Protein AF-0000000082272753 (afdb_homodimer)

Nearest PDB structures (foldseek):
  5ej1-assembly1_A  TM=4.339E-01  e=2.924E-03  Cereibacter sphaeroides 2.4.1
  3hba-assembly1_A  TM=2.844E-01  e=2.003E-01  Shewanella denitrificans OS217
  1nri-assembly1_A-2  TM=2.270E-01  e=9.994E-01  Haemophilus influenzae
  7kqa-assembly1_B  TM=2.497E-01  e=9.416E-01  Stenotrophomonas maltophilia
  3knz-assembly2_C  TM=2.729E-01  e=2.750E+00  Salmonella enterica subsp. enterica serovar Typhimurium

Sequence (1152 aa):
MTLPVAFPRSGHSLRVKTRRTSAIPMLQTVISHALVGILCLYLGYGVGTIQNTRVTSECSGSTIETSTDTVVIPSVPSKRNVDSQHEKLSRTSPFPNKISKLVYDFATIPRDSFNELIDVGVPYDDTVPGSEDVLLLYTNPKSLPNGTGLSDDKISMDPQKAMENCHTVKVLLHAPSNRQQKYSQCIAIVPQWESFIVHKFMRVKSLGSPADLSEPFTYVPRSQKEEGSFEGIPKMKIHTQPSYKGLVEYLQNYDRILEELKPLFQGAMNVKKDKSRIIVVLTCNKGQSELFRNFVCNARAKGLNLSHVVMFATDLDTHKLSQELGISSYYDESIFGDMPEQAANRYADMIFTRMMMAKIYCVHLALTSGYSVLFQDVDVVWYKNPLPYLESDTFSEFDMVFQDDGSRQARFSPYSPNSGFYYVRRNDKTLLFFATFLRKGDVLLQAKSHQEVVTSLLNEFTSTHGLRVKVVKKGMNNNFPGGSEFHNSKDFMREMILGKRKPFIFHMSWTENKENKKKYFEQLGEWYAMEDVESCVGLDCCLPQPNITCHYKDKPSKVPCPHSPHVVEGKGKSFWMTLPVAFPRSGHSLRVKTRRTSAIPMLQTVISHALVGILCLYLGYGVGTIQNTRVTSECSGSTIETSTDTVVIPSVPSKRNVDSQHEKLSRTSPFPNKISKLVYDFATIPRDSFNELIDVGVPYDDTVPGSEDVLLLYTNPKSLPNGTGLSDDKISMDPQKAMENCHTVKVLLHAPSNRQQKYSQCIAIVPQWESFIVHKFMRVKSLGSPADLSEPFTYVPRSQKEEGSFEGIPKMKIHTQPSYKGLVEYLQNYDRILEELKPLFQGAMNVKKDKSRIIVVLTCNKGQSELFRNFVCNARAKGLNLSHVVMFATDLDTHKLSQELGISSYYDESIFGDMPEQAANRYADMIFTRMMMAKIYCVHLALTSGYSVLFQDVDVVWYKNPLPYLESDTFSEFDMVFQDDGSRQARFSPYSPNSGFYYVRRNDKTLLFFATFLRKGDVLLQAKSHQEVVTSLLNEFTSTHGLRVKVVKKGMNNNFPGGSEFHNSKDFMREMILGKRKPFIFHMSWTENKENKKKYFEQLGEWYAMEDVESCVGLDCCLPQPNITCHYKDKPSKVPCPHSPHVVEGKGKSFW

Radius of gyration: 36.99 Å; Cα contacts (8 Å, |Δi|>4): 2161; chains: 2; bounding box: 109×105×126 Å

Secondary structure (DSSP, 8-state):
---------------------------------------------------------------------------------------------SS-GGGTTT--EEEEEEHHHHHHHS---S-PPPP-TT-SEEEEEESSGGGSPTT--TTTT-SS--HHHHTTT-SEEEEEEEPPP-TT-SS-EEEEEEESS--SB-EEEEEBSSTTSPB-TTSPEEE--TT--TTS--PPPPPIIIIIHHHHHHHHHHHHHHHHHHHHHHHHHHHHTTTTT-TT-EEEEEEE-GGGHHHHHHHHHHHHHTT---TTEEEEESSHHHHHHHHHTT-EEE--HHHHTTS-SSPPSSTTSHHHHHHHHHHHHHHHHHHHTT-EEEEE-TTEEESS--HHHHTSGGGTT-SEEEEE-----GGGTTT-EEEEEEEE--SHHHHHHHHHHHT-HHHHHHH--HHHHHHHHHHHHHHHH---EEEEPPSTT-SS--HHHHHH-HHHHHHHHTTS---SEEE--S--SHHHHHHHHHHHT---B-S-GGG--GGGGB-SS-------TTS--SS--TTSPPSSTT------/---------------------------------------------------------------------------------------------SS-GGGTTT--EEEEEEHHHHHHHS---S-PPPP-TT-SEEEEEE-SGGGSPTT--TTTT-SS--HHHHTTT-SEEEEEEEPPP-TT-SS-EEEEEEESS--SB-EEEEEBSSTTSPB-TTSPEEE--TT--TTS--PPPPPIIIIIHHHHHHHHHHHHHHHHHHHHHHHHHHHHTTTTT-TT-EEEEEEE-GGGHHHHHHHHHHHHHTT---TTEEEEESSHHHHHHHHHTT-EEE--HHHHTTS-SSPPSSTTSHHHHHHHHHHHHHHHHHHHTT-EEEEE-TTEEESS--HHHHTSGGGTT-SEEEEE-----GGGTTT-EEEEEEEE--SHHHHHHHHHHHT-HHHHHHH--HHHHHHHHHHHHHHHH---EEEEPPSTT-SS-BHHHHHH-HHHHHHHHTTS---SEEE--S--SHHHHHHHHHHHT---B-S-GGG--GGGGB-SS-------TTS--SS--TTSPPSSTT------

Foldseek 3Di:
DDPDPDDDDDDDDPPPPDDDDDDDDDDDDDDDDDDDDDDDDDDDDDDDDPDDDDDDDDPDPDPPDPDPDPPDPPDDDDPPPCPPCPPVLPQLAPDDPVQCQAFPHKAKAFPVQLCVVPPQFAFDDDDDPPRRIDIGTDNHPQQAFPPCSVNPHRYHDRPCRRRVRPPDDQDDDDDDDDPPDPDDDDDDRDPDDDDNDDWDWFFAPDAQGAGDPVGDIDTYDLQADNNGDGQDDFDCVPFQVVLVVLLVLCVVCVVVVLVVCLVLLCQLPPVVVDPQQEAEEEEDAQQQLLLLLLQLLLCVLLPHDRSRYEYEYLDDVSQQLCVLQVHHYDYDCRNRVPQDRHDDQWQLDPNLLSVLLVQLSGCLSSLVSPGKYWAAYSLKHFPADCVCVCCDPVCVVAQKEFEAPPDDRSLQPPHNGDPRTMIGHRDPLVNVLSVVVNSVRSSSNSRSDSNSSSSVSVVVSCVPPVHGYHHQYDDLQRQEEECCCFVPPLPSLVCVLVPVHDHGMYGDPPDTRSVVSQQLCQFSFSGFFADCCVVDTHNRRGHSGGNHDDAAQQTRGNDHDPPHAHPDHPDHDGSD/DDDDDDDDDDDDDDDDDDDDDDDDYDDDDDDDYDDDDDDDDDDDDDDDDDDDDPPDDDDDDDPPDPPPPPPDPPDDPDPPPCPVCPVVLPQLAPDDPVQCQAFPHKAKAFPVQLCVVPPQFAFDDDDDPPRRIDIGTDNHPQQAFPPCSPPDHRYHDRPCRRRVRPPDDQDDDDDDDDPPDPDDDDDDRDPDDDDNDDWDWFFAPDAQGAGDPVGDIDTYDLQADNNGDGFDDFDCVPFQVVLVVLLVLCVVCVVVVLVVCLVLLCQLPPVVVDPQQEAEEEEDAQQQLLLLLLQLLLCVLLPHDRSRYEYEYLDDVSQQLCVLQVHHYDYDCRNRVPQDRHDDQWQLDPNLLSVLLVQLSGCLSSLVSPGKYWAAYSLKHFPADCVCVCCDPVCVVAQKEFEAPPDDRSLQPPHNGDPRTMIGHRDPLVNVLSVVVNSVRSSSNSRSDSNSSSSVSVVVSCVPPVHGYHHQYDDLQRQEEECCCFVPPLPSLVCVLVPVHRHGMYGDPPDTRSVVSQQLCQFSFSGFFADCCVVDTHNRRGHSGGNHDDAAQQTRGNDHDVPHAHPDHPDHDGSD

Solvent-accessible surface area (backbone atoms only — not comparable to full-atom values): 64721 Å² total; per-residue (Å²): 137,82,79,80,80,80,74,85,73,89,71,83,82,80,80,75,82,75,83,93,86,93,82,91,86,92,91,88,93,89,96,83,83,92,94,88,88,91,93,86,89,96,90,93,84,95,79,86,76,87,78,77,85,75,83,78,78,83,78,78,75,80,77,78,77,77,80,77,76,78,77,75,77,73,77,78,76,78,86,67,81,70,70,68,70,72,62,78,66,71,74,74,41,90,56,58,64,44,25,34,21,47,42,34,42,68,37,26,22,37,36,69,62,39,41,71,70,53,70,85,27,48,45,75,67,84,78,48,92,20,33,49,26,21,46,34,35,22,22,32,78,72,14,48,37,80,92,53,73,62,63,86,73,32,67,59,29,56,49,68,56,56,45,54,36,35,29,30,39,39,35,36,34,37,51,54,57,50,94,81,52,88,68,28,44,30,38,33,44,33,57,29,71,44,43,58,47,39,45,41,32,31,8,29,88,44,93,47,39,39,53,35,74,87,37,58,74,34,73,36,23,65,39,50,36,62,82,30,40,47,74,81,76,43,39,58,84,76,19,39,57,63,32,46,57,62,45,42,47,39,63,73,43,41,68,62,49,54,61,64,43,48,65,55,53,51,64,31,36,63,58,90,75,47,85,75,43,62,36,35,41,34,59,49,27,51,47,47,39,68,41,38,46,17,28,54,27,36,26,49,65,69,68,51,85,59,56,41,36,36,36,42,21,37,39,71,66,32,30,49,49,29,50,48,56,71,30,51,58,44,70,51,62,83,75,22,56,85,42,59,53,61,48,51,73,34,82,54,34,74,50,36,43,55,49,47,51,52,54,48,50,54,52,40,53,43,38,73,73,68,22,20,36,37,38,38,46,44,56,37,43,60,74,40,81,55,62,68,64,64,69,29,77,90,41,63,83,39,43,31,39,24,28,45,42,71,58,90,46,64,59,25,46,52,46,19,53,25,78,48,35,34,37,39,46,64,46,56,68,50,51,45,49,40,56,51,54,58,71,36,43,17,54,35,61,59,63,34,30,67,40,43,51,50,31,51,48,49,57,49,35,26,39,63,68,28,52,34,47,35,21,49,47,76,60,94,79,29,47,51,42,32,23,50,40,61,78,71,27,65,68,59,47,49,35,37,71,72,61,76,39,81,41,29,35,42,30,62,45,94,52,65,34,67,68,59,42,50,47,49,29,14,18,47,46,60,26,10,48,53,84,65,56,85,80,38,60,44,61,66,29,38,38,92,58,52,47,67,43,76,63,37,19,46,41,69,47,63,56,87,30,86,86,34,48,44,87,49,78,96,51,79,61,65,53,122,141,86,83,81,87,87,76,91,78,87,82,87,71,94,72,89,90,88,92,84,89,94,82,90,92,91,96,88,97,94,97,92,95,89,94,99,88,97,91,90,96,86,92,96,88,95,85,95,84,88,84,82,82,74,86,75,88,80,81,80,75,80,74,82,77,79,78,74,76,77,76,76,78,72,78,79,73,79,81,67,78,68,68,68,68,71,60,75,65,71,74,76,41,88,56,58,65,44,24,34,22,47,43,35,40,69,36,27,23,37,37,69,62,38,42,71,71,53,70,84,26,47,44,78,68,82,78,47,93,21,34,48,27,21,46,34,34,23,21,33,80,72,14,47,37,82,91,53,74,64,62,86,69,32,66,60,28,57,51,67,56,57,45,56,34,35,31,29,38,39,36,36,34,37,50,54,57,52,92,82,51,88,70,29,43,31,39,34,46,34,58,29,70,43,43,58,48,39,44,40,31,30,8,29,87,46,94,46,39,38,50,35,75,86,36,60,72,33,74,36,22,65,39,50,36,62,83,29,39,46,73,80,76,44,38,59,84,77,19,39,56,63,32,46,57,62,45,42,46,41,63,73,43,41,67,62,50,55,62,64,42,49,63,56,53,51,63,32,35,62,55,91,74,47,86,75,44,63,34,34,42,36,60,49,26,52,47,47,40,67,40,38,45,17,27,53,27,36,27,49,66,70,67,51,85,57,55,40,34,36,36,41,21,36,38,70,67,34,30,50,48,29,50,50,57,71,31,52,58,45,70,51,60,84,77,22,56,87,40,59,54,62,49,53,74,35,84,54,36,73,49,36,43,52,50,46,52,51,55,48,50,53,53,39,52,42,37,73,72,67,22,22,36,36,40,38,46,43,57,38,42,60,74,41,82,54,62,66,67,64,68,28,78,90,41,65,83,41,42,31,41,23,28,42,43,72,58,88,46,64,60,27,46,54,46,18,51,26,79,47,35,34,37,39,47,63,46,56,67,51,51,45,49,41,57,50,54,59,72,36,44,18,54,34,60,59,63,35,32,66,41,44,52,51,32,52,48,48,57,48,35,26,39,64,66,30,52,33,49,33,21,50,43,76,60,95,79,29,48,52,42,32,22,47,41,63,77,70,29,67,67,59,48,51,34,37,71,70,61,77,40,81,41,30,35,43,30,60,45,95,52,67,33,68,69,57,41,50,49,48,30,14,19,48,47,59,25,11,49,53,86,66,55,87,80,37,60,44,61,68,30,38,37,90,58,52,48,69,45,76,63,37,20,46,41,70,48,63,56,87,30,87,88,35,49,44,87,49,79,98,51,79,59,66,54,121

InterPro domains:
  IPR005069 Nucleotide-diphospho-sugar transferase [PF03407] (306-520)
  IPR052636 UDP-D-xylose:L-fucose alpha-1,3-D-xylosyltransferase [PTHR47032] (99-529)

Structure (mmCIF, N/CA/C/O backbone):
data_AF-0000000082272753-model_v1
#
loop_
_entity.id
_entity.type
_entity.pdbx_description
1 polymer 'Nucleotide-diphospho-sugar transferase'
#
loop_
_atom_site.group_PDB
_atom_site.id
_atom_site.type_symbol
_atom_site.label_atom_id
_atom_site.label_alt_id
_atom_site.label_comp_id
_atom_site.label_asym_id
_atom_site.label_entity_id
_atom_site.label_seq_id
_atom_site.pdbx_PDB_ins_code
_atom_site.Cartn_x
_atom_site.Cartn_y
_atom_site.Cartn_z
_atom_site.occupancy
_atom_site.B_iso_or_equiv
_atom_site.auth_seq_id
_atom_site.auth_comp_id
_atom_site.auth_asym_id
_atom_site.auth_atom_id
_atom_site.pdbx_PDB_model_num
ATOM 1 N N . MET A 1 1 ? -53.812 -3.037 30.797 1 19.69 1 MET A N 1
ATOM 2 C CA . MET A 1 1 ? -53.594 -3.533 32.156 1 19.69 1 MET A CA 1
ATOM 3 C C . MET A 1 1 ? -52.094 -3.865 32.344 1 19.69 1 MET A C 1
ATOM 5 O O . MET A 1 1 ? -51.406 -4.246 31.391 1 19.69 1 MET A O 1
ATOM 9 N N . THR A 1 2 ? -51.469 -3.574 33.625 1 21.23 2 THR A N 1
ATOM 10 C CA . THR A 1 2 ? -50.25 -3.137 34.281 1 21.23 2 THR A CA 1
ATOM 11 C C . THR A 1 2 ? -49.312 -4.316 34.531 1 21.23 2 THR A C 1
ATOM 13 O O . THR A 1 2 ? -49.594 -5.152 35.406 1 21.23 2 THR A O 1
ATOM 16 N N . LEU A 1 3 ? -48.938 -5.012 33.469 1 23.92 3 LEU A N 1
ATOM 17 C CA . LEU A 1 3 ? -48.469 -6.34 33.812 1 23.92 3 LEU A CA 1
ATOM 18 C C . LEU A 1 3 ? -47.25 -6.238 34.75 1 23.92 3 LEU A C 1
ATOM 20 O O . LEU A 1 3 ? -46.312 -5.488 34.5 1 23.92 3 LEU A O 1
ATOM 24 N N . PRO A 1 4 ? -47.312 -6.711 36 1 21.94 4 PRO A N 1
ATOM 25 C CA . PRO A 1 4 ? -46.562 -6.625 37.25 1 21.94 4 PRO A CA 1
ATOM 26 C C . PRO A 1 4 ? -45.156 -7.207 37.156 1 21.94 4 PRO A C 1
ATOM 28 O O . PRO A 1 4 ? -44.938 -8.148 36.375 1 21.94 4 PRO A O 1
ATOM 31 N N . VAL A 1 5 ? -44.062 -6.344 37.406 1 21.84 5 VAL A N 1
ATOM 32 C CA . VAL A 1 5 ? -42.625 -6.09 37.375 1 21.84 5 VAL A CA 1
ATOM 33 C C . VAL A 1 5 ? -41.938 -6.945 38.438 1 21.84 5 VAL A C 1
ATOM 35 O O . VAL A 1 5 ? -41.938 -6.586 39.625 1 21.84 5 VAL A O 1
ATOM 38 N N . ALA A 1 6 ? -42.281 -8.227 38.5 1 20.25 6 ALA A N 1
ATOM 39 C CA . ALA A 1 6 ? -41.938 -8.914 39.75 1 20.25 6 ALA A CA 1
ATOM 40 C C . ALA A 1 6 ? -40.438 -8.961 39.938 1 20.25 6 ALA A C 1
ATOM 42 O O . ALA A 1 6 ? -39.688 -9.117 38.969 1 20.25 6 ALA A O 1
ATOM 43 N N . PHE A 1 7 ? -39.906 -8.484 41.156 1 19.72 7 PHE A N 1
ATOM 44 C CA . PHE A 1 7 ? -38.781 -7.977 41.938 1 19.72 7 PHE A CA 1
ATOM 45 C C . PHE A 1 7 ? -37.844 -9.109 42.344 1 19.72 7 PHE A C 1
ATOM 47 O O . PHE A 1 7 ? -38.188 -9.938 43.188 1 19.72 7 PHE A O 1
ATOM 54 N N . PRO A 1 8 ? -37.125 -9.648 41.344 1 19.08 8 PRO A N 1
ATOM 55 C CA . PRO A 1 8 ? -36.531 -10.914 41.75 1 19.08 8 PRO A CA 1
ATOM 56 C C . PRO A 1 8 ? -35.594 -10.734 42.969 1 19.08 8 PRO A C 1
ATOM 58 O O . PRO A 1 8 ? -34.969 -9.672 43.125 1 19.08 8 PRO A O 1
ATOM 61 N N . ARG A 1 9 ? -35.688 -11.531 44 1 16.97 9 ARG A N 1
ATOM 62 C CA . ARG A 1 9 ? -35.312 -11.633 45.406 1 16.97 9 ARG A CA 1
ATOM 63 C C . ARG A 1 9 ? -33.812 -11.805 45.562 1 16.97 9 ARG A C 1
ATOM 65 O O . ARG A 1 9 ? -33.219 -11.336 46.531 1 16.97 9 ARG A O 1
ATOM 72 N N . SER A 1 10 ? -33.062 -12.633 44.719 1 18.09 10 SER A N 1
ATOM 73 C CA . SER A 1 10 ? -32.25 -13.594 45.469 1 18.09 10 SER A CA 1
ATOM 74 C C . SER A 1 10 ? -31.016 -12.938 46.062 1 18.09 10 SER A C 1
ATOM 76 O O . SER A 1 10 ? -30.359 -12.133 45.406 1 18.09 10 SER A O 1
ATOM 78 N N . GLY A 1 11 ? -30.766 -12.969 47.375 1 17.25 11 GLY A N 1
ATOM 79 C CA . GLY A 1 11 ? -30.094 -12.43 48.531 1 17.25 11 GLY A CA 1
ATOM 80 C C . GLY A 1 11 ? -28.609 -12.758 48.594 1 17.25 11 GLY A C 1
ATOM 81 O O . GLY A 1 11 ? -27.859 -12.148 49.344 1 17.25 11 GLY A O 1
ATOM 82 N N . HIS A 1 12 ? -28.094 -13.867 47.969 1 18.42 12 HIS A N 1
ATOM 83 C CA . HIS A 1 12 ? -27.219 -14.539 48.906 1 18.42 12 HIS A CA 1
ATOM 84 C C . HIS A 1 12 ? -25.938 -13.75 49.156 1 18.42 12 HIS A C 1
ATOM 86 O O . HIS A 1 12 ? -25.531 -12.953 48.312 1 18.42 12 HIS A O 1
ATOM 92 N N . SER A 1 13 ? -25.188 -14.023 50.25 1 17.2 13 SER A N 1
ATOM 93 C CA . SER A 1 13 ? -24.391 -13.594 51.406 1 17.2 13 SER A CA 1
ATOM 94 C C . SER A 1 13 ? -22.906 -13.531 51.062 1 17.2 13 SER A C 1
ATOM 96 O O . SER A 1 13 ? -22.297 -14.555 50.719 1 17.2 13 SER A O 1
ATOM 98 N N . LEU A 1 14 ? -22.484 -12.531 50.281 1 17.7 14 LEU A N 1
ATOM 99 C CA . LEU A 1 14 ? -21.094 -12.242 49.969 1 17.7 14 LEU A CA 1
ATOM 100 C C . LEU A 1 14 ? -20.25 -12.102 51.219 1 17.7 14 LEU A C 1
ATOM 102 O O . LEU A 1 14 ? -20.453 -11.172 52 1 17.7 14 LEU A O 1
ATOM 106 N N . ARG A 1 15 ? -19.766 -13.141 51.781 1 15.99 15 ARG A N 1
ATOM 107 C CA . ARG A 1 15 ? -18.984 -13.227 53.031 1 15.99 15 ARG A CA 1
ATOM 108 C C . ARG A 1 15 ? -17.703 -12.43 52.906 1 15.99 15 ARG A C 1
ATOM 110 O O . ARG A 1 15 ? -16.859 -12.695 52.031 1 15.99 15 ARG A O 1
ATOM 117 N N . VAL A 1 16 ? -17.562 -11.219 53.406 1 16.64 16 VAL A N 1
ATOM 118 C CA . VAL A 1 16 ? -16.609 -10.117 53.438 1 16.64 16 VAL A CA 1
ATOM 119 C C . VAL A 1 16 ? -15.406 -10.5 54.281 1 16.64 16 VAL A C 1
ATOM 121 O O . VAL A 1 16 ? -15.5 -10.539 55.531 1 16.64 16 VAL A O 1
ATOM 124 N N . LYS A 1 17 ? -14.766 -11.664 54.094 1 16.33 17 LYS A N 1
ATOM 125 C CA . LYS A 1 17 ? -13.875 -11.914 55.25 1 16.33 17 LYS A CA 1
ATOM 126 C C . LYS A 1 17 ? -12.898 -10.766 55.438 1 16.33 17 LYS A C 1
ATOM 128 O O . LYS A 1 17 ? -12.227 -10.344 54.5 1 16.33 17 LYS A O 1
ATOM 133 N N . THR A 1 18 ? -12.68 -10.055 56.625 1 15.5 18 THR A N 1
ATOM 134 C CA . THR A 1 18 ? -12.227 -8.836 57.312 1 15.5 18 THR A CA 1
ATOM 135 C C . THR A 1 18 ? -10.719 -8.875 57.531 1 15.5 18 THR A C 1
ATOM 137 O O . THR A 1 18 ? -10.117 -7.871 57.906 1 15.5 18 THR A O 1
ATOM 140 N N . ARG A 1 19 ? -9.93 -9.938 57.25 1 15.67 19 ARG A N 1
ATOM 141 C CA . ARG A 1 19 ? -9.047 -10.023 58.406 1 15.67 19 ARG A CA 1
ATOM 142 C C . ARG A 1 19 ? -8.234 -8.742 58.594 1 15.67 19 ARG A C 1
ATOM 144 O O . ARG A 1 19 ? -8.078 -7.973 57.625 1 15.67 19 ARG A O 1
ATOM 151 N N . ARG A 1 20 ? -6.934 -8.859 59.25 1 15.44 20 ARG A N 1
ATOM 152 C CA . ARG A 1 20 ? -6.176 -8.398 60.406 1 15.44 20 ARG A CA 1
ATOM 153 C C . ARG A 1 20 ? -5.297 -7.207 60.031 1 15.44 20 ARG A C 1
ATOM 155 O O . ARG A 1 20 ? -4.93 -7.023 58.875 1 15.44 20 ARG A O 1
ATOM 162 N N . THR A 1 21 ? -4.441 -6.465 61 1 15.68 21 THR A N 1
ATOM 163 C CA . THR A 1 21 ? -4.16 -5.262 61.781 1 15.68 21 THR A CA 1
ATOM 164 C C . THR A 1 21 ? -2.836 -4.637 61.344 1 15.68 21 THR A C 1
ATOM 166 O O . THR A 1 21 ? -2.76 -3.428 61.125 1 15.68 21 THR A O 1
ATOM 169 N N . SER A 1 22 ? -1.548 -5.098 61.656 1 15.54 22 SER A N 1
ATOM 170 C CA . SER A 1 22 ? -0.653 -4.441 62.594 1 15.54 22 SER A CA 1
ATOM 171 C C . SER A 1 22 ? 0.269 -3.451 61.906 1 15.54 22 SER A C 1
ATOM 173 O O . SER A 1 22 ? 0.496 -3.557 60.688 1 15.54 22 SER A O 1
ATOM 175 N N . ALA A 1 23 ? 1.356 -2.625 62.75 1 15.67 23 ALA A N 1
ATOM 176 C CA . ALA A 1 23 ? 1.896 -1.355 63.219 1 15.67 23 ALA A CA 1
ATOM 177 C C . ALA A 1 23 ? 3.266 -1.074 62.625 1 15.67 23 ALA A C 1
ATOM 179 O O . ALA A 1 23 ? 3.66 0.084 62.469 1 15.67 23 ALA A O 1
ATOM 180 N N . ILE A 1 24 ? 4.328 -1.803 62.188 1 16.42 24 ILE A N 1
ATOM 181 C CA . ILE A 1 24 ? 5.574 -1.487 62.875 1 16.42 24 ILE A CA 1
ATOM 182 C C . ILE A 1 24 ? 6.219 -0.258 62.219 1 16.42 24 ILE A C 1
ATOM 184 O O . ILE A 1 24 ? 6.094 -0.041 61.031 1 16.42 24 ILE A O 1
ATOM 188 N N . PRO A 1 25 ? 7.574 0.331 62.656 1 15.63 25 PRO A N 1
ATOM 189 C CA . PRO A 1 25 ? 8.242 1.528 63.156 1 15.63 25 PRO A CA 1
ATOM 190 C C . PRO A 1 25 ? 9.062 2.252 62.094 1 15.63 25 PRO A C 1
ATOM 192 O O . PRO A 1 25 ? 8.961 3.473 61.969 1 15.63 25 PRO A O 1
ATOM 195 N N . MET A 1 26 ? 10.359 1.865 61.625 1 15.68 26 MET A N 1
ATOM 196 C CA . MET A 1 26 ? 11.562 2.572 62.062 1 15.68 26 MET A CA 1
ATOM 197 C C . MET A 1 26 ? 11.883 3.727 61.094 1 15.68 26 MET A C 1
ATOM 199 O O . MET A 1 26 ? 11.461 3.723 59.938 1 15.68 26 MET A O 1
ATOM 203 N N . LEU A 1 27 ? 13.281 4.426 61.031 1 15.51 27 LEU A N 1
ATOM 204 C CA . LEU A 1 27 ? 14 5.652 61.344 1 15.51 27 LEU A CA 1
ATOM 205 C C . LEU A 1 27 ? 14.398 6.402 60.094 1 15.51 27 LEU A C 1
ATOM 207 O O . LEU A 1 27 ? 13.578 7.105 59.5 1 15.51 27 LEU A O 1
ATOM 211 N N . GLN A 1 28 ? 15.852 6.805 59.688 1 14.86 28 GLN A N 1
ATOM 212 C CA . GLN A 1 28 ? 16.594 8.031 59.938 1 14.86 28 GLN A CA 1
ATOM 213 C C . GLN A 1 28 ? 16.812 8.812 58.625 1 14.86 28 GLN A C 1
ATOM 215 O O . GLN A 1 28 ? 16.547 10.016 58.562 1 14.86 28 GLN A O 1
ATOM 220 N N . THR A 1 29 ? 18.062 8.734 57.75 1 16.02 29 THR A N 1
ATOM 221 C CA . THR A 1 29 ? 19.078 9.773 57.656 1 16.02 29 THR A CA 1
ATOM 222 C C . THR A 1 29 ? 18.781 10.758 56.531 1 16.02 29 THR A C 1
ATOM 224 O O . THR A 1 29 ? 18.078 10.406 55.594 1 16.02 29 THR A O 1
ATOM 227 N N . VAL A 1 30 ? 19.922 11.719 55.875 1 15.72 30 VAL A N 1
ATOM 228 C CA . VAL A 1 30 ? 20.281 13.125 55.938 1 15.72 30 VAL A CA 1
ATOM 229 C C . VAL A 1 30 ? 20 13.805 54.594 1 15.72 30 VAL A C 1
ATOM 231 O O . VAL A 1 30 ? 19.297 14.82 54.562 1 15.72 30 VAL A O 1
ATOM 234 N N . ILE A 1 31 ? 21.172 14.398 53.656 1 16.05 31 ILE A N 1
ATOM 235 C CA . ILE A 1 31 ? 21.594 15.789 53.531 1 16.05 31 ILE A CA 1
ATOM 236 C C . ILE A 1 31 ? 21.109 16.344 52.188 1 16.05 31 ILE A C 1
ATOM 238 O O . ILE A 1 31 ? 21.438 15.789 51.125 1 16.05 31 ILE A O 1
ATOM 242 N N . SER A 1 32 ? 20.297 17.484 51.938 1 15.66 32 SER A N 1
ATOM 243 C CA . SER A 1 32 ? 19.375 18.234 51.094 1 15.66 32 SER A CA 1
ATOM 244 C C . SER A 1 32 ? 20.125 19.141 50.125 1 15.66 32 SER A C 1
ATOM 246 O O . SER A 1 32 ? 19.734 19.281 48.969 1 15.66 32 SER A O 1
ATOM 248 N N . HIS A 1 33 ? 20.922 20.234 50.375 1 14.99 33 HIS A N 1
ATOM 249 C CA . HIS A 1 33 ? 20.406 21.594 50.188 1 14.99 33 HIS A CA 1
ATOM 250 C C . HIS A 1 33 ? 20.859 22.156 48.844 1 14.99 33 HIS A C 1
ATOM 252 O O . HIS A 1 33 ? 20.062 22.781 48.125 1 14.99 33 HIS A O 1
ATOM 258 N N . ALA A 1 34 ? 22.219 22.672 48.438 1 15.26 34 ALA A N 1
ATOM 259 C CA . ALA A 1 34 ? 22.516 24.094 48.406 1 15.26 34 ALA A CA 1
ATOM 260 C C . ALA A 1 34 ? 22.188 24.688 47.031 1 15.26 34 ALA A C 1
ATOM 262 O O . ALA A 1 34 ? 21.922 23.953 46.062 1 15.26 34 ALA A O 1
ATOM 263 N N . LEU A 1 35 ? 23.297 25.547 46.25 1 15.79 35 LEU A N 1
ATOM 264 C CA . LEU A 1 35 ? 23.484 26.969 46 1 15.79 35 LEU A CA 1
ATOM 265 C C . LEU A 1 35 ? 23.016 27.328 44.594 1 15.79 35 LEU A C 1
ATOM 267 O O . LEU A 1 35 ? 23.203 26.562 43.625 1 15.79 35 LEU A O 1
ATOM 271 N N . VAL A 1 36 ? 22.516 28.734 44.219 1 16.66 36 VAL A N 1
ATOM 272 C CA . VAL A 1 36 ? 21.625 29.688 43.562 1 16.66 36 VAL A CA 1
ATOM 273 C C . VAL A 1 36 ? 22.281 30.234 42.312 1 16.66 36 VAL A C 1
ATOM 275 O O . VAL A 1 36 ? 21.688 30.25 41.25 1 16.66 36 VAL A O 1
ATOM 278 N N . GLY A 1 37 ? 23.422 31.219 42.156 1 15.23 37 GLY A N 1
ATOM 279 C CA . GLY A 1 37 ? 23.188 32.656 41.906 1 15.23 37 GLY A CA 1
ATOM 280 C C . GLY A 1 37 ? 23.297 33.031 40.438 1 15.23 37 GLY A C 1
ATOM 281 O O . GLY A 1 37 ? 22.391 33.656 39.906 1 15.23 37 GLY A O 1
ATOM 282 N N . ILE A 1 38 ? 24.562 33.656 39.719 1 15.3 38 ILE A N 1
ATOM 283 C CA . ILE A 1 38 ? 24.828 35.062 39.469 1 15.3 38 ILE A CA 1
ATOM 284 C C . ILE A 1 38 ? 24.484 35.406 38.031 1 15.3 38 ILE A C 1
ATOM 286 O O . ILE A 1 38 ? 24.375 34.5 37.188 1 15.3 38 ILE A O 1
ATOM 290 N N . LEU A 1 39 ? 25.562 36.25 37.156 1 15.26 39 LEU A N 1
ATOM 291 C CA . LEU A 1 39 ? 25.672 37.625 36.688 1 15.26 39 LEU A CA 1
ATOM 292 C C . LEU A 1 39 ? 25.219 37.75 35.25 1 15.26 39 LEU A C 1
ATOM 294 O O . LEU A 1 39 ? 25.469 36.844 34.438 1 15.26 39 LEU A O 1
ATOM 298 N N . CYS A 1 40 ? 24.812 39.094 34.688 1 15.7 40 CYS A N 1
ATOM 299 C CA . CYS A 1 40 ? 23.984 39.969 33.875 1 15.7 40 CYS A CA 1
ATOM 300 C C . CYS A 1 40 ? 24.594 40.219 32.5 1 15.7 40 CYS A C 1
ATOM 302 O O . CYS A 1 40 ? 23.906 40.156 31.484 1 15.7 40 CYS A O 1
ATOM 304 N N . LEU A 1 41 ? 25.875 40.906 32.156 1 14.88 41 LEU A N 1
ATOM 305 C CA . LEU A 1 41 ? 25.781 42.312 31.703 1 14.88 41 LEU A CA 1
ATOM 306 C C . LEU A 1 41 ? 25.562 42.375 30.203 1 14.88 41 LEU A C 1
ATOM 308 O O . LEU A 1 41 ? 24.656 43.062 29.734 1 14.88 41 LEU A O 1
ATOM 312 N N . TYR A 1 42 ? 26.688 43 29.219 1 15.05 42 TYR A N 1
ATOM 313 C CA . TYR A 1 42 ? 26.812 44.312 28.609 1 15.05 42 TYR A CA 1
ATOM 314 C C . TYR A 1 42 ? 26.297 44.312 27.188 1 15.05 42 TYR A C 1
ATOM 316 O O . TYR A 1 42 ? 26.234 43.281 26.531 1 15.05 42 TYR A O 1
ATOM 324 N N . LEU A 1 43 ? 26.438 45.688 26.281 1 15.24 43 LEU A N 1
ATOM 325 C CA . LEU A 1 43 ? 25.719 46.75 25.594 1 15.24 43 LEU A CA 1
ATOM 326 C C . LEU A 1 43 ? 25.812 46.594 24.078 1 15.24 43 LEU A C 1
ATOM 328 O O . LEU A 1 43 ? 24.797 46.562 23.391 1 15.24 43 LEU A O 1
ATOM 332 N N . GLY A 1 44 ? 26.75 47.469 23.188 1 15.38 44 GLY A N 1
ATOM 333 C CA . GLY A 1 44 ? 26.453 48.688 22.469 1 15.38 44 GLY A CA 1
ATOM 334 C C . GLY A 1 44 ? 26.219 48.438 20.984 1 15.38 44 GLY A C 1
ATOM 335 O O . GLY A 1 44 ? 26.438 47.344 20.484 1 15.38 44 GLY A O 1
ATOM 336 N N . TYR A 1 45 ? 26.75 49.531 19.859 1 15.26 45 TYR A N 1
ATOM 337 C CA . TYR A 1 45 ? 26.234 50.562 19 1 15.26 45 TYR A CA 1
ATOM 338 C C . TYR A 1 45 ? 26.375 50.188 17.531 1 15.26 45 TYR A C 1
ATOM 340 O O . TYR A 1 45 ? 25.406 50.281 16.766 1 15.26 45 TYR A O 1
ATOM 348 N N . GLY A 1 46 ? 27.578 50.219 16.703 1 15.98 46 GLY A N 1
ATOM 349 C CA . GLY A 1 46 ? 27.812 51.281 15.727 1 15.98 46 GLY A CA 1
ATOM 350 C C . GLY A 1 46 ? 27.203 51 14.367 1 15.98 46 GLY A C 1
ATOM 351 O O . GLY A 1 46 ? 27.047 49.812 13.984 1 15.98 46 GLY A O 1
ATOM 352 N N . VAL A 1 47 ? 26.688 52.062 13.453 1 16.84 47 VAL A N 1
ATOM 353 C CA . VAL A 1 47 ? 25.781 52.688 12.492 1 16.84 47 VAL A CA 1
ATOM 354 C C . VAL A 1 47 ? 26.328 52.531 11.078 1 16.84 47 VAL A C 1
ATOM 356 O O . VAL A 1 47 ? 25.562 52.406 10.125 1 16.84 47 VAL A O 1
ATOM 359 N N . GLY A 1 48 ? 27.672 52.406 10.695 1 16.66 48 GLY A N 1
ATOM 360 C CA . GLY A 1 48 ? 28.047 53.312 9.641 1 16.66 48 GLY A CA 1
ATOM 361 C C . GLY A 1 48 ? 27.422 53 8.297 1 16.66 48 GLY A C 1
ATOM 362 O O . GLY A 1 48 ? 26.938 51.875 8.094 1 16.66 48 GLY A O 1
ATOM 363 N N . THR A 1 49 ? 27.5 54 7.199 1 16.77 49 THR A N 1
ATOM 364 C CA . THR A 1 49 ? 26.938 54.812 6.109 1 16.77 49 THR A CA 1
ATOM 365 C C . THR A 1 49 ? 27.25 54.156 4.758 1 16.77 49 THR A C 1
ATOM 367 O O . THR A 1 49 ? 27.312 54.844 3.736 1 16.77 49 THR A O 1
ATOM 370 N N . ILE A 1 50 ? 27.094 52.875 4.508 1 16.78 50 ILE A N 1
ATOM 371 C CA . ILE A 1 50 ? 27.719 52.344 3.291 1 16.78 50 ILE A CA 1
ATOM 372 C C . ILE A 1 50 ? 27.078 53 2.07 1 16.78 50 ILE A C 1
ATOM 374 O O . ILE A 1 50 ? 25.859 52.906 1.871 1 16.78 50 ILE A O 1
ATOM 378 N N . GLN A 1 51 ? 27.812 54.031 1.579 1 16.8 51 GLN A N 1
ATOM 379 C CA . GLN A 1 51 ? 27.625 55 0.484 1 16.8 51 GLN A CA 1
ATOM 380 C C . GLN A 1 51 ? 27.234 54.281 -0.804 1 16.8 51 GLN A C 1
ATOM 382 O O . GLN A 1 51 ? 27.578 53.094 -1 1 16.8 51 GLN A O 1
ATOM 387 N N . ASN A 1 52 ? 26.469 55.031 -1.674 1 16.81 52 ASN A N 1
ATOM 388 C CA . ASN A 1 52 ? 25.484 55.094 -2.748 1 16.81 52 ASN A CA 1
ATOM 389 C C . ASN A 1 52 ? 26.109 54.781 -4.102 1 16.81 52 ASN A C 1
ATOM 391 O O . ASN A 1 52 ? 25.406 54.469 -5.062 1 16.81 52 ASN A O 1
ATOM 395 N N . THR A 1 53 ? 27.469 54.938 -4.301 1 17.05 53 THR A N 1
ATOM 396 C CA . THR A 1 53 ? 27.688 55.688 -5.527 1 17.05 53 THR A CA 1
ATOM 397 C C . THR A 1 53 ? 27.453 54.812 -6.754 1 17.05 53 THR A C 1
ATOM 399 O O . THR A 1 53 ? 28.094 53.781 -6.91 1 17.05 53 THR A O 1
ATOM 402 N N . ARG A 1 54 ? 26.219 54.906 -7.32 1 17.05 54 ARG A N 1
ATOM 403 C CA . ARG A 1 54 ? 25.656 54.312 -8.523 1 17.05 54 ARG A CA 1
ATOM 404 C C . ARG A 1 54 ? 26.578 54.5 -9.719 1 17.05 54 ARG A C 1
ATOM 406 O O . ARG A 1 54 ? 27.156 55.594 -9.883 1 17.05 54 ARG A O 1
ATOM 413 N N . VAL A 1 55 ? 26.938 53.375 -10.336 1 17.52 55 VAL A N 1
ATOM 414 C CA . VAL A 1 55 ? 27.719 52.781 -11.406 1 17.52 55 VAL A CA 1
ATOM 415 C C . VAL A 1 55 ? 27.25 53.312 -12.758 1 17.52 55 VAL A C 1
ATOM 417 O O . VAL A 1 55 ? 26.141 53.031 -13.195 1 17.52 55 VAL A O 1
ATOM 420 N N . THR A 1 56 ? 27.484 54.656 -12.953 1 16.44 56 THR A N 1
ATOM 421 C CA . THR A 1 56 ? 26.969 55.312 -14.133 1 16.44 56 THR A CA 1
ATOM 422 C C . THR A 1 56 ? 27.312 54.562 -15.406 1 16.44 56 THR A C 1
ATOM 424 O O . THR A 1 56 ? 28.094 53.594 -15.359 1 16.44 56 THR A O 1
ATOM 427 N N . SER A 1 57 ? 27.859 55.281 -16.438 1 16.92 57 SER A N 1
ATOM 428 C CA . SER A 1 57 ? 27.281 55.719 -17.703 1 16.92 57 SER A CA 1
ATOM 429 C C . SER A 1 57 ? 27.734 54.844 -18.859 1 16.92 57 SER A C 1
ATOM 431 O O . SER A 1 57 ? 26.922 54.344 -19.641 1 16.92 57 SER A O 1
ATOM 433 N N . GLU A 1 58 ? 28.953 55 -19.422 1 17.7 58 GLU A N 1
ATOM 434 C CA . GLU A 1 58 ? 29.125 55.562 -20.75 1 17.7 58 GLU A CA 1
ATOM 435 C C . GLU A 1 58 ? 29.422 54.469 -21.781 1 17.7 58 GLU A C 1
ATOM 437 O O . GLU A 1 58 ? 30.516 53.906 -21.781 1 17.7 58 GLU A O 1
ATOM 442 N N . CYS A 1 59 ? 28.625 53.438 -21.891 1 18.64 59 CYS A N 1
ATOM 443 C CA . CYS A 1 59 ? 29.031 52.344 -22.734 1 18.64 59 CYS A CA 1
ATOM 444 C C . CYS A 1 59 ? 29.188 52.781 -24.188 1 18.64 59 CYS A C 1
ATOM 446 O O . CYS A 1 59 ? 28.234 53.25 -24.797 1 18.64 59 CYS A O 1
ATOM 448 N N . SER A 1 60 ? 30.453 53.156 -24.562 1 18.11 60 SER A N 1
ATOM 449 C CA . SER A 1 60 ? 30.891 53.719 -25.844 1 18.11 60 SER A CA 1
ATOM 450 C C . SER A 1 60 ? 30.578 52.75 -26.984 1 18.11 60 SER A C 1
ATOM 452 O O . SER A 1 60 ? 30.641 51.531 -26.812 1 18.11 60 SER A O 1
ATOM 454 N N . GLY A 1 61 ? 29.922 53.219 -28.031 1 19.19 61 GLY A N 1
ATOM 455 C CA . GLY A 1 61 ? 29.219 52.875 -29.266 1 19.19 61 GLY A CA 1
ATOM 456 C C . GLY A 1 61 ? 30.125 52.281 -30.312 1 19.19 61 GLY A C 1
ATOM 457 O O . GLY A 1 61 ? 29.75 52.156 -31.484 1 19.19 61 GLY A O 1
ATOM 458 N N . SER A 1 62 ? 31.391 51.75 -29.906 1 18.66 62 SER A N 1
ATOM 459 C CA . SER A 1 62 ? 32.281 51.688 -31.062 1 18.66 62 SER A CA 1
ATOM 460 C C . SER A 1 62 ? 31.734 50.781 -32.125 1 18.66 62 SER A C 1
ATOM 462 O O . SER A 1 62 ? 31.031 49.812 -31.844 1 18.66 62 SER A O 1
ATOM 464 N N . THR A 1 63 ? 31.812 51.25 -33.406 1 20.34 63 THR A N 1
ATOM 465 C CA . THR A 1 63 ? 31.375 51.062 -34.781 1 20.34 63 THR A CA 1
ATOM 466 C C . THR A 1 63 ? 31.984 49.781 -35.344 1 20.34 63 THR A C 1
ATOM 468 O O . THR A 1 63 ? 33.188 49.75 -35.656 1 20.34 63 THR A O 1
ATOM 471 N N . ILE A 1 64 ? 31.875 48.594 -34.656 1 19.92 64 ILE A N 1
ATOM 472 C CA . ILE A 1 64 ? 32.656 47.469 -35.188 1 19.92 64 ILE A CA 1
ATOM 473 C C . ILE A 1 64 ? 32.25 47.188 -36.625 1 19.92 64 ILE A C 1
ATOM 475 O O . ILE A 1 64 ? 31.078 47.031 -36.938 1 19.92 64 ILE A O 1
ATOM 479 N N . GLU A 1 65 ? 33.219 47.5 -37.531 1 20.14 65 GLU A N 1
ATOM 480 C CA . GLU A 1 65 ? 33.312 47.406 -39 1 20.14 65 GLU A CA 1
ATOM 481 C C . GLU A 1 65 ? 33.094 45.969 -39.469 1 20.14 65 GLU A C 1
ATOM 483 O O . GLU A 1 65 ? 33.562 45.031 -38.844 1 20.14 65 GLU A O 1
ATOM 488 N N . THR A 1 66 ? 32.031 45.719 -40.312 1 21.36 66 THR A N 1
ATOM 489 C CA . THR A 1 66 ? 31.312 44.594 -40.875 1 21.36 66 THR A CA 1
ATOM 490 C C . THR A 1 66 ? 32.188 43.844 -41.875 1 21.36 66 THR A C 1
ATOM 492 O O . THR A 1 66 ? 31.719 42.938 -42.562 1 21.36 66 THR A O 1
ATOM 495 N N . SER A 1 67 ? 33.625 43.844 -41.656 1 20.02 67 SER A N 1
ATOM 496 C CA . SER A 1 67 ? 34.281 43.406 -42.875 1 20.02 67 SER A CA 1
ATOM 497 C C . SER A 1 67 ? 33.906 42 -43.25 1 20.02 67 SER A C 1
ATOM 499 O O . SER A 1 67 ? 33.688 41.156 -42.375 1 20.02 67 SER A O 1
ATOM 501 N N . THR A 1 68 ? 33.531 41.781 -44.531 1 23.52 68 THR A N 1
ATOM 502 C CA . THR A 1 68 ? 32.906 40.75 -45.375 1 23.52 68 THR A CA 1
ATOM 503 C C . THR A 1 68 ? 33.844 39.562 -45.562 1 23.52 68 THR A C 1
ATOM 505 O O . THR A 1 68 ? 33.5 38.625 -46.312 1 23.52 68 THR A O 1
ATOM 508 N N . ASP A 1 69 ? 34.906 39.375 -44.688 1 20 69 ASP A N 1
ATOM 509 C CA . ASP A 1 69 ? 35.969 38.562 -45.281 1 20 69 ASP A CA 1
ATOM 510 C C . ASP A 1 69 ? 35.438 37.156 -45.594 1 20 69 ASP A C 1
ATOM 512 O O . ASP A 1 69 ? 34.594 36.625 -44.875 1 20 69 ASP A O 1
ATOM 516 N N . THR A 1 70 ? 35.719 36.688 -46.844 1 25.59 70 THR A N 1
ATOM 517 C CA . THR A 1 70 ? 35.469 35.562 -47.719 1 25.59 70 THR A CA 1
ATOM 518 C C . THR A 1 70 ? 36.062 34.281 -47.156 1 25.59 70 THR A C 1
ATOM 520 O O . THR A 1 70 ? 37.25 34.062 -47.188 1 25.59 70 THR A O 1
ATOM 523 N N . VAL A 1 71 ? 35.844 33.969 -45.812 1 23.12 71 VAL A N 1
ATOM 524 C CA . VAL A 1 71 ? 36.719 32.938 -45.281 1 23.12 71 VAL A CA 1
ATOM 525 C C . VAL A 1 71 ? 36.531 31.656 -46.125 1 23.12 71 VAL A C 1
ATOM 527 O O . VAL A 1 71 ? 35.375 31.219 -46.344 1 23.12 71 VAL A O 1
ATOM 530 N N . VAL A 1 72 ? 37.531 31.328 -46.906 1 25.27 72 VAL A N 1
ATOM 531 C CA . VAL A 1 72 ? 37.875 30.172 -47.719 1 25.27 72 VAL A CA 1
ATOM 532 C C . VAL A 1 72 ? 37.594 28.891 -46.938 1 25.27 72 VAL A C 1
ATOM 534 O O . VAL A 1 72 ? 38.031 28.734 -45.781 1 25.27 72 VAL A O 1
ATOM 537 N N . ILE A 1 73 ? 36.531 28.188 -47.344 1 25.28 73 ILE A N 1
ATOM 538 C CA . ILE A 1 73 ? 35.938 26.969 -46.812 1 25.28 73 ILE A CA 1
ATOM 539 C C . ILE A 1 73 ? 36.969 25.828 -46.844 1 25.28 73 ILE A C 1
ATOM 541 O O . ILE A 1 73 ? 37.375 25.406 -47.938 1 25.28 73 ILE A O 1
ATOM 545 N N . PRO A 1 74 ? 38 25.938 -45.969 1 24.75 74 PRO A N 1
ATOM 546 C CA . PRO A 1 74 ? 39 24.906 -46.188 1 24.75 74 PRO A CA 1
ATOM 547 C C . PRO A 1 74 ? 38.406 23.516 -46.312 1 24.75 74 PRO A C 1
ATOM 549 O O . PRO A 1 74 ? 37.312 23.266 -45.812 1 24.75 74 PRO A O 1
ATOM 552 N N . SER A 1 75 ? 38.938 22.719 -47.219 1 26.58 75 SER A N 1
ATOM 553 C CA . SER A 1 75 ? 38.75 21.359 -47.719 1 26.58 75 SER A CA 1
ATOM 554 C C . SER A 1 75 ? 38.75 20.344 -46.594 1 26.58 75 SER A C 1
ATOM 556 O O . SER A 1 75 ? 39.656 20.328 -45.75 1 26.58 75 SER A O 1
ATOM 558 N N . VAL A 1 76 ? 37.562 19.828 -46.219 1 26.75 76 VAL A N 1
ATOM 559 C CA . VAL A 1 76 ? 37.344 18.969 -45.062 1 26.75 76 VAL A CA 1
ATOM 560 C C . VAL A 1 76 ? 38.188 17.703 -45.188 1 26.75 76 VAL A C 1
ATOM 562 O O . VAL A 1 76 ? 38.156 17.016 -46.188 1 26.75 76 VAL A O 1
ATOM 565 N N . PRO A 1 77 ? 39.406 17.719 -44.531 1 28.5 77 PRO A N 1
ATOM 566 C CA . PRO A 1 77 ? 40.281 16.562 -44.625 1 28.5 77 PRO A CA 1
ATOM 567 C C . PRO A 1 77 ? 39.531 15.227 -44.531 1 28.5 77 PRO A C 1
ATOM 569 O O . PRO A 1 77 ? 38.438 15.172 -43.938 1 28.5 77 PRO A O 1
ATOM 572 N N . SER A 1 78 ? 40.031 14.203 -45.25 1 26.89 78 SER A N 1
ATOM 573 C CA . SER A 1 78 ? 39.656 12.797 -45.469 1 26.89 78 SER A CA 1
ATOM 574 C C . SER A 1 78 ? 39.469 12.07 -44.125 1 26.89 78 SER A C 1
ATOM 576 O O . SER A 1 78 ? 40.219 12.305 -43.188 1 26.89 78 SER A O 1
ATOM 578 N N . LYS A 1 79 ? 38.344 11.336 -43.938 1 29.2 79 LYS A N 1
ATOM 579 C CA . LYS A 1 79 ? 37.844 10.578 -42.812 1 29.2 79 LYS A CA 1
ATOM 580 C C . LYS A 1 79 ? 38.875 9.555 -42.312 1 29.2 79 LYS A C 1
ATOM 582 O O . LYS A 1 79 ? 39 8.484 -42.906 1 29.2 79 LYS A O 1
ATOM 587 N N . ARG A 1 80 ? 40.094 9.945 -42 1 29.73 80 ARG A N 1
ATOM 588 C CA . ARG A 1 80 ? 40.906 8.906 -41.375 1 29.73 80 ARG A CA 1
ATOM 589 C C . ARG A 1 80 ? 40.125 8.188 -40.281 1 29.73 80 ARG A C 1
ATOM 591 O O . ARG A 1 80 ? 39.25 8.781 -39.625 1 29.73 80 ARG A O 1
ATOM 598 N N . ASN A 1 81 ? 40.188 6.832 -40.312 1 28.06 81 ASN A N 1
ATOM 599 C CA . ASN A 1 81 ? 39.688 5.777 -39.438 1 28.06 81 ASN A CA 1
ATOM 600 C C . ASN A 1 81 ? 39.938 6.094 -37.969 1 28.06 81 ASN A C 1
ATOM 602 O O . ASN A 1 81 ? 41.094 6.039 -37.5 1 28.06 81 ASN A O 1
ATOM 606 N N . VAL A 1 82 ? 39.469 7.188 -37.5 1 28.22 82 VAL A N 1
ATOM 607 C CA . VAL A 1 82 ? 39.656 7.367 -36.062 1 28.22 82 VAL A CA 1
ATOM 608 C C . VAL A 1 82 ? 39.188 6.105 -35.344 1 28.22 82 VAL A C 1
ATOM 610 O O . VAL A 1 82 ? 38 5.812 -35.281 1 28.22 82 VAL A O 1
ATOM 613 N N . ASP A 1 83 ? 39.812 4.988 -35.625 1 29.31 83 ASP A N 1
ATOM 614 C CA . ASP A 1 83 ? 39.781 3.895 -34.656 1 29.31 83 ASP A CA 1
ATOM 615 C C . ASP A 1 83 ? 39.781 4.426 -33.25 1 29.31 83 ASP A C 1
ATOM 617 O O . ASP A 1 83 ? 40.719 5.094 -32.812 1 29.31 83 ASP A O 1
ATOM 621 N N . SER A 1 84 ? 38.781 5.043 -32.906 1 30.3 84 SER A N 1
ATOM 622 C CA . SER A 1 84 ? 38.531 5.586 -31.562 1 30.3 84 SER A CA 1
ATOM 623 C C . SER A 1 84 ? 39.156 4.707 -30.484 1 30.3 84 SER A C 1
ATOM 625 O O . SER A 1 84 ? 38.875 3.512 -30.406 1 30.3 84 SER A O 1
ATOM 627 N N . GLN A 1 85 ? 40.438 4.883 -30.312 1 29.66 85 GLN A N 1
ATOM 628 C CA . GLN A 1 85 ? 41 4.449 -29.047 1 29.66 85 GLN A CA 1
ATOM 629 C C . GLN A 1 85 ? 40 4.621 -27.906 1 29.66 85 GLN A C 1
ATOM 631 O O . GLN A 1 85 ? 39.75 5.742 -27.469 1 29.66 85 GLN A O 1
ATOM 636 N N . HIS A 1 86 ? 38.875 4.062 -27.984 1 30.95 86 HIS A N 1
ATOM 637 C CA . HIS A 1 86 ? 38.25 3.859 -26.672 1 30.95 86 HIS A CA 1
ATOM 638 C C . HIS A 1 86 ? 39.344 3.619 -25.609 1 30.95 86 HIS A C 1
ATOM 640 O O . HIS A 1 86 ? 39.906 2.527 -25.531 1 30.95 86 HIS A O 1
ATOM 646 N N . GLU A 1 87 ? 40.281 4.48 -25.547 1 32.5 87 GLU A N 1
ATOM 647 C CA . GLU A 1 87 ? 41.125 4.422 -24.344 1 32.5 87 GLU A CA 1
ATOM 648 C C . GLU A 1 87 ? 40.406 3.775 -23.188 1 32.5 87 GLU A C 1
ATOM 650 O O . GLU A 1 87 ? 39.25 4.148 -22.875 1 32.5 87 GLU A O 1
ATOM 655 N N . LYS A 1 88 ? 40.719 2.627 -22.844 1 35.16 88 LYS A N 1
ATOM 656 C CA . LYS A 1 88 ? 40.406 2.012 -21.562 1 35.16 88 LYS A CA 1
ATOM 657 C C . LYS A 1 88 ? 40.406 3.047 -20.438 1 35.16 88 LYS A C 1
ATOM 659 O O . LYS A 1 88 ? 41.469 3.352 -19.875 1 35.16 88 LYS A O 1
ATOM 664 N N . LEU A 1 89 ? 39.781 4.125 -20.562 1 35.81 89 LEU A N 1
ATOM 665 C CA . LEU A 1 89 ? 39.625 4.938 -19.359 1 35.81 89 LEU A CA 1
ATOM 666 C C . LEU A 1 89 ? 39.469 4.062 -18.125 1 35.81 89 LEU A C 1
ATOM 668 O O . LEU A 1 89 ? 38.594 3.195 -18.094 1 35.81 89 LEU A O 1
ATOM 672 N N . SER A 1 90 ? 40.438 3.793 -17.516 1 45.06 90 SER A N 1
ATOM 673 C CA . SER A 1 90 ? 40.5 3.053 -16.25 1 45.06 90 SER A CA 1
ATOM 674 C C . SER A 1 90 ? 39.25 3.303 -15.406 1 45.06 90 SER A C 1
ATOM 676 O O . SER A 1 90 ? 38.906 4.453 -15.141 1 45.06 90 SER A O 1
ATOM 678 N N . ARG A 1 91 ? 38.312 2.525 -15.492 1 58 91 ARG A N 1
ATOM 679 C CA . ARG A 1 91 ? 37.125 2.559 -14.672 1 58 91 ARG A CA 1
ATOM 680 C C . ARG A 1 91 ? 37.438 3.066 -13.266 1 58 91 ARG A C 1
ATOM 682 O O . ARG A 1 91 ? 38.219 2.451 -12.539 1 58 91 ARG A O 1
ATOM 689 N N . THR A 1 92 ? 37.281 4.262 -12.953 1 70.25 92 THR A N 1
ATOM 690 C CA . THR A 1 92 ? 37.469 4.863 -11.641 1 70.25 92 THR A CA 1
ATOM 691 C C . THR A 1 92 ? 36.344 4.469 -10.688 1 70.25 92 THR A C 1
ATOM 693 O O . THR A 1 92 ? 36.25 5 -9.578 1 70.25 92 THR A O 1
ATOM 696 N N . SER A 1 93 ? 35.562 3.512 -11.109 1 84.62 93 SER A N 1
ATOM 697 C CA . SER A 1 93 ? 34.5 3.086 -10.219 1 84.62 93 SER A CA 1
ATOM 698 C C . SER A 1 93 ? 35.031 2.215 -9.086 1 84.62 93 SER A C 1
ATOM 700 O O . SER A 1 93 ? 35.844 1.321 -9.312 1 84.62 93 SER A O 1
ATOM 702 N N . PRO A 1 94 ? 34.625 2.562 -7.961 1 87.62 94 PRO A N 1
ATOM 703 C CA . PRO A 1 94 ? 35.062 1.716 -6.852 1 87.62 94 PRO A CA 1
ATOM 704 C C . PRO A 1 94 ? 34.344 0.368 -6.816 1 87.62 94 PRO A C 1
ATOM 706 O O . PRO A 1 94 ? 34.719 -0.523 -6.059 1 87.62 94 PRO A O 1
ATOM 709 N N . PHE A 1 95 ? 33.375 0.189 -7.648 1 92.88 95 PHE A N 1
ATOM 710 C CA . PHE A 1 95 ? 32.562 -1.021 -7.578 1 92.88 95 PHE A CA 1
ATOM 711 C C . PHE A 1 95 ? 33.125 -2.107 -8.484 1 92.88 95 PHE A C 1
ATOM 713 O O . PHE A 1 95 ? 33.594 -1.82 -9.586 1 92.88 95 PHE A O 1
ATOM 720 N N . PRO A 1 96 ? 33.062 -3.328 -8.008 1 94.19 96 PRO A N 1
ATOM 721 C CA . PRO A 1 96 ? 33.594 -4.426 -8.82 1 94.19 96 PRO A CA 1
ATOM 722 C C . PRO A 1 96 ? 32.719 -4.723 -10.047 1 94.19 96 PRO A C 1
ATOM 724 O O . PRO A 1 96 ? 31.547 -4.359 -10.07 1 94.19 96 PRO A O 1
ATOM 727 N N . ASN A 1 97 ? 33.188 -5.496 -11.008 1 94.38 97 ASN A N 1
ATOM 728 C CA . ASN A 1 97 ? 32.531 -5.84 -12.25 1 94.38 97 ASN A CA 1
ATOM 729 C C . ASN A 1 97 ? 31.312 -6.742 -12 1 94.38 97 ASN A C 1
ATOM 731 O O . ASN A 1 97 ? 30.344 -6.723 -12.766 1 94.38 97 ASN A O 1
ATOM 735 N N . LYS A 1 98 ? 31.359 -7.449 -10.945 1 96 98 LYS A N 1
ATOM 736 C CA . LYS A 1 98 ? 30.312 -8.422 -10.625 1 96 98 LYS A CA 1
ATOM 737 C C . LYS A 1 98 ? 28.984 -7.727 -10.352 1 96 98 LYS A C 1
ATOM 739 O O . LYS A 1 98 ? 27.938 -8.383 -10.305 1 96 98 LYS A O 1
ATOM 744 N N . ILE A 1 99 ? 29.016 -6.367 -10.18 1 97 99 ILE A N 1
ATOM 745 C CA . ILE A 1 99 ? 27.766 -5.645 -9.969 1 97 99 ILE A CA 1
ATOM 746 C C . ILE A 1 99 ? 27.656 -4.496 -10.977 1 97 99 ILE A C 1
ATOM 748 O O . ILE A 1 99 ? 26.906 -3.539 -10.758 1 97 99 ILE A O 1
ATOM 752 N N . SER A 1 100 ? 28.359 -4.539 -12.086 1 94.94 100 SER A N 1
ATOM 753 C CA . SER A 1 100 ? 28.453 -3.432 -13.023 1 94.94 100 SER A CA 1
ATOM 754 C C . SER A 1 100 ? 27.125 -3.18 -13.727 1 94.94 100 SER A C 1
ATOM 756 O O . SER A 1 100 ? 26.906 -2.096 -14.266 1 94.94 100 SER A O 1
ATOM 758 N N . LYS A 1 101 ? 26.219 -4.176 -13.766 1 95.12 101 LYS A N 1
ATOM 759 C CA . LYS A 1 101 ? 24.906 -3.99 -14.367 1 95.12 101 LYS A CA 1
ATOM 760 C C . LYS A 1 101 ? 23.859 -3.615 -13.312 1 95.12 101 LYS A C 1
ATOM 762 O O . LYS A 1 101 ? 22.703 -3.375 -13.641 1 95.12 101 LYS A O 1
ATOM 767 N N . LEU A 1 102 ? 24.297 -3.59 -12.094 1 96.38 102 LEU A N 1
ATOM 768 C CA . LEU A 1 102 ? 23.453 -3.186 -10.977 1 96.38 102 LEU A CA 1
ATOM 769 C C . LEU A 1 102 ? 23.75 -1.745 -10.57 1 96.38 102 LEU A C 1
ATOM 771 O O . LEU A 1 102 ? 22.844 -0.914 -10.516 1 96.38 102 LEU A O 1
ATOM 775 N N . VAL A 1 103 ? 24.969 -1.557 -10.266 1 96.69 103 VAL A N 1
ATOM 776 C CA . VAL A 1 103 ? 25.5 -0.238 -9.961 1 96.69 103 VAL A CA 1
ATOM 777 C C . VAL A 1 103 ? 26.859 -0.061 -10.641 1 96.69 103 VAL A C 1
ATOM 779 O O . VAL A 1 103 ? 27.781 -0.85 -10.422 1 96.69 103 VAL A O 1
ATOM 782 N N . TYR A 1 104 ? 26.953 0.986 -11.391 1 94.38 104 TYR A N 1
ATOM 783 C CA . TYR A 1 104 ? 28.141 1.218 -12.195 1 94.38 104 TYR A CA 1
ATOM 784 C C . TYR A 1 104 ? 29.078 2.211 -11.508 1 94.38 104 TYR A C 1
ATOM 786 O O . TYR A 1 104 ? 30.297 2.021 -11.5 1 94.38 104 TYR A O 1
ATOM 794 N N . ASP A 1 105 ? 28.562 3.213 -10.961 1 94.69 105 ASP A N 1
ATOM 795 C CA . ASP A 1 105 ? 29.312 4.273 -10.297 1 94.69 105 ASP A CA 1
ATOM 796 C C . ASP A 1 105 ? 28.422 5.086 -9.367 1 94.69 105 ASP A C 1
ATOM 798 O O . ASP A 1 105 ? 27.234 4.766 -9.195 1 94.69 105 ASP A O 1
ATOM 802 N N . PHE A 1 106 ? 29.094 6.117 -8.672 1 96.44 106 PHE A N 1
ATOM 803 C CA . PHE A 1 106 ? 28.281 6.945 -7.793 1 96.44 106 PHE A CA 1
ATOM 804 C C . PHE A 1 106 ? 28.75 8.398 -7.84 1 96.44 106 PHE A C 1
ATOM 806 O O . PHE A 1 106 ? 29.828 8.695 -8.352 1 96.44 106 PHE A O 1
ATOM 813 N N . ALA A 1 107 ? 27.922 9.266 -7.449 1 96.19 107 ALA A N 1
ATOM 814 C CA . ALA A 1 107 ? 28.203 10.664 -7.121 1 96.19 107 ALA A CA 1
ATOM 815 C C . ALA A 1 107 ? 27.422 11.102 -5.883 1 96.19 107 ALA A C 1
ATOM 817 O O . ALA A 1 107 ? 26.562 10.359 -5.387 1 96.19 107 ALA A O 1
ATOM 818 N N . THR A 1 108 ? 27.844 12.211 -5.348 1 97.19 108 THR A N 1
ATOM 819 C CA . THR A 1 108 ? 27.031 12.805 -4.281 1 97.19 108 THR A CA 1
ATOM 820 C C . THR A 1 108 ? 26.516 14.172 -4.703 1 97.19 108 THR A C 1
ATOM 822 O O . THR A 1 108 ? 27.094 14.836 -5.566 1 97.19 108 THR A O 1
ATOM 825 N N . ILE A 1 109 ? 25.406 14.508 -4.211 1 97.88 109 ILE A N 1
ATOM 826 C CA . ILE A 1 109 ? 24.703 15.758 -4.48 1 97.88 109 ILE A CA 1
ATOM 827 C C . ILE A 1 109 ? 24.344 16.438 -3.164 1 97.88 109 ILE A C 1
ATOM 829 O O . ILE A 1 109 ? 23.828 15.805 -2.246 1 97.88 109 ILE A O 1
ATOM 833 N N . PRO A 1 110 ? 24.594 17.781 -3.059 1 97.44 110 PRO A N 1
ATOM 834 C CA . PRO A 1 110 ? 24.109 18.453 -1.845 1 97.44 110 PRO A CA 1
ATOM 835 C C . PRO A 1 110 ? 22.625 18.203 -1.597 1 97.44 110 PRO A C 1
ATOM 837 O O . PRO A 1 110 ? 21.812 18.391 -2.502 1 97.44 110 PRO A O 1
ATOM 840 N N . ARG A 1 111 ? 22.281 17.859 -0.429 1 97.19 111 ARG A N 1
ATOM 841 C CA . ARG A 1 111 ? 20.938 17.406 -0.074 1 97.19 111 ARG A CA 1
ATOM 842 C C . ARG A 1 111 ? 19.906 18.484 -0.377 1 97.19 111 ARG A C 1
ATOM 844 O O . ARG A 1 111 ? 18.859 18.203 -0.979 1 97.19 111 ARG A O 1
ATOM 851 N N . ASP A 1 112 ? 20.125 19.688 -0.006 1 94.44 112 ASP A N 1
ATOM 852 C CA . ASP A 1 112 ? 19.156 20.766 -0.171 1 94.44 112 ASP A CA 1
ATOM 853 C C . ASP A 1 112 ? 18.922 21.062 -1.648 1 94.44 112 ASP A C 1
ATOM 855 O O . ASP A 1 112 ? 17.781 21.297 -2.061 1 94.44 112 ASP A O 1
ATOM 859 N N . SER A 1 113 ? 20 21.016 -2.426 1 96.5 113 SER A N 1
ATOM 860 C CA . SER A 1 113 ? 19.859 21.219 -3.863 1 96.5 113 SER A CA 1
ATOM 861 C C . SER A 1 113 ? 19.078 20.078 -4.512 1 96.5 113 SER A C 1
ATOM 863 O O . SER A 1 113 ? 18.281 20.297 -5.426 1 96.5 113 SER A O 1
ATOM 865 N N . PHE A 1 114 ? 19.375 18.922 -4.059 1 97.75 114 PHE A N 1
ATOM 866 C CA . PHE A 1 114 ? 18.641 17.766 -4.547 1 97.75 114 PHE A CA 1
ATOM 867 C C . PHE A 1 114 ? 17.141 17.906 -4.273 1 97.75 114 PHE A C 1
ATOM 869 O O . PHE A 1 114 ? 16.312 17.688 -5.16 1 97.75 114 PHE A O 1
ATOM 876 N N . ASN A 1 115 ? 16.781 18.344 -3.066 1 95.19 115 ASN A N 1
ATOM 877 C CA . ASN A 1 115 ? 15.398 18.453 -2.625 1 95.19 115 ASN A CA 1
ATOM 878 C C . ASN A 1 115 ? 14.656 19.547 -3.385 1 95.19 115 ASN A C 1
ATOM 880 O O . ASN A 1 115 ? 13.43 19.5 -3.502 1 95.19 115 ASN A O 1
ATOM 884 N N . GLU A 1 116 ? 15.344 20.5 -3.84 1 94.12 116 GLU A N 1
ATOM 885 C CA . GLU A 1 116 ? 14.727 21.547 -4.652 1 94.12 116 GLU A CA 1
ATOM 886 C C . GLU A 1 116 ? 14.305 21 -6.016 1 94.12 116 GLU A C 1
ATOM 888 O O . GLU A 1 116 ? 13.266 21.406 -6.551 1 94.12 116 GLU A O 1
ATOM 893 N N . LEU A 1 117 ? 15.094 20.109 -6.488 1 95.88 117 LEU A N 1
ATOM 894 C CA . LEU A 1 117 ? 14.805 19.531 -7.797 1 95.88 117 LEU A CA 1
ATOM 895 C C . LEU A 1 117 ? 13.805 18.391 -7.676 1 95.88 117 LEU A C 1
ATOM 897 O O . LEU A 1 117 ? 12.938 18.234 -8.531 1 95.88 117 LEU A O 1
ATOM 901 N N . ILE A 1 118 ? 13.984 17.562 -6.633 1 96.44 118 ILE A N 1
ATOM 902 C CA . ILE A 1 118 ? 13.164 16.391 -6.348 1 96.44 118 ILE A CA 1
ATOM 903 C C . ILE A 1 118 ? 12.5 16.547 -4.984 1 96.44 118 ILE A C 1
ATOM 905 O O . ILE A 1 118 ? 13.094 16.234 -3.951 1 96.44 118 ILE A O 1
ATOM 909 N N . ASP A 1 119 ? 11.266 16.906 -5.051 1 94.5 119 ASP A N 1
ATOM 910 C CA . ASP A 1 119 ? 10.523 17.109 -3.809 1 94.5 119 ASP A CA 1
ATOM 911 C C . ASP A 1 119 ? 9.602 15.922 -3.523 1 94.5 119 ASP A C 1
ATOM 913 O O . ASP A 1 119 ? 8.523 15.812 -4.109 1 94.5 119 ASP A O 1
ATOM 917 N N . VAL A 1 120 ? 9.969 15.109 -2.531 1 94.5 120 VAL A N 1
ATOM 918 C CA . VAL A 1 120 ? 9.18 13.938 -2.176 1 94.5 120 VAL A CA 1
ATOM 919 C C . VAL A 1 120 ? 7.996 14.352 -1.307 1 94.5 120 VAL A C 1
ATOM 921 O O . VAL A 1 120 ? 7.07 13.562 -1.098 1 94.5 120 VAL A O 1
ATOM 924 N N . GLY A 1 121 ? 7.953 15.523 -0.842 1 95.38 121 GLY A N 1
ATOM 925 C CA . GLY A 1 121 ? 6.793 16.078 -0.16 1 95.38 121 GLY A CA 1
ATOM 926 C C . GLY A 1 121 ? 6.863 15.938 1.349 1 95.38 121 GLY A C 1
ATOM 927 O O . GLY A 1 121 ? 5.934 16.328 2.059 1 95.38 121 GLY A O 1
ATOM 928 N N . VAL A 1 122 ? 7.945 15.414 1.935 1 95.31 122 VAL A N 1
ATOM 929 C CA . VAL A 1 122 ? 8.109 15.211 3.369 1 95.31 122 VAL A CA 1
ATOM 930 C C . VAL A 1 122 ? 8.57 16.5 4.031 1 95.31 122 VAL A C 1
ATOM 932 O O . VAL A 1 122 ? 9.094 17.406 3.359 1 95.31 122 VAL A O 1
ATOM 935 N N . PRO A 1 123 ? 8.289 16.625 5.328 1 92.69 123 PRO A N 1
ATOM 936 C CA . PRO A 1 123 ? 8.93 17.75 6.027 1 92.69 123 PRO A CA 1
ATOM 937 C C . PRO A 1 123 ? 10.422 17.516 6.258 1 92.69 123 PRO A C 1
ATOM 939 O O . PRO A 1 123 ? 10.805 16.672 7.066 1 92.69 123 PRO A O 1
ATOM 942 N N . TYR A 1 124 ? 11.227 18.25 5.625 1 86.62 124 TYR A N 1
ATOM 943 C CA . TYR A 1 124 ? 12.664 17.969 5.637 1 86.62 124 TYR A CA 1
ATOM 944 C C . TYR A 1 124 ? 13.258 18.25 7.012 1 86.62 124 TYR A C 1
ATOM 946 O O . TYR A 1 124 ? 12.992 19.312 7.605 1 86.62 124 TYR A O 1
ATOM 954 N N . ASP A 1 125 ? 13.977 17.359 7.453 1 83.44 125 ASP A N 1
ATOM 955 C CA . ASP A 1 125 ? 14.703 17.469 8.719 1 83.44 125 ASP A CA 1
ATOM 956 C C . ASP A 1 125 ? 15.922 18.375 8.57 1 83.44 125 ASP A C 1
ATOM 958 O O . ASP A 1 125 ? 16.375 18.641 7.453 1 83.44 125 ASP A O 1
ATOM 962 N N . ASP A 1 126 ? 16.422 18.688 9.711 1 83.81 126 ASP A N 1
ATOM 963 C CA . ASP A 1 126 ? 17.656 19.469 9.695 1 83.81 126 ASP A CA 1
ATOM 964 C C . ASP A 1 126 ? 18.844 18.609 9.25 1 83.81 126 ASP A C 1
ATOM 966 O O . ASP A 1 126 ? 18.875 17.406 9.531 1 83.81 126 ASP A O 1
ATOM 970 N N . THR A 1 127 ? 19.734 19.281 8.609 1 88.62 127 THR A N 1
ATOM 971 C CA . THR A 1 127 ? 20.938 18.578 8.18 1 88.62 127 THR A CA 1
ATOM 972 C C . THR A 1 127 ? 21.906 18.375 9.344 1 88.62 127 THR A C 1
ATOM 974 O O . THR A 1 127 ? 22.125 19.297 10.141 1 88.62 127 THR A O 1
ATOM 977 N N . VAL A 1 128 ? 22.453 17.203 9.445 1 89.44 128 VAL A N 1
ATOM 978 C CA . VAL A 1 128 ? 23.484 16.922 10.445 1 89.44 128 VAL A CA 1
ATOM 979 C C . VAL A 1 128 ? 24.797 16.578 9.75 1 89.44 128 VAL A C 1
ATOM 981 O O . VAL A 1 128 ? 24.812 16.141 8.594 1 89.44 128 VAL A O 1
ATOM 984 N N . PRO A 1 129 ? 25.875 16.812 10.5 1 93.5 129 PRO A N 1
ATOM 985 C CA . PRO A 1 129 ? 27.172 16.438 9.898 1 93.5 129 PRO A CA 1
ATOM 986 C C . PRO A 1 129 ? 27.234 14.969 9.508 1 93.5 129 PRO A C 1
ATOM 988 O O . PRO A 1 129 ? 26.828 14.102 10.281 1 93.5 129 PRO A O 1
ATOM 991 N N . GLY A 1 130 ? 27.688 14.742 8.281 1 95 130 GLY A N 1
ATOM 992 C CA . GLY A 1 130 ? 27.766 13.383 7.773 1 95 130 GLY A CA 1
ATOM 993 C C . GLY A 1 130 ? 26.547 12.992 6.957 1 95 130 GLY A C 1
ATOM 994 O O . GLY A 1 130 ? 26.453 11.859 6.473 1 95 130 GLY A O 1
ATOM 995 N N . SER A 1 131 ? 25.609 13.93 6.859 1 96.25 131 SER A N 1
ATOM 996 C CA . SER A 1 131 ? 24.406 13.703 6.062 1 96.25 131 SER A CA 1
ATOM 997 C C . SER A 1 131 ? 24.109 14.906 5.18 1 96.25 131 SER A C 1
ATOM 999 O O . SER A 1 131 ? 22.938 15.258 4.984 1 96.25 131 SER A O 1
ATOM 1001 N N . GLU A 1 132 ? 25.094 15.562 4.695 1 97.31 132 GLU A N 1
ATOM 1002 C CA . GLU A 1 132 ? 24.969 16.812 3.941 1 97.31 132 GLU A CA 1
ATOM 1003 C C . GLU A 1 132 ? 24.641 16.531 2.473 1 97.31 132 GLU A C 1
ATOM 1005 O O . GLU A 1 132 ? 24.125 17.406 1.775 1 97.31 132 GLU A O 1
ATOM 1010 N N . ASP A 1 133 ? 25.016 15.336 2.086 1 97.88 133 ASP A N 1
ATOM 1011 C CA . ASP A 1 133 ? 24.844 15.008 0.674 1 97.88 133 ASP A CA 1
ATOM 1012 C C . ASP A 1 133 ? 23.938 13.789 0.503 1 97.88 133 ASP A C 1
ATOM 1014 O O . ASP A 1 133 ? 23.703 13.039 1.455 1 97.88 133 ASP A O 1
ATOM 1018 N N . VAL A 1 134 ? 23.391 13.727 -0.698 1 98.38 134 VAL A N 1
ATOM 1019 C CA . VAL A 1 134 ? 22.672 12.57 -1.209 1 98.38 134 VAL A CA 1
ATOM 1020 C C . VAL A 1 134 ? 23.641 11.656 -1.964 1 98.38 134 VAL A C 1
ATOM 1022 O O . VAL A 1 134 ? 24.516 12.133 -2.684 1 98.38 134 VAL A O 1
ATOM 1025 N N . LEU A 1 135 ? 23.5 10.344 -1.716 1 98.38 135 LEU A N 1
ATOM 1026 C CA . LEU A 1 135 ? 24.234 9.398 -2.543 1 98.38 135 LEU A CA 1
ATOM 1027 C C . LEU A 1 135 ? 23.453 9.062 -3.812 1 98.38 135 LEU A C 1
ATOM 1029 O O . LEU A 1 135 ? 22.328 8.562 -3.742 1 98.38 135 LEU A O 1
ATOM 1033 N N . LEU A 1 136 ? 24.016 9.367 -4.949 1 98.31 136 LEU A N 1
ATOM 1034 C CA . LEU A 1 136 ? 23.438 9.008 -6.238 1 98.31 136 LEU A CA 1
ATOM 1035 C C . LEU A 1 136 ? 24.203 7.84 -6.867 1 98.31 136 LEU A C 1
ATOM 1037 O O . LEU A 1 136 ? 25.406 7.922 -7.078 1 98.31 136 LEU A O 1
ATOM 1041 N N . LEU A 1 137 ? 23.516 6.762 -7.109 1 97.88 137 LEU A N 1
ATOM 1042 C CA . LEU A 1 137 ? 24.094 5.594 -7.773 1 97.88 137 LEU A CA 1
ATOM 1043 C C . LEU A 1 137 ? 23.672 5.547 -9.242 1 97.88 137 LEU A C 1
ATOM 1045 O O . LEU A 1 137 ? 22.484 5.605 -9.555 1 97.88 137 LEU A O 1
ATOM 1049 N N . TYR A 1 138 ? 24.656 5.457 -10.109 1 96.12 138 TYR A N 1
ATOM 1050 C CA . TYR A 1 138 ? 24.422 5.242 -11.531 1 96.12 138 TYR A CA 1
ATOM 1051 C C . TYR A 1 138 ? 24.312 3.756 -11.852 1 96.12 138 TYR A C 1
ATOM 1053 O O . TYR A 1 138 ? 25.25 2.992 -11.562 1 96.12 138 TYR A O 1
ATOM 1061 N N . THR A 1 139 ? 23.266 3.375 -12.461 1 94.81 139 THR A N 1
ATOM 1062 C CA . THR A 1 139 ? 23.016 1.943 -12.578 1 94.81 139 THR A CA 1
ATOM 1063 C C . THR A 1 139 ? 23.609 1.392 -13.875 1 94.81 139 THR A C 1
ATOM 1065 O O . THR A 1 139 ? 23.672 0.175 -14.062 1 94.81 139 THR A O 1
ATOM 1068 N N . ASN A 1 140 ? 23.969 2.227 -14.773 1 91.69 140 ASN A N 1
ATOM 1069 C CA . ASN A 1 140 ? 24.656 1.852 -16 1 91.69 140 ASN A CA 1
ATOM 1070 C C . ASN A 1 140 ? 25.516 2.994 -16.531 1 91.69 140 ASN A C 1
ATOM 1072 O O . ASN A 1 140 ? 25.406 4.129 -16.062 1 91.69 140 ASN A O 1
ATOM 1076 N N . PRO A 1 141 ? 26.375 2.705 -17.484 1 89.81 141 PRO A N 1
ATOM 1077 C CA . PRO A 1 141 ? 27.281 3.74 -17.984 1 89.81 141 PRO A CA 1
ATOM 1078 C C . PRO A 1 141 ? 26.531 4.891 -18.672 1 89.81 141 PRO A C 1
ATOM 1080 O O . PRO A 1 141 ? 27 6.031 -18.641 1 89.81 141 PRO A O 1
ATOM 1083 N N . LYS A 1 142 ? 25.469 4.664 -19.219 1 91.56 142 LYS A N 1
ATOM 1084 C CA . LYS A 1 142 ? 24.719 5.68 -19.953 1 91.56 142 LYS A CA 1
ATOM 1085 C C . LYS A 1 142 ? 24.125 6.711 -19 1 91.56 142 LYS A C 1
ATOM 1087 O O . LYS A 1 142 ? 23.75 7.809 -19.422 1 91.56 142 LYS A O 1
ATOM 1092 N N . SER A 1 143 ? 23.984 6.32 -17.766 1 93.38 143 SER A N 1
ATOM 1093 C CA . SER A 1 143 ? 23.391 7.223 -16.781 1 93.38 143 SER A CA 1
ATOM 1094 C C . SER A 1 143 ? 24.406 8.242 -16.297 1 93.38 143 SER A C 1
ATOM 1096 O O . SER A 1 143 ? 24.047 9.227 -15.648 1 93.38 143 SER A O 1
ATOM 1098 N N . LEU A 1 144 ? 25.625 8.062 -16.625 1 92.62 144 LEU A N 1
ATOM 1099 C CA . LEU A 1 144 ? 26.672 8.977 -16.188 1 92.62 144 LEU A CA 1
ATOM 1100 C C . LEU A 1 144 ? 26.516 10.344 -16.844 1 92.62 144 LEU A C 1
ATOM 1102 O O . LEU A 1 144 ? 26.109 10.438 -18 1 92.62 144 LEU A O 1
ATOM 1106 N N . PRO A 1 145 ? 26.828 11.367 -16.062 1 92.62 145 PRO A N 1
ATOM 1107 C CA . PRO A 1 145 ? 26.812 12.695 -16.688 1 92.62 145 PRO A CA 1
ATOM 1108 C C . PRO A 1 145 ? 27.844 12.828 -17.812 1 92.62 145 PRO A C 1
ATOM 1110 O O . PRO A 1 145 ? 28.891 12.195 -17.766 1 92.62 145 PRO A O 1
ATOM 1113 N N . ASN A 1 146 ? 27.484 13.727 -18.781 1 87.31 146 ASN A N 1
ATOM 1114 C CA . ASN A 1 146 ? 28.375 13.961 -19.906 1 87.31 146 ASN A CA 1
ATOM 1115 C C . ASN A 1 146 ? 29.672 14.648 -19.453 1 87.31 146 ASN A C 1
ATOM 1117 O O . ASN A 1 146 ? 29.641 15.523 -18.594 1 87.31 146 ASN A O 1
ATOM 1121 N N . GLY A 1 147 ? 30.797 14.344 -20.266 1 71.69 147 GLY A N 1
ATOM 1122 C CA . GLY A 1 147 ? 32.062 15.047 -20.109 1 71.69 147 GLY A CA 1
ATOM 1123 C C . GLY A 1 147 ? 32.719 14.789 -18.781 1 71.69 147 GLY A C 1
ATOM 1124 O O . GLY A 1 147 ? 33.812 15.328 -18.5 1 71.69 147 GLY A O 1
ATOM 1125 N N . THR A 1 148 ? 32.031 14.422 -17.781 1 56.81 148 THR A N 1
ATOM 1126 C CA . THR A 1 148 ? 32.656 14.297 -16.484 1 56.81 148 THR A CA 1
ATOM 1127 C C . THR A 1 148 ? 33.469 12.992 -16.391 1 56.81 148 THR A C 1
ATOM 1129 O O . THR A 1 148 ? 32.906 11.906 -16.578 1 56.81 148 THR A O 1
ATOM 1132 N N . GLY A 1 149 ? 34.594 12.898 -16.906 1 53.47 149 GLY A N 1
ATOM 1133 C CA . GLY A 1 149 ? 35.469 11.82 -16.438 1 53.47 149 GLY A CA 1
ATOM 1134 C C . GLY A 1 149 ? 35.344 11.578 -14.945 1 53.47 149 GLY A C 1
ATOM 1135 O O . GLY A 1 149 ? 35.969 12.258 -14.148 1 53.47 149 GLY A O 1
ATOM 1136 N N . LEU A 1 150 ? 34.312 11.078 -14.469 1 55.31 150 LEU A N 1
ATOM 1137 C CA . LEU A 1 150 ? 33.781 11.18 -13.109 1 55.31 150 LEU A CA 1
ATOM 1138 C C . LEU A 1 150 ? 34.875 10.961 -12.086 1 55.31 150 LEU A C 1
ATOM 1140 O O . LEU A 1 150 ? 34.594 10.648 -10.922 1 55.31 150 LEU A O 1
ATOM 1144 N N . SER A 1 151 ? 36.094 10.781 -12.383 1 49.88 151 SER A N 1
ATOM 1145 C CA . SER A 1 151 ? 36.969 10.594 -11.227 1 49.88 151 SER A CA 1
ATOM 1146 C C . SER A 1 151 ? 36.844 11.766 -10.25 1 49.88 151 SER A C 1
ATOM 1148 O O . SER A 1 151 ? 36.594 11.562 -9.062 1 49.88 151 SER A O 1
ATOM 1150 N N . ASP A 1 152 ? 37.5 12.977 -10.578 1 54.41 152 ASP A N 1
ATOM 1151 C CA . ASP A 1 152 ? 37.969 13.891 -9.547 1 54.41 152 ASP A CA 1
ATOM 1152 C C . ASP A 1 152 ? 36.781 14.672 -8.93 1 54.41 152 ASP A C 1
ATOM 1154 O O . ASP A 1 152 ? 36.875 15.109 -7.781 1 54.41 152 ASP A O 1
ATOM 1158 N N . ASP A 1 153 ? 35.656 15.055 -9.609 1 72.44 153 ASP A N 1
ATOM 1159 C CA . ASP A 1 153 ? 34.812 15.922 -8.789 1 72.44 153 ASP A CA 1
ATOM 1160 C C . ASP A 1 153 ? 33.406 15.328 -8.625 1 72.44 153 ASP A C 1
ATOM 1162 O O . ASP A 1 153 ? 32.438 15.844 -9.203 1 72.44 153 ASP A O 1
ATOM 1166 N N . LYS A 1 154 ? 33.25 14.133 -8.148 1 87.62 154 LYS A N 1
ATOM 1167 C CA . LYS A 1 154 ? 31.984 13.422 -7.934 1 87.62 154 LYS A CA 1
ATOM 1168 C C . LYS A 1 154 ? 31.344 13.82 -6.609 1 87.62 154 LYS A C 1
ATOM 1170 O O . LYS A 1 154 ? 30.25 13.352 -6.27 1 87.62 154 LYS A O 1
ATOM 1175 N N . ILE A 1 155 ? 31.969 14.617 -5.957 1 92.19 155 ILE A N 1
ATOM 1176 C CA . ILE A 1 155 ? 31.5 14.977 -4.621 1 92.19 155 ILE A CA 1
ATOM 1177 C C . ILE A 1 155 ? 30.75 16.297 -4.676 1 92.19 155 ILE A C 1
ATOM 1179 O O . ILE A 1 155 ? 31.25 17.297 -5.211 1 92.19 155 ILE A O 1
ATOM 1183 N N . SER A 1 156 ? 29.547 16.312 -4.234 1 95.5 156 SER A N 1
ATOM 1184 C CA . SER A 1 156 ? 28.688 17.484 -4.121 1 95.5 156 SER A CA 1
ATOM 1185 C C . SER A 1 156 ? 28.438 18.109 -5.484 1 95.5 156 SER A C 1
ATOM 1187 O O . SER A 1 156 ? 28.609 19.328 -5.656 1 95.5 156 SER A O 1
ATOM 1189 N N . MET A 1 157 ? 28 17.297 -6.367 1 95.19 157 MET A N 1
ATOM 1190 C CA . MET A 1 157 ? 27.734 17.766 -7.727 1 95.19 157 MET A CA 1
ATOM 1191 C C . MET A 1 157 ? 26.406 18.531 -7.793 1 95.19 157 MET A C 1
ATOM 1193 O O . MET A 1 157 ? 25.516 18.297 -6.98 1 95.19 157 MET A O 1
ATOM 1197 N N . ASP A 1 158 ? 26.406 19.438 -8.781 1 95.06 158 ASP A N 1
ATOM 1198 C CA . ASP A 1 158 ? 25.125 20.047 -9.102 1 95.06 158 ASP A CA 1
ATOM 1199 C C . ASP A 1 158 ? 24.094 19 -9.5 1 95.06 158 ASP A C 1
ATOM 1201 O O . ASP A 1 158 ? 24.375 18.141 -10.336 1 95.06 158 ASP A O 1
ATOM 1205 N N . PRO A 1 159 ? 22.953 19.078 -8.891 1 97.12 159 PRO A N 1
ATOM 1206 C CA . PRO A 1 159 ? 21.984 18.016 -9.125 1 97.12 159 PRO A CA 1
ATOM 1207 C C . PRO A 1 159 ? 21.578 17.906 -10.594 1 97.12 159 PRO A C 1
ATOM 1209 O O . PRO A 1 159 ? 21.375 16.797 -11.094 1 97.12 159 PRO A O 1
ATOM 1212 N N . GLN A 1 160 ? 21.391 18.984 -11.352 1 95.94 160 GLN A N 1
ATOM 1213 C CA . GLN A 1 160 ? 21.016 18.938 -12.758 1 95.94 160 GLN A CA 1
ATOM 1214 C C . GLN A 1 160 ? 22.078 18.234 -13.594 1 95.94 160 GLN A C 1
ATOM 1216 O O . GLN A 1 160 ? 21.766 17.422 -14.469 1 95.94 160 GLN A O 1
ATOM 1221 N N . LYS A 1 161 ? 23.25 18.562 -13.266 1 94.75 161 LYS A N 1
ATOM 1222 C CA . LYS A 1 161 ? 24.359 17.938 -13.977 1 94.75 161 LYS A CA 1
ATOM 1223 C C . LYS A 1 161 ? 24.484 16.453 -13.602 1 94.75 161 LYS A C 1
ATOM 1225 O O . LYS A 1 161 ? 24.641 15.602 -14.477 1 94.75 161 LYS A O 1
ATOM 1230 N N . ALA A 1 162 ? 24.438 16.172 -12.328 1 96.75 162 ALA A N 1
ATOM 1231 C CA . ALA A 1 162 ? 24.625 14.805 -11.836 1 96.75 162 ALA A CA 1
ATOM 1232 C C . ALA A 1 162 ? 23.594 13.859 -12.445 1 96.75 162 ALA A C 1
ATOM 1234 O O . ALA A 1 162 ? 23.906 12.703 -12.727 1 96.75 162 ALA A O 1
ATOM 1235 N N . MET A 1 163 ? 22.375 14.336 -12.672 1 97.38 163 MET A N 1
ATOM 1236 C CA . MET A 1 163 ? 21.281 13.461 -13.102 1 97.38 163 MET A CA 1
ATOM 1237 C C . MET A 1 163 ? 20.891 13.75 -14.539 1 97.38 163 MET A C 1
ATOM 1239 O O . MET A 1 163 ? 19.797 13.383 -14.969 1 97.38 163 MET A O 1
ATOM 1243 N N . GLU A 1 164 ? 21.703 14.414 -15.297 1 96.38 164 GLU A N 1
ATOM 1244 C CA . GLU A 1 164 ? 21.328 14.914 -16.609 1 96.38 164 GLU A CA 1
ATOM 1245 C C . GLU A 1 164 ? 20.953 13.773 -17.562 1 96.38 164 GLU A C 1
ATOM 1247 O O . GLU A 1 164 ? 20.156 13.961 -18.484 1 96.38 164 GLU A O 1
ATOM 1252 N N . ASN A 1 165 ? 21.5 12.531 -17.297 1 96.31 165 ASN A N 1
ATOM 1253 C CA . ASN A 1 165 ? 21.234 11.406 -18.188 1 96.31 165 ASN A CA 1
ATOM 1254 C C . ASN A 1 165 ? 20.344 10.359 -17.516 1 96.31 165 ASN A C 1
ATOM 1256 O O . ASN A 1 165 ? 20.266 9.227 -17.984 1 96.31 165 ASN A O 1
ATOM 1260 N N . CYS A 1 166 ? 19.75 10.672 -16.391 1 97.38 166 CYS A N 1
ATOM 1261 C CA . CYS A 1 166 ? 18.828 9.766 -15.727 1 97.38 166 CYS A CA 1
ATOM 1262 C C . CYS A 1 166 ? 17.391 10.008 -16.188 1 97.38 166 CYS A C 1
ATOM 1264 O O . CYS A 1 166 ? 16.828 11.062 -15.914 1 97.38 166 CYS A O 1
ATOM 1266 N N . HIS A 1 167 ? 16.797 9.008 -16.828 1 98 167 HIS A N 1
ATOM 1267 C CA . HIS A 1 167 ? 15.391 9.102 -17.188 1 98 167 HIS A CA 1
ATOM 1268 C C . HIS A 1 167 ? 14.484 8.914 -15.977 1 98 167 HIS A C 1
ATOM 1270 O O . HIS A 1 167 ? 13.453 9.578 -15.859 1 98 167 HIS A O 1
ATOM 1276 N N . THR A 1 168 ? 14.852 7.988 -15.125 1 97.31 168 THR A N 1
ATOM 1277 C CA . THR A 1 168 ? 14.133 7.645 -13.906 1 97.31 168 THR A CA 1
ATOM 1278 C C . THR A 1 168 ? 15.07 7.707 -12.695 1 97.31 168 THR A C 1
ATOM 1280 O O . THR A 1 168 ? 16.219 7.277 -12.773 1 97.31 168 THR A O 1
ATOM 1283 N N . VAL A 1 169 ? 14.578 8.273 -11.625 1 98.31 169 VAL A N 1
ATOM 1284 C CA . VAL A 1 169 ? 15.305 8.266 -10.359 1 98.31 169 VAL A CA 1
ATOM 1285 C C . VAL A 1 169 ? 14.461 7.594 -9.281 1 98.31 169 VAL A C 1
ATOM 1287 O O . VAL A 1 169 ? 13.328 8.016 -9.023 1 98.31 169 VAL A O 1
ATOM 1290 N N . LYS A 1 170 ? 14.961 6.543 -8.758 1 97.69 170 LYS A N 1
ATOM 1291 C CA . LYS A 1 170 ? 14.398 5.922 -7.559 1 97.69 170 LYS A CA 1
ATOM 1292 C C . LYS A 1 170 ? 14.945 6.566 -6.293 1 97.69 170 LYS A C 1
ATOM 1294 O O . LYS A 1 170 ? 16.156 6.598 -6.082 1 97.69 170 LYS A O 1
ATOM 1299 N N . VAL A 1 171 ? 14.055 7.07 -5.508 1 98.25 171 VAL A N 1
ATOM 1300 C CA . VAL A 1 171 ? 14.477 7.809 -4.324 1 98.25 171 VAL A CA 1
ATOM 1301 C C . VAL A 1 171 ? 14.156 7 -3.068 1 98.25 171 VAL A C 1
ATOM 1303 O O . VAL A 1 171 ? 13 6.664 -2.816 1 98.25 171 VAL A O 1
ATOM 1306 N N . LEU A 1 172 ? 15.172 6.719 -2.322 1 97.62 172 LEU A N 1
ATOM 1307 C CA . LEU A 1 172 ? 15.062 6.055 -1.026 1 97.62 172 LEU A CA 1
ATOM 1308 C C . LEU A 1 172 ? 15.398 7.02 0.106 1 97.62 172 LEU A C 1
ATOM 1310 O O . LEU A 1 172 ? 16.5 7.559 0.157 1 97.62 172 LEU A O 1
ATOM 1314 N N . LEU A 1 173 ? 14.445 7.215 0.953 1 96.81 173 LEU A N 1
ATOM 1315 C CA . LEU A 1 173 ? 14.719 7.984 2.16 1 96.81 173 LEU A CA 1
ATOM 1316 C C . LEU A 1 173 ? 15.281 7.094 3.26 1 96.81 173 LEU A C 1
ATOM 1318 O O . LEU A 1 173 ? 14.711 6.051 3.578 1 96.81 173 LEU A O 1
ATOM 1322 N N . HIS A 1 174 ? 16.375 7.488 3.773 1 95.94 174 HIS A N 1
ATOM 1323 C CA . HIS A 1 174 ? 17.031 6.73 4.836 1 95.94 174 HIS A CA 1
ATOM 1324 C C . HIS A 1 174 ? 17.469 7.645 5.977 1 95.94 174 HIS A C 1
ATOM 1326 O O . HIS A 1 174 ? 18.125 8.664 5.742 1 95.94 174 HIS A O 1
ATOM 1332 N N . ALA A 1 175 ? 17.125 7.227 7.133 1 92.88 175 ALA A N 1
ATOM 1333 C CA . ALA A 1 175 ? 17.469 8.047 8.297 1 92.88 175 ALA A CA 1
ATOM 1334 C C . ALA A 1 175 ? 18.969 8.008 8.578 1 92.88 175 ALA A C 1
ATOM 1336 O O . ALA A 1 175 ? 19.562 6.926 8.633 1 92.88 175 ALA A O 1
ATOM 1337 N N . PRO A 1 176 ? 19.531 9.148 8.758 1 93.62 176 PRO A N 1
ATOM 1338 C CA . PRO A 1 176 ? 20.953 9.156 9.133 1 93.62 176 PRO A CA 1
ATOM 1339 C C . PRO A 1 176 ? 21.219 8.477 10.477 1 93.62 176 PRO A C 1
ATOM 1341 O O . PRO A 1 176 ? 20.406 8.609 11.406 1 93.62 176 PRO A O 1
ATOM 1344 N N . SER A 1 177 ? 22.344 7.836 10.547 1 89.88 177 SER A N 1
ATOM 1345 C CA . SER A 1 177 ? 22.703 7.141 11.773 1 89.88 177 SER A CA 1
ATOM 1346 C C . SER A 1 177 ? 23.109 8.125 12.867 1 89.88 177 SER A C 1
ATOM 1348 O O . SER A 1 177 ? 23.672 9.188 12.578 1 89.88 177 SER A O 1
ATOM 1350 N N . ASN A 1 178 ? 22.594 7.734 13.969 1 78.38 178 ASN A N 1
ATOM 1351 C CA . ASN A 1 178 ? 23.031 8.477 15.148 1 78.38 178 ASN A CA 1
ATOM 1352 C C . ASN A 1 178 ? 24 7.656 16 1 78.38 178 ASN A C 1
ATOM 1354 O O . ASN A 1 178 ? 23.891 6.43 16.062 1 78.38 178 ASN A O 1
ATOM 1358 N N . ARG A 1 179 ? 24.984 8.305 16.453 1 60.53 179 ARG A N 1
ATOM 1359 C CA . ARG A 1 179 ? 26.031 7.656 17.234 1 60.53 179 ARG A CA 1
ATOM 1360 C C . ARG A 1 179 ? 25.453 6.82 18.359 1 60.53 179 ARG A C 1
ATOM 1362 O O . ARG A 1 179 ? 26.016 5.797 18.75 1 60.53 179 ARG A O 1
ATOM 1369 N N . GLN A 1 180 ? 24.391 7.23 18.781 1 67.5 180 GLN A N 1
ATOM 1370 C CA . GLN A 1 180 ? 23.797 6.578 19.953 1 67.5 180 GLN A CA 1
ATOM 1371 C C . GLN A 1 180 ? 22.828 5.477 19.531 1 67.5 180 GLN A C 1
ATOM 1373 O O . GLN A 1 180 ? 22.234 4.816 20.391 1 67.5 180 GLN A O 1
ATOM 1378 N N . GLN A 1 181 ? 22.969 5.242 18.328 1 76.94 181 GLN A N 1
ATOM 1379 C CA . GLN A 1 181 ? 22 4.258 17.859 1 76.94 181 GLN A CA 1
ATOM 1380 C C . GLN A 1 181 ? 22.406 2.846 18.281 1 76.94 181 GLN A C 1
ATOM 1382 O O . GLN A 1 181 ? 23.547 2.422 18.016 1 76.94 181 GLN A O 1
ATOM 1387 N N . LYS A 1 182 ? 21.531 2.186 18.953 1 85.19 182 LYS A N 1
ATOM 1388 C CA . LYS A 1 182 ? 21.719 0.829 19.469 1 85.19 182 LYS A CA 1
ATOM 1389 C C . LYS A 1 182 ? 21.672 -0.192 18.328 1 85.19 182 LYS A C 1
ATOM 1391 O O . LYS A 1 182 ? 22.359 -1.216 18.375 1 85.19 182 LYS A O 1
ATOM 1396 N N . TYR A 1 183 ? 20.969 0.118 17.359 1 94.38 183 TYR A N 1
ATOM 1397 C CA . TYR A 1 183 ? 20.719 -0.845 16.297 1 94.38 183 TYR A CA 1
ATOM 1398 C C . TYR A 1 183 ? 21.359 -0.39 14.992 1 94.38 183 TYR A C 1
ATOM 1400 O O . TYR A 1 183 ? 21.422 0.808 14.703 1 94.38 183 TYR A O 1
ATOM 1408 N N . SER A 1 184 ? 21.859 -1.319 14.234 1 94.81 184 SER A N 1
ATOM 1409 C CA . SER A 1 184 ? 22.516 -1.035 12.961 1 94.81 184 SER A CA 1
ATOM 1410 C C . SER A 1 184 ? 21.688 -1.564 11.789 1 94.81 184 SER A C 1
ATOM 1412 O O . SER A 1 184 ? 21.109 -2.652 11.875 1 94.81 184 SER A O 1
ATOM 1414 N N . GLN A 1 185 ? 21.719 -0.759 10.75 1 95.81 185 GLN A N 1
ATOM 1415 C CA . GLN A 1 185 ? 20.984 -1.147 9.547 1 95.81 185 GLN A CA 1
ATOM 1416 C C . GLN A 1 185 ? 21.922 -1.292 8.352 1 95.81 185 GLN A C 1
ATOM 1418 O O . GLN A 1 185 ? 23 -0.7 8.336 1 95.81 185 GLN A O 1
ATOM 1423 N N . CYS A 1 186 ? 21.562 -2.105 7.438 1 97.62 186 CYS A N 1
ATOM 1424 C CA . CYS A 1 186 ? 22.203 -2.242 6.141 1 97.62 186 CYS A CA 1
ATOM 1425 C C . CYS A 1 186 ? 21.188 -2.129 5.008 1 97.62 186 CYS A C 1
ATOM 1427 O O . CYS A 1 186 ? 19.984 -2.307 5.227 1 97.62 186 CYS A O 1
ATOM 1429 N N . ILE A 1 187 ? 21.656 -1.765 3.852 1 98.44 187 ILE A N 1
ATOM 1430 C CA . ILE A 1 187 ? 20.828 -1.705 2.645 1 98.44 187 ILE A CA 1
ATOM 1431 C C . ILE A 1 187 ? 21.406 -2.652 1.591 1 98.44 187 ILE A C 1
ATOM 1433 O O . ILE A 1 187 ? 22.578 -2.562 1.236 1 98.44 187 ILE A O 1
ATOM 1437 N N . ALA A 1 188 ? 20.609 -3.535 1.137 1 98.75 188 ALA A N 1
ATOM 1438 C CA . ALA A 1 188 ? 21 -4.457 0.076 1 98.75 188 ALA A CA 1
ATOM 1439 C C . ALA A 1 188 ? 20.297 -4.117 -1.236 1 98.75 188 ALA A C 1
ATOM 1441 O O . ALA A 1 188 ? 19.062 -4.047 -1.289 1 98.75 188 ALA A O 1
ATOM 1442 N N . ILE A 1 189 ? 21.016 -3.85 -2.248 1 98.5 189 ILE A N 1
ATOM 1443 C CA . ILE A 1 189 ? 20.484 -3.715 -3.604 1 98.5 189 ILE A CA 1
ATOM 1444 C C . ILE A 1 189 ? 20.719 -5.008 -4.379 1 98.5 189 ILE A C 1
ATOM 1446 O O . ILE A 1 189 ? 21.875 -5.387 -4.633 1 98.5 189 ILE A O 1
ATOM 1450 N N . VAL A 1 190 ? 19.656 -5.633 -4.723 1 98 190 VAL A N 1
ATOM 1451 C CA . VAL A 1 190 ? 19.703 -6.996 -5.238 1 98 190 VAL A CA 1
ATOM 1452 C C . VAL A 1 190 ? 19.328 -6.996 -6.719 1 98 190 VAL A C 1
ATOM 1454 O O . VAL A 1 190 ? 18.281 -6.457 -7.105 1 98 190 VAL A O 1
ATOM 1457 N N . PRO A 1 191 ? 20.203 -7.586 -7.562 1 96.81 191 PRO A N 1
ATOM 1458 C CA . PRO A 1 191 ? 19.812 -7.703 -8.969 1 96.81 191 PRO A CA 1
ATOM 1459 C C . PRO A 1 191 ? 18.641 -8.656 -9.18 1 96.81 191 PRO A C 1
ATOM 1461 O O . PRO A 1 191 ? 18.797 -9.875 -9.023 1 96.81 191 PRO A O 1
ATOM 1464 N N . GLN A 1 192 ? 17.547 -8.133 -9.484 1 93.75 192 GLN A N 1
ATOM 1465 C CA . GLN A 1 192 ? 16.281 -8.82 -9.68 1 93.75 192 GLN A CA 1
ATOM 1466 C C . GLN A 1 192 ? 15.258 -7.898 -10.344 1 93.75 192 GLN A C 1
ATOM 1468 O O . GLN A 1 192 ? 15.445 -6.684 -10.383 1 93.75 192 GLN A O 1
ATOM 1473 N N . TRP A 1 193 ? 14.312 -8.547 -10.953 1 91.25 193 TRP A N 1
ATOM 1474 C CA . TRP A 1 193 ? 13.219 -7.719 -11.461 1 91.25 193 TRP A CA 1
ATOM 1475 C C . TRP A 1 193 ? 12.766 -6.707 -10.414 1 91.25 193 TRP A C 1
ATOM 1477 O O . TRP A 1 193 ? 12.602 -7.055 -9.242 1 91.25 193 TRP A O 1
ATOM 1487 N N . GLU A 1 194 ? 12.57 -5.496 -10.836 1 88.56 194 GLU A N 1
ATOM 1488 C CA . GLU A 1 194 ? 12.594 -4.375 -9.906 1 88.56 194 GLU A CA 1
ATOM 1489 C C . GLU A 1 194 ? 11.312 -4.324 -9.078 1 88.56 194 GLU A C 1
ATOM 1491 O O . GLU A 1 194 ? 10.258 -4.777 -9.531 1 88.56 194 GLU A O 1
ATOM 1496 N N . SER A 1 195 ? 11.5 -3.818 -7.887 1 89.94 195 SER A N 1
ATOM 1497 C CA . SER A 1 195 ? 10.445 -3.527 -6.926 1 89.94 195 SER A CA 1
ATOM 1498 C C . SER A 1 195 ? 10.461 -2.059 -6.516 1 89.94 195 SER A C 1
ATOM 1500 O O . SER A 1 195 ? 11.492 -1.394 -6.602 1 89.94 195 SER A O 1
ATOM 1502 N N . PHE A 1 196 ? 9.305 -1.54 -6.172 1 92.56 196 PHE A N 1
ATOM 1503 C CA . PHE A 1 196 ? 9.227 -0.164 -5.695 1 92.56 196 PHE A CA 1
ATOM 1504 C C . PHE A 1 196 ? 8.781 -0.119 -4.238 1 92.56 196 PHE A C 1
ATOM 1506 O O . PHE A 1 196 ? 8.242 0.891 -3.781 1 92.56 196 PHE A O 1
ATOM 1513 N N . ILE A 1 197 ? 8.938 -1.244 -3.604 1 93.44 197 ILE A N 1
ATOM 1514 C CA . ILE A 1 197 ? 8.859 -1.312 -2.148 1 93.44 197 ILE A CA 1
ATOM 1515 C C . ILE A 1 197 ? 10.211 -1.725 -1.576 1 93.44 197 ILE A C 1
ATOM 1517 O O . ILE A 1 197 ? 10.992 -2.398 -2.248 1 93.44 197 ILE A O 1
ATOM 1521 N N . VAL A 1 198 ? 10.453 -1.261 -0.451 1 96.62 198 VAL A N 1
ATOM 1522 C CA . VAL A 1 198 ? 11.625 -1.698 0.3 1 96.62 198 VAL A CA 1
ATOM 1523 C C . VAL A 1 198 ? 11.25 -2.861 1.215 1 96.62 198 VAL A C 1
ATOM 1525 O O . VAL A 1 198 ? 10.469 -2.693 2.152 1 96.62 198 VAL A O 1
ATOM 1528 N N . HIS A 1 199 ? 11.789 -4.008 0.864 1 97.25 199 HIS A N 1
ATOM 1529 C CA . HIS A 1 199 ? 11.555 -5.168 1.717 1 97.25 199 HIS A CA 1
ATOM 1530 C C . HIS A 1 199 ? 12.367 -5.082 3.002 1 97.25 199 HIS A C 1
ATOM 1532 O O . HIS A 1 199 ? 13.57 -4.801 2.963 1 97.25 199 HIS A O 1
ATOM 1538 N N . LYS A 1 200 ? 11.719 -5.332 4.086 1 96.81 200 LYS A N 1
ATOM 1539 C CA . LYS A 1 200 ? 12.359 -5.141 5.387 1 96.81 200 LYS A CA 1
ATOM 1540 C C . LYS A 1 200 ? 12.562 -6.473 6.102 1 96.81 200 LYS A C 1
ATOM 1542 O O . LYS A 1 200 ? 11.594 -7.188 6.371 1 96.81 200 LYS A O 1
ATOM 1547 N N . PHE A 1 201 ? 13.82 -6.793 6.406 1 98.25 201 PHE A N 1
ATOM 1548 C CA . PHE A 1 201 ? 14.172 -7.941 7.234 1 98.25 201 PHE A CA 1
ATOM 1549 C C . PHE A 1 201 ? 14.82 -7.492 8.539 1 98.25 201 PHE A C 1
ATOM 1551 O O . PHE A 1 201 ? 15.633 -6.566 8.547 1 98.25 201 PHE A O 1
ATOM 1558 N N . MET A 1 202 ? 14.43 -8.078 9.594 1 97.81 202 MET A N 1
ATOM 1559 C CA . MET A 1 202 ? 14.953 -7.746 10.914 1 97.81 202 MET A CA 1
ATOM 1560 C C . MET A 1 202 ? 15.219 -9.008 11.727 1 97.81 202 MET A C 1
ATOM 1562 O O . MET A 1 202 ? 14.492 -9.992 11.609 1 97.81 202 MET A O 1
ATOM 1566 N N . ARG A 1 203 ? 16.25 -8.969 12.508 1 98.12 203 ARG A N 1
ATOM 1567 C CA . ARG A 1 203 ? 16.547 -10.055 13.438 1 98.12 203 ARG A CA 1
ATOM 1568 C C . ARG A 1 203 ? 15.695 -9.945 14.695 1 98.12 203 ARG A C 1
ATOM 1570 O O . ARG A 1 203 ? 16.094 -9.281 15.656 1 98.12 203 ARG A O 1
ATOM 1577 N N . VAL A 1 204 ? 14.586 -10.664 14.602 1 97.62 204 VAL A N 1
ATOM 1578 C CA . VAL A 1 204 ? 13.672 -10.633 15.742 1 97.62 204 VAL A CA 1
ATOM 1579 C C . VAL A 1 204 ? 13.219 -12.047 16.094 1 97.62 204 VAL A C 1
ATOM 1581 O O . VAL A 1 204 ? 13.117 -12.906 15.211 1 97.62 204 VAL A O 1
ATOM 1584 N N . LYS A 1 205 ? 12.906 -12.266 17.312 1 96.06 205 LYS A N 1
ATOM 1585 C CA . LYS A 1 205 ? 12.352 -13.539 17.75 1 96.06 205 LYS A CA 1
ATOM 1586 C C . LYS A 1 205 ? 10.938 -13.734 17.234 1 96.06 205 LYS A C 1
ATOM 1588 O O . LYS A 1 205 ? 10.562 -14.836 16.812 1 96.06 205 LYS A O 1
ATOM 1593 N N . SER A 1 206 ? 10.188 -12.68 17.328 1 93.25 206 SER A N 1
ATOM 1594 C CA . SER A 1 206 ? 8.82 -12.617 16.812 1 93.25 206 SER A CA 1
ATOM 1595 C C . SER A 1 206 ? 8.398 -11.18 16.531 1 93.25 206 SER A C 1
ATOM 1597 O O . SER A 1 206 ? 9.047 -10.242 16.984 1 93.25 206 SER A O 1
ATOM 1599 N N . LEU A 1 207 ? 7.398 -11.031 15.781 1 91.81 207 LEU A N 1
ATOM 1600 C CA . LEU A 1 207 ? 6.887 -9.688 15.57 1 91.81 207 LEU A CA 1
ATOM 1601 C C . LEU A 1 207 ? 6.59 -9 16.891 1 91.81 207 LEU A C 1
ATOM 1603 O O . LEU A 1 207 ? 5.996 -9.602 17.797 1 91.81 207 LEU A O 1
ATOM 1607 N N . GLY A 1 208 ? 7.008 -7.805 16.984 1 93.12 208 GLY A N 1
ATOM 1608 C CA . GLY A 1 208 ? 6.801 -7.055 18.203 1 93.12 208 GLY A CA 1
ATOM 1609 C C . GLY A 1 208 ? 7.98 -7.141 19.156 1 93.12 208 GLY A C 1
ATOM 1610 O O . GLY A 1 208 ? 8.086 -6.352 20.109 1 93.12 208 GLY A O 1
ATOM 1611 N N . SER A 1 209 ? 8.891 -8.086 18.953 1 96.25 209 SER A N 1
ATOM 1612 C CA . SER A 1 209 ? 10.078 -8.203 19.781 1 96.25 209 SER A CA 1
ATOM 1613 C C . SER A 1 209 ? 11.172 -7.238 19.328 1 96.25 209 SER A C 1
ATOM 1615 O O . SER A 1 209 ? 11.203 -6.832 18.172 1 96.25 209 SER A O 1
ATOM 1617 N N . PRO A 1 210 ? 12.023 -6.836 20.25 1 96.75 210 PRO A N 1
ATOM 1618 C CA . PRO A 1 210 ? 13.156 -6.008 19.844 1 96.75 210 PRO A CA 1
ATOM 1619 C C . PRO A 1 210 ? 14.141 -6.754 18.938 1 96.75 210 PRO A C 1
ATOM 1621 O O . PRO A 1 210 ? 14.219 -7.984 19 1 96.75 210 PRO A O 1
ATOM 1624 N N . ALA A 1 211 ? 14.875 -6.008 18.203 1 97.44 211 ALA A N 1
ATOM 1625 C CA . ALA A 1 211 ? 15.898 -6.602 17.359 1 97.44 211 ALA A CA 1
ATOM 1626 C C . ALA A 1 211 ? 17.031 -7.207 18.188 1 97.44 211 ALA A C 1
ATOM 1628 O O . ALA A 1 211 ? 17.422 -6.641 19.203 1 97.44 211 ALA A O 1
ATOM 1629 N N . ASP A 1 212 ? 17.516 -8.375 17.75 1 97.81 212 ASP A N 1
ATOM 1630 C CA . ASP A 1 212 ? 18.562 -9.133 18.422 1 97.81 212 ASP A CA 1
ATOM 1631 C C . ASP A 1 212 ? 19.438 -9.859 17.406 1 97.81 212 ASP A C 1
ATOM 1633 O O . ASP A 1 212 ? 18.969 -10.703 16.656 1 97.81 212 ASP A O 1
ATOM 1637 N N . LEU A 1 213 ? 20.766 -9.617 17.469 1 97 213 LEU A N 1
ATOM 1638 C CA . LEU A 1 213 ? 21.719 -10.148 16.5 1 97 213 LEU A CA 1
ATOM 1639 C C . LEU A 1 213 ? 21.766 -11.672 16.562 1 97 213 LEU A C 1
ATOM 1641 O O . LEU A 1 213 ? 22.234 -12.328 15.633 1 97 213 LEU A O 1
ATOM 1645 N N . SER A 1 214 ? 21.312 -12.234 17.625 1 97.19 214 SER A N 1
ATOM 1646 C CA . SER A 1 214 ? 21.344 -13.688 17.797 1 97.19 214 SER A CA 1
ATOM 1647 C C . SER A 1 214 ? 20.203 -14.359 17.047 1 97.19 214 SER A C 1
ATOM 1649 O O . SER A 1 214 ? 20.203 -15.578 16.875 1 97.19 214 SER A O 1
ATOM 1651 N N . GLU A 1 215 ? 19.219 -13.609 16.609 1 97.69 215 GLU A N 1
ATOM 1652 C CA . GLU A 1 215 ? 18.062 -14.148 15.922 1 97.69 215 GLU A CA 1
ATOM 1653 C C . GLU A 1 215 ? 18.266 -14.156 14.414 1 97.69 215 GLU A C 1
ATOM 1655 O O . GLU A 1 215 ? 19.047 -13.352 13.883 1 97.69 215 GLU A O 1
ATOM 1660 N N . PRO A 1 216 ? 17.656 -15.055 13.734 1 96.5 216 PRO A N 1
ATOM 1661 C CA . PRO A 1 216 ? 17.703 -15.008 12.266 1 96.5 216 PRO A CA 1
ATOM 1662 C C . PRO A 1 216 ? 16.906 -13.852 11.688 1 96.5 216 PRO A C 1
ATOM 1664 O O . PRO A 1 216 ? 16.031 -13.289 12.367 1 96.5 216 PRO A O 1
ATOM 1667 N N . PHE A 1 217 ? 17.203 -13.492 10.469 1 97.31 217 PHE A N 1
ATOM 1668 C CA . PHE A 1 217 ? 16.422 -12.477 9.773 1 97.31 217 PHE A CA 1
ATOM 1669 C C . PHE A 1 217 ? 15 -12.953 9.539 1 97.31 217 PHE A C 1
ATOM 1671 O O . PHE A 1 217 ? 14.781 -14.094 9.117 1 97.31 217 PHE A O 1
ATOM 1678 N N . THR A 1 218 ? 14.078 -12.125 9.836 1 96.12 218 THR A N 1
ATOM 1679 C CA . THR A 1 218 ? 12.656 -12.344 9.602 1 96.12 218 THR A CA 1
ATOM 1680 C C . THR A 1 218 ? 12.062 -11.188 8.805 1 96.12 218 THR A C 1
ATOM 1682 O O . THR A 1 218 ? 12.398 -10.023 9.047 1 96.12 218 THR A O 1
ATOM 1685 N N . TYR A 1 219 ? 11.227 -11.562 7.848 1 96.81 219 TYR A N 1
ATOM 1686 C CA . TYR A 1 219 ? 10.492 -10.523 7.129 1 96.81 219 TYR A CA 1
ATOM 1687 C C . TYR A 1 219 ? 9.508 -9.812 8.047 1 96.81 219 TYR A C 1
ATOM 1689 O O . TYR A 1 219 ? 8.68 -10.453 8.703 1 96.81 219 TYR A O 1
ATOM 1697 N N . VAL A 1 220 ? 9.555 -8.469 8.109 1 96.31 220 VAL A N 1
ATOM 1698 C CA . VAL A 1 220 ? 8.734 -7.738 9.07 1 96.31 220 VAL A CA 1
ATOM 1699 C C . VAL A 1 220 ? 8.031 -6.578 8.367 1 96.31 220 VAL A C 1
ATOM 1701 O O . VAL A 1 220 ? 8.484 -6.113 7.316 1 96.31 220 VAL A O 1
ATOM 1704 N N . PRO A 1 221 ? 6.859 -6.156 8.891 1 94.75 221 PRO A N 1
ATOM 1705 C CA . PRO A 1 221 ? 6.199 -4.969 8.344 1 94.75 221 PRO A CA 1
ATOM 1706 C C . PRO A 1 221 ? 7.012 -3.691 8.555 1 94.75 221 PRO A C 1
ATOM 1708 O O . PRO A 1 221 ? 7.852 -3.631 9.453 1 94.75 221 PRO A O 1
ATOM 1711 N N . ARG A 1 222 ? 6.711 -2.703 7.781 1 92.94 222 ARG A N 1
ATOM 1712 C CA . ARG A 1 222 ? 7.453 -1.447 7.84 1 92.94 222 ARG A CA 1
ATOM 1713 C C . ARG A 1 222 ? 7.285 -0.779 9.203 1 92.94 222 ARG A C 1
ATOM 1715 O O . ARG A 1 222 ? 8.148 -0.015 9.633 1 92.94 222 ARG A O 1
ATOM 1722 N N . SER A 1 223 ? 6.227 -1.086 9.961 1 90.88 223 SER A N 1
ATOM 1723 C CA . SER A 1 223 ? 5.949 -0.427 11.234 1 90.88 223 SER A CA 1
ATOM 1724 C C . SER A 1 223 ? 6.73 -1.074 12.375 1 90.88 223 SER A C 1
ATOM 1726 O O . SER A 1 223 ? 6.781 -0.536 13.484 1 90.88 223 SER A O 1
ATOM 1728 N N . GLN A 1 224 ? 7.344 -2.266 12.109 1 94.56 224 GLN A N 1
ATOM 1729 C CA . GLN A 1 224 ? 8.148 -2.908 13.148 1 94.56 224 GLN A CA 1
ATOM 1730 C C . GLN A 1 224 ? 9.344 -2.045 13.523 1 94.56 224 GLN A C 1
ATOM 1732 O O . GLN A 1 224 ? 10.156 -1.685 12.672 1 94.56 224 GLN A O 1
ATOM 1737 N N . LYS A 1 225 ? 9.414 -1.809 14.812 1 92.75 225 LYS A N 1
ATOM 1738 C CA . LYS A 1 225 ? 10.539 -1.03 15.328 1 92.75 225 LYS A CA 1
ATOM 1739 C C . LYS A 1 225 ? 11.648 -1.942 15.844 1 92.75 225 LYS A C 1
ATOM 1741 O O . LYS A 1 225 ? 11.375 -3.033 16.344 1 92.75 225 LYS A O 1
ATOM 1746 N N . GLU A 1 226 ? 12.82 -1.425 15.766 1 93.5 226 GLU A N 1
ATOM 1747 C CA . GLU A 1 226 ? 13.961 -2.188 16.266 1 93.5 226 GLU A CA 1
ATOM 1748 C C . GLU A 1 226 ? 13.898 -2.355 17.781 1 93.5 226 GLU A C 1
ATOM 1750 O O . GLU A 1 226 ? 14.352 -3.365 18.312 1 93.5 226 GLU A O 1
ATOM 1755 N N . GLU A 1 227 ? 13.281 -1.42 18.484 1 93.25 227 GLU A N 1
ATOM 1756 C CA . GLU A 1 227 ? 13.148 -1.482 19.938 1 93.25 227 GLU A CA 1
ATOM 1757 C C . GLU A 1 227 ? 12.047 -2.457 20.344 1 93.25 227 GLU A C 1
ATOM 1759 O O . GLU A 1 227 ? 11.93 -2.807 21.516 1 93.25 227 GLU A O 1
ATOM 1764 N N . GLY A 1 228 ? 11.336 -2.758 19.328 1 91.56 228 GLY A N 1
ATOM 1765 C CA . GLY A 1 228 ? 10.195 -3.617 19.594 1 91.56 228 GLY A CA 1
ATOM 1766 C C . GLY A 1 228 ? 8.867 -2.924 19.391 1 91.56 228 GLY A C 1
ATOM 1767 O O . GLY A 1 228 ? 8.82 -1.714 19.156 1 91.56 228 GLY A O 1
ATOM 1768 N N . SER A 1 229 ? 7.805 -3.627 19.062 1 90 229 SER A N 1
ATOM 1769 C CA . SER A 1 229 ? 6.426 -3.207 18.828 1 90 229 SER A CA 1
ATOM 1770 C C . SER A 1 229 ? 6.125 -3.074 17.344 1 90 229 SER A C 1
ATOM 1772 O O . SER A 1 229 ? 7.023 -2.809 16.547 1 90 229 SER A O 1
ATOM 1774 N N . PHE A 1 230 ? 5.102 -3.359 16.953 1 86.94 230 PHE A N 1
ATOM 1775 C CA . PHE A 1 230 ? 4.59 -3.131 15.602 1 86.94 230 PHE A CA 1
ATOM 1776 C C . PHE A 1 230 ? 3.08 -2.912 15.625 1 86.94 230 PHE A C 1
ATOM 1778 O O . PHE A 1 230 ? 2.424 -3.182 16.641 1 86.94 230 PHE A O 1
ATOM 1785 N N . GLU A 1 231 ? 2.699 -2.41 14.562 1 84.56 231 GLU A N 1
ATOM 1786 C CA . GLU A 1 231 ? 1.267 -2.148 14.477 1 84.56 231 GLU A CA 1
ATOM 1787 C C . GLU A 1 231 ? 0.477 -3.447 14.336 1 84.56 231 GLU A C 1
ATOM 1789 O O . GLU A 1 231 ? 0.822 -4.305 13.523 1 84.56 231 GLU A O 1
ATOM 1794 N N . GLY A 1 232 ? -0.367 -3.785 15.164 1 87.12 232 GLY A N 1
ATOM 1795 C CA . GLY A 1 232 ? -1.201 -4.977 15.18 1 87.12 232 GLY A CA 1
ATOM 1796 C C . GLY A 1 232 ? -1.969 -5.184 13.883 1 87.12 232 GLY A C 1
ATOM 1797 O O . GLY A 1 232 ? -2.031 -4.285 13.047 1 87.12 232 GLY A O 1
ATOM 1798 N N . ILE A 1 233 ? -2.438 -6.359 13.641 1 93.19 233 ILE A N 1
ATOM 1799 C CA . ILE A 1 233 ? -3.221 -6.75 12.469 1 93.19 233 ILE A CA 1
ATOM 1800 C C . ILE A 1 233 ? -4.699 -6.812 12.844 1 93.19 233 ILE A C 1
ATOM 1802 O O . ILE A 1 233 ? -5.07 -7.434 13.836 1 93.19 233 ILE A O 1
ATOM 1806 N N . PRO A 1 234 ? -5.539 -6.184 12 1 95.31 234 PRO A N 1
ATOM 1807 C CA . PRO A 1 234 ? -6.973 -6.297 12.273 1 95.31 234 PRO A CA 1
ATOM 1808 C C . PRO A 1 234 ? -7.449 -7.75 12.344 1 95.31 234 PRO A C 1
ATOM 1810 O O . PRO A 1 234 ? -7.004 -8.586 11.555 1 95.31 234 PRO A O 1
ATOM 1813 N N . LYS A 1 235 ? -8.227 -7.996 13.305 1 95.38 235 LYS A N 1
ATOM 1814 C CA . LYS A 1 235 ? -8.859 -9.305 13.438 1 95.38 235 LYS A CA 1
ATOM 1815 C C . LYS A 1 235 ? -10.266 -9.305 12.844 1 95.38 235 LYS A C 1
ATOM 1817 O O . LYS A 1 235 ? -11.008 -8.336 13.008 1 95.38 235 LYS A O 1
ATOM 1822 N N . MET A 1 236 ? -10.617 -10.375 12.227 1 93.31 236 MET A N 1
ATOM 1823 C CA . MET A 1 236 ? -11.875 -10.477 11.492 1 93.31 236 MET A CA 1
ATOM 1824 C C . MET A 1 236 ? -13.062 -10.258 12.422 1 93.31 236 MET A C 1
ATOM 1826 O O . MET A 1 236 ? -13.914 -9.398 12.164 1 93.31 236 MET A O 1
ATOM 1830 N N . LYS A 1 237 ? -13.094 -10.906 13.57 1 91.44 237 LYS A N 1
ATOM 1831 C CA . LYS A 1 237 ? -14.273 -10.914 14.438 1 91.44 237 LYS A CA 1
ATOM 1832 C C . LYS A 1 237 ? -14.336 -9.641 15.281 1 91.44 237 LYS A C 1
ATOM 1834 O O . LYS A 1 237 ? -15.422 -9.195 15.656 1 91.44 237 LYS A O 1
ATOM 1839 N N . ILE A 1 238 ? -13.227 -9.039 15.477 1 93 238 ILE A N 1
ATOM 1840 C CA . ILE A 1 238 ? -13.156 -7.934 16.422 1 93 238 ILE A CA 1
ATOM 1841 C C . ILE A 1 238 ? -13.172 -6.609 15.664 1 93 238 ILE A C 1
ATOM 1843 O O . ILE A 1 238 ? -13.727 -5.617 16.141 1 93 238 ILE A O 1
ATOM 1847 N N . HIS A 1 239 ? -12.562 -6.625 14.508 1 93.94 239 HIS A N 1
ATOM 1848 C CA . HIS A 1 239 ? -12.375 -5.355 13.812 1 93.94 239 HIS A CA 1
ATOM 1849 C C . HIS A 1 239 ? -13.109 -5.34 12.477 1 93.94 239 HIS A C 1
ATOM 1851 O O . HIS A 1 239 ? -13.922 -4.445 12.219 1 93.94 239 HIS A O 1
ATOM 1857 N N . THR A 1 240 ? -12.938 -6.332 11.672 1 95.19 240 THR A N 1
ATOM 1858 C CA . THR A 1 240 ? -13.375 -6.301 10.281 1 95.19 240 THR A CA 1
ATOM 1859 C C . THR A 1 240 ? -14.891 -6.453 10.195 1 95.19 240 THR A C 1
ATOM 1861 O O . THR A 1 240 ? -15.57 -5.605 9.609 1 95.19 240 THR A O 1
ATOM 1864 N N . GLN A 1 241 ? -15.422 -7.469 10.789 1 92.62 241 GLN A N 1
ATOM 1865 C CA . GLN A 1 241 ? -16.844 -7.738 10.688 1 92.62 241 GLN A CA 1
ATOM 1866 C C . GLN A 1 241 ? -17.672 -6.605 11.305 1 92.62 241 GLN A C 1
ATOM 1868 O O . GLN A 1 241 ? -18.625 -6.129 10.695 1 92.62 241 GLN A O 1
ATOM 1873 N N . PRO A 1 242 ? -17.25 -6.09 12.43 1 89.38 242 PRO A N 1
ATOM 1874 C CA . PRO A 1 242 ? -18.016 -4.973 12.992 1 89.38 242 PRO A CA 1
ATOM 1875 C C . PRO A 1 242 ? -17.969 -3.727 12.109 1 89.38 242 PRO A C 1
ATOM 1877 O O . PRO A 1 242 ? -18.906 -2.922 12.125 1 89.38 242 PRO A O 1
ATOM 1880 N N . SER A 1 243 ? -16.953 -3.562 11.352 1 92.38 243 SER A N 1
ATOM 1881 C CA . SER A 1 243 ? -16.812 -2.381 10.508 1 92.38 243 SER A CA 1
ATOM 1882 C C . SER A 1 243 ? -17.766 -2.441 9.312 1 92.38 243 SER A C 1
ATOM 1884 O O . SER A 1 243 ? -18.062 -1.415 8.695 1 92.38 243 SER A O 1
ATOM 1886 N N . TYR A 1 244 ? -18.328 -3.617 8.969 1 93.06 244 TYR A N 1
ATOM 1887 C CA . TYR A 1 244 ? -19.188 -3.791 7.805 1 93.06 244 TYR A CA 1
ATOM 1888 C C . TYR A 1 244 ? -20.516 -3.061 7.992 1 93.06 244 TYR A C 1
ATOM 1890 O O . TYR A 1 244 ? -21.062 -2.508 7.035 1 93.06 244 TYR A O 1
ATOM 1898 N N . LYS A 1 245 ? -20.984 -3.07 9.172 1 89.38 245 LYS A N 1
ATOM 1899 C CA . LYS A 1 245 ? -22.281 -2.461 9.414 1 89.38 245 LYS A CA 1
ATOM 1900 C C . LYS A 1 245 ? -22.281 -0.979 9.055 1 89.38 245 LYS A C 1
ATOM 1902 O O . LYS A 1 245 ? -23.141 -0.511 8.305 1 89.38 245 LYS A O 1
ATOM 1907 N N . GLY A 1 246 ? -21.297 -0.236 9.617 1 90 246 GLY A N 1
ATOM 1908 C CA . GLY A 1 246 ? -21.203 1.182 9.305 1 90 246 GLY A CA 1
ATOM 1909 C C . GLY A 1 246 ? -21 1.46 7.828 1 90 246 GLY A C 1
ATOM 1910 O O . GLY A 1 246 ? -21.562 2.412 7.289 1 90 246 GLY A O 1
ATOM 1911 N N . LEU A 1 247 ? -20.234 0.602 7.18 1 94.19 247 LEU A N 1
ATOM 1912 C CA . LEU A 1 247 ? -19.969 0.769 5.754 1 94.19 247 LEU A CA 1
ATOM 1913 C C . LEU A 1 247 ? -21.234 0.588 4.938 1 94.19 247 LEU A C 1
ATOM 1915 O O . LEU A 1 247 ? -21.531 1.397 4.055 1 94.19 247 LEU A O 1
ATOM 1919 N N . VAL A 1 248 ? -22.016 -0.457 5.238 1 94.69 248 VAL A N 1
ATOM 1920 C CA . VAL A 1 248 ? -23.25 -0.755 4.52 1 94.69 248 VAL A CA 1
ATOM 1921 C C . VAL A 1 248 ? -24.25 0.377 4.723 1 94.69 248 VAL A C 1
ATOM 1923 O O . VAL A 1 248 ? -24.875 0.843 3.766 1 94.69 248 VAL A O 1
ATOM 1926 N N . GLU A 1 249 ? -24.328 0.843 5.945 1 93 249 GLU A N 1
ATOM 1927 C CA . GLU A 1 249 ? -25.25 1.936 6.246 1 93 249 GLU A CA 1
ATOM 1928 C C . GLU A 1 249 ? -24.891 3.199 5.477 1 93 249 GLU A C 1
ATOM 1930 O O . GLU A 1 249 ? -25.75 3.879 4.93 1 93 249 GLU A O 1
ATOM 1935 N N . TYR A 1 250 ? -23.672 3.518 5.484 1 95.06 250 TYR A N 1
ATOM 1936 C CA . TYR A 1 250 ? -23.203 4.695 4.758 1 95.06 250 TYR A CA 1
ATOM 1937 C C . TYR A 1 250 ? -23.5 4.578 3.271 1 95.06 250 TYR A C 1
ATOM 1939 O O . TYR A 1 250 ? -24.062 5.5 2.672 1 95.06 250 TYR A O 1
ATOM 1947 N N . LEU A 1 251 ? -23.188 3.416 2.668 1 96.19 251 LEU A N 1
ATOM 1948 C CA . LEU A 1 251 ? -23.297 3.246 1.225 1 96.19 251 LEU A CA 1
ATOM 1949 C C . LEU A 1 251 ? -24.766 3.211 0.802 1 96.19 251 LEU A C 1
ATOM 1951 O O . LEU A 1 251 ? -25.109 3.682 -0.284 1 96.19 251 LEU A O 1
ATOM 1955 N N . GLN A 1 252 ? -25.594 2.75 1.66 1 95.25 252 GLN A N 1
ATOM 1956 C CA . GLN A 1 252 ? -27.016 2.686 1.353 1 95.25 252 GLN A CA 1
ATOM 1957 C C . GLN A 1 252 ? -27.656 4.074 1.37 1 95.25 252 GLN A C 1
ATOM 1959 O O . GLN A 1 252 ? -28.656 4.316 0.696 1 95.25 252 GLN A O 1
ATOM 1964 N N . ASN A 1 253 ? -27.047 4.98 2.137 1 95.62 253 ASN A N 1
ATOM 1965 C CA . ASN A 1 253 ? -27.625 6.312 2.287 1 95.62 253 ASN A CA 1
ATOM 1966 C C . ASN A 1 253 ? -26.844 7.359 1.503 1 95.62 253 ASN A C 1
ATOM 1968 O O . ASN A 1 253 ? -27.188 8.539 1.504 1 95.62 253 ASN A O 1
ATOM 1972 N N . TYR A 1 254 ? -25.906 6.895 0.845 1 94.25 254 TYR A N 1
ATOM 1973 C CA . TYR A 1 254 ? -24.891 7.723 0.184 1 94.25 254 TYR A CA 1
ATOM 1974 C C . TYR A 1 254 ? -25.547 8.656 -0.835 1 94.25 254 TYR A C 1
ATOM 1976 O O . TYR A 1 254 ? -25.328 9.867 -0.801 1 94.25 254 TYR A O 1
ATOM 1984 N N . ASP A 1 255 ? -26.344 8.18 -1.74 1 94.56 255 ASP A N 1
ATOM 1985 C CA . ASP A 1 255 ? -26.969 8.969 -2.805 1 94.56 255 ASP A CA 1
ATOM 1986 C C . ASP A 1 255 ? -27.938 9.992 -2.236 1 94.56 255 ASP A C 1
ATOM 1988 O O . ASP A 1 255 ? -27.969 11.141 -2.678 1 94.56 255 ASP A O 1
ATOM 1992 N N . ARG A 1 256 ? -28.703 9.586 -1.34 1 97.06 256 ARG A N 1
ATOM 1993 C CA . ARG A 1 256 ? -29.641 10.492 -0.702 1 97.06 256 ARG A CA 1
ATOM 1994 C C . ARG A 1 256 ? -28.922 11.648 -0.025 1 97.06 256 ARG A C 1
ATOM 1996 O O . ARG A 1 256 ? -29.328 12.812 -0.174 1 97.06 256 ARG A O 1
ATOM 2003 N N . ILE A 1 257 ? -27.906 11.383 0.701 1 97.31 257 ILE A N 1
ATOM 2004 C CA . ILE A 1 257 ? -27.156 12.383 1.447 1 97.31 257 ILE A CA 1
ATOM 2005 C C . ILE A 1 257 ? -26.516 13.375 0.478 1 97.31 257 ILE A C 1
ATOM 2007 O O . ILE A 1 257 ? -26.547 14.586 0.713 1 97.31 257 ILE A O 1
ATOM 2011 N N . LEU A 1 258 ? -25.969 12.891 -0.624 1 96.69 258 LEU A N 1
ATOM 2012 C CA . LEU A 1 258 ? -25.359 13.773 -1.616 1 96.69 258 LEU A CA 1
ATOM 2013 C C . LEU A 1 258 ? -26.391 14.758 -2.162 1 96.69 258 LEU A C 1
ATOM 2015 O O . LEU A 1 258 ? -26.078 15.938 -2.371 1 96.69 258 LEU A O 1
ATOM 2019 N N . GLU A 1 259 ? -27.562 14.281 -2.385 1 97.12 259 GLU A N 1
ATOM 2020 C CA . GLU A 1 259 ? -28.625 15.156 -2.871 1 97.12 259 GLU A CA 1
ATOM 2021 C C . GLU A 1 259 ? -28.969 16.234 -1.84 1 97.12 259 GLU A C 1
ATOM 2023 O O . GLU A 1 259 ? -29.203 17.391 -2.191 1 97.12 259 GLU A O 1
ATOM 2028 N N . GLU A 1 260 ? -28.969 15.844 -0.636 1 97.25 260 GLU A N 1
ATOM 2029 C CA . GLU A 1 260 ? -29.312 16.766 0.443 1 97.25 260 GLU A CA 1
ATOM 2030 C C . GLU A 1 260 ? -28.219 17.797 0.649 1 97.25 260 GLU A C 1
ATOM 2032 O O . GLU A 1 260 ? -28.484 18.922 1.062 1 97.25 260 GLU A O 1
ATOM 2037 N N . LEU A 1 261 ? -27 17.5 0.329 1 97.12 261 LEU A N 1
ATOM 2038 C CA . LEU A 1 261 ? -25.859 18.375 0.592 1 97.12 261 LEU A CA 1
ATOM 2039 C C . LEU A 1 261 ? -25.703 19.422 -0.502 1 97.12 261 LEU A C 1
ATOM 2041 O O . LEU A 1 261 ? -25.031 20.438 -0.305 1 97.12 261 LEU A O 1
ATOM 2045 N N . LYS A 1 262 ? -26.281 19.203 -1.672 1 94.69 262 LYS A N 1
ATOM 2046 C CA . LYS A 1 262 ? -26.109 20.109 -2.811 1 94.69 262 LYS A CA 1
ATOM 2047 C C . LYS A 1 262 ? -26.5 21.547 -2.439 1 94.69 262 LYS A C 1
ATOM 2049 O O . LYS A 1 262 ? -25.688 22.453 -2.557 1 94.69 262 LYS A O 1
ATOM 2054 N N . PRO A 1 263 ? -27.703 21.766 -1.922 1 93.94 263 PRO A N 1
ATOM 2055 C CA . PRO A 1 263 ? -28.062 23.141 -1.581 1 93.94 263 PRO A CA 1
ATOM 2056 C C . PRO A 1 263 ? -27.219 23.703 -0.447 1 93.94 263 PRO A C 1
ATOM 2058 O O . PRO A 1 263 ? -26.938 24.906 -0.413 1 93.94 263 PRO A O 1
ATOM 2061 N N . LEU A 1 264 ? -26.812 22.906 0.455 1 94.12 264 LEU A N 1
ATOM 2062 C CA . LEU A 1 264 ? -26 23.344 1.57 1 94.12 264 LEU A CA 1
ATOM 2063 C C . LEU A 1 264 ? -24.656 23.875 1.075 1 94.12 264 LEU A C 1
ATOM 2065 O O . LEU A 1 264 ? -24.219 24.953 1.468 1 94.12 264 LEU A O 1
ATOM 2069 N N . PHE A 1 265 ? -23.984 23.109 0.236 1 93.31 265 PHE A N 1
ATOM 2070 C CA . PHE A 1 265 ? -22.688 23.516 -0.285 1 93.31 265 PHE A CA 1
ATOM 2071 C C . PHE A 1 265 ? -22.812 24.719 -1.197 1 93.31 265 PHE A C 1
ATOM 2073 O O . PHE A 1 265 ? -21.953 25.609 -1.188 1 93.31 265 PHE A O 1
ATOM 2080 N N . GLN A 1 266 ? -23.844 24.75 -1.93 1 88.44 266 GLN A N 1
ATOM 2081 C CA . GLN A 1 266 ? -24.078 25.906 -2.785 1 88.44 266 GLN A CA 1
ATOM 2082 C C . GLN A 1 266 ? -24.281 27.172 -1.956 1 88.44 266 GLN A C 1
ATOM 2084 O O . GLN A 1 266 ? -23.828 28.25 -2.338 1 88.44 266 GLN A O 1
ATOM 2089 N N . GLY A 1 267 ? -24.938 27.031 -0.905 1 86.31 267 GLY A N 1
ATOM 2090 C CA . GLY A 1 267 ? -25.141 28.156 -0.013 1 86.31 267 GLY A CA 1
ATOM 2091 C C . GLY A 1 267 ? -23.875 28.641 0.664 1 86.31 267 GLY A C 1
ATOM 2092 O O . GLY A 1 267 ? -23.688 29.844 0.872 1 86.31 267 GLY A O 1
ATOM 2093 N N . ALA A 1 268 ? -23.094 27.703 1.01 1 85.31 268 ALA A N 1
ATOM 2094 C CA . ALA A 1 268 ? -21.844 28.031 1.689 1 85.31 268 ALA A CA 1
ATOM 2095 C C . ALA A 1 268 ? -20.875 28.719 0.743 1 85.31 268 ALA A C 1
ATOM 2097 O O . ALA A 1 268 ? -20.047 29.516 1.177 1 85.31 268 ALA A O 1
ATOM 2098 N N . MET A 1 269 ? -20.969 28.328 -0.54 1 78.06 269 MET A N 1
ATOM 2099 C CA . MET A 1 269 ? -20.062 28.891 -1.528 1 78.06 269 MET A CA 1
ATOM 2100 C C . MET A 1 269 ? -20.641 30.156 -2.148 1 78.06 269 MET A C 1
ATOM 2102 O O . MET A 1 269 ? -21.844 30.234 -2.393 1 78.06 269 MET A O 1
ATOM 2106 N N . ASN A 1 270 ? -20.328 31.172 -1.68 1 58.22 270 ASN A N 1
ATOM 2107 C CA . ASN A 1 270 ? -20.781 32.219 -2.584 1 58.22 270 ASN A CA 1
ATOM 2108 C C . ASN A 1 270 ? -20.312 31.969 -4.012 1 58.22 270 ASN A C 1
ATOM 2110 O O . ASN A 1 270 ? -19.297 32.531 -4.445 1 58.22 270 ASN A O 1
ATOM 2114 N N . VAL A 1 271 ? -20.828 30.797 -4.562 1 49.44 271 VAL A N 1
ATOM 2115 C CA . VAL A 1 271 ? -20.406 30.172 -5.805 1 49.44 271 VAL A CA 1
ATOM 2116 C C . VAL A 1 271 ? -20.156 31.234 -6.871 1 49.44 271 VAL A C 1
ATOM 2118 O O . VAL A 1 271 ? -19.359 31.016 -7.797 1 49.44 271 VAL A O 1
ATOM 2121 N N . LYS A 1 272 ? -20.844 32.25 -6.945 1 47.28 272 LYS A N 1
ATOM 2122 C CA . LYS A 1 272 ? -20.641 33.25 -8.008 1 47.28 272 LYS A CA 1
ATOM 2123 C C . LYS A 1 272 ? -19.25 33.875 -7.941 1 47.28 272 LYS A C 1
ATOM 2125 O O . LYS A 1 272 ? -18.688 34.219 -8.969 1 47.28 272 LYS A O 1
ATOM 2130 N N . LYS A 1 273 ? -18.656 33.875 -6.945 1 49.47 273 LYS A N 1
ATOM 2131 C CA . LYS A 1 273 ? -17.406 34.656 -6.844 1 49.47 273 LYS A CA 1
ATOM 2132 C C . LYS A 1 273 ? -16.203 33.719 -6.668 1 49.47 273 LYS A C 1
ATOM 2134 O O . LYS A 1 273 ? -15.094 34.062 -7.078 1 49.47 273 LYS A O 1
ATOM 2139 N N . ASP A 1 274 ? -16.547 32.469 -6.098 1 57.91 274 ASP A N 1
ATOM 2140 C CA . ASP A 1 274 ? -15.383 31.688 -5.676 1 57.91 274 ASP A CA 1
ATOM 2141 C C . ASP A 1 274 ? -15.117 30.531 -6.637 1 57.91 274 ASP A C 1
ATOM 2143 O O . ASP A 1 274 ? -15.867 29.547 -6.656 1 57.91 274 ASP A O 1
ATOM 2147 N N . LYS A 1 275 ? -14.312 30.797 -7.629 1 59.5 275 LYS A N 1
ATOM 2148 C CA . LYS A 1 275 ? -13.922 29.844 -8.672 1 59.5 275 LYS A CA 1
ATOM 2149 C C . LYS A 1 275 ? -13.258 28.609 -8.07 1 59.5 275 LYS A C 1
ATOM 2151 O O . LYS A 1 275 ? -13.188 27.562 -8.719 1 59.5 275 LYS A O 1
ATOM 2156 N N . SER A 1 276 ? -12.805 28.734 -6.805 1 65.31 276 SER A N 1
ATOM 2157 C CA . SER A 1 276 ? -11.922 27.672 -6.328 1 65.31 276 SER A CA 1
ATOM 2158 C C . SER A 1 276 ? -12.719 26.484 -5.793 1 65.31 276 SER A C 1
ATOM 2160 O O . SER A 1 276 ? -12.188 25.375 -5.68 1 65.31 276 SER A O 1
ATOM 2162 N N . ARG A 1 277 ? -13.961 26.531 -5.645 1 86.56 277 ARG A N 1
ATOM 2163 C CA . ARG A 1 277 ? -14.836 25.5 -5.113 1 86.56 277 ARG A CA 1
ATOM 2164 C C . ARG A 1 277 ? -14.18 24.766 -3.945 1 86.56 277 ARG A C 1
ATOM 2166 O O . ARG A 1 277 ? -14.008 23.547 -3.984 1 86.56 277 ARG A O 1
ATOM 2173 N N . ILE A 1 278 ? -13.766 25.531 -2.854 1 93.5 278 ILE A N 1
ATOM 2174 C CA . ILE A 1 278 ? -13.164 24.953 -1.653 1 93.5 278 ILE A CA 1
ATOM 2175 C C . ILE A 1 278 ? -14.117 25.125 -0.472 1 93.5 278 ILE A C 1
ATOM 2177 O O . ILE A 1 278 ? -14.695 26.188 -0.277 1 93.5 278 ILE A O 1
ATOM 2181 N N . ILE A 1 279 ? -14.328 24.125 0.21 1 95.38 279 ILE A N 1
ATOM 2182 C CA . ILE A 1 279 ? -15.125 24.188 1.433 1 95.38 279 ILE A CA 1
ATOM 2183 C C . ILE A 1 279 ? -14.273 23.734 2.623 1 95.38 279 ILE A C 1
ATOM 2185 O O . ILE A 1 279 ? -13.391 22.891 2.482 1 95.38 279 ILE A O 1
ATOM 2189 N N . VAL A 1 280 ? -14.453 24.375 3.729 1 97.12 280 VAL A N 1
ATOM 2190 C CA . VAL A 1 280 ? -13.844 23.953 4.992 1 97.12 280 VAL A CA 1
ATOM 2191 C C . VAL A 1 280 ? -14.805 23.047 5.746 1 97.12 280 VAL A C 1
ATOM 2193 O O . VAL A 1 280 ? -15.945 23.422 6.02 1 97.12 280 VAL A O 1
ATOM 2196 N N . VAL A 1 281 ? -14.312 21.875 6.074 1 97.69 281 VAL A N 1
ATOM 2197 C CA . VAL A 1 281 ? -15.172 20.875 6.703 1 97.69 281 VAL A CA 1
ATOM 2198 C C . VAL A 1 281 ? -14.672 20.578 8.109 1 97.69 281 VAL A C 1
ATOM 2200 O O . VAL A 1 281 ? -13.469 20.391 8.32 1 97.69 281 VAL A O 1
ATOM 2203 N N . LEU A 1 282 ? -15.656 20.516 9.062 1 96.81 282 LEU A N 1
ATOM 2204 C CA . LEU A 1 282 ? -15.438 20.125 10.453 1 96.81 282 LEU A CA 1
ATOM 2205 C C . LEU A 1 282 ? -16.438 19.062 10.891 1 96.81 282 LEU A C 1
ATOM 2207 O O . LEU A 1 282 ? -17.516 18.938 10.297 1 96.81 282 LEU A O 1
ATOM 2211 N N . THR A 1 283 ? -16.016 18.375 11.859 1 96.25 283 THR A N 1
ATOM 2212 C CA . THR A 1 283 ? -16.953 17.469 12.516 1 96.25 283 THR A CA 1
ATOM 2213 C C . THR A 1 283 ? -16.656 17.375 14.008 1 96.25 283 THR A C 1
ATOM 2215 O O . THR A 1 283 ? -15.5 17.484 14.43 1 96.25 283 THR A O 1
ATOM 2218 N N . CYS A 1 284 ? -17.719 17.391 14.789 1 93.25 284 CYS A N 1
ATOM 2219 C CA . CYS A 1 284 ? -17.562 17.156 16.219 1 93.25 284 CYS A CA 1
ATOM 2220 C C . CYS A 1 284 ? -18.891 16.734 16.859 1 93.25 284 CYS A C 1
ATOM 2222 O O . CYS A 1 284 ? -19.922 16.734 16.188 1 93.25 284 CYS A O 1
ATOM 2224 N N . ASN A 1 285 ? -18.766 16.234 18.016 1 91.56 285 ASN A N 1
ATOM 2225 C CA . ASN A 1 285 ? -19.953 15.922 18.812 1 91.56 285 ASN A CA 1
ATOM 2226 C C . ASN A 1 285 ? -20.156 16.953 19.922 1 91.56 285 ASN A C 1
ATOM 2228 O O . ASN A 1 285 ? -19.391 17.906 20.047 1 91.56 285 ASN A O 1
ATOM 2232 N N . LYS A 1 286 ? -21.172 16.719 20.672 1 90.75 286 LYS A N 1
ATOM 2233 C CA . LYS A 1 286 ? -21.547 17.625 21.75 1 90.75 286 LYS A CA 1
ATOM 2234 C C . LYS A 1 286 ? -20.391 17.781 22.75 1 90.75 286 LYS A C 1
ATOM 2236 O O . LYS A 1 286 ? -20.172 18.859 23.281 1 90.75 286 LYS A O 1
ATOM 2241 N N . GLY A 1 287 ? -19.734 16.766 22.938 1 88.5 287 GLY A N 1
ATOM 2242 C CA . GLY A 1 287 ? -18.656 16.781 23.906 1 88.5 287 GLY A CA 1
ATOM 2243 C C . GLY A 1 287 ? -17.531 17.734 23.562 1 88.5 287 GLY A C 1
ATOM 2244 O O . GLY A 1 287 ? -16.828 18.234 24.438 1 88.5 287 GLY A O 1
ATOM 2245 N N . GLN A 1 288 ? -17.359 18.094 22.297 1 92 288 GLN A N 1
ATOM 2246 C CA . GLN A 1 288 ? -16.297 18.969 21.844 1 92 288 GLN A CA 1
ATOM 2247 C C . GLN A 1 288 ? -16.844 20.312 21.359 1 92 288 GLN A C 1
ATOM 2249 O O . GLN A 1 288 ? -16.109 21.125 20.797 1 92 288 GLN A O 1
ATOM 2254 N N . SER A 1 289 ? -18.047 20.547 21.641 1 91.94 289 SER A N 1
ATOM 2255 C CA . SER A 1 289 ? -18.75 21.688 21.062 1 91.94 289 SER A CA 1
ATOM 2256 C C . SER A 1 289 ? -18.188 23 21.594 1 91.94 289 SER A C 1
ATOM 2258 O O . SER A 1 289 ? -18.266 24.031 20.922 1 91.94 289 SER A O 1
ATOM 2260 N N . GLU A 1 290 ? -17.656 23 22.797 1 93.5 290 GLU A N 1
ATOM 2261 C CA . GLU A 1 290 ? -17.078 24.234 23.344 1 93.5 290 GLU A CA 1
ATOM 2262 C C . GLU A 1 290 ? -15.875 24.688 22.531 1 93.5 290 GLU A C 1
ATOM 2264 O O . GLU A 1 290 ? -15.641 25.891 22.375 1 93.5 290 GLU A O 1
ATOM 2269 N N . LEU A 1 291 ? -15.133 23.75 22.094 1 96.25 291 LEU A N 1
ATOM 2270 C CA . LEU A 1 291 ? -13.984 24.062 21.234 1 96.25 291 LEU A CA 1
ATOM 2271 C C . LEU A 1 291 ? -14.445 24.625 19.891 1 96.25 291 LEU A C 1
ATOM 2273 O O . LEU A 1 291 ? -13.836 25.547 19.359 1 96.25 291 LEU A O 1
ATOM 2277 N N . PHE A 1 292 ? -15.516 24.062 19.422 1 96.75 292 PHE A N 1
ATOM 2278 C CA . PHE A 1 292 ? -16.109 24.547 18.188 1 96.75 292 PHE A CA 1
ATOM 2279 C C . PHE A 1 292 ? -16.594 25.984 18.344 1 96.75 292 PHE A C 1
ATOM 2281 O O . PHE A 1 292 ? -16.312 26.844 17.5 1 96.75 292 PHE A O 1
ATOM 2288 N N . ARG A 1 293 ? -17.234 26.219 19.391 1 96.69 293 ARG A N 1
ATOM 2289 C CA . ARG A 1 293 ? -17.688 27.578 19.688 1 96.69 293 ARG A CA 1
ATOM 2290 C C . ARG A 1 293 ? -16.516 28.547 19.75 1 96.69 293 ARG A C 1
ATOM 2292 O O . ARG A 1 293 ? -16.578 29.641 19.219 1 96.69 293 ARG A O 1
ATOM 2299 N N . ASN A 1 294 ? -15.531 28.109 20.406 1 97.88 294 ASN A N 1
ATOM 2300 C CA . ASN A 1 294 ? -14.359 28.969 20.5 1 97.88 294 ASN A CA 1
ATOM 2301 C C . ASN A 1 294 ? -13.766 29.281 19.141 1 97.88 294 ASN A C 1
ATOM 2303 O O . ASN A 1 294 ? -13.336 30.406 18.875 1 97.88 294 ASN A O 1
ATOM 2307 N N . PHE A 1 295 ? -13.703 28.328 18.266 1 98.25 295 PHE A N 1
ATOM 2308 C CA . PHE A 1 295 ? -13.203 28.547 16.906 1 98.25 295 PHE A CA 1
ATOM 2309 C C . PHE A 1 295 ? -14.008 29.625 16.203 1 98.25 295 PHE A C 1
ATOM 2311 O O . PHE A 1 295 ? -13.43 30.578 15.664 1 98.25 295 PHE A O 1
ATOM 2318 N N . VAL A 1 296 ? -15.281 29.469 16.266 1 98 296 VAL A N 1
ATOM 2319 C CA . VAL A 1 296 ? -16.156 30.406 15.578 1 98 296 VAL A CA 1
ATOM 2320 C C . VAL A 1 296 ? -16.016 31.797 16.188 1 98 296 VAL A C 1
ATOM 2322 O O . VAL A 1 296 ? -15.828 32.781 15.477 1 98 296 VAL A O 1
ATOM 2325 N N . CYS A 1 297 ? -16.078 31.875 17.531 1 97.81 297 CYS A N 1
ATOM 2326 C CA . CYS A 1 297 ? -15.969 33.156 18.219 1 97.81 297 CYS A CA 1
ATOM 2327 C C . CYS A 1 297 ? -14.625 33.812 17.938 1 97.81 297 CYS A C 1
ATOM 2329 O O . CYS A 1 297 ? -14.562 35.031 17.719 1 97.81 297 CYS A O 1
ATOM 2331 N N . ASN A 1 298 ? -13.648 33 17.953 1 97.69 298 ASN A N 1
ATOM 2332 C CA . ASN A 1 298 ? -12.297 33.5 17.703 1 97.69 298 ASN A CA 1
ATOM 2333 C C . ASN A 1 298 ? -12.156 34.062 16.297 1 97.69 298 ASN A C 1
ATOM 2335 O O . ASN A 1 298 ? -11.664 35.188 16.109 1 97.69 298 ASN A O 1
ATOM 2339 N N . ALA A 1 299 ? -12.586 33.375 15.32 1 97.31 299 ALA A N 1
ATOM 2340 C CA . ALA A 1 299 ? -12.516 33.781 13.922 1 97.31 299 ALA A CA 1
ATOM 2341 C C . ALA A 1 299 ? -13.32 35.062 13.695 1 97.31 299 ALA A C 1
ATOM 2343 O O . ALA A 1 299 ? -12.875 35.969 13 1 97.31 299 ALA A O 1
ATOM 2344 N N . ARG A 1 300 ? -14.398 35.156 14.273 1 95.44 300 ARG A N 1
ATOM 2345 C CA . ARG A 1 300 ? -15.258 36.312 14.102 1 95.44 300 ARG A CA 1
ATOM 2346 C C . ARG A 1 300 ? -14.656 37.531 14.773 1 95.44 300 ARG A C 1
ATOM 2348 O O . ARG A 1 300 ? -14.734 38.656 14.242 1 95.44 300 ARG A O 1
ATOM 2355 N N . ALA A 1 301 ? -14.164 37.312 15.945 1 96.12 301 ALA A N 1
ATOM 2356 C CA . ALA A 1 301 ? -13.508 38.406 16.656 1 96.12 301 ALA A CA 1
ATOM 2357 C C . ALA A 1 301 ? -12.383 39 15.797 1 96.12 301 ALA A C 1
ATOM 2359 O O . ALA A 1 301 ? -12.102 40.188 15.891 1 96.12 301 ALA A O 1
ATOM 2360 N N . LYS A 1 302 ? -11.852 38.219 14.961 1 95 302 LYS A N 1
ATOM 2361 C CA . LYS A 1 302 ? -10.742 38.656 14.109 1 95 302 LYS A CA 1
ATOM 2362 C C . LYS A 1 302 ? -11.242 39.094 12.742 1 95 302 LYS A C 1
ATOM 2364 O O . LYS A 1 302 ? -10.438 39.375 11.844 1 95 302 LYS A O 1
ATOM 2369 N N . GLY A 1 303 ? -12.539 39.031 12.547 1 95 303 GLY A N 1
ATOM 2370 C CA . GLY A 1 303 ? -13.156 39.531 11.32 1 95 303 GLY A CA 1
ATOM 2371 C C . GLY A 1 303 ? -13.023 38.562 10.164 1 95 303 GLY A C 1
ATOM 2372 O O . GLY A 1 303 ? -13.094 38.969 9 1 95 303 GLY A O 1
ATOM 2373 N N . LEU A 1 304 ? -12.797 37.344 10.406 1 95.56 304 LEU A N 1
ATOM 2374 C CA . LEU A 1 304 ? -12.602 36.344 9.352 1 95.56 304 LEU A CA 1
ATOM 2375 C C . LEU A 1 304 ? -13.945 35.812 8.844 1 95.56 304 LEU A C 1
ATOM 2377 O O . LEU A 1 304 ? -14.875 35.656 9.625 1 95.56 304 LEU A O 1
ATOM 2381 N N . ASN A 1 305 ? -14 35.656 7.57 1 92.12 305 ASN A N 1
ATOM 2382 C CA . ASN A 1 305 ? -15.188 35.125 6.906 1 92.12 305 ASN A CA 1
ATOM 2383 C C . ASN A 1 305 ? -15.281 33.625 7.035 1 92.12 305 ASN A C 1
ATOM 2385 O O . ASN A 1 305 ? -14.367 32.906 6.625 1 92.12 305 ASN A O 1
ATOM 2389 N N . LEU A 1 306 ? -16.438 33.156 7.57 1 93.94 306 LEU A N 1
ATOM 2390 C CA . LEU A 1 306 ? -16.609 31.734 7.797 1 93.94 306 LEU A CA 1
ATOM 2391 C C . LEU A 1 306 ? -17.703 31.156 6.902 1 93.94 306 LEU A C 1
ATOM 2393 O O . LEU A 1 306 ? -18.25 30.094 7.18 1 93.94 306 LEU A O 1
ATOM 2397 N N . SER A 1 307 ? -18 31.812 5.832 1 90.94 307 SER A N 1
ATOM 2398 C CA . SER A 1 307 ? -19.078 31.375 4.957 1 90.94 307 SER A CA 1
ATOM 2399 C C . SER A 1 307 ? -18.781 30.016 4.336 1 90.94 307 SER A C 1
ATOM 2401 O O . SER A 1 307 ? -19.703 29.25 4.051 1 90.94 307 SER A O 1
ATOM 2403 N N . HIS A 1 308 ? -17.484 29.703 4.184 1 92.44 308 HIS A N 1
ATOM 2404 C CA . HIS A 1 308 ? -17.078 28.469 3.521 1 92.44 308 HIS A CA 1
ATOM 2405 C C . HIS A 1 308 ? -17.031 27.297 4.504 1 92.44 308 HIS A C 1
ATOM 2407 O O . HIS A 1 308 ? -16.766 26.156 4.113 1 92.44 308 HIS A O 1
ATOM 2413 N N . VAL A 1 309 ? -17.344 27.562 5.738 1 95.94 309 VAL A N 1
ATOM 2414 C CA . VAL A 1 309 ? -17.203 26.547 6.77 1 95.94 309 VAL A CA 1
ATOM 2415 C C . VAL A 1 309 ? -18.516 25.766 6.883 1 95.94 309 VAL A C 1
ATOM 2417 O O . VAL A 1 309 ? -19.594 26.344 7.027 1 95.94 309 VAL A O 1
ATOM 2420 N N . VAL A 1 310 ? -18.375 24.484 6.766 1 97.19 310 VAL A N 1
ATOM 2421 C CA . VAL A 1 310 ? -19.516 23.594 6.918 1 97.19 310 VAL A CA 1
ATOM 2422 C C . VAL A 1 310 ? -19.234 22.578 8.039 1 97.19 310 VAL A C 1
ATOM 2424 O O . VAL A 1 310 ? -18.234 21.859 8 1 97.19 310 VAL A O 1
ATOM 2427 N N . MET A 1 311 ? -20.156 22.562 9.016 1 97.69 311 MET A N 1
ATOM 2428 C CA . MET A 1 311 ? -20.094 21.609 10.125 1 97.69 311 MET A CA 1
ATOM 2429 C C . MET A 1 311 ? -20.922 20.359 9.828 1 97.69 311 MET A C 1
ATOM 2431 O O . MET A 1 311 ? -22.109 20.453 9.555 1 97.69 311 MET A O 1
ATOM 2435 N N . PHE A 1 312 ? -20.203 19.219 9.805 1 97.19 312 PHE A N 1
ATOM 2436 C CA . PHE A 1 312 ? -20.906 17.938 9.859 1 97.19 312 PHE A CA 1
ATOM 2437 C C . PHE A 1 312 ? -21.094 17.484 11.305 1 97.19 312 PHE A C 1
ATOM 2439 O O . PHE A 1 312 ? -20.219 16.828 11.867 1 97.19 312 PHE A O 1
ATOM 2446 N N . ALA A 1 313 ? -22.281 17.766 11.828 1 96.31 313 ALA A N 1
ATOM 2447 C CA . ALA A 1 313 ? -22.578 17.469 13.227 1 96.31 313 ALA A CA 1
ATOM 2448 C C . ALA A 1 313 ? -22.875 15.984 13.422 1 96.31 313 ALA A C 1
ATOM 2450 O O . ALA A 1 313 ? -23.578 15.375 12.609 1 96.31 313 ALA A O 1
ATOM 2451 N N . THR A 1 314 ? -22.359 15.43 14.5 1 94.44 314 THR A N 1
ATOM 2452 C CA . THR A 1 314 ? -22.609 14.008 14.727 1 94.44 314 THR A CA 1
ATOM 2453 C C . THR A 1 314 ? -23.781 13.812 15.68 1 94.44 314 THR A C 1
ATOM 2455 O O . THR A 1 314 ? -24.109 12.68 16.031 1 94.44 314 THR A O 1
ATOM 2458 N N . ASP A 1 315 ? -24.359 14.922 16.109 1 93.5 315 ASP A N 1
ATOM 2459 C CA . ASP A 1 315 ? -25.562 14.875 16.938 1 93.5 315 ASP A CA 1
ATOM 2460 C C . ASP A 1 315 ? -26.391 16.141 16.766 1 93.5 315 ASP A C 1
ATOM 2462 O O . ASP A 1 315 ? -25.938 17.125 16.188 1 93.5 315 ASP A O 1
ATOM 2466 N N . LEU A 1 316 ? -27.609 16.078 17.266 1 93.88 316 LEU A N 1
ATOM 2467 C CA . LEU A 1 316 ? -28.562 17.156 17.062 1 93.88 316 LEU A CA 1
ATOM 2468 C C . LEU A 1 316 ? -28.156 18.406 17.828 1 93.88 316 LEU A C 1
ATOM 2470 O O . LEU A 1 316 ? -28.406 19.531 17.375 1 93.88 316 LEU A O 1
ATOM 2474 N N . ASP A 1 317 ? -27.562 18.281 18.953 1 93 317 ASP A N 1
ATOM 2475 C CA . ASP A 1 317 ? -27.141 19.422 19.75 1 93 317 ASP A CA 1
ATOM 2476 C C . ASP A 1 317 ? -26.078 20.234 19.031 1 93 317 ASP A C 1
ATOM 2478 O O . ASP A 1 317 ? -26.156 21.469 19 1 93 317 ASP A O 1
ATOM 2482 N N . THR A 1 318 ? -25.156 19.547 18.453 1 95.06 318 THR A N 1
ATOM 2483 C CA . THR A 1 318 ? -24.109 20.219 17.688 1 95.06 318 THR A CA 1
ATOM 2484 C C . THR A 1 318 ? -24.672 20.875 16.438 1 95.06 318 THR A C 1
ATOM 2486 O O . THR A 1 318 ? -24.234 21.953 16.047 1 95.06 318 THR A O 1
ATOM 2489 N N . HIS A 1 319 ? -25.578 20.219 15.828 1 96.19 319 HIS A N 1
ATOM 2490 C CA . HIS A 1 319 ? -26.25 20.797 14.664 1 96.19 319 HIS A CA 1
ATOM 2491 C C . HIS A 1 319 ? -26.953 22.109 15.016 1 96.19 319 HIS A C 1
ATOM 2493 O O . HIS A 1 319 ? -26.797 23.109 14.305 1 96.19 319 HIS A O 1
ATOM 2499 N N . LYS A 1 320 ? -27.609 22.094 16.078 1 95.38 320 LYS A N 1
ATOM 2500 C CA . LYS A 1 320 ? -28.328 23.281 16.531 1 95.38 320 LYS A CA 1
ATOM 2501 C C . LYS A 1 320 ? -27.344 24.406 16.891 1 95.38 320 LYS A C 1
ATOM 2503 O O . LYS A 1 320 ? -27.562 25.562 16.516 1 95.38 320 LYS A O 1
ATOM 2508 N N . LEU A 1 321 ? -26.391 24.078 17.609 1 95 321 LEU A N 1
ATOM 2509 C CA . LEU A 1 321 ? -25.375 25.047 17.969 1 95 321 LEU A CA 1
ATOM 2510 C C . LEU A 1 321 ? -24.781 25.703 16.734 1 95 321 LEU A C 1
ATOM 2512 O O . LEU A 1 321 ? -24.562 26.922 16.719 1 95 321 LEU A O 1
ATOM 2516 N N . SER A 1 322 ? -24.484 24.922 15.75 1 96.81 322 SER A N 1
ATOM 2517 C CA . SER A 1 322 ? -23.906 25.438 14.508 1 96.81 322 SER A CA 1
ATOM 2518 C C . SER A 1 322 ? -24.812 26.484 13.859 1 96.81 322 SER A C 1
ATOM 2520 O O . SER A 1 322 ? -24.344 27.531 13.43 1 96.81 322 SER A O 1
ATOM 2522 N N . GLN A 1 323 ? -26 26.172 13.867 1 95.38 323 GLN A N 1
ATOM 2523 C CA . GLN A 1 323 ? -26.969 27.094 13.289 1 95.38 323 GLN A CA 1
ATOM 2524 C C . GLN A 1 323 ? -27.047 28.391 14.094 1 95.38 323 GLN A C 1
ATOM 2526 O O . GLN A 1 323 ? -27.094 29.484 13.523 1 95.38 323 GLN A O 1
ATOM 2531 N N . GLU A 1 324 ? -27.031 28.234 15.336 1 95.81 324 GLU A N 1
ATOM 2532 C CA . GLU A 1 324 ? -27.078 29.391 16.219 1 95.81 324 GLU A CA 1
ATOM 2533 C C . GLU A 1 324 ? -25.844 30.281 16.047 1 95.81 324 GLU A C 1
ATOM 2535 O O . GLU A 1 324 ? -25.922 31.484 16.25 1 95.81 324 GLU A O 1
ATOM 2540 N N . LEU A 1 325 ? -24.781 29.688 15.695 1 96.38 325 LEU A N 1
ATOM 2541 C CA . LEU A 1 325 ? -23.531 30.406 15.5 1 96.38 325 LEU A CA 1
ATOM 2542 C C . LEU A 1 325 ? -23.422 30.938 14.078 1 96.38 325 LEU A C 1
ATOM 2544 O O . LEU A 1 325 ? -22.422 31.562 13.711 1 96.38 325 LEU A O 1
ATOM 2548 N N . GLY A 1 326 ? -24.391 30.625 13.25 1 94.5 326 GLY A N 1
ATOM 2549 C CA . GLY A 1 326 ? -24.391 31.094 11.867 1 94.5 326 GLY A CA 1
ATOM 2550 C C . GLY A 1 326 ? -23.5 30.281 10.961 1 94.5 326 GLY A C 1
ATOM 2551 O O . GLY A 1 326 ? -23.016 30.781 9.945 1 94.5 326 GLY A O 1
ATOM 2552 N N . ILE A 1 327 ? -23.188 29.094 11.32 1 96.44 327 ILE A N 1
ATOM 2553 C CA . ILE A 1 327 ? -22.375 28.188 10.516 1 96.44 327 ILE A CA 1
ATOM 2554 C C . ILE A 1 327 ? -23.266 27.156 9.82 1 96.44 327 ILE A C 1
ATOM 2556 O O . ILE A 1 327 ? -24.125 26.562 10.453 1 96.44 327 ILE A O 1
ATOM 2560 N N . SER A 1 328 ? -23.078 27 8.5 1 95.94 328 SER A N 1
ATOM 2561 C CA . SER A 1 328 ? -23.781 25.938 7.797 1 95.94 328 SER A CA 1
ATOM 2562 C C . SER A 1 328 ? -23.5 24.578 8.422 1 95.94 328 SER A C 1
ATOM 2564 O O . SER A 1 328 ? -22.359 24.281 8.773 1 95.94 328 SER A O 1
ATOM 2566 N N . SER A 1 329 ? -24.594 23.797 8.555 1 96.88 329 SER A N 1
ATOM 2567 C CA . SER A 1 329 ? -24.422 22.531 9.258 1 96.88 329 SER A CA 1
ATOM 2568 C C . SER A 1 329 ? -25.297 21.422 8.656 1 96.88 329 SER A C 1
ATOM 2570 O O . SER A 1 329 ? -26.375 21.703 8.125 1 96.88 329 SER A O 1
ATOM 2572 N N . TYR A 1 330 ? -24.781 20.219 8.672 1 97.12 330 TYR A N 1
ATOM 2573 C CA . TYR A 1 330 ? -25.5 19.031 8.219 1 97.12 330 TYR A CA 1
ATOM 2574 C C . TYR A 1 330 ? -25.484 17.953 9.289 1 97.12 330 TYR A C 1
ATOM 2576 O O . TYR A 1 330 ? -24.469 17.734 9.945 1 97.12 330 TYR A O 1
ATOM 2584 N N . TYR A 1 331 ? -26.625 17.297 9.508 1 96.19 331 TYR A N 1
ATOM 2585 C CA . TYR A 1 331 ? -26.75 16.156 10.391 1 96.19 331 TYR A CA 1
ATOM 2586 C C . TYR A 1 331 ? -27.641 15.078 9.766 1 96.19 331 TYR A C 1
ATOM 2588 O O . TYR A 1 331 ? -28.703 15.383 9.234 1 96.19 331 TYR A O 1
ATOM 2596 N N . ASP A 1 332 ? -27.125 13.875 9.781 1 95.31 332 ASP A N 1
ATOM 2597 C CA . ASP A 1 332 ? -27.906 12.734 9.305 1 95.31 332 ASP A CA 1
ATOM 2598 C C . ASP A 1 332 ? -27.891 11.602 10.336 1 95.31 332 ASP A C 1
ATOM 2600 O O . ASP A 1 332 ? -26.844 11.062 10.664 1 95.31 332 ASP A O 1
ATOM 2604 N N . GLU A 1 333 ? -29.031 11.219 10.727 1 91.94 333 GLU A N 1
ATOM 2605 C CA . GLU A 1 333 ? -29.172 10.227 11.781 1 91.94 333 GLU A CA 1
ATOM 2606 C C . GLU A 1 333 ? -28.672 8.859 11.32 1 91.94 333 GLU A C 1
ATOM 2608 O O . GLU A 1 333 ? -28.125 8.086 12.109 1 91.94 333 GLU A O 1
ATOM 2613 N N . SER A 1 334 ? -28.828 8.547 10.133 1 90.81 334 SER A N 1
ATOM 2614 C CA . SER A 1 334 ? -28.5 7.219 9.625 1 90.81 334 SER A CA 1
ATOM 2615 C C . SER A 1 334 ? -27.016 6.945 9.703 1 90.81 334 SER A C 1
ATOM 2617 O O . SER A 1 334 ? -26.594 5.816 9.984 1 90.81 334 SER A O 1
ATOM 2619 N N . ILE A 1 335 ? -26.156 7.953 9.484 1 89.75 335 ILE A N 1
ATOM 2620 C CA . ILE A 1 335 ? -24.734 7.668 9.406 1 89.75 335 ILE A CA 1
ATOM 2621 C C . ILE A 1 335 ? -24.031 8.211 10.648 1 89.75 335 ILE A C 1
ATOM 2623 O O . ILE A 1 335 ? -22.938 7.77 10.984 1 89.75 335 ILE A O 1
ATOM 2627 N N . PHE A 1 336 ? -24.734 9.047 11.422 1 88.25 336 PHE A N 1
ATOM 2628 C CA . PHE A 1 336 ? -24.078 9.633 12.594 1 88.25 336 PHE A CA 1
ATOM 2629 C C . PHE A 1 336 ? -24.797 9.234 13.875 1 88.25 336 PHE A C 1
ATOM 2631 O O . PHE A 1 336 ? -24.281 9.469 14.977 1 88.25 336 PHE A O 1
ATOM 2638 N N . GLY A 1 337 ? -25.938 8.641 13.727 1 74.56 337 GLY A N 1
ATOM 2639 C CA . GLY A 1 337 ? -26.812 8.422 14.875 1 74.56 337 GLY A CA 1
ATOM 2640 C C . GLY A 1 337 ? -26.156 7.582 15.961 1 74.56 337 GLY A C 1
ATOM 2641 O O . GLY A 1 337 ? -26.438 7.773 17.156 1 74.56 337 GLY A O 1
ATOM 2642 N N . ASP A 1 338 ? -25.297 6.75 15.578 1 70.25 338 ASP A N 1
ATOM 2643 C CA . ASP A 1 338 ? -24.672 5.848 16.547 1 70.25 338 ASP A CA 1
ATOM 2644 C C . ASP A 1 338 ? -23.359 6.414 17.078 1 70.25 338 ASP A C 1
ATOM 2646 O O . ASP A 1 338 ? -22.688 5.781 17.891 1 70.25 338 ASP A O 1
ATOM 2650 N N . MET A 1 339 ? -23.172 7.617 16.766 1 78.31 339 MET A N 1
ATOM 2651 C CA . MET A 1 339 ? -21.922 8.219 17.219 1 78.31 339 MET A CA 1
ATOM 2652 C C . MET A 1 339 ? -22.062 8.75 18.641 1 78.31 339 MET A C 1
ATOM 2654 O O . MET A 1 339 ? -23.125 9.219 19.031 1 78.31 339 MET A O 1
ATOM 2658 N N . PRO A 1 340 ? -20.984 8.656 19.359 1 76.94 340 PRO A N 1
ATOM 2659 C CA . PRO A 1 340 ? -21.062 9.109 20.75 1 76.94 340 PRO A CA 1
ATOM 2660 C C . PRO A 1 340 ? -21.25 10.617 20.875 1 76.94 340 PRO A C 1
ATOM 2662 O O . PRO A 1 340 ? -20.703 11.383 20.078 1 76.94 340 PRO A O 1
ATOM 2665 N N . GLU A 1 341 ? -22.016 10.953 21.922 1 77.12 341 GLU A N 1
ATOM 2666 C CA . GLU A 1 341 ? -22.25 12.367 22.172 1 77.12 341 GLU A CA 1
ATOM 2667 C C . GLU A 1 341 ? -21.203 12.945 23.125 1 77.12 341 GLU A C 1
ATOM 2669 O O . GLU A 1 341 ? -20.969 14.156 23.141 1 77.12 341 GLU A O 1
ATOM 2674 N N . GLN A 1 342 ? -20.609 12.008 23.844 1 72.5 342 GLN A N 1
ATOM 2675 C CA . GLN A 1 342 ? -19.609 12.438 24.812 1 72.5 342 GLN A CA 1
ATOM 2676 C C . GLN A 1 342 ? -18.25 12.68 24.141 1 72.5 342 GLN A C 1
ATOM 2678 O O . GLN A 1 342 ? -17.953 12.07 23.109 1 72.5 342 GLN A O 1
ATOM 2683 N N . ALA A 1 343 ? -17.625 13.625 24.703 1 69.38 343 ALA A N 1
ATOM 2684 C CA . ALA A 1 343 ? -16.25 13.852 24.234 1 69.38 343 ALA A CA 1
ATOM 2685 C C . ALA A 1 343 ? -15.359 12.656 24.547 1 69.38 343 ALA A C 1
ATOM 2687 O O . ALA A 1 343 ? -15.562 11.961 25.531 1 69.38 343 ALA A O 1
ATOM 2688 N N . ALA A 1 344 ? -14.445 12.516 23.594 1 67.94 344 ALA A N 1
ATOM 2689 C CA . ALA A 1 344 ? -13.422 11.523 23.922 1 67.94 344 ALA A CA 1
ATOM 2690 C C . ALA A 1 344 ? -12.641 11.922 25.172 1 67.94 344 ALA A C 1
ATOM 2692 O O . ALA A 1 344 ? -12.344 13.102 25.375 1 67.94 344 ALA A O 1
ATOM 2693 N N . ASN A 1 345 ? -12.398 10.938 25.969 1 61.97 345 ASN A N 1
ATOM 2694 C CA . ASN A 1 345 ? -11.617 11.227 27.172 1 61.97 345 ASN A CA 1
ATOM 2695 C C . ASN A 1 345 ? -10.133 11.367 26.844 1 61.97 345 ASN A C 1
ATOM 2697 O O . ASN A 1 345 ? -9.43 12.164 27.469 1 61.97 345 ASN A O 1
ATOM 2701 N N . ARG A 1 346 ? -9.766 10.539 26.016 1 64.12 346 ARG A N 1
ATOM 2702 C CA . ARG A 1 346 ? -8.367 10.578 25.609 1 64.12 346 ARG A CA 1
ATOM 2703 C C . ARG A 1 346 ? -8.211 10.156 24.141 1 64.12 346 ARG A C 1
ATOM 2705 O O . ARG A 1 346 ? -9.102 9.523 23.578 1 64.12 346 ARG A O 1
ATOM 2712 N N . TYR A 1 347 ? -7.121 10.609 23.766 1 58.16 347 TYR A N 1
ATOM 2713 C CA . TYR A 1 347 ? -6.754 10.148 22.438 1 58.16 347 TYR A CA 1
ATOM 2714 C C . TYR A 1 347 ? -6.82 8.633 22.344 1 58.16 347 TYR A C 1
ATOM 2716 O O . TYR A 1 347 ? -6.387 7.93 23.25 1 58.16 347 TYR A O 1
ATOM 2724 N N . ALA A 1 348 ? -7.609 8.031 21.219 1 62.25 348 ALA A N 1
ATOM 2725 C CA . ALA A 1 348 ? -7.637 6.617 20.844 1 62.25 348 ALA A CA 1
ATOM 2726 C C . ALA A 1 348 ? -8.617 5.836 21.703 1 62.25 348 ALA A C 1
ATOM 2728 O O . ALA A 1 348 ? -8.602 4.602 21.719 1 62.25 348 ALA A O 1
ATOM 2729 N N . ASP A 1 349 ? -9.438 6.504 22.422 1 65.38 349 ASP A N 1
ATOM 2730 C CA . ASP A 1 349 ? -10.477 5.746 23.109 1 65.38 349 ASP A CA 1
ATOM 2731 C C . ASP A 1 349 ? -11.617 5.379 22.156 1 65.38 349 ASP A C 1
ATOM 2733 O O . ASP A 1 349 ? -11.555 5.676 20.969 1 65.38 349 ASP A O 1
ATOM 2737 N N . MET A 1 350 ? -12.609 4.598 22.609 1 66.75 350 MET A N 1
ATOM 2738 C CA . MET A 1 350 ? -13.656 4.039 21.766 1 66.75 350 MET A CA 1
ATOM 2739 C C . MET A 1 350 ? -14.492 5.145 21.125 1 66.75 350 MET A C 1
ATOM 2741 O O . MET A 1 350 ? -14.914 5.031 19.984 1 66.75 350 MET A O 1
ATOM 2745 N N . ILE A 1 351 ? -14.695 6.113 21.906 1 66.25 351 ILE A N 1
ATOM 2746 C CA . ILE A 1 351 ? -15.453 7.246 21.391 1 66.25 351 ILE A CA 1
ATOM 2747 C C . ILE A 1 351 ? -14.672 7.93 20.266 1 66.25 351 ILE A C 1
ATOM 2749 O O . ILE A 1 351 ? -15.227 8.211 19.203 1 66.25 351 ILE A O 1
ATOM 2753 N N . PHE A 1 352 ? -13.484 8.078 20.531 1 66.44 352 PHE A N 1
ATOM 2754 C CA . PHE A 1 352 ? -12.609 8.672 19.531 1 66.44 352 PHE A CA 1
ATOM 2755 C C . PHE A 1 352 ? -12.609 7.844 18.25 1 66.44 352 PHE A C 1
ATOM 2757 O O . PHE A 1 352 ? -12.703 8.391 17.156 1 66.44 352 PHE A O 1
ATOM 2764 N N . THR A 1 353 ? -12.68 6.609 18.344 1 70.31 353 THR A N 1
ATOM 2765 C CA . THR A 1 353 ? -12.609 5.707 17.203 1 70.31 353 THR A CA 1
ATOM 2766 C C . THR A 1 353 ? -13.859 5.828 16.328 1 70.31 353 THR A C 1
ATOM 2768 O O . THR A 1 353 ? -13.773 5.832 15.102 1 70.31 353 THR A O 1
ATOM 2771 N N . ARG A 1 354 ? -14.844 5.996 16.953 1 75.19 354 ARG A N 1
ATOM 2772 C CA . ARG A 1 354 ? -16.094 6.133 16.203 1 75.19 354 ARG A CA 1
ATOM 2773 C C . ARG A 1 354 ? -16.156 7.473 15.477 1 75.19 354 ARG A C 1
ATOM 2775 O O . ARG A 1 354 ? -16.656 7.559 14.359 1 75.19 354 ARG A O 1
ATOM 2782 N N . MET A 1 355 ? -15.539 8.43 16.094 1 83.81 355 MET A N 1
ATOM 2783 C CA . MET A 1 355 ? -15.523 9.766 15.508 1 83.81 355 MET A CA 1
ATOM 2784 C C . MET A 1 355 ? -14.594 9.82 14.297 1 83.81 355 MET A C 1
ATOM 2786 O O . MET A 1 355 ? -14.734 10.688 13.438 1 83.81 355 MET A O 1
ATOM 2790 N N . MET A 1 356 ? -13.711 8.922 14.258 1 89.56 356 MET A N 1
ATOM 2791 C CA . MET A 1 356 ? -12.766 8.906 13.141 1 89.56 356 MET A CA 1
ATOM 2792 C C . MET A 1 356 ? -13.484 8.625 11.828 1 89.56 356 MET A C 1
ATOM 2794 O O . MET A 1 356 ? -13.125 9.172 10.789 1 89.56 356 MET A O 1
ATOM 2798 N N . MET A 1 357 ? -14.531 7.844 11.953 1 91.69 357 MET A N 1
ATOM 2799 C CA . MET A 1 357 ? -15.297 7.57 10.742 1 91.69 357 MET A CA 1
ATOM 2800 C C . MET A 1 357 ? -16.047 8.812 10.273 1 91.69 357 MET A C 1
ATOM 2802 O O . MET A 1 357 ? -16.203 9.031 9.07 1 91.69 357 MET A O 1
ATOM 2806 N N . ALA A 1 358 ? -16.453 9.633 11.219 1 94 358 ALA A N 1
ATOM 2807 C CA . ALA A 1 358 ? -17.141 10.875 10.867 1 94 358 ALA A CA 1
ATOM 2808 C C . ALA A 1 358 ? -16.234 11.781 10.039 1 94 358 ALA A C 1
ATOM 2810 O O . ALA A 1 358 ? -16.688 12.422 9.086 1 94 358 ALA A O 1
ATOM 2811 N N . LYS A 1 359 ? -15 11.836 10.398 1 95.75 359 LYS A N 1
ATOM 2812 C CA . LYS A 1 359 ? -14.031 12.625 9.641 1 95.75 359 LYS A CA 1
ATOM 2813 C C . LYS A 1 359 ? -13.961 12.148 8.188 1 95.75 359 LYS A C 1
ATOM 2815 O O . LYS A 1 359 ? -13.938 12.969 7.266 1 95.75 359 LYS A O 1
ATOM 2820 N N . ILE A 1 360 ? -13.961 10.859 8.047 1 97 360 ILE A N 1
ATOM 2821 C CA . ILE A 1 360 ? -13.844 10.273 6.719 1 97 360 ILE A CA 1
ATOM 2822 C C . ILE A 1 360 ? -15.109 10.547 5.914 1 97 360 ILE A C 1
ATOM 2824 O O . ILE A 1 360 ? -15.039 10.938 4.746 1 97 360 ILE A O 1
ATOM 2828 N N . TYR A 1 361 ? -16.281 10.414 6.551 1 96.31 361 TYR A N 1
ATOM 2829 C CA . TYR A 1 361 ? -17.547 10.633 5.879 1 96.31 361 TYR A CA 1
ATOM 2830 C C . TYR A 1 361 ? -17.641 12.055 5.34 1 96.31 361 TYR A C 1
ATOM 2832 O O . TYR A 1 361 ? -17.984 12.258 4.172 1 96.31 361 TYR A O 1
ATOM 2840 N N . CYS A 1 362 ? -17.328 12.977 6.145 1 96.5 362 CYS A N 1
ATOM 2841 C CA . CYS A 1 362 ? -17.562 14.367 5.77 1 96.5 362 CYS A CA 1
ATOM 2842 C C . CYS A 1 362 ? -16.656 14.773 4.613 1 96.5 362 CYS A C 1
ATOM 2844 O O . CYS A 1 362 ? -17.109 15.445 3.682 1 96.5 362 CYS A O 1
ATOM 2846 N N . VAL A 1 363 ? -15.367 14.336 4.652 1 98.25 363 VAL A N 1
ATOM 2847 C CA . VAL A 1 363 ? -14.453 14.703 3.576 1 98.25 363 VAL A CA 1
ATOM 2848 C C . VAL A 1 363 ? -14.859 13.992 2.287 1 98.25 363 VAL A C 1
ATOM 2850 O O . VAL A 1 363 ? -14.883 14.602 1.216 1 98.25 363 VAL A O 1
ATOM 2853 N N . HIS A 1 364 ? -15.195 12.695 2.393 1 98.19 364 HIS A N 1
ATOM 2854 C CA . HIS A 1 364 ? -15.617 11.93 1.226 1 98.19 364 HIS A CA 1
ATOM 2855 C C . HIS A 1 364 ? -16.844 12.555 0.572 1 98.19 364 HIS A C 1
ATOM 2857 O O . HIS A 1 364 ? -16.906 12.688 -0.652 1 98.19 364 HIS A O 1
ATOM 2863 N N . LEU A 1 365 ? -17.797 12.953 1.354 1 97.69 365 LEU A N 1
ATOM 2864 C CA . LEU A 1 365 ? -19.031 13.539 0.852 1 97.69 365 LEU A CA 1
ATOM 2865 C C . LEU A 1 365 ? -18.766 14.883 0.177 1 97.69 365 LEU A C 1
ATOM 2867 O O . LEU A 1 365 ? -19.312 15.156 -0.896 1 97.69 365 LEU A O 1
ATOM 2871 N N . ALA A 1 366 ? -17.922 15.672 0.786 1 97.5 366 ALA A N 1
ATOM 2872 C CA . ALA A 1 366 ? -17.594 16.969 0.2 1 97.5 366 ALA A CA 1
ATOM 2873 C C . ALA A 1 366 ? -16.875 16.812 -1.133 1 97.5 366 ALA A C 1
ATOM 2875 O O . ALA A 1 366 ? -17.234 17.453 -2.121 1 97.5 366 ALA A O 1
ATOM 2876 N N . LEU A 1 367 ? -15.906 15.93 -1.177 1 97.5 367 LEU A N 1
ATOM 2877 C CA . LEU A 1 367 ? -15.156 15.68 -2.402 1 97.5 367 LEU A CA 1
ATOM 2878 C C . LEU A 1 367 ? -16.078 15.164 -3.506 1 97.5 367 LEU A C 1
ATOM 2880 O O . LEU A 1 367 ? -15.984 15.609 -4.652 1 97.5 367 LEU A O 1
ATOM 2884 N N . THR A 1 368 ? -16.906 14.266 -3.166 1 96.56 368 THR A N 1
ATOM 2885 C CA . THR A 1 368 ? -17.797 13.664 -4.152 1 96.56 368 THR A CA 1
ATOM 2886 C C . THR A 1 368 ? -18.797 14.695 -4.672 1 96.56 368 THR A C 1
ATOM 2888 O O . THR A 1 368 ? -19.25 14.602 -5.816 1 96.56 368 THR A O 1
ATOM 2891 N N . SER A 1 369 ? -19.078 15.664 -3.834 1 95.56 369 SER A N 1
ATOM 2892 C CA . SER A 1 369 ? -20.016 16.719 -4.215 1 95.56 369 SER A CA 1
ATOM 2893 C C . SER A 1 369 ? -19.344 17.75 -5.129 1 95.56 369 SER A C 1
ATOM 2895 O O . SER A 1 369 ? -19.969 18.703 -5.566 1 95.56 369 SER A O 1
ATOM 2897 N N . GLY A 1 370 ? -18.078 17.641 -5.336 1 94.06 370 GLY A N 1
ATOM 2898 C CA . GLY A 1 370 ? -17.406 18.453 -6.34 1 94.06 370 GLY A CA 1
ATOM 2899 C C . GLY A 1 370 ? -16.531 19.547 -5.742 1 94.06 370 GLY A C 1
ATOM 2900 O O . GLY A 1 370 ? -16.109 20.469 -6.445 1 94.06 370 GLY A O 1
ATOM 2901 N N . TYR A 1 371 ? -16.203 19.438 -4.504 1 95.62 371 TYR A N 1
ATOM 2902 C CA . TYR A 1 371 ? -15.453 20.516 -3.85 1 95.62 371 TYR A CA 1
ATOM 2903 C C . TYR A 1 371 ? -14.094 20.016 -3.365 1 95.62 371 TYR A C 1
ATOM 2905 O O . TYR A 1 371 ? -13.961 18.859 -2.941 1 95.62 371 TYR A O 1
ATOM 2913 N N . SER A 1 372 ? -13.078 20.875 -3.475 1 96.56 372 SER A N 1
ATOM 2914 C CA . SER A 1 372 ? -11.875 20.672 -2.672 1 96.56 372 SER A CA 1
ATOM 2915 C C . SER A 1 372 ? -12.141 20.969 -1.198 1 96.56 372 SER A C 1
ATOM 2917 O O . SER A 1 372 ? -13.086 21.688 -0.862 1 96.56 372 SER A O 1
ATOM 2919 N N . VAL A 1 373 ? -11.305 20.375 -0.363 1 97.81 373 VAL A N 1
ATOM 2920 C CA . VAL A 1 373 ? -11.688 20.406 1.044 1 97.81 373 VAL A CA 1
ATOM 2921 C C . VAL A 1 373 ? -10.484 20.797 1.9 1 97.81 373 VAL A C 1
ATOM 2923 O O . VAL A 1 373 ? -9.391 20.266 1.728 1 97.81 373 VAL A O 1
ATOM 2926 N N . LEU A 1 374 ? -10.68 21.75 2.729 1 98.06 374 LEU A N 1
ATOM 2927 C CA . LEU A 1 374 ? -9.836 21.891 3.914 1 98.06 374 LEU A CA 1
ATOM 2928 C C . LEU A 1 374 ? -10.508 21.266 5.133 1 98.06 374 LEU A C 1
ATOM 2930 O O . LEU A 1 374 ? -11.562 21.719 5.574 1 98.06 374 LEU A O 1
ATOM 2934 N N . PHE A 1 375 ? -9.922 20.219 5.566 1 98.56 375 PHE A N 1
ATOM 2935 C CA . PHE A 1 375 ? -10.398 19.641 6.812 1 98.56 375 PHE A CA 1
ATOM 2936 C C . PHE A 1 375 ? -9.625 20.203 8 1 98.56 375 PHE A C 1
ATOM 2938 O O . PHE A 1 375 ? -8.398 20.297 7.961 1 98.56 375 PHE A O 1
ATOM 2945 N N . GLN A 1 376 ? -10.344 20.484 9.102 1 98.38 376 GLN A N 1
ATOM 2946 C CA . GLN A 1 376 ? -9.672 20.844 10.344 1 98.38 376 GLN A CA 1
ATOM 2947 C C . GLN A 1 376 ? -10.445 20.344 11.555 1 98.38 376 GLN A C 1
ATOM 2949 O O . GLN A 1 376 ? -11.672 20.219 11.508 1 98.38 376 GLN A O 1
ATOM 2954 N N . ASP A 1 377 ? -9.734 20.062 12.594 1 96.94 377 ASP A N 1
ATOM 2955 C CA . ASP A 1 377 ? -10.344 19.812 13.898 1 96.94 377 ASP A CA 1
ATOM 2956 C C . ASP A 1 377 ? -10.891 21.109 14.492 1 96.94 377 ASP A C 1
ATOM 2958 O O . ASP A 1 377 ? -10.641 22.203 13.969 1 96.94 377 ASP A O 1
ATOM 2962 N N . VAL A 1 378 ? -11.633 20.938 15.562 1 97.12 378 VAL A N 1
ATOM 2963 C CA . VAL A 1 378 ? -12.289 22.109 16.125 1 97.12 378 VAL A CA 1
ATOM 2964 C C . VAL A 1 378 ? -11.328 22.828 17.078 1 97.12 378 VAL A C 1
ATOM 2966 O O . VAL A 1 378 ? -11.578 23.969 17.469 1 97.12 378 VAL A O 1
ATOM 2969 N N . ASP A 1 379 ? -10.227 22.156 17.422 1 97.56 379 ASP A N 1
ATOM 2970 C CA . ASP A 1 379 ? -9.258 22.797 18.297 1 97.56 379 ASP A CA 1
ATOM 2971 C C . ASP A 1 379 ? -8.195 23.547 17.484 1 97.56 379 ASP A C 1
ATOM 2973 O O . ASP A 1 379 ? -7.016 23.531 17.844 1 97.56 379 ASP A O 1
ATOM 2977 N N . VAL A 1 380 ? -8.578 24.109 16.406 1 98.38 380 VAL A N 1
ATOM 2978 C CA . VAL A 1 380 ? -7.785 25 15.57 1 98.38 380 VAL A CA 1
ATOM 2979 C C . VAL A 1 380 ? -8.297 26.438 15.695 1 98.38 380 VAL A C 1
ATOM 2981 O O . VAL A 1 380 ? -9.508 26.656 15.797 1 98.38 380 VAL A O 1
ATOM 2984 N N . VAL A 1 381 ? -7.434 27.406 15.758 1 98.25 381 VAL A N 1
ATOM 2985 C CA . VAL A 1 381 ? -7.801 28.812 15.625 1 98.25 381 VAL A CA 1
ATOM 2986 C C . VAL A 1 381 ? -7.102 29.422 14.398 1 98.25 381 VAL A C 1
ATOM 2988 O O . VAL A 1 381 ? -5.984 29.016 14.062 1 98.25 381 VAL A O 1
ATOM 2991 N N . TRP A 1 382 ? -7.797 30.359 13.758 1 98.12 382 TRP A N 1
ATOM 2992 C CA . TRP A 1 382 ? -7.254 31.047 12.586 1 98.12 382 TRP A CA 1
ATOM 2993 C C . TRP A 1 382 ? -6.738 32.438 12.961 1 98.12 382 TRP A C 1
ATOM 2995 O O . TRP A 1 382 ? -7.391 33.156 13.711 1 98.12 382 TRP A O 1
ATOM 3005 N N . TYR A 1 383 ? -5.559 32.688 12.5 1 97.06 383 TYR A N 1
ATOM 3006 C CA . TYR A 1 383 ? -5.066 34.062 12.555 1 97.06 383 TYR A CA 1
ATOM 3007 C C . TYR A 1 383 ? -5.289 34.781 11.227 1 97.06 383 TYR A C 1
ATOM 3009 O O . TYR A 1 383 ? -5.445 36 11.195 1 97.06 383 TYR A O 1
ATOM 3017 N N . LYS A 1 384 ? -5.172 34.031 10.172 1 96.06 384 LYS A N 1
ATOM 3018 C CA . LYS A 1 384 ? -5.484 34.438 8.797 1 96.06 384 LYS A CA 1
ATOM 3019 C C . LYS A 1 384 ? -6.207 33.312 8.055 1 96.06 384 LYS A C 1
ATOM 3021 O O . LYS A 1 384 ? -6.09 32.156 8.414 1 96.06 384 LYS A O 1
ATOM 3026 N N . ASN A 1 385 ? -6.918 33.75 7.055 1 95.25 385 ASN A N 1
ATOM 3027 C CA . ASN A 1 385 ? -7.539 32.75 6.195 1 95.25 385 ASN A CA 1
ATOM 3028 C C . ASN A 1 385 ? -6.496 31.906 5.473 1 95.25 385 ASN A C 1
ATOM 3030 O O . ASN A 1 385 ? -5.738 32.438 4.648 1 95.25 385 ASN A O 1
ATOM 3034 N N . PRO A 1 386 ? -6.512 30.609 5.715 1 95.69 386 PRO A N 1
ATOM 3035 C CA . PRO A 1 386 ? -5.457 29.797 5.121 1 95.69 386 PRO A CA 1
ATOM 3036 C C . PRO A 1 386 ? -5.742 29.422 3.668 1 95.69 386 PRO A C 1
ATOM 3038 O O . PRO A 1 386 ? -4.855 28.922 2.967 1 95.69 386 PRO A O 1
ATOM 3041 N N . LEU A 1 387 ? -6.902 29.609 3.129 1 93.81 387 LEU A N 1
ATOM 3042 C CA . LEU A 1 387 ? -7.352 29.078 1.85 1 93.81 387 LEU A CA 1
ATOM 3043 C C . LEU A 1 387 ? -6.547 29.672 0.698 1 93.81 387 LEU A C 1
ATOM 3045 O O . LEU A 1 387 ? -6.059 28.938 -0.168 1 93.81 387 LEU A O 1
ATOM 3049 N N . PRO A 1 388 ? -6.34 30.984 0.676 1 92.38 388 PRO A N 1
ATOM 3050 C CA . PRO A 1 388 ? -5.543 31.531 -0.423 1 92.38 388 PRO A CA 1
ATOM 3051 C C . PRO A 1 388 ? -4.125 30.969 -0.466 1 92.38 388 PRO A C 1
ATOM 3053 O O . PRO A 1 388 ? -3.578 30.75 -1.55 1 92.38 388 PRO A O 1
ATOM 3056 N N . TYR A 1 389 ? -3.555 30.766 0.67 1 93.44 389 TYR A N 1
ATOM 3057 C CA . TYR A 1 389 ? -2.213 30.188 0.744 1 93.44 389 TYR A CA 1
ATOM 3058 C C . TYR A 1 389 ? -2.188 28.781 0.189 1 93.44 389 TYR A C 1
ATOM 3060 O O . TYR A 1 389 ? -1.294 28.422 -0.583 1 93.44 389 TYR A O 1
ATOM 3068 N N . LEU A 1 390 ? -3.146 28.016 0.536 1 94.5 390 LEU A N 1
ATOM 3069 C CA . LEU A 1 390 ? -3.217 26.609 0.141 1 94.5 390 LEU A CA 1
ATOM 3070 C C . LEU A 1 390 ? -3.518 26.484 -1.349 1 94.5 390 LEU A C 1
ATOM 3072 O O . LEU A 1 390 ? -3.15 25.484 -1.975 1 94.5 390 LEU A O 1
ATOM 3076 N N . GLU A 1 391 ? -4.117 27.438 -1.919 1 91.62 391 GLU A N 1
ATOM 3077 C CA . GLU A 1 391 ? -4.461 27.422 -3.336 1 91.62 391 GLU A CA 1
ATOM 3078 C C . GLU A 1 391 ? -3.363 28.078 -4.18 1 91.62 391 GLU A C 1
ATOM 3080 O O . GLU A 1 391 ? -3.439 28.078 -5.406 1 91.62 391 GLU A O 1
ATOM 3085 N N . SER A 1 392 ? -2.408 28.531 -3.576 1 91.75 392 SER A N 1
ATOM 3086 C CA . SER A 1 392 ? -1.361 29.266 -4.281 1 91.75 392 SER A CA 1
ATOM 3087 C C . SER A 1 392 ? -0.559 28.344 -5.191 1 91.75 392 SER A C 1
ATOM 3089 O O . SER A 1 392 ? -0.665 27.125 -5.094 1 91.75 392 SER A O 1
ATOM 3091 N N . ASP A 1 393 ? 0.292 28.891 -5.934 1 91.75 393 ASP A N 1
ATOM 3092 C CA . ASP A 1 393 ? 1.117 28.172 -6.895 1 91.75 393 ASP A CA 1
ATOM 3093 C C . ASP A 1 393 ? 2.15 27.297 -6.188 1 91.75 393 ASP A C 1
ATOM 3095 O O . ASP A 1 393 ? 2.627 26.312 -6.746 1 91.75 393 ASP A O 1
ATOM 3099 N N . THR A 1 394 ? 2.379 27.656 -5.027 1 89.94 394 THR A N 1
ATOM 3100 C CA . THR A 1 394 ? 3.342 26.906 -4.23 1 89.94 394 THR A CA 1
ATOM 3101 C C . THR A 1 394 ? 2.93 25.438 -4.125 1 89.94 394 THR A C 1
ATOM 3103 O O . THR A 1 394 ? 3.781 24.562 -4.043 1 89.94 394 THR A O 1
ATOM 3106 N N . PHE A 1 395 ? 1.644 25.266 -4.121 1 94 395 PHE A N 1
ATOM 3107 C CA . PHE A 1 395 ? 1.155 23.922 -3.852 1 94 395 PHE A CA 1
ATOM 3108 C C . PHE A 1 395 ? 0.425 23.359 -5.066 1 94 395 PHE A C 1
ATOM 3110 O O . PHE A 1 395 ? -0.277 22.344 -4.965 1 94 395 PHE A O 1
ATOM 3117 N N . SER A 1 396 ? 0.592 23.953 -6.191 1 92.75 396 SER A N 1
ATOM 3118 C CA . SER A 1 396 ? -0.216 23.625 -7.359 1 92.75 396 SER A CA 1
ATOM 3119 C C . SER A 1 396 ? 0.041 22.188 -7.824 1 92.75 396 SER A C 1
ATOM 3121 O O . SER A 1 396 ? -0.837 21.562 -8.414 1 92.75 396 SER A O 1
ATOM 3123 N N . GLU A 1 397 ? 1.18 21.672 -7.512 1 93.06 397 GLU A N 1
ATOM 3124 C CA . GLU A 1 397 ? 1.531 20.344 -8 1 93.06 397 GLU A CA 1
ATOM 3125 C C . GLU A 1 397 ? 1.082 19.25 -7.031 1 93.06 397 GLU A C 1
ATOM 3127 O O . GLU A 1 397 ? 1.12 18.062 -7.355 1 93.06 397 GLU A O 1
ATOM 3132 N N . PHE A 1 398 ? 0.628 19.594 -5.891 1 97.12 398 PHE A N 1
ATOM 3133 C CA . PHE A 1 398 ? 0.311 18.609 -4.855 1 97.12 398 PHE A CA 1
ATOM 3134 C C . PHE A 1 398 ? -1.189 18.359 -4.789 1 97.12 398 PHE A C 1
ATOM 3136 O O . PHE A 1 398 ? -1.989 19.281 -4.945 1 97.12 398 PHE A O 1
ATOM 3143 N N . ASP A 1 399 ? -1.532 17.125 -4.582 1 98 399 ASP A N 1
ATOM 3144 C CA . ASP A 1 399 ? -2.924 16.703 -4.445 1 98 399 ASP A CA 1
ATOM 3145 C C . ASP A 1 399 ? -3.436 16.953 -3.029 1 98 399 ASP A C 1
ATOM 3147 O O . ASP A 1 399 ? -4.625 17.203 -2.828 1 98 399 ASP A O 1
ATOM 3151 N N . MET A 1 400 ? -2.592 16.781 -2.094 1 98.56 400 MET A N 1
ATOM 3152 C CA . MET A 1 400 ? -2.928 16.969 -0.686 1 98.56 400 MET A CA 1
ATOM 3153 C C . MET A 1 400 ? -1.815 17.719 0.044 1 98.56 400 MET A C 1
ATOM 3155 O O . MET A 1 400 ? -0.633 17.484 -0.218 1 98.56 400 MET A O 1
ATOM 3159 N N . VAL A 1 401 ? -2.18 18.594 0.925 1 98.31 401 VAL A N 1
ATOM 3160 C CA . VAL A 1 401 ? -1.252 19.375 1.74 1 98.31 401 VAL A CA 1
ATOM 3161 C C . VAL A 1 401 ? -1.608 19.219 3.217 1 98.31 401 VAL A C 1
ATOM 3163 O O . VAL A 1 401 ? -2.766 19.391 3.604 1 98.31 401 VAL A O 1
ATOM 3166 N N . PHE A 1 402 ? -0.595 18.859 4.039 1 98.12 402 PHE A N 1
ATOM 3167 C CA . PHE A 1 402 ? -0.837 18.578 5.449 1 98.12 402 PHE A CA 1
ATOM 3168 C C . PHE A 1 402 ? -0.015 19.516 6.336 1 98.12 402 PHE A C 1
ATOM 3170 O O . PHE A 1 402 ? 1.081 19.922 5.957 1 98.12 402 PHE A O 1
ATOM 3177 N N . GLN A 1 403 ? -0.592 19.781 7.535 1 97.25 403 GLN A N 1
ATOM 3178 C CA . GLN A 1 403 ? 0.22 20.234 8.656 1 97.25 403 GLN A CA 1
ATOM 3179 C C . GLN A 1 403 ? 1.189 19.156 9.117 1 97.25 403 GLN A C 1
ATOM 3181 O O . GLN A 1 403 ? 0.846 17.969 9.125 1 97.25 403 GLN A O 1
ATOM 3186 N N . ASP A 1 404 ? 2.398 19.547 9.477 1 96 404 ASP A N 1
ATOM 3187 C CA . ASP A 1 404 ? 3.35 18.625 10.086 1 96 404 ASP A CA 1
ATOM 3188 C C . ASP A 1 404 ? 2.979 18.328 11.539 1 96 404 ASP A C 1
ATOM 3190 O O . ASP A 1 404 ? 2.912 19.234 12.367 1 96 404 ASP A O 1
ATOM 3194 N N . ASP A 1 405 ? 2.783 17.094 11.828 1 94.31 405 ASP A N 1
ATOM 3195 C CA . ASP A 1 405 ? 2.463 16.719 13.195 1 94.31 405 ASP A CA 1
ATOM 3196 C C . ASP A 1 405 ? 3.662 16.922 14.117 1 94.31 405 ASP A C 1
ATOM 3198 O O . ASP A 1 405 ? 3.494 17.25 15.297 1 94.31 405 ASP A O 1
ATOM 3202 N N . GLY A 1 406 ? 4.805 16.688 13.594 1 89.94 406 GLY A N 1
ATOM 3203 C CA . GLY A 1 406 ? 6.02 16.828 14.383 1 89.94 406 GLY A CA 1
ATOM 3204 C C . GLY A 1 406 ? 6.527 15.523 14.953 1 89.94 406 GLY A C 1
ATOM 3205 O O . GLY A 1 406 ? 7.711 15.391 15.258 1 89.94 406 GLY A O 1
ATOM 3206 N N . SER A 1 407 ? 5.652 14.578 15.078 1 88.44 407 SER A N 1
ATOM 3207 C CA . SER A 1 407 ? 6.059 13.273 15.586 1 88.44 407 SER A CA 1
ATOM 3208 C C . SER A 1 407 ? 6.82 12.484 14.523 1 88.44 407 SER A C 1
ATOM 3210 O O . SER A 1 407 ? 6.379 12.383 13.375 1 88.44 407 SER A O 1
ATOM 3212 N N . ARG A 1 408 ? 7.992 11.961 14.898 1 88.25 408 ARG A N 1
ATOM 3213 C CA . ARG A 1 408 ? 8.781 11.141 13.984 1 88.25 408 ARG A CA 1
ATOM 3214 C C . ARG A 1 408 ? 8.797 9.68 14.422 1 88.25 408 ARG A C 1
ATOM 3216 O O . ARG A 1 408 ? 9.859 9.086 14.578 1 88.25 408 ARG A O 1
ATOM 3223 N N . GLN A 1 409 ? 7.605 9.148 14.516 1 86.94 409 GLN A N 1
ATOM 3224 C CA . GLN A 1 409 ? 7.418 7.734 14.812 1 86.94 409 GLN A CA 1
ATOM 3225 C C . GLN A 1 409 ? 7.27 6.922 13.523 1 86.94 409 GLN A C 1
ATOM 3227 O O . GLN A 1 409 ? 6.723 7.41 12.539 1 86.94 409 GLN A O 1
ATOM 3232 N N . ALA A 1 410 ? 7.645 5.691 13.594 1 85.06 410 ALA A N 1
ATOM 3233 C CA . ALA A 1 410 ? 7.672 4.82 12.422 1 85.06 410 ALA A CA 1
ATOM 3234 C C . ALA A 1 410 ? 6.289 4.715 11.789 1 85.06 410 ALA A C 1
ATOM 3236 O O . ALA A 1 410 ? 6.164 4.688 10.562 1 85.06 410 ALA A O 1
ATOM 3237 N N . ARG A 1 411 ? 5.25 4.684 12.547 1 87.25 411 ARG A N 1
ATOM 3238 C CA . ARG A 1 411 ? 3.893 4.496 12.039 1 87.25 411 ARG A CA 1
ATOM 3239 C C . ARG A 1 411 ? 3.432 5.719 11.25 1 87.25 411 ARG A C 1
ATOM 3241 O O . ARG A 1 411 ? 2.436 5.656 10.531 1 87.25 411 ARG A O 1
ATOM 3248 N N . PHE A 1 412 ? 4.195 6.84 11.383 1 92.25 412 PHE A N 1
ATOM 3249 C CA . PHE A 1 412 ? 3.814 8.062 10.68 1 92.25 412 PHE A CA 1
ATOM 3250 C C . PHE A 1 412 ? 4.816 8.391 9.578 1 92.25 412 PHE A C 1
ATOM 3252 O O . PHE A 1 412 ? 4.762 9.469 8.992 1 92.25 412 PHE A O 1
ATOM 3259 N N . SER A 1 413 ? 5.746 7.48 9.305 1 91.5 413 SER A N 1
ATOM 3260 C CA . SER A 1 413 ? 6.785 7.707 8.305 1 91.5 413 SER A CA 1
ATOM 3261 C C . SER A 1 413 ? 6.238 7.523 6.895 1 91.5 413 SER A C 1
ATOM 3263 O O . SER A 1 413 ? 5.375 6.676 6.664 1 91.5 413 SER A O 1
ATOM 3265 N N . PRO A 1 414 ? 6.75 8.32 6.004 1 94 414 PRO A N 1
ATOM 3266 C CA . PRO A 1 414 ? 7.77 9.367 6.133 1 94 414 PRO A CA 1
ATOM 3267 C C . PRO A 1 414 ? 7.168 10.766 6.277 1 94 414 PRO A C 1
ATOM 3269 O O . PRO A 1 414 ? 7.902 11.734 6.469 1 94 414 PRO A O 1
ATOM 3272 N N . TYR A 1 415 ? 5.887 10.859 6.199 1 95.38 415 TYR A N 1
ATOM 3273 C CA . TYR A 1 415 ? 5.266 12.164 5.996 1 95.38 415 TYR A CA 1
ATOM 3274 C C . TYR A 1 415 ? 4.953 12.836 7.328 1 95.38 415 TYR A C 1
ATOM 3276 O O . TYR A 1 415 ? 4.98 14.062 7.43 1 95.38 415 TYR A O 1
ATOM 3284 N N . SER A 1 416 ? 4.559 12.055 8.336 1 94.06 416 SER A N 1
ATOM 3285 C CA . SER A 1 416 ? 4.141 12.57 9.633 1 94.06 416 SER A CA 1
ATOM 3286 C C . SER A 1 416 ? 3.055 13.633 9.484 1 94.06 416 SER A C 1
ATOM 3288 O O . SER A 1 416 ? 3.162 14.727 10.047 1 94.06 416 SER A O 1
ATOM 3290 N N . PRO A 1 417 ? 2.053 13.32 8.781 1 97 417 PRO A N 1
ATOM 3291 C CA . PRO A 1 417 ? 0.984 14.297 8.57 1 97 417 PRO A CA 1
ATOM 3292 C C . PRO A 1 417 ? 0.109 14.492 9.805 1 97 417 PRO A C 1
ATOM 3294 O O . PRO A 1 417 ? -0.162 13.531 10.531 1 97 417 PRO A O 1
ATOM 3297 N N . ASN A 1 418 ? -0.261 15.664 10.078 1 96.94 418 ASN A N 1
ATOM 3298 C CA . ASN A 1 418 ? -1.332 15.891 11.047 1 96.94 418 ASN A CA 1
ATOM 3299 C C . ASN A 1 418 ? -2.707 15.758 10.398 1 96.94 418 ASN A C 1
ATOM 3301 O O . ASN A 1 418 ? -3.064 16.547 9.523 1 96.94 418 ASN A O 1
ATOM 3305 N N . SER A 1 419 ? -3.465 14.805 10.828 1 96.69 419 SER A N 1
ATOM 3306 C CA . SER A 1 419 ? -4.746 14.516 10.188 1 96.69 419 SER A CA 1
ATOM 3307 C C . SER A 1 419 ? -5.855 15.383 10.758 1 96.69 419 SER A C 1
ATOM 3309 O O . SER A 1 419 ? -7.039 15.133 10.516 1 96.69 419 SER A O 1
ATOM 3311 N N . GLY A 1 420 ? -5.488 16.406 11.547 1 97.25 420 GLY A N 1
ATOM 3312 C CA . GLY A 1 420 ? -6.457 17.375 12.055 1 97.25 420 GLY A CA 1
ATOM 3313 C C . GLY A 1 420 ? -6.48 18.672 11.273 1 97.25 420 GLY A C 1
ATOM 3314 O O . GLY A 1 420 ? -7.316 19.547 11.531 1 97.25 420 GLY A O 1
ATOM 3315 N N . PHE A 1 421 ? -5.57 18.781 10.344 1 98.25 421 PHE A N 1
ATOM 3316 C CA . PHE A 1 421 ? -5.539 19.938 9.477 1 98.25 421 PHE A CA 1
ATOM 3317 C C . PHE A 1 421 ? -4.867 19.609 8.148 1 98.25 421 PHE A C 1
ATOM 3319 O O . PHE A 1 421 ? -3.641 19.547 8.062 1 98.25 421 PHE A O 1
ATOM 3326 N N . TYR A 1 422 ? -5.648 19.484 7.113 1 98.44 422 TYR A N 1
ATOM 3327 C CA . TYR A 1 422 ? -5.086 19.156 5.805 1 98.44 422 TYR A CA 1
ATOM 3328 C C . TYR A 1 422 ? -6.023 19.594 4.688 1 98.44 422 TYR A C 1
ATOM 3330 O O . TYR A 1 422 ? -7.238 19.688 4.883 1 98.44 422 TYR A O 1
ATOM 3338 N N . TYR A 1 423 ? -5.465 19.922 3.592 1 98.12 423 TYR A N 1
ATOM 3339 C CA . TYR A 1 423 ? -6.152 20.359 2.383 1 98.12 423 TYR A CA 1
ATOM 3340 C C . TYR A 1 423 ? -6.129 19.266 1.32 1 98.12 423 TYR A C 1
ATOM 3342 O O . TYR A 1 423 ? -5.09 18.656 1.074 1 98.12 423 TYR A O 1
ATOM 3350 N N . VAL A 1 424 ? -7.281 18.984 0.737 1 98.5 424 VAL A N 1
ATOM 3351 C CA . VAL A 1 424 ? -7.434 17.969 -0.296 1 98.5 424 VAL A CA 1
ATOM 3352 C C . VAL A 1 424 ? -7.988 18.609 -1.57 1 98.5 424 VAL A C 1
ATOM 3354 O O . VAL A 1 424 ? -9.117 19.109 -1.582 1 98.5 424 VAL A O 1
ATOM 3357 N N . ARG A 1 425 ? -7.184 18.578 -2.625 1 97.31 425 ARG A N 1
ATOM 3358 C CA . ARG A 1 425 ? -7.668 19.016 -3.934 1 97.31 425 ARG A CA 1
ATOM 3359 C C . ARG A 1 425 ? -8.562 17.938 -4.559 1 97.31 425 ARG A C 1
ATOM 3361 O O . ARG A 1 425 ? -8.211 16.766 -4.586 1 97.31 425 ARG A O 1
ATOM 3368 N N . ARG A 1 426 ? -9.672 18.375 -5.062 1 96.5 426 ARG A N 1
ATOM 3369 C CA . ARG A 1 426 ? -10.602 17.422 -5.66 1 96.5 426 ARG A CA 1
ATOM 3370 C C . ARG A 1 426 ? -10.102 16.938 -7.016 1 96.5 426 ARG A C 1
ATOM 3372 O O . ARG A 1 426 ? -9.977 17.734 -7.953 1 96.5 426 ARG A O 1
ATOM 3379 N N . ASN A 1 427 ? -9.773 15.75 -7.172 1 96.12 427 ASN A N 1
ATOM 3380 C CA . ASN A 1 427 ? -9.43 15.055 -8.406 1 96.12 427 ASN A CA 1
ATOM 3381 C C . ASN A 1 427 ? -9.656 13.555 -8.281 1 96.12 427 ASN A C 1
ATOM 3383 O O . ASN A 1 427 ? -10.094 13.07 -7.234 1 96.12 427 ASN A O 1
ATOM 3387 N N . ASP A 1 428 ? -9.445 12.805 -9.258 1 95.69 428 ASP A N 1
ATOM 3388 C CA . ASP A 1 428 ? -9.75 11.375 -9.266 1 95.69 428 ASP A CA 1
ATOM 3389 C C . ASP A 1 428 ? -8.914 10.633 -8.227 1 95.69 428 ASP A C 1
ATOM 3391 O O . ASP A 1 428 ? -9.398 9.688 -7.594 1 95.69 428 ASP A O 1
ATOM 3395 N N . LYS A 1 429 ? -7.668 11.016 -8.047 1 96.75 429 LYS A N 1
ATOM 3396 C CA . LYS A 1 429 ? -6.797 10.344 -7.086 1 96.75 429 LYS A CA 1
ATOM 3397 C C . LYS A 1 429 ? -7.312 10.523 -5.66 1 96.75 429 LYS A C 1
ATOM 3399 O O . LYS A 1 429 ? -7.383 9.555 -4.898 1 96.75 429 LYS A O 1
ATOM 3404 N N . THR A 1 430 ? -7.645 11.719 -5.332 1 98.38 430 THR A N 1
ATOM 3405 C CA . THR A 1 430 ? -8.062 12 -3.961 1 98.38 430 THR A CA 1
ATOM 3406 C C . THR A 1 430 ? -9.461 11.445 -3.701 1 98.38 430 THR A C 1
ATOM 3408 O O . THR A 1 430 ? -9.766 11.016 -2.586 1 98.38 430 THR A O 1
ATOM 3411 N N . LEU A 1 431 ? -10.32 11.445 -4.711 1 97.94 431 LEU A N 1
ATOM 3412 C CA . LEU A 1 431 ? -11.609 10.781 -4.57 1 97.94 431 LEU A CA 1
ATOM 3413 C C . LEU A 1 431 ? -11.438 9.297 -4.277 1 97.94 431 LEU A C 1
ATOM 3415 O O . LEU A 1 431 ? -12.094 8.758 -3.383 1 97.94 431 LEU A O 1
ATOM 3419 N N . LEU A 1 432 ? -10.594 8.711 -5.027 1 97.62 432 LEU A N 1
ATOM 3420 C CA . LEU A 1 432 ? -10.312 7.297 -4.801 1 97.62 432 LEU A CA 1
ATOM 3421 C C . LEU A 1 432 ? -9.695 7.078 -3.424 1 97.62 432 LEU A C 1
ATOM 3423 O O . LEU A 1 432 ? -9.977 6.078 -2.762 1 97.62 432 LEU A O 1
ATOM 3427 N N . PHE A 1 433 ? -8.844 7.957 -3 1 98.38 433 PHE A N 1
ATOM 3428 C CA . PHE A 1 433 ? -8.195 7.879 -1.697 1 98.38 433 PHE A CA 1
ATOM 3429 C C . PHE A 1 433 ? -9.227 7.801 -0.58 1 98.38 433 PHE A C 1
ATOM 3431 O O . PHE A 1 433 ? -9.195 6.879 0.241 1 98.38 433 PHE A O 1
ATOM 3438 N N . PHE A 1 434 ? -10.125 8.672 -0.617 1 98.44 434 PHE A N 1
ATOM 3439 C CA . PHE A 1 434 ? -11.078 8.727 0.482 1 98.44 434 PHE A CA 1
ATOM 3440 C C . PHE A 1 434 ? -12.141 7.641 0.331 1 98.44 434 PHE A C 1
ATOM 3442 O O . PHE A 1 434 ? -12.68 7.152 1.325 1 98.44 434 PHE A O 1
ATOM 3449 N N . ALA A 1 435 ? -12.453 7.266 -0.908 1 98 435 ALA A N 1
ATOM 3450 C CA . ALA A 1 435 ? -13.312 6.098 -1.088 1 98 435 ALA A CA 1
ATOM 3451 C C . ALA A 1 435 ? -12.664 4.848 -0.496 1 98 435 ALA A C 1
ATOM 3453 O O . ALA A 1 435 ? -13.352 4.016 0.109 1 98 435 ALA A O 1
ATOM 3454 N N . THR A 1 436 ? -11.391 4.727 -0.7 1 97.81 436 THR A N 1
ATOM 3455 C CA . THR A 1 436 ? -10.648 3.607 -0.127 1 97.81 436 THR A CA 1
ATOM 3456 C C . THR A 1 436 ? -10.602 3.713 1.396 1 97.81 436 THR A C 1
ATOM 3458 O O . THR A 1 436 ? -10.781 2.717 2.098 1 97.81 436 THR A O 1
ATOM 3461 N N . PHE A 1 437 ? -10.359 4.906 1.892 1 97.69 437 PHE A N 1
ATOM 3462 C CA . PHE A 1 437 ? -10.305 5.152 3.328 1 97.69 437 PHE A CA 1
ATOM 3463 C C . PHE A 1 437 ? -11.625 4.762 3.992 1 97.69 437 PHE A C 1
ATOM 3465 O O . PHE A 1 437 ? -11.633 4.156 5.062 1 97.69 437 PHE A O 1
ATOM 3472 N N . LEU A 1 438 ? -12.68 5.07 3.326 1 96.31 438 LEU A N 1
ATOM 3473 C CA . LEU A 1 438 ? -14.023 4.742 3.787 1 96.31 438 LEU A CA 1
ATOM 3474 C C . LEU A 1 438 ? -14.164 3.246 4.047 1 96.31 438 LEU A C 1
ATOM 3476 O O . LEU A 1 438 ? -14.859 2.834 4.977 1 96.31 438 LEU A O 1
ATOM 3480 N N . ARG A 1 439 ? -13.484 2.494 3.328 1 96.5 439 ARG A N 1
ATOM 3481 C CA . ARG A 1 439 ? -13.617 1.041 3.371 1 96.5 439 ARG A CA 1
ATOM 3482 C C . ARG A 1 439 ? -12.57 0.42 4.289 1 96.5 439 ARG A C 1
ATOM 3484 O O . ARG A 1 439 ? -12.398 -0.801 4.309 1 96.5 439 ARG A O 1
ATOM 3491 N N . LYS A 1 440 ? -11.844 1.212 5.035 1 96.06 440 LYS A N 1
ATOM 3492 C CA . LYS A 1 440 ? -10.797 0.725 5.926 1 96.06 440 LYS A CA 1
ATOM 3493 C C . LYS A 1 440 ? -11.188 0.907 7.391 1 96.06 440 LYS A C 1
ATOM 3495 O O . LYS A 1 440 ? -10.336 1.196 8.234 1 96.06 440 LYS A O 1
ATOM 3500 N N . GLY A 1 441 ? -12.484 0.764 7.668 1 93.75 441 GLY A N 1
ATOM 3501 C CA . GLY A 1 441 ? -12.969 0.866 9.039 1 93.75 441 GLY A CA 1
ATOM 3502 C C . GLY A 1 441 ? -12.312 -0.131 9.977 1 93.75 441 GLY A C 1
ATOM 3503 O O . GLY A 1 441 ? -12.086 0.168 11.148 1 93.75 441 GLY A O 1
ATOM 3504 N N . ASP A 1 442 ? -11.984 -1.309 9.492 1 94.5 442 ASP A N 1
ATOM 3505 C CA . ASP A 1 442 ? -11.344 -2.35 10.289 1 94.5 442 ASP A CA 1
ATOM 3506 C C . ASP A 1 442 ? -9.938 -1.937 10.711 1 94.5 442 ASP A C 1
ATOM 3508 O O . ASP A 1 442 ? -9.562 -2.086 11.875 1 94.5 442 ASP A O 1
ATOM 3512 N N . VAL A 1 443 ? -9.219 -1.361 9.781 1 94.38 443 VAL A N 1
ATOM 3513 C CA . VAL A 1 443 ? -7.863 -0.903 10.078 1 94.38 443 VAL A CA 1
ATOM 3514 C C . VAL A 1 443 ? -7.918 0.251 11.078 1 94.38 443 VAL A C 1
ATOM 3516 O O . VAL A 1 443 ? -7.086 0.334 11.984 1 94.38 443 VAL A O 1
ATOM 3519 N N . LEU A 1 444 ? -8.898 1.096 10.906 1 93.69 444 LEU A N 1
ATOM 3520 C CA . LEU A 1 444 ? -9.07 2.225 11.812 1 93.69 444 LEU A CA 1
ATOM 3521 C C . LEU A 1 444 ? -9.383 1.742 13.227 1 93.69 444 LEU A C 1
ATOM 3523 O O . LEU A 1 444 ? -8.844 2.27 14.203 1 93.69 444 LEU A O 1
ATOM 3527 N N . LEU A 1 445 ? -10.266 0.763 13.328 1 91.56 445 LEU A N 1
ATOM 3528 C CA . LEU A 1 445 ? -10.641 0.209 14.625 1 91.56 445 LEU A CA 1
ATOM 3529 C C . LEU A 1 445 ? -9.43 -0.422 15.312 1 91.56 445 LEU A C 1
ATOM 3531 O O . LEU A 1 445 ? -9.273 -0.303 16.531 1 91.56 445 LEU A O 1
ATOM 3535 N N . GLN A 1 446 ? -8.625 -1.062 14.57 1 92.94 446 GLN A N 1
ATOM 3536 C CA . GLN A 1 446 ? -7.441 -1.713 15.109 1 92.94 446 GLN A CA 1
ATOM 3537 C C . GLN A 1 446 ? -6.391 -0.685 15.523 1 92.94 446 GLN A C 1
ATOM 3539 O O . GLN A 1 446 ? -5.797 -0.789 16.594 1 92.94 446 GLN A O 1
ATOM 3544 N N . ALA A 1 447 ? -6.152 0.321 14.68 1 91.69 447 ALA A N 1
ATOM 3545 C CA . ALA A 1 447 ? -5.086 1.292 14.898 1 91.69 447 ALA A CA 1
ATOM 3546 C C . ALA A 1 447 ? -5.469 2.295 15.984 1 91.69 447 ALA A C 1
ATOM 3548 O O . ALA A 1 447 ? -4.602 2.855 16.656 1 91.69 447 ALA A O 1
ATOM 3549 N N . LYS A 1 448 ? -6.777 2.615 16.047 1 90.5 448 LYS A N 1
ATOM 3550 C CA . LYS A 1 448 ? -7.301 3.639 16.938 1 90.5 448 LYS A CA 1
ATOM 3551 C C . LYS A 1 448 ? -6.656 4.996 16.672 1 90.5 448 LYS A C 1
ATOM 3553 O O . LYS A 1 448 ? -6.41 5.77 17.594 1 90.5 448 LYS A O 1
ATOM 3558 N N . SER A 1 449 ? -6.277 5.16 15.461 1 91.38 449 SER A N 1
ATOM 3559 C CA . SER A 1 449 ? -5.586 6.379 15.055 1 91.38 449 SER A CA 1
ATOM 3560 C C . SER A 1 449 ? -5.898 6.734 13.609 1 91.38 449 SER A C 1
ATOM 3562 O O . SER A 1 449 ? -5.539 5.992 12.688 1 91.38 449 SER A O 1
ATOM 3564 N N . HIS A 1 450 ? -6.578 7.836 13.484 1 94.38 450 HIS A N 1
ATOM 3565 C CA . HIS A 1 450 ? -6.844 8.359 12.156 1 94.38 450 HIS A CA 1
ATOM 3566 C C . HIS A 1 450 ? -5.547 8.672 11.414 1 94.38 450 HIS A C 1
ATOM 3568 O O . HIS A 1 450 ? -5.414 8.367 10.227 1 94.38 450 HIS A O 1
ATOM 3574 N N . GLN A 1 451 ? -4.605 9.164 12.109 1 94.69 451 GLN A N 1
ATOM 3575 C CA . GLN A 1 451 ? -3.326 9.602 11.555 1 94.69 451 GLN A CA 1
ATOM 3576 C C . GLN A 1 451 ? -2.531 8.422 11.008 1 94.69 451 GLN A C 1
ATOM 3578 O O . GLN A 1 451 ? -1.92 8.523 9.938 1 94.69 451 GLN A O 1
ATOM 3583 N N . GLU A 1 452 ? -2.529 7.414 11.727 1 94.06 452 GLU A N 1
ATOM 3584 C CA . GLU A 1 452 ? -1.799 6.223 11.297 1 94.06 452 GLU A CA 1
ATOM 3585 C C . GLU A 1 452 ? -2.355 5.68 9.984 1 94.06 452 GLU A C 1
ATOM 3587 O O . GLU A 1 452 ? -1.595 5.344 9.07 1 94.06 452 GLU A O 1
ATOM 3592 N N . VAL A 1 453 ? -3.658 5.602 9.891 1 95.88 453 VAL A N 1
ATOM 3593 C CA . VAL A 1 453 ? -4.289 5.023 8.703 1 95.88 453 VAL A CA 1
ATOM 3594 C C . VAL A 1 453 ? -4.105 5.957 7.512 1 95.88 453 VAL A C 1
ATOM 3596 O O . VAL A 1 453 ? -3.818 5.504 6.402 1 95.88 453 VAL A O 1
ATOM 3599 N N . VAL A 1 454 ? -4.199 7.234 7.734 1 97.25 454 VAL A N 1
ATOM 3600 C CA . VAL A 1 454 ? -3.965 8.211 6.676 1 97.25 454 VAL A CA 1
ATOM 3601 C C . VAL A 1 454 ? -2.535 8.086 6.16 1 97.25 454 VAL A C 1
ATOM 3603 O O . VAL A 1 454 ? -2.305 8.078 4.949 1 97.25 454 VAL A O 1
ATOM 3606 N N . THR A 1 455 ? -1.643 7.992 7.035 1 96.25 455 THR A N 1
ATOM 3607 C CA . THR A 1 455 ? -0.24 7.883 6.648 1 96.25 455 THR A CA 1
ATOM 3608 C C . THR A 1 455 ? -0.008 6.633 5.801 1 96.25 455 THR A C 1
ATOM 3610 O O . THR A 1 455 ? 0.683 6.691 4.781 1 96.25 455 THR A O 1
ATOM 3613 N N . SER A 1 456 ? -0.518 5.551 6.273 1 95.31 456 SER A N 1
ATOM 3614 C CA . SER A 1 456 ? -0.392 4.309 5.52 1 95.31 456 SER A CA 1
ATOM 3615 C C . SER A 1 456 ? -0.962 4.453 4.113 1 95.31 456 SER A C 1
ATOM 3617 O O . SER A 1 456 ? -0.355 3.996 3.141 1 95.31 456 SER A O 1
ATOM 3619 N N . LEU A 1 457 ? -2.1 5.043 4.027 1 97.12 457 LEU A N 1
ATOM 3620 C CA . LEU A 1 457 ? -2.752 5.234 2.738 1 97.12 457 LEU A CA 1
ATOM 3621 C C . LEU A 1 457 ? -1.95 6.188 1.858 1 97.12 457 LEU A C 1
ATOM 3623 O O . LEU A 1 457 ? -1.877 6.004 0.642 1 97.12 457 LEU A O 1
ATOM 3627 N N . LEU A 1 458 ? -1.4 7.223 2.473 1 97.88 458 LEU A N 1
ATOM 3628 C CA . LEU A 1 458 ? -0.559 8.133 1.704 1 97.88 458 LEU A CA 1
ATOM 3629 C C . LEU A 1 458 ? 0.598 7.383 1.052 1 97.88 458 LEU A C 1
ATOM 3631 O O . LEU A 1 458 ? 0.874 7.57 -0.136 1 97.88 458 LEU A O 1
ATOM 3635 N N . ASN A 1 459 ? 1.224 6.574 1.806 1 95.81 459 ASN A N 1
ATOM 3636 C CA . ASN A 1 459 ? 2.32 5.77 1.275 1 95.81 459 ASN A CA 1
ATOM 3637 C C . ASN A 1 459 ? 1.858 4.887 0.119 1 95.81 459 ASN A C 1
ATOM 3639 O O . ASN A 1 459 ? 2.516 4.828 -0.922 1 95.81 459 ASN A O 1
ATOM 3643 N N . GLU A 1 460 ? 0.753 4.289 0.32 1 95.12 460 GLU A N 1
ATOM 3644 C CA . GLU A 1 460 ? 0.216 3.395 -0.701 1 95.12 460 GLU A CA 1
ATOM 3645 C C . GLU A 1 460 ? -0.135 4.156 -1.975 1 95.12 460 GLU A C 1
ATOM 3647 O O . GLU A 1 460 ? 0.247 3.75 -3.074 1 95.12 460 GLU A O 1
ATOM 3652 N N . PHE A 1 461 ? -0.777 5.246 -1.831 1 97.12 461 PHE A N 1
ATOM 3653 C CA . PHE A 1 461 ? -1.329 5.953 -2.979 1 97.12 461 PHE A CA 1
ATOM 3654 C C . PHE A 1 461 ? -0.233 6.691 -3.738 1 97.12 461 PHE A C 1
ATOM 3656 O O . PHE A 1 461 ? -0.312 6.848 -4.957 1 97.12 461 PHE A O 1
ATOM 3663 N N . THR A 1 462 ? 0.742 7.172 -3.037 1 96.12 462 THR A N 1
ATOM 3664 C CA . THR A 1 462 ? 1.874 7.762 -3.742 1 96.12 462 THR A CA 1
ATOM 3665 C C . THR A 1 462 ? 2.557 6.73 -4.637 1 96.12 462 THR A C 1
ATOM 3667 O O . THR A 1 462 ? 2.945 7.039 -5.762 1 96.12 462 THR A O 1
ATOM 3670 N N . SER A 1 463 ? 2.629 5.582 -4.164 1 94.06 463 SER A N 1
ATOM 3671 C CA . SER A 1 463 ? 3.281 4.504 -4.902 1 94.06 463 SER A CA 1
ATOM 3672 C C . SER A 1 463 ? 2.395 3.99 -6.031 1 94.06 463 SER A C 1
ATOM 3674 O O . SER A 1 463 ? 2.871 3.756 -7.145 1 94.06 463 SER A O 1
ATOM 3676 N N . THR A 1 464 ? 1.089 3.855 -5.82 1 93.69 464 THR A N 1
ATOM 3677 C CA . THR A 1 464 ? 0.227 3.143 -6.758 1 93.69 464 THR A CA 1
ATOM 3678 C C . THR A 1 464 ? -0.407 4.109 -7.75 1 93.69 464 THR A C 1
ATOM 3680 O O . THR A 1 464 ? -0.694 3.738 -8.891 1 93.69 464 THR A O 1
ATOM 3683 N N . HIS A 1 465 ? -0.651 5.32 -7.273 1 94.81 465 HIS A N 1
ATOM 3684 C CA . HIS A 1 465 ? -1.45 6.207 -8.117 1 94.81 465 HIS A CA 1
ATOM 3685 C C . HIS A 1 465 ? -0.735 7.531 -8.352 1 94.81 465 HIS A C 1
ATOM 3687 O O . HIS A 1 465 ? -1.287 8.438 -8.984 1 94.81 465 HIS A O 1
ATOM 3693 N N . GLY A 1 466 ? 0.428 7.652 -7.82 1 95 466 GLY A N 1
ATOM 3694 C CA . GLY A 1 466 ? 1.182 8.875 -8.039 1 95 466 GLY A CA 1
ATOM 3695 C C . GLY A 1 466 ? 0.629 10.062 -7.273 1 95 466 GLY A C 1
ATOM 3696 O O . GLY A 1 466 ? 0.748 11.203 -7.719 1 95 466 GLY A O 1
ATOM 3697 N N . LEU A 1 467 ? -0.056 9.797 -6.176 1 97.56 467 LEU A N 1
ATOM 3698 C CA . LEU A 1 467 ? -0.551 10.867 -5.316 1 97.56 467 LEU A CA 1
ATOM 3699 C C . LEU A 1 467 ? 0.591 11.773 -4.863 1 97.56 467 LEU A C 1
ATOM 3701 O O . LEU A 1 467 ? 1.617 11.281 -4.383 1 97.56 467 LEU A O 1
ATOM 3705 N N . ARG A 1 468 ? 0.408 13.039 -5.062 1 97.62 468 ARG A N 1
ATOM 3706 C CA . ARG A 1 468 ? 1.399 14 -4.598 1 97.62 468 ARG A CA 1
ATOM 3707 C C . ARG A 1 468 ? 0.981 14.617 -3.268 1 97.62 468 ARG A C 1
ATOM 3709 O O . ARG A 1 468 ? -0.08 15.242 -3.172 1 97.62 468 ARG A O 1
ATOM 3716 N N . VAL A 1 469 ? 1.842 14.461 -2.32 1 97.94 469 VAL A N 1
ATOM 3717 C CA . VAL A 1 469 ? 1.57 14.898 -0.958 1 97.94 469 VAL A CA 1
ATOM 3718 C C . VAL A 1 469 ? 2.633 15.906 -0.521 1 97.94 469 VAL A C 1
ATOM 3720 O O . VAL A 1 469 ? 3.811 15.758 -0.849 1 97.94 469 VAL A O 1
ATOM 3723 N N . LYS A 1 470 ? 2.209 16.938 0.152 1 97.31 470 LYS A N 1
ATOM 3724 C CA . LYS A 1 470 ? 3.133 17.891 0.764 1 97.31 470 LYS A CA 1
ATOM 3725 C C . LYS A 1 470 ? 2.816 18.094 2.244 1 97.31 470 LYS A C 1
ATOM 3727 O O . LYS A 1 470 ? 1.667 18.344 2.609 1 97.31 470 LYS A O 1
ATOM 3732 N N . VAL A 1 471 ? 3.779 17.891 3.064 1 96.69 471 VAL A N 1
ATOM 3733 C CA . VAL A 1 471 ? 3.67 18.281 4.465 1 96.69 471 VAL A CA 1
ATOM 3734 C C . VAL A 1 471 ? 4.477 19.547 4.719 1 96.69 471 VAL A C 1
ATOM 3736 O O . VAL A 1 471 ? 5.684 19.578 4.469 1 96.69 471 VAL A O 1
ATOM 3739 N N . VAL A 1 472 ? 3.775 20.531 5.133 1 93.62 472 VAL A N 1
ATOM 3740 C CA . VAL A 1 472 ? 4.391 21.844 5.289 1 93.62 472 VAL A CA 1
ATOM 3741 C C . VAL A 1 472 ? 5.41 21.812 6.426 1 93.62 472 VAL A C 1
ATOM 3743 O O . VAL A 1 472 ? 5.121 21.297 7.508 1 93.62 472 VAL A O 1
ATOM 3746 N N . LYS A 1 473 ? 6.492 22.312 6.215 1 79.06 473 LYS A N 1
ATOM 3747 C CA . LYS A 1 473 ? 7.691 22.188 7.039 1 79.06 473 LYS A CA 1
ATOM 3748 C C . LYS A 1 473 ? 7.496 22.844 8.398 1 79.06 473 LYS A C 1
ATOM 3750 O O . LYS A 1 473 ? 6.848 23.891 8.492 1 79.06 473 LYS A O 1
ATOM 3755 N N . LYS A 1 474 ? 8.188 22.156 9.258 1 72.31 474 LYS A N 1
ATOM 3756 C CA . LYS A 1 474 ? 8.305 22.672 10.625 1 72.31 474 LYS A CA 1
ATOM 3757 C C . LYS A 1 474 ? 9.508 23.609 10.758 1 72.31 474 LYS A C 1
ATOM 3759 O O . LYS A 1 474 ? 10.461 23.516 9.977 1 72.31 474 LYS A O 1
ATOM 3764 N N . GLY A 1 475 ? 9.539 24.469 11.5 1 73.25 475 GLY A N 1
ATOM 3765 C CA . GLY A 1 475 ? 10.648 25.344 11.805 1 73.25 475 GLY A CA 1
ATOM 3766 C C . GLY A 1 475 ? 10.219 26.766 12.109 1 73.25 475 GLY A C 1
ATOM 3767 O O . GLY A 1 475 ? 9.078 27 12.523 1 73.25 475 GLY A O 1
ATOM 3768 N N . MET A 1 476 ? 11.109 27.594 11.914 1 71.25 476 MET A N 1
ATOM 3769 C CA . MET A 1 476 ? 10.852 28.969 12.297 1 71.25 476 MET A CA 1
ATOM 3770 C C . MET A 1 476 ? 9.883 29.641 11.328 1 71.25 476 MET A C 1
ATOM 3772 O O . MET A 1 476 ? 9.266 30.656 11.664 1 71.25 476 MET A O 1
ATOM 3776 N N . ASN A 1 477 ? 9.641 29.031 10.219 1 80.06 477 ASN A N 1
ATOM 3777 C CA . ASN A 1 477 ? 8.695 29.594 9.258 1 80.06 477 ASN A CA 1
ATOM 3778 C C . ASN A 1 477 ? 7.453 28.719 9.117 1 80.06 477 ASN A C 1
ATOM 3780 O O . ASN A 1 477 ? 6.789 28.734 8.078 1 80.06 477 ASN A O 1
ATOM 3784 N N . ASN A 1 478 ? 7.184 28.109 10.156 1 90.69 478 ASN A N 1
ATOM 3785 C CA . ASN A 1 478 ? 6.035 27.219 10.148 1 90.69 478 ASN A CA 1
ATOM 3786 C C . ASN A 1 478 ? 4.719 27.984 10.078 1 90.69 478 ASN A C 1
ATOM 3788 O O . ASN A 1 478 ? 4.355 28.688 11.031 1 90.69 478 ASN A O 1
ATOM 3792 N N . ASN A 1 479 ? 4.012 27.812 9.023 1 94.19 479 ASN A N 1
ATOM 3793 C CA . ASN A 1 479 ? 2.766 28.531 8.773 1 94.19 479 ASN A CA 1
ATOM 3794 C C . ASN A 1 479 ? 1.576 27.844 9.43 1 94.19 479 ASN A C 1
ATOM 3796 O O . ASN A 1 479 ? 0.503 28.422 9.562 1 94.19 479 ASN A O 1
ATOM 3800 N N . P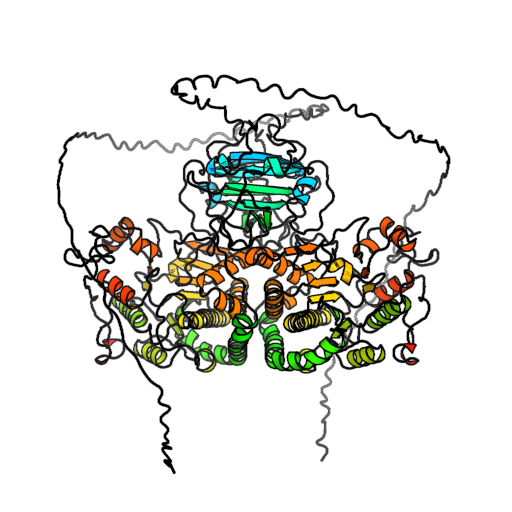HE A 1 480 ? 1.795 26.594 9.852 1 97.19 480 PHE A N 1
ATOM 3801 C CA . PHE A 1 480 ? 0.731 25.812 10.477 1 97.19 480 PHE A CA 1
ATOM 3802 C C . PHE A 1 480 ? 1.218 25.172 11.766 1 97.19 480 PHE A C 1
ATOM 3804 O O . PHE A 1 480 ? 1.207 23.938 11.891 1 97.19 480 PHE A O 1
ATOM 3811 N N . PRO A 1 481 ? 1.589 25.984 12.727 1 96.5 481 PRO A N 1
ATOM 3812 C CA . PRO A 1 481 ? 2.088 25.422 13.984 1 96.5 481 PRO A CA 1
ATOM 3813 C C . PRO A 1 481 ? 0.991 24.75 14.805 1 96.5 481 PRO A C 1
ATOM 3815 O O . PRO A 1 481 ? -0.196 24.984 14.562 1 96.5 481 PRO A O 1
ATOM 3818 N N . GLY A 1 482 ? 1.403 23.906 15.75 1 95.44 482 GLY A N 1
ATOM 3819 C CA . GLY A 1 482 ? 0.472 23.219 16.625 1 95.44 482 GLY A CA 1
ATOM 3820 C C . GLY A 1 482 ? 1.103 22.766 17.922 1 95.44 482 GLY A C 1
ATOM 3821 O O . GLY A 1 482 ? 1.898 23.5 18.531 1 95.44 482 GLY A O 1
ATOM 3822 N N . GLY A 1 483 ? 0.623 21.641 18.375 1 95.12 483 GLY A N 1
ATOM 3823 C CA . GLY A 1 483 ? 1.034 21.141 19.672 1 95.12 483 GLY A CA 1
ATOM 3824 C C . GLY A 1 483 ? 2.527 20.906 19.766 1 95.12 483 GLY A C 1
ATOM 3825 O O . GLY A 1 483 ? 3.125 21.094 20.828 1 95.12 483 GLY A O 1
ATOM 3826 N N . SER A 1 484 ? 3.115 20.5 18.703 1 93.62 484 SER A N 1
ATOM 3827 C CA . SER A 1 484 ? 4.555 20.266 18.734 1 93.62 484 SER A CA 1
ATOM 3828 C C . SER A 1 484 ? 5.324 21.531 19.094 1 93.62 484 SER A C 1
ATOM 3830 O O . SER A 1 484 ? 6.254 21.484 19.891 1 93.62 484 SER A O 1
ATOM 3832 N N . GLU A 1 485 ? 4.984 22.609 18.516 1 94.56 485 GLU A N 1
ATOM 3833 C CA . GLU A 1 485 ? 5.609 23.891 18.844 1 94.56 485 GLU A CA 1
ATOM 3834 C C . GLU A 1 485 ? 5.25 24.344 20.266 1 94.56 485 GLU A C 1
ATOM 3836 O O . GLU A 1 485 ? 6.113 24.812 21.016 1 94.56 485 GLU A O 1
ATOM 3841 N N . PHE A 1 486 ? 4.066 24.141 20.625 1 95.69 486 PHE A N 1
ATOM 3842 C CA . PHE A 1 486 ? 3.578 24.578 21.922 1 95.69 486 PHE A CA 1
ATOM 3843 C C . PHE A 1 486 ? 4.363 23.906 23.047 1 95.69 486 PHE A C 1
ATOM 3845 O O . PHE A 1 486 ? 4.73 24.547 24.031 1 95.69 486 PHE A O 1
ATOM 3852 N N . HIS A 1 487 ? 4.602 22.672 22.875 1 94.19 487 HIS A N 1
ATOM 3853 C CA . HIS A 1 487 ? 5.168 21.891 23.969 1 94.19 487 HIS A CA 1
ATOM 3854 C C . HIS A 1 487 ? 6.691 21.828 23.859 1 94.19 487 HIS A C 1
ATOM 3856 O O . HIS A 1 487 ? 7.375 21.609 24.875 1 94.19 487 HIS A O 1
ATOM 3862 N N . ASN A 1 488 ? 7.254 22.047 22.594 1 91.69 488 ASN A N 1
ATOM 3863 C CA . ASN A 1 488 ? 8.664 21.719 22.438 1 91.69 488 ASN A CA 1
ATOM 3864 C C . ASN A 1 488 ? 9.469 22.906 21.938 1 91.69 488 ASN A C 1
ATOM 3866 O O . ASN A 1 488 ? 10.703 22.875 21.953 1 91.69 488 ASN A O 1
ATOM 3870 N N . SER A 1 489 ? 8.812 23.969 21.5 1 92.62 489 SER A N 1
ATOM 3871 C CA . SER A 1 489 ? 9.562 25.062 20.891 1 92.62 489 SER A CA 1
ATOM 3872 C C . SER A 1 489 ? 9.266 26.391 21.578 1 92.62 489 SER A C 1
ATOM 3874 O O . SER A 1 489 ? 8.539 27.234 21.031 1 92.62 489 SER A O 1
ATOM 3876 N N . LYS A 1 490 ? 9.977 26.656 22.594 1 93.94 490 LYS A N 1
ATOM 3877 C CA . LYS A 1 490 ? 9.781 27.859 23.391 1 93.94 490 LYS A CA 1
ATOM 3878 C C . LYS A 1 490 ? 10.062 29.109 22.562 1 93.94 490 LYS A C 1
ATOM 3880 O O . LYS A 1 490 ? 9.312 30.094 22.641 1 93.94 490 LYS A O 1
ATOM 3885 N N . ASP A 1 491 ? 11.102 29.062 21.797 1 94.25 491 ASP A N 1
ATOM 3886 C CA . ASP A 1 491 ? 11.492 30.234 21 1 94.25 491 ASP A CA 1
ATOM 3887 C C . ASP A 1 491 ? 10.438 30.562 19.953 1 94.25 491 ASP A C 1
ATOM 3889 O O . ASP A 1 491 ? 10.086 31.719 19.766 1 94.25 491 ASP A O 1
ATOM 3893 N N . PHE A 1 492 ? 9.961 29.594 19.312 1 94.75 492 PHE A N 1
ATOM 3894 C CA . PHE A 1 492 ? 8.922 29.812 18.312 1 94.75 492 PHE A CA 1
ATOM 3895 C C . PHE A 1 492 ? 7.684 30.422 18.953 1 94.75 492 PHE A C 1
ATOM 3897 O O . PHE A 1 492 ? 7.141 31.406 18.438 1 94.75 492 PHE A O 1
ATOM 3904 N N . MET A 1 493 ? 7.273 29.891 20.047 1 96.56 493 MET A N 1
ATOM 3905 C CA . MET A 1 493 ? 6.059 30.359 20.719 1 96.56 493 MET A CA 1
ATOM 3906 C C . MET A 1 493 ? 6.227 31.781 21.203 1 96.56 493 MET A C 1
ATOM 3908 O O . MET A 1 493 ? 5.301 32.594 21.109 1 96.56 493 MET A O 1
ATOM 3912 N N . ARG A 1 494 ? 7.344 32.031 21.734 1 96.12 494 ARG A N 1
ATOM 3913 C CA . ARG A 1 494 ? 7.617 33.406 22.188 1 96.12 494 ARG A CA 1
ATOM 3914 C C . ARG A 1 494 ? 7.512 34.406 21.047 1 96.12 494 ARG A C 1
ATOM 3916 O O . ARG A 1 494 ? 6.895 35.469 21.203 1 96.12 494 ARG A O 1
ATOM 3923 N N . GLU A 1 495 ? 8.109 34.062 19.953 1 96 495 GLU A N 1
ATOM 3924 C CA . GLU A 1 495 ? 8.07 34.938 18.797 1 96 495 GLU A CA 1
ATOM 3925 C C . GLU A 1 495 ? 6.648 35.094 18.266 1 96 495 GLU A C 1
ATOM 3927 O O . GLU A 1 495 ? 6.262 36.188 17.828 1 96 495 GLU A O 1
ATOM 3932 N N . MET A 1 496 ? 5.941 34.031 18.281 1 95.38 496 MET A N 1
ATOM 3933 C CA . MET A 1 496 ? 4.559 34.062 17.812 1 95.38 496 MET A CA 1
ATOM 3934 C C . MET A 1 496 ? 3.717 34.969 18.719 1 95.38 496 MET A C 1
ATOM 3936 O O . MET A 1 496 ? 2.959 35.812 18.234 1 95.38 496 MET A O 1
ATOM 3940 N N . ILE A 1 497 ? 3.857 34.844 20.016 1 95.88 497 ILE A N 1
ATOM 3941 C CA . ILE A 1 497 ? 3.086 35.594 21 1 95.88 497 ILE A CA 1
ATOM 3942 C C . ILE A 1 497 ? 3.455 37.062 20.922 1 95.88 497 ILE A C 1
ATOM 3944 O O . ILE A 1 497 ? 2.592 37.938 21.078 1 95.88 497 ILE A O 1
ATOM 3948 N N . LEU A 1 498 ? 4.703 37.312 20.625 1 95 498 LEU A N 1
ATOM 3949 C CA . LEU A 1 498 ? 5.188 38.688 20.562 1 95 498 LEU A CA 1
ATOM 3950 C C . LEU A 1 498 ? 4.863 39.312 19.203 1 95 498 LEU A C 1
ATOM 3952 O O . LEU A 1 498 ? 5.18 40.469 18.953 1 95 498 LEU A O 1
ATOM 3956 N N . GLY A 1 499 ? 4.355 38.531 18.328 1 93.44 499 GLY A N 1
ATOM 3957 C CA . GLY A 1 499 ? 3.898 39.062 17.047 1 93.44 499 GLY A CA 1
ATOM 3958 C C . GLY A 1 499 ? 4.984 39.094 15.992 1 93.44 499 GLY A C 1
ATOM 3959 O O . GLY A 1 499 ? 4.789 39.625 14.906 1 93.44 499 GLY A O 1
ATOM 3960 N N . LYS A 1 500 ? 6.082 38.469 16.266 1 94 500 LYS A N 1
ATOM 3961 C CA . LYS A 1 500 ? 7.184 38.406 15.312 1 94 500 LYS A CA 1
ATOM 3962 C C . LYS A 1 500 ? 6.934 37.344 14.242 1 94 500 LYS A C 1
ATOM 3964 O O . LYS A 1 500 ? 7.5 37.438 13.148 1 94 500 LYS A O 1
ATOM 3969 N N . ARG A 1 501 ? 6.145 36.406 14.586 1 92.69 501 ARG A N 1
ATOM 3970 C CA . ARG A 1 501 ? 5.688 35.375 13.664 1 92.69 501 ARG A CA 1
ATOM 3971 C C . ARG A 1 501 ? 4.168 35.406 13.516 1 92.69 501 ARG A C 1
ATOM 3973 O O . ARG A 1 501 ? 3.445 35.5 14.516 1 92.69 501 ARG A O 1
ATOM 3980 N N . LYS A 1 502 ? 3.836 35.281 12.258 1 92.06 502 LYS A N 1
ATOM 3981 C CA . LYS A 1 502 ? 2.404 35.375 11.992 1 92.06 502 LYS A CA 1
ATOM 3982 C C . LYS A 1 502 ? 1.903 34.188 11.18 1 92.06 502 LYS A C 1
ATOM 3984 O O . LYS A 1 502 ? 1.612 34.344 9.992 1 92.06 502 LYS A O 1
ATOM 3989 N N . PRO A 1 503 ? 1.739 33.094 11.852 1 96.19 503 PRO A N 1
ATOM 3990 C CA . PRO A 1 503 ? 1.222 31.938 11.141 1 96.19 503 PRO A CA 1
ATOM 3991 C C . PRO A 1 503 ? -0.233 32.094 10.711 1 96.19 503 PRO A C 1
ATOM 3993 O O . PRO A 1 503 ? -0.873 33.094 11.055 1 96.19 503 PRO A O 1
ATOM 3996 N N . PHE A 1 504 ? -0.666 31.188 9.914 1 96.94 504 PHE A N 1
ATOM 3997 C CA . PHE A 1 504 ? -2.053 31.219 9.461 1 96.94 504 PHE A CA 1
ATOM 3998 C C . PHE A 1 504 ? -2.982 30.672 10.539 1 96.94 504 PHE A C 1
ATOM 4000 O O . PHE A 1 504 ? -4.102 31.156 10.711 1 96.94 504 PHE A O 1
ATOM 4007 N N . ILE A 1 505 ? -2.463 29.609 11.203 1 98.06 505 ILE A N 1
ATOM 4008 C CA . ILE A 1 505 ? -3.314 28.938 12.18 1 98.06 505 ILE A CA 1
ATOM 4009 C C . ILE A 1 505 ? -2.477 28.5 13.375 1 98.06 505 ILE A C 1
ATOM 4011 O O . ILE A 1 505 ? -1.247 28.594 13.352 1 98.06 505 ILE A O 1
ATOM 4015 N N . PHE A 1 506 ? -3.201 28.109 14.398 1 97.62 506 PHE A N 1
ATOM 4016 C CA . PHE A 1 506 ? -2.621 27.359 15.492 1 97.62 506 PHE A CA 1
ATOM 4017 C C . PHE A 1 506 ? -3.516 26.172 15.867 1 97.62 506 PHE A C 1
ATOM 4019 O O . PHE A 1 506 ? -4.711 26.359 16.109 1 97.62 506 PHE A O 1
ATOM 4026 N N . HIS A 1 507 ? -2.984 24.984 15.93 1 98.06 507 HIS A N 1
ATOM 4027 C CA . HIS A 1 507 ? -3.699 23.75 16.234 1 98.06 507 HIS A CA 1
ATOM 4028 C C . HIS A 1 507 ? -3.277 23.188 17.578 1 98.06 507 HIS A C 1
ATOM 4030 O O . HIS A 1 507 ? -2.145 22.734 17.734 1 98.06 507 HIS A O 1
ATOM 4036 N N . MET A 1 508 ? -4.164 23.188 18.562 1 97.62 508 MET A N 1
ATOM 4037 C CA . MET A 1 508 ? -3.822 22.719 19.906 1 97.62 508 MET A CA 1
ATOM 4038 C C . MET A 1 508 ? -3.811 21.188 19.953 1 97.62 508 MET A C 1
ATOM 4040 O O . MET A 1 508 ? -4.465 20.594 20.812 1 97.62 508 MET A O 1
ATOM 4044 N N . SER A 1 509 ? -3.035 20.625 19.078 1 95.12 509 SER A N 1
ATOM 4045 C CA . SER A 1 509 ? -2.793 19.188 19.047 1 95.12 509 SER A CA 1
ATOM 4046 C C . SER A 1 509 ? -1.806 18.766 20.141 1 95.12 509 SER A C 1
ATOM 4048 O O . SER A 1 509 ? -1.322 19.609 20.906 1 95.12 509 SER A O 1
ATOM 4050 N N . TRP A 1 510 ? -1.534 17.516 20.344 1 94.06 510 TRP A N 1
ATOM 4051 C CA . TRP A 1 510 ? -0.629 16.938 21.344 1 94.06 510 TRP A CA 1
ATOM 4052 C C . TRP A 1 510 ? -1.124 17.219 22.75 1 94.06 510 TRP A C 1
ATOM 4054 O O . TRP A 1 510 ? -0.324 17.422 23.672 1 94.06 510 TRP A O 1
ATOM 4064 N N . THR A 1 511 ? -2.383 17.422 22.875 1 90.94 511 THR A N 1
ATOM 4065 C CA . THR A 1 511 ? -3.006 17.656 24.172 1 90.94 511 THR A CA 1
ATOM 4066 C C . THR A 1 511 ? -4.062 16.609 24.469 1 90.94 511 THR A C 1
ATOM 4068 O O . THR A 1 511 ? -4.941 16.344 23.641 1 90.94 511 THR A O 1
ATOM 4071 N N . GLU A 1 512 ? -3.936 16.031 25.516 1 80.56 512 GLU A N 1
ATOM 4072 C CA . GLU A 1 512 ? -4.613 14.773 25.844 1 80.56 512 GLU A CA 1
ATOM 4073 C C . GLU A 1 512 ? -6.125 14.977 25.938 1 80.56 512 GLU A C 1
ATOM 4075 O O . GLU A 1 512 ? -6.895 14.125 25.484 1 80.56 512 GLU A O 1
ATOM 4080 N N . ASN A 1 513 ? -6.543 16.062 26.594 1 84.12 513 ASN A N 1
ATOM 4081 C CA . ASN A 1 513 ? -7.977 16.172 26.828 1 84.12 513 ASN A CA 1
ATOM 4082 C C . ASN A 1 513 ? -8.477 17.594 26.562 1 84.12 513 ASN A C 1
ATOM 4084 O O . ASN A 1 513 ? -7.68 18.516 26.438 1 84.12 513 ASN A O 1
ATOM 4088 N N . LYS A 1 514 ? -9.75 17.656 26.484 1 88.69 514 LYS A N 1
ATOM 4089 C CA . LYS A 1 514 ? -10.438 18.891 26.156 1 88.69 514 LYS A CA 1
ATOM 4090 C C . LYS A 1 514 ? -10.18 19.953 27.219 1 88.69 514 LYS A C 1
ATOM 4092 O O . LYS A 1 514 ? -10.031 21.141 26.906 1 88.69 514 LYS A O 1
ATOM 4097 N N . GLU A 1 515 ? -10.102 19.562 28.438 1 91.12 515 GLU A N 1
ATOM 4098 C CA . GLU A 1 515 ? -9.906 20.516 29.531 1 91.12 515 GLU A CA 1
ATOM 4099 C C . GLU A 1 515 ? -8.578 21.25 29.406 1 91.12 515 GLU A C 1
ATOM 4101 O O . GLU A 1 515 ? -8.516 22.469 29.562 1 91.12 515 GLU A O 1
ATOM 4106 N N . ASN A 1 516 ? -7.605 20.516 29.141 1 93.56 516 ASN A N 1
ATOM 4107 C CA . ASN A 1 516 ? -6.293 21.141 28.969 1 93.56 516 ASN A CA 1
ATOM 4108 C C . ASN A 1 516 ? -6.246 22.016 27.734 1 93.56 516 ASN A C 1
ATOM 4110 O O . ASN A 1 516 ? -5.578 23.047 27.719 1 93.56 516 ASN A O 1
ATOM 4114 N N . LYS A 1 517 ? -6.887 21.594 26.672 1 95.69 517 LYS A N 1
ATOM 4115 C CA . LYS A 1 517 ? -6.938 22.406 25.469 1 95.69 517 LYS A CA 1
ATOM 4116 C C . LYS A 1 517 ? -7.539 23.781 25.766 1 95.69 517 LYS A C 1
ATOM 4118 O O . LYS A 1 517 ? -7.02 24.812 25.328 1 95.69 517 LYS A O 1
ATOM 4123 N N . LYS A 1 518 ? -8.594 23.75 26.516 1 96.19 518 LYS A N 1
ATOM 4124 C CA . LYS A 1 518 ? -9.219 25.016 26.906 1 96.19 518 LYS A CA 1
ATOM 4125 C C . LYS A 1 518 ? -8.258 25.875 27.719 1 96.19 518 LYS A C 1
ATOM 4127 O O . LYS A 1 518 ? -8.07 27.047 27.422 1 96.19 518 LYS A O 1
ATOM 4132 N N . LYS A 1 519 ? -7.637 25.25 28.672 1 96.69 519 LYS A N 1
ATOM 4133 C CA . LYS A 1 519 ? -6.703 25.984 29.531 1 96.69 519 LYS A CA 1
ATOM 4134 C C . LYS A 1 519 ? -5.574 26.594 28.703 1 96.69 519 LYS A C 1
ATOM 4136 O O . LYS A 1 519 ? -5.199 27.75 28.938 1 96.69 519 LYS A O 1
ATOM 4141 N N . TYR A 1 520 ? -5.074 25.875 27.828 1 97.62 520 TYR A N 1
ATOM 4142 C CA . TYR A 1 520 ? -3.961 26.359 27.016 1 97.62 520 TYR A CA 1
ATOM 4143 C C . TYR A 1 520 ? -4.402 27.484 26.094 1 97.62 520 TYR A C 1
ATOM 4145 O O . TYR A 1 520 ? -3.666 28.453 25.891 1 97.62 520 TYR A O 1
ATOM 4153 N N . PHE A 1 521 ? -5.621 27.391 25.578 1 97.94 521 PHE A N 1
ATOM 4154 C CA . PHE A 1 521 ? -6.141 28.469 24.734 1 97.94 521 PHE A CA 1
ATOM 4155 C C . PHE A 1 521 ? -6.371 29.734 25.562 1 97.94 521 PHE A C 1
ATOM 4157 O O . PHE A 1 521 ? -6.121 30.844 25.094 1 97.94 521 PHE A O 1
ATOM 4164 N N . GLU A 1 522 ? -6.832 29.531 26.734 1 97.81 522 GLU A N 1
ATOM 4165 C CA . GLU A 1 522 ? -7.02 30.672 27.625 1 97.81 522 GLU A CA 1
ATOM 4166 C C . GLU A 1 522 ? -5.691 31.375 27.922 1 97.81 522 GLU A C 1
ATOM 4168 O O . GLU A 1 522 ? -5.594 32.594 27.859 1 97.81 522 GLU A O 1
ATOM 4173 N N . GLN A 1 523 ? -4.84 30.531 28.188 1 96.75 523 GLN A N 1
ATOM 4174 C CA . GLN A 1 523 ? -3.531 31.062 28.562 1 96.75 523 GLN A CA 1
ATOM 4175 C C . GLN A 1 523 ? -2.848 31.734 27.375 1 96.75 523 GLN A C 1
ATOM 4177 O O . GLN A 1 523 ? -2.09 32.688 27.547 1 96.75 523 GLN A O 1
ATOM 4182 N N . LEU A 1 524 ? -3.074 31.297 26.203 1 97.19 524 LEU A N 1
ATOM 4183 C CA . LEU A 1 524 ? -2.506 31.844 24.984 1 97.19 524 LEU A CA 1
ATOM 4184 C C . LEU A 1 524 ? -3.268 33.094 24.531 1 97.19 524 LEU A C 1
ATOM 4186 O O . LEU A 1 524 ? -2.84 33.781 23.609 1 97.19 524 LEU A O 1
ATOM 4190 N N . GLY A 1 525 ? -4.379 33.344 25.203 1 97 525 GLY A N 1
ATOM 4191 C CA . GLY A 1 525 ? -5.227 34.469 24.797 1 97 525 GLY A CA 1
ATOM 4192 C C . GLY A 1 525 ? -6.004 34.188 23.531 1 97 525 GLY A C 1
ATOM 4193 O O . GLY A 1 525 ? -6.195 35.094 22.703 1 97 525 GLY A O 1
ATOM 4194 N N . GLU A 1 526 ? -6.426 32.938 23.375 1 97.88 526 GLU A N 1
ATOM 4195 C CA . GLU A 1 526 ? -7.121 32.562 22.141 1 97.88 526 GLU A CA 1
ATOM 4196 C C . GLU A 1 526 ? -8.484 31.953 22.469 1 97.88 526 GLU A C 1
ATOM 4198 O O . GLU A 1 526 ? -9.086 31.281 21.609 1 97.88 526 GLU A O 1
ATOM 4203 N N . TRP A 1 527 ? -8.938 32.156 23.656 1 98.19 527 TRP A N 1
ATOM 4204 C CA . TRP A 1 527 ? -10.266 31.672 24.047 1 98.19 527 TRP A CA 1
ATOM 4205 C C . TRP A 1 527 ? -11.273 32.812 24.047 1 98.19 527 TRP A C 1
ATOM 4207 O O . TRP A 1 527 ? -11.172 33.75 24.859 1 98.19 527 TRP A O 1
ATOM 4217 N N . TYR A 1 528 ? -12.312 32.719 23.219 1 97.88 528 TYR A N 1
ATOM 4218 C CA . TYR A 1 528 ? -13.25 33.812 23.016 1 97.88 528 TYR A CA 1
ATOM 4219 C C . TYR A 1 528 ? -14.672 33.406 23.375 1 97.88 528 TYR A C 1
ATOM 4221 O O . TYR A 1 528 ? -15.625 34.156 23.172 1 97.88 528 TYR A O 1
ATOM 4229 N N . ALA A 1 529 ? -14.852 32.219 23.922 1 95.75 529 ALA A N 1
ATOM 4230 C CA . ALA A 1 529 ? -16.188 31.703 24.25 1 95.75 529 ALA A CA 1
ATOM 4231 C C . ALA A 1 529 ? -16.5 31.938 25.734 1 95.75 529 ALA A C 1
ATOM 4233 O O . ALA A 1 529 ? -15.641 31.781 26.594 1 95.75 529 ALA A O 1
ATOM 4234 N N . MET A 1 530 ? -17.703 32.156 25.922 1 92.75 530 MET A N 1
ATOM 4235 C CA . MET A 1 530 ? -18.141 32.344 27.312 1 92.75 530 MET A CA 1
ATOM 4236 C C . MET A 1 530 ? -18.219 31.016 28.047 1 92.75 530 MET A C 1
ATOM 4238 O O . MET A 1 530 ? -18.469 29.984 27.438 1 92.75 530 MET A O 1
ATOM 4242 N N . GLU A 1 531 ? -18.047 31.047 29.297 1 79.62 531 GLU A N 1
ATOM 4243 C CA . GLU A 1 531 ? -18.078 29.859 30.141 1 79.62 531 GLU A CA 1
ATOM 4244 C C . GLU A 1 531 ? -19.516 29.391 30.375 1 79.62 531 GLU A C 1
ATOM 4246 O O . GLU A 1 531 ? -19.797 28.188 30.312 1 79.62 531 GLU A O 1
ATOM 4251 N N . ASP A 1 532 ? -20.281 30.312 30.703 1 74.5 532 ASP A N 1
ATOM 4252 C CA . ASP A 1 532 ? -21.656 30 31.047 1 74.5 532 ASP A CA 1
ATOM 4253 C C . ASP A 1 532 ? -22.547 30.016 29.812 1 74.5 532 ASP A C 1
ATOM 4255 O O . ASP A 1 532 ? -23.203 31.016 29.516 1 74.5 532 ASP A O 1
ATOM 4259 N N . VAL A 1 533 ? -22.688 28.875 29.203 1 72.94 533 VAL A N 1
ATOM 4260 C CA . VAL A 1 533 ? -23.375 28.812 27.922 1 72.94 533 VAL A CA 1
ATOM 4261 C C . VAL A 1 533 ? -24.891 28.75 28.156 1 72.94 533 VAL A C 1
ATOM 4263 O O . VAL A 1 533 ? -25.672 29.016 27.234 1 72.94 533 VAL A O 1
ATOM 4266 N N . GLU A 1 534 ? -25.219 28.578 29.312 1 75.88 534 GLU A N 1
ATOM 4267 C CA . GLU A 1 534 ? -26.656 28.531 29.609 1 75.88 534 GLU A CA 1
ATOM 4268 C C . GLU A 1 534 ? -27.266 29.922 29.531 1 75.88 534 GLU A C 1
ATOM 4270 O O . GLU A 1 534 ? -28.469 30.078 29.328 1 75.88 534 GLU A O 1
ATOM 4275 N N . SER A 1 535 ? -26.422 30.844 29.609 1 79.5 535 SER A N 1
ATOM 4276 C CA . SER A 1 535 ? -26.922 32.219 29.703 1 79.5 535 SER A CA 1
ATOM 4277 C C . SER A 1 535 ? -26.891 32.906 28.344 1 79.5 535 SER A C 1
ATOM 4279 O O . SER A 1 535 ? -27.234 34.094 28.25 1 79.5 535 SER A O 1
ATOM 4281 N N . CYS A 1 536 ? -26.469 32.188 27.422 1 82.56 536 CYS A N 1
ATOM 4282 C CA . CYS A 1 536 ? -26.344 32.812 26.109 1 82.56 536 CYS A CA 1
ATOM 4283 C C . CYS A 1 536 ? -26.703 31.828 25.016 1 82.56 536 CYS A C 1
ATOM 4285 O O . CYS A 1 536 ? -26.844 30.641 25.25 1 82.56 536 CYS A O 1
ATOM 4287 N N . VAL A 1 537 ? -27 32.562 23.859 1 87.25 537 VAL A N 1
ATOM 4288 C CA . VAL A 1 537 ? -27.328 31.734 22.703 1 87.25 537 VAL A CA 1
ATOM 4289 C C . VAL A 1 537 ? -26.516 32.188 21.5 1 87.25 537 VAL A C 1
ATOM 4291 O O . VAL A 1 537 ? -26.344 33.375 21.25 1 87.25 537 VAL A O 1
ATOM 4294 N N . GLY A 1 538 ? -25.953 31.172 20.922 1 90.38 538 GLY A N 1
ATOM 4295 C CA . GLY A 1 538 ? -25.281 31.438 19.656 1 90.38 538 GLY A CA 1
ATOM 4296 C C . GLY A 1 538 ? -24.109 32.406 19.812 1 90.38 538 GLY A C 1
ATOM 4297 O O . GLY A 1 538 ? -23.25 32.219 20.656 1 90.38 538 GLY A O 1
ATOM 4298 N N . LEU A 1 539 ? -24.234 33.5 19.062 1 91.94 539 LEU A N 1
ATOM 4299 C CA . LEU A 1 539 ? -23.141 34.438 18.969 1 91.94 539 LEU A CA 1
ATOM 4300 C C . LEU A 1 539 ? -23.078 35.312 20.219 1 91.94 539 LEU A C 1
ATOM 4302 O O . LEU A 1 539 ? -22.062 35.969 20.484 1 91.94 539 LEU A O 1
ATOM 4306 N N . ASP A 1 540 ? -24.094 35.344 20.938 1 92.88 540 ASP A N 1
ATOM 4307 C CA . ASP A 1 540 ? -24.109 36.094 22.188 1 92.88 540 ASP A CA 1
ATOM 4308 C C . ASP A 1 540 ? -23.156 35.469 23.203 1 92.88 540 ASP A C 1
ATOM 4310 O O . ASP A 1 540 ? -22.781 36.094 24.203 1 92.88 540 ASP A O 1
ATOM 4314 N N . CYS A 1 541 ? -22.828 34.281 22.844 1 94.31 541 CYS A N 1
ATOM 4315 C CA . CYS A 1 541 ? -21.938 33.562 23.734 1 94.31 541 CYS A CA 1
ATOM 4316 C C . CYS A 1 541 ? -20.469 33.844 23.406 1 94.31 541 CYS A C 1
ATOM 4318 O O . CYS A 1 541 ? -19.562 33.281 24 1 94.31 541 CYS A O 1
ATOM 4320 N N . CYS A 1 542 ? -20.25 34.719 22.5 1 96.19 542 CYS A N 1
ATOM 4321 C CA . CYS A 1 542 ? -18.891 35.062 22.125 1 96.19 542 CYS A CA 1
ATOM 4322 C C . CYS A 1 542 ? -18.422 36.281 22.875 1 96.19 542 CYS A C 1
ATOM 4324 O O . CYS A 1 542 ? -19.188 37.25 23.062 1 96.19 542 CYS A O 1
ATOM 4326 N N . LEU A 1 543 ? -17.188 36.281 23.234 1 95.12 543 LEU A N 1
ATOM 4327 C CA . LEU A 1 543 ? -16.578 37.406 23.922 1 95.12 543 LEU A CA 1
ATOM 4328 C C . LEU A 1 543 ? -15.945 38.375 22.922 1 95.12 543 LEU A C 1
ATOM 4330 O O . LEU A 1 543 ? -15.391 37.969 21.906 1 95.12 543 LEU A O 1
ATOM 4334 N N . PRO A 1 544 ? -16 39.656 23.219 1 93.19 544 PRO A N 1
ATOM 4335 C CA . PRO A 1 544 ? -15.352 40.625 22.328 1 93.19 544 PRO A CA 1
ATOM 4336 C C . PRO A 1 544 ? -13.828 40.594 22.453 1 93.19 544 PRO A C 1
ATOM 4338 O O . PRO A 1 544 ? -13.125 41 21.531 1 93.19 544 PRO A O 1
ATOM 4341 N N . GLN A 1 545 ? -13.367 40.25 23.672 1 95.56 545 GLN A N 1
ATOM 4342 C CA . GLN A 1 545 ? -11.953 40.031 23.938 1 95.56 545 GLN A CA 1
ATOM 4343 C C . GLN A 1 545 ? -11.688 38.625 24.5 1 95.56 545 GLN A C 1
ATOM 4345 O O . GLN A 1 545 ? -12.578 38.031 25.078 1 95.56 545 GLN A O 1
ATOM 4350 N N . PRO A 1 546 ? -10.461 38.188 24.281 1 96.94 546 PRO A N 1
ATOM 4351 C CA . PRO A 1 546 ? -10.219 36.812 24.734 1 96.94 546 PRO A CA 1
ATOM 4352 C C . PRO A 1 546 ? -10.18 36.719 26.266 1 96.94 546 PRO A C 1
ATOM 4354 O O . PRO A 1 546 ? -9.734 37.625 26.938 1 96.94 546 PRO A O 1
ATOM 4357 N N . ASN A 1 547 ? -10.68 35.625 26.688 1 96.06 547 ASN A N 1
ATOM 4358 C CA . ASN A 1 547 ? -10.477 35.25 28.094 1 96.06 547 ASN A CA 1
ATOM 4359 C C . ASN A 1 547 ? -9.055 34.781 28.344 1 96.06 547 ASN A C 1
ATOM 4361 O O . ASN A 1 547 ? -8.68 33.656 27.953 1 96.06 547 ASN A O 1
ATOM 4365 N N . ILE A 1 548 ? -8.266 35.625 29 1 96.94 548 ILE A N 1
ATOM 4366 C CA . ILE A 1 548 ? -6.887 35.281 29.312 1 96.94 548 ILE A CA 1
ATOM 4367 C C . ILE A 1 548 ? -6.781 34.875 30.781 1 96.94 548 ILE A C 1
ATOM 4369 O O . ILE A 1 548 ? -7.008 35.688 31.688 1 96.94 548 ILE A O 1
ATOM 4373 N N . THR A 1 549 ? -6.5 33.625 31 1 96.44 549 THR A N 1
ATOM 4374 C CA . THR A 1 549 ? -6.348 33.094 32.344 1 96.44 549 THR A CA 1
ATOM 4375 C C . THR A 1 549 ? -5.043 32.312 32.469 1 96.44 549 THR A C 1
ATOM 4377 O O . THR A 1 549 ? -4.711 31.484 31.609 1 96.44 549 THR A O 1
ATOM 4380 N N . CYS A 1 550 ? -4.281 32.562 33.531 1 96.94 550 CYS A N 1
ATOM 4381 C CA . CYS A 1 550 ? -3.041 31.844 33.812 1 96.94 550 CYS A CA 1
ATOM 4382 C C . CYS A 1 550 ? -3.322 30.484 34.438 1 96.94 550 CYS A C 1
ATOM 4384 O O . CYS A 1 550 ? -4.043 30.422 35.438 1 96.94 550 CYS A O 1
ATOM 4386 N N . HIS A 1 551 ? -2.736 29.484 33.875 1 96.56 551 HIS A N 1
ATOM 4387 C CA . HIS A 1 551 ? -2.938 28.156 34.406 1 96.56 551 HIS A CA 1
ATOM 4388 C C . HIS A 1 551 ? -1.607 27.5 34.781 1 96.56 551 HIS A C 1
ATOM 4390 O O . HIS A 1 551 ? -1.495 26.828 35.781 1 96.56 551 HIS A O 1
ATOM 4396 N N . TYR A 1 552 ? -0.633 27.656 33.906 1 95.88 552 TYR A N 1
ATOM 4397 C CA . TYR A 1 552 ? 0.656 27 34.094 1 95.88 552 TYR A CA 1
ATOM 4398 C C . TYR A 1 552 ? 1.803 27.953 33.75 1 95.88 552 TYR A C 1
ATOM 4400 O O . TYR A 1 552 ? 1.816 28.578 32.719 1 95.88 552 TYR A O 1
ATOM 4408 N N . LYS A 1 553 ? 2.818 28 34.625 1 95.62 553 LYS A N 1
ATOM 4409 C CA . LYS A 1 553 ? 3.898 28.969 34.469 1 95.62 553 LYS A CA 1
ATOM 4410 C C . LYS A 1 553 ? 4.93 28.469 33.469 1 95.62 553 LYS A C 1
ATOM 4412 O O . LYS A 1 553 ? 5.703 29.266 32.906 1 95.62 553 LYS A O 1
ATOM 4417 N N . ASP A 1 554 ? 4.949 27.156 33.188 1 94.44 554 ASP A N 1
ATOM 4418 C CA . ASP A 1 554 ? 5.984 26.594 32.344 1 94.44 554 ASP A CA 1
ATOM 4419 C C . ASP A 1 554 ? 5.449 26.328 30.922 1 94.44 554 ASP A C 1
ATOM 4421 O O . ASP A 1 554 ? 6.074 25.625 30.141 1 94.44 554 ASP A O 1
ATOM 4425 N N . LYS A 1 555 ? 4.27 26.859 30.609 1 96.06 555 LYS A N 1
ATOM 4426 C CA . LYS A 1 555 ? 3.693 26.75 29.281 1 96.06 555 LYS A CA 1
ATOM 4427 C C . LYS A 1 555 ? 3.541 28.125 28.625 1 96.06 555 LYS A C 1
ATOM 4429 O O . LYS A 1 555 ? 3.477 29.141 29.328 1 96.06 555 LYS A O 1
ATOM 4434 N N . PRO A 1 556 ? 3.506 28.125 27.281 1 97.12 556 PRO A N 1
ATOM 4435 C CA . PRO A 1 556 ? 3.355 29.391 26.562 1 97.12 556 PRO A CA 1
ATOM 4436 C C . PRO A 1 556 ? 2.117 30.172 27 1 97.12 556 PRO A C 1
ATOM 4438 O O . PRO A 1 556 ? 1.042 29.594 27.172 1 97.12 556 PRO A O 1
ATOM 4441 N N . SER A 1 557 ? 2.342 31.453 27.234 1 97.5 557 SER A N 1
ATOM 4442 C CA . SER A 1 557 ? 1.26 32.312 27.719 1 97.5 557 SER A CA 1
ATOM 4443 C C . SER A 1 557 ? 1.359 33.719 27.141 1 97.5 557 SER A C 1
ATOM 4445 O O . SER A 1 557 ? 2.459 34.219 26.953 1 97.5 557 SER A O 1
ATOM 4447 N N . LYS A 1 558 ? 0.13 34.219 26.906 1 97.12 558 LYS A N 1
ATOM 4448 C CA . LYS A 1 558 ? 0.04 35.562 26.359 1 97.12 558 LYS A CA 1
ATOM 4449 C C . LYS A 1 558 ? 0.656 36.594 27.312 1 97.12 558 LYS A C 1
ATOM 4451 O O . LYS A 1 558 ? 1.264 37.562 26.875 1 97.12 558 LYS A O 1
ATOM 4456 N N . VAL A 1 559 ? 0.459 36.312 28.578 1 96.06 559 VAL A N 1
ATOM 4457 C CA . VAL A 1 559 ? 1.026 37.156 29.625 1 96.06 559 VAL A CA 1
ATOM 4458 C C . VAL A 1 559 ? 1.83 36.281 30.594 1 96.06 559 VAL A C 1
ATOM 4460 O O . VAL A 1 559 ? 1.597 35.094 30.703 1 96.06 559 VAL A O 1
ATOM 4463 N N . PRO A 1 560 ? 2.832 36.906 31.281 1 95.69 560 PRO A N 1
ATOM 4464 C CA . PRO A 1 560 ? 3.561 36.125 32.281 1 95.69 560 PRO A CA 1
ATOM 4465 C C . PRO A 1 560 ? 2.652 35.562 33.375 1 95.69 560 PRO A C 1
ATOM 4467 O O . PRO A 1 560 ? 1.744 36.25 33.844 1 95.69 560 PRO A O 1
ATOM 4470 N N . CYS A 1 561 ? 2.916 34.281 33.688 1 95.62 561 CYS A N 1
ATOM 4471 C CA . CYS A 1 561 ? 2.131 33.625 34.719 1 95.62 561 CYS A CA 1
ATOM 4472 C C . CYS A 1 561 ? 3.021 33.125 35.844 1 95.62 561 CYS A C 1
ATOM 4474 O O . CYS A 1 561 ? 3.029 31.938 36.188 1 95.62 561 CYS A O 1
ATOM 4476 N N . PRO A 1 562 ? 3.688 34.031 36.562 1 93.31 562 PRO A N 1
ATOM 4477 C CA . PRO A 1 562 ? 4.723 33.625 37.5 1 93.31 562 PRO A CA 1
ATOM 4478 C C . PRO A 1 562 ? 4.148 32.906 38.719 1 93.31 562 PRO A C 1
ATOM 4480 O O . PRO A 1 562 ? 4.859 32.125 39.375 1 93.31 562 PRO A O 1
ATOM 4483 N N . HIS A 1 563 ? 2.893 33.094 39.094 1 93.62 563 HIS A N 1
ATOM 4484 C CA . HIS A 1 563 ? 2.32 32.531 40.312 1 93.62 563 HIS A CA 1
ATOM 4485 C C . HIS A 1 563 ? 1.538 31.234 40 1 93.62 563 HIS A C 1
ATOM 4487 O O . HIS A 1 563 ? 0.978 30.625 40.938 1 93.62 563 HIS A O 1
ATOM 4493 N N . SER A 1 564 ? 1.494 30.812 38.781 1 95.31 564 SER A N 1
ATOM 4494 C CA . SER A 1 564 ? 0.797 29.578 38.406 1 95.31 564 SER A CA 1
ATOM 4495 C C . SER A 1 564 ? 1.663 28.359 38.656 1 95.31 564 SER A C 1
ATOM 4497 O O . SER A 1 564 ? 2.891 28.453 38.719 1 95.31 564 SER A O 1
ATOM 4499 N N . PRO A 1 565 ? 1.009 27.203 38.844 1 94.38 565 PRO A N 1
ATOM 4500 C CA . PRO A 1 565 ? 1.781 25.969 39.031 1 94.38 565 PRO A CA 1
ATOM 4501 C C . PRO A 1 565 ? 2.422 25.484 37.75 1 94.38 565 PRO A C 1
ATOM 4503 O O . PRO A 1 565 ? 2.068 25.953 36.656 1 94.38 565 PRO A O 1
ATOM 4506 N N . HIS A 1 566 ? 3.346 24.594 37.938 1 92.88 566 HIS A N 1
ATOM 4507 C CA . HIS A 1 566 ? 3.848 23.828 36.781 1 92.88 566 HIS A CA 1
ATOM 4508 C C . HIS A 1 566 ? 2.844 22.766 36.344 1 92.88 566 HIS A C 1
ATOM 4510 O O . HIS A 1 566 ? 2.021 22.312 37.156 1 92.88 566 HIS A O 1
ATOM 4516 N N . VAL A 1 567 ? 2.822 22.422 35.062 1 89.06 567 VAL A N 1
ATOM 4517 C CA . VAL A 1 567 ? 1.96 21.344 34.594 1 89.06 567 VAL A CA 1
ATOM 4518 C C . VAL A 1 567 ? 2.248 20.078 35.406 1 89.06 567 VAL A C 1
ATOM 4520 O O . VAL A 1 567 ? 1.322 19.406 35.875 1 89.06 567 VAL A O 1
ATOM 4523 N N . VAL A 1 568 ? 3.566 19.703 35.375 1 81.06 568 VAL A N 1
ATOM 4524 C CA . VAL A 1 568 ? 4.043 18.641 36.25 1 81.06 568 VAL A CA 1
ATOM 4525 C C . VAL A 1 568 ? 4.875 19.25 37.375 1 81.06 568 VAL A C 1
ATOM 4527 O O . VAL A 1 568 ? 5.891 19.906 37.125 1 81.06 568 VAL A O 1
ATOM 4530 N N . GLU A 1 569 ? 4.414 19 38.531 1 72.81 569 GLU A N 1
ATOM 4531 C CA . GLU A 1 569 ? 5.016 19.625 39.719 1 72.81 569 GLU A CA 1
ATOM 4532 C C . GLU A 1 569 ? 6.527 19.422 39.75 1 72.81 569 GLU A C 1
ATOM 4534 O O . GLU A 1 569 ? 7.004 18.281 39.594 1 72.81 569 GLU A O 1
ATOM 4539 N N . GLY A 1 570 ? 7.238 20.531 40.031 1 65.62 570 GLY A N 1
ATOM 4540 C CA . GLY A 1 570 ? 8.68 20.5 40.219 1 65.62 570 GLY A CA 1
ATOM 4541 C C . GLY A 1 570 ? 9.453 20.344 38.938 1 65.62 570 GLY A C 1
ATOM 4542 O O . GLY A 1 570 ? 10.688 20.25 38.969 1 65.62 570 GLY A O 1
ATOM 4543 N N . LYS A 1 571 ? 8.75 20.188 37.844 1 71.56 571 LYS A N 1
ATOM 4544 C CA . LYS A 1 571 ? 9.469 19.969 36.594 1 71.56 571 LYS A CA 1
ATOM 4545 C C . LYS A 1 571 ? 9.195 21.094 35.594 1 71.56 571 LYS A C 1
ATOM 4547 O O . LYS A 1 571 ? 8.047 21.531 35.469 1 71.56 571 LYS A O 1
ATOM 4552 N N . GLY A 1 572 ? 10.188 21.766 35.188 1 74.69 572 GLY A N 1
ATOM 4553 C CA . GLY A 1 572 ? 10.094 22.688 34.062 1 74.69 572 GLY A CA 1
ATOM 4554 C C . GLY A 1 572 ? 10.5 24.109 34.406 1 74.69 572 GLY A C 1
ATOM 4555 O O . GLY A 1 572 ? 10.523 24.484 35.562 1 74.69 572 GLY A O 1
ATOM 4556 N N . LYS A 1 573 ? 10.992 24.797 33.5 1 85.31 573 LYS A N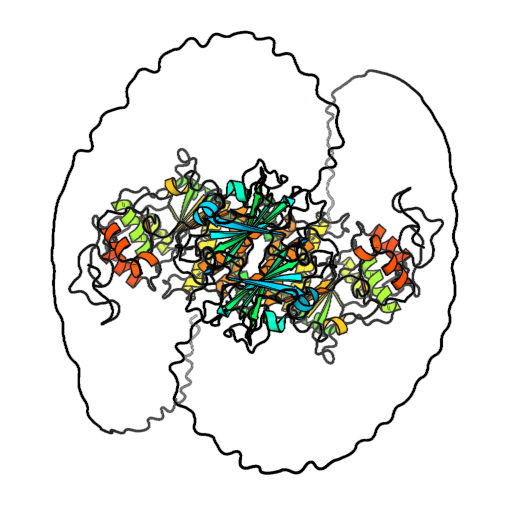 1
ATOM 4557 C CA . LYS A 1 573 ? 11.32 26.219 33.625 1 85.31 573 LYS A CA 1
ATOM 4558 C C . LYS A 1 573 ? 10.156 27.094 33.156 1 85.31 573 LYS A C 1
ATOM 4560 O O . LYS A 1 573 ? 9.312 26.656 32.375 1 85.31 573 LYS A O 1
ATOM 4565 N N . SER A 1 574 ? 10.094 28.219 33.812 1 91.19 574 SER A N 1
ATOM 4566 C CA . SER A 1 574 ? 9.07 29.188 33.406 1 91.19 574 SER A CA 1
ATOM 4567 C C . SER A 1 574 ? 9.172 29.516 31.922 1 91.19 574 SER A C 1
ATOM 4569 O O . SER A 1 574 ? 10.273 29.625 31.391 1 91.19 574 SER A O 1
ATOM 4571 N N . PHE A 1 575 ? 8.055 29.75 31.344 1 94.69 575 PHE A N 1
ATOM 4572 C CA . PHE A 1 575 ? 8.023 30.047 29.922 1 94.69 575 PHE A CA 1
ATOM 4573 C C . PHE A 1 575 ? 8.633 31.406 29.641 1 94.69 575 PHE A C 1
ATOM 4575 O O . PHE A 1 575 ? 9.461 31.547 28.734 1 94.69 575 PHE A O 1
ATOM 4582 N N . TRP A 1 576 ? 8.242 32.406 30.406 1 94.06 576 TRP A N 1
ATOM 4583 C CA . TRP A 1 576 ? 8.773 33.75 30.219 1 94.06 576 TRP A CA 1
ATOM 4584 C C . TRP A 1 576 ? 10.094 33.938 30.969 1 94.06 576 TRP A C 1
ATOM 4586 O O . TRP A 1 576 ? 10.828 34.906 30.719 1 94.06 576 TRP A O 1
ATOM 4596 N N . MET B 1 1 ? -56.219 -17.516 -13.359 1 18.19 1 MET B N 1
ATOM 4597 C CA . MET B 1 1 ? -56.688 -17.188 -14.703 1 18.19 1 MET B CA 1
ATOM 4598 C C . MET B 1 1 ? -55.688 -16.266 -15.414 1 18.19 1 MET B C 1
ATOM 4600 O O . MET B 1 1 ? -55.25 -15.266 -14.852 1 18.19 1 MET B O 1
ATOM 4604 N N . THR B 1 2 ? -55 -16.656 -16.656 1 19.72 2 THR B N 1
ATOM 4605 C CA . THR B 1 2 ? -53.781 -16.562 -17.422 1 19.72 2 THR B CA 1
ATOM 4606 C C . THR B 1 2 ? -53.781 -15.312 -18.297 1 19.72 2 THR B C 1
ATOM 4608 O O . THR B 1 2 ? -52.812 -15.078 -19.047 1 19.72 2 THR B O 1
ATOM 4611 N N . LEU B 1 3 ? -54.594 -14.328 -18.188 1 18.8 3 LEU B N 1
ATOM 4612 C CA . LEU B 1 3 ? -55.094 -13.852 -19.469 1 18.8 3 LEU B CA 1
ATOM 4613 C C . LEU B 1 3 ? -54 -13.141 -20.25 1 18.8 3 LEU B C 1
ATOM 4615 O O . LEU B 1 3 ? -53.094 -12.578 -19.672 1 18.8 3 LEU B O 1
ATOM 4619 N N . PRO B 1 4 ? -54.094 -12.766 -21.703 1 19.61 4 PRO B N 1
ATOM 4620 C CA . PRO B 1 4 ? -53.5 -12.719 -23.047 1 19.61 4 PRO B CA 1
ATOM 4621 C C . PRO B 1 4 ? -52.875 -11.375 -23.359 1 19.61 4 PRO B C 1
ATOM 4623 O O . PRO B 1 4 ? -51.812 -11.328 -24 1 19.61 4 PRO B O 1
ATOM 4626 N N . VAL B 1 5 ? -53.25 -10.156 -23.156 1 17.52 5 VAL B N 1
ATOM 4627 C CA . VAL B 1 5 ? -53.75 -9.453 -24.328 1 17.52 5 VAL B CA 1
ATOM 4628 C C . VAL B 1 5 ? -52.594 -8.945 -25.172 1 17.52 5 VAL B C 1
ATOM 4630 O O . VAL B 1 5 ? -51.469 -8.875 -24.703 1 17.52 5 VAL B O 1
ATOM 4633 N N . ALA B 1 6 ? -52.719 -7.777 -25.938 1 17.86 6 ALA B N 1
ATOM 4634 C CA . ALA B 1 6 ? -52.906 -7.199 -27.266 1 17.86 6 ALA B CA 1
ATOM 4635 C C . ALA B 1 6 ? -51.656 -6.453 -27.703 1 17.86 6 ALA B C 1
ATOM 4637 O O . ALA B 1 6 ? -50.906 -5.934 -26.875 1 17.86 6 ALA B O 1
ATOM 4638 N N . PHE B 1 7 ? -51.344 -6.398 -29.109 1 18.45 7 PHE B N 1
ATOM 4639 C CA . PHE B 1 7 ? -50.438 -6.387 -30.266 1 18.45 7 PHE B CA 1
ATOM 4640 C C . PHE B 1 7 ? -50.094 -4.957 -30.672 1 18.45 7 PHE B C 1
ATOM 4642 O O . PHE B 1 7 ? -49.312 -4.738 -31.594 1 18.45 7 PHE B O 1
ATOM 4649 N N . PRO B 1 8 ? -50.188 -3.918 -29.922 1 17.27 8 PRO B N 1
ATOM 4650 C CA . PRO B 1 8 ? -50.531 -2.809 -30.812 1 17.27 8 PRO B CA 1
ATOM 4651 C C . PRO B 1 8 ? -49.406 -2.518 -31.828 1 17.27 8 PRO B C 1
ATOM 4653 O O . PRO B 1 8 ? -48.25 -2.709 -31.516 1 17.27 8 PRO B O 1
ATOM 4656 N N . ARG B 1 9 ? -49.719 -2.178 -33.125 1 16.08 9 ARG B N 1
ATOM 4657 C CA . ARG B 1 9 ? -49.469 -2.137 -34.562 1 16.08 9 ARG B CA 1
ATOM 4658 C C . ARG B 1 9 ? -48.438 -1.053 -34.906 1 16.08 9 ARG B C 1
ATOM 4660 O O . ARG B 1 9 ? -47.531 -1.284 -35.719 1 16.08 9 ARG B O 1
ATOM 4667 N N . SER B 1 10 ? -48.781 0.234 -34.719 1 16.03 10 SER B N 1
ATOM 4668 C CA . SER B 1 10 ? -49 1.082 -35.906 1 16.03 10 SER B CA 1
ATOM 4669 C C . SER B 1 10 ? -47.688 1.49 -36.531 1 16.03 10 SER B C 1
ATOM 4671 O O . SER B 1 10 ? -46.625 1.411 -35.906 1 16.03 10 SER B O 1
ATOM 4673 N N . GLY B 1 11 ? -47.75 2.461 -37.438 1 15.9 11 GLY B N 1
ATOM 4674 C CA . GLY B 1 11 ? -47.594 2.74 -38.844 1 15.9 11 GLY B CA 1
ATOM 4675 C C . GLY B 1 11 ? -46.25 3.281 -39.219 1 15.9 11 GLY B C 1
ATOM 4676 O O . GLY B 1 11 ? -45.531 2.684 -40.031 1 15.9 11 GLY B O 1
ATOM 4677 N N . HIS B 1 12 ? -46.062 4.617 -39.281 1 16.7 12 HIS B N 1
ATOM 4678 C CA . HIS B 1 12 ? -45.875 5.375 -40.5 1 16.7 12 HIS B CA 1
ATOM 4679 C C . HIS B 1 12 ? -44.406 5.43 -40.906 1 16.7 12 HIS B C 1
ATOM 4681 O O . HIS B 1 12 ? -43.531 5.254 -40.031 1 16.7 12 HIS B O 1
ATOM 4687 N N . SER B 1 13 ? -44.094 5.906 -42.219 1 16.14 13 SER B N 1
ATOM 4688 C CA . SER B 1 13 ? -43.406 5.832 -43.531 1 16.14 13 SER B CA 1
ATOM 4689 C C . SER B 1 13 ? -42.219 6.758 -43.562 1 16.14 13 SER B C 1
ATOM 4691 O O . SER B 1 13 ? -41.5 6.836 -44.594 1 16.14 13 SER B O 1
ATOM 4693 N N . LEU B 1 14 ? -41.719 7.43 -42.625 1 16.77 14 LEU B N 1
ATOM 4694 C CA . LEU B 1 14 ? -41.062 8.609 -43.188 1 16.77 14 LEU B CA 1
ATOM 4695 C C . LEU B 1 14 ? -40.031 8.211 -44.25 1 16.77 14 LEU B C 1
ATOM 4697 O O . LEU B 1 14 ? -39.156 7.391 -43.969 1 16.77 14 LEU B O 1
ATOM 4701 N N . ARG B 1 15 ? -39.906 8.75 -45.562 1 15.45 15 ARG B N 1
ATOM 4702 C CA . ARG B 1 15 ? -39.594 8.727 -47 1 15.45 15 ARG B CA 1
ATOM 4703 C C . ARG B 1 15 ? -38.125 8.977 -47.219 1 15.45 15 ARG B C 1
ATOM 4705 O O . ARG B 1 15 ? -37.5 8.359 -48.094 1 15.45 15 ARG B O 1
ATOM 4712 N N . VAL B 1 16 ? -37.438 10.062 -46.938 1 16.02 16 VAL B N 1
ATOM 4713 C CA . VAL B 1 16 ? -36.938 10.75 -48.125 1 16.02 16 VAL B CA 1
ATOM 4714 C C . VAL B 1 16 ? -35.875 9.883 -48.812 1 16.02 16 VAL B C 1
ATOM 4716 O O . VAL B 1 16 ? -35.281 9.008 -48.156 1 16.02 16 VAL B O 1
ATOM 4719 N N . LYS B 1 17 ? -35.188 10.359 -50 1 15.65 17 LYS B N 1
ATOM 4720 C CA . LYS B 1 17 ? -34.781 10.312 -51.406 1 15.65 17 LYS B CA 1
ATOM 4721 C C . LYS B 1 17 ? -33.344 9.766 -51.562 1 15.65 17 LYS B C 1
ATOM 4723 O O . LYS B 1 17 ? -32.594 9.75 -50.594 1 15.65 17 LYS B O 1
ATOM 4728 N N . THR B 1 18 ? -32.531 10.344 -52.594 1 15.51 18 THR B N 1
ATOM 4729 C CA . THR B 1 18 ? -32.125 9.875 -53.906 1 15.51 18 THR B CA 1
ATOM 4730 C C . THR B 1 18 ? -30.75 9.211 -53.875 1 15.51 18 THR B C 1
ATOM 4732 O O . THR B 1 18 ? -30.594 8.07 -54.312 1 15.51 18 THR B O 1
ATOM 4735 N N . ARG B 1 19 ? -29.625 9.828 -54.656 1 15.3 19 ARG B N 1
ATOM 4736 C CA . ARG B 1 19 ? -29.016 9.562 -55.969 1 15.3 19 ARG B CA 1
ATOM 4737 C C . ARG B 1 19 ? -27.672 8.859 -55.812 1 15.3 19 ARG B C 1
ATOM 4739 O O . ARG B 1 19 ? -27.047 8.93 -54.75 1 15.3 19 ARG B O 1
ATOM 4746 N N . ARG B 1 20 ? -26.641 8.812 -56.969 1 15.3 20 ARG B N 1
ATOM 4747 C CA . ARG B 1 20 ? -26.062 7.996 -58.031 1 15.3 20 ARG B CA 1
ATOM 4748 C C . ARG B 1 20 ? -24.594 7.703 -57.75 1 15.3 20 ARG B C 1
ATOM 4750 O O . ARG B 1 20 ? -24.156 6.551 -57.844 1 15.3 20 ARG B O 1
ATOM 4757 N N . THR B 1 21 ? -23.5 8.523 -58.125 1 15.36 21 THR B N 1
ATOM 4758 C CA . THR B 1 21 ? -22.781 8.266 -59.375 1 15.36 21 THR B CA 1
ATOM 4759 C C . THR B 1 21 ? -21.594 7.328 -59.125 1 15.36 21 THR B C 1
ATOM 4761 O O . THR B 1 21 ? -21.453 6.309 -59.812 1 15.36 21 THR B O 1
ATOM 4764 N N . SER B 1 22 ? -20.188 7.754 -59.375 1 15.07 22 SER B N 1
ATOM 4765 C CA . SER B 1 22 ? -19.219 7.426 -60.438 1 15.07 22 SER B CA 1
ATOM 4766 C C . SER B 1 22 ? -18.219 6.379 -59.938 1 15.07 22 SER B C 1
ATOM 4768 O O . SER B 1 22 ? -18.016 6.227 -58.75 1 15.07 22 SER B O 1
ATOM 4770 N N . ALA B 1 23 ? -16.938 5.934 -60.844 1 14.98 23 ALA B N 1
ATOM 4771 C CA . ALA B 1 23 ? -16.312 4.945 -61.719 1 14.98 23 ALA B CA 1
ATOM 4772 C C . ALA B 1 23 ? -14.992 4.453 -61.125 1 14.98 23 ALA B C 1
ATOM 4774 O O . ALA B 1 23 ? -14.711 3.254 -61.156 1 14.98 23 ALA B O 1
ATOM 4775 N N . ILE B 1 24 ? -13.703 5.055 -60.906 1 15.97 24 ILE B N 1
ATOM 4776 C CA . ILE B 1 24 ? -12.641 4.73 -61.844 1 15.97 24 ILE B CA 1
ATOM 4777 C C . ILE B 1 24 ? -11.961 3.426 -61.438 1 15.97 24 ILE B C 1
ATOM 4779 O O . ILE B 1 24 ? -11.953 3.066 -60.25 1 15.97 24 ILE B O 1
ATOM 4783 N N . PRO B 1 25 ? -10.586 2.951 -62.062 1 15.55 25 PRO B N 1
ATOM 4784 C CA . PRO B 1 25 ? -9.961 1.9 -62.875 1 15.55 25 PRO B CA 1
ATOM 4785 C C . PRO B 1 25 ? -9.133 0.925 -62.031 1 15.55 25 PRO B C 1
ATOM 4787 O O . PRO B 1 25 ? -8.875 1.179 -60.844 1 15.55 25 PRO B O 1
ATOM 4790 N N . MET B 1 26 ? -7.621 0.671 -62.438 1 15.05 26 MET B N 1
ATOM 4791 C CA . MET B 1 26 ? -6.918 -0.345 -63.219 1 15.05 26 MET B CA 1
ATOM 4792 C C . MET B 1 26 ? -6.152 -1.296 -62.281 1 15.05 26 MET B C 1
ATOM 4794 O O . MET B 1 26 ? -5.969 -1.012 -61.094 1 15.05 26 MET B O 1
ATOM 4798 N N . LEU B 1 27 ? -4.551 -1.585 -62.5 1 15.22 27 LEU B N 1
ATOM 4799 C CA . LEU B 1 27 ? -3.76 -2.607 -63.188 1 15.22 27 LEU B CA 1
ATOM 4800 C C . LEU B 1 27 ? -3.08 -3.523 -62.156 1 15.22 27 LEU B C 1
ATOM 4802 O O . LEU B 1 27 ? -2.92 -3.158 -61 1 15.22 27 LEU B O 1
ATOM 4806 N N . GLN B 1 28 ? -1.559 -4.25 -62.469 1 14.58 28 GLN B N 1
ATOM 4807 C CA . GLN B 1 28 ? -0.93 -5.469 -62.969 1 14.58 28 GLN B CA 1
ATOM 4808 C C . GLN B 1 28 ? -0.012 -6.082 -61.938 1 14.58 28 GLN B C 1
ATOM 4810 O O . GLN B 1 28 ? -0.09 -7.285 -61.656 1 14.58 28 GLN B O 1
ATOM 4815 N N . THR B 1 29 ? 1.521 -5.82 -61.688 1 14.77 29 THR B N 1
ATOM 4816 C CA . THR B 1 29 ? 2.625 -6.645 -62.156 1 14.77 29 THR B CA 1
ATOM 4817 C C . THR B 1 29 ? 3.027 -7.672 -61.094 1 14.77 29 THR B C 1
ATOM 4819 O O . THR B 1 29 ? 2.775 -7.473 -59.906 1 14.77 29 THR B O 1
ATOM 4822 N N . VAL B 1 30 ? 4.625 -8.312 -60.969 1 15.59 30 VAL B N 1
ATOM 4823 C CA . VAL B 1 30 ? 5.383 -9.461 -61.438 1 15.59 30 VAL B CA 1
ATOM 4824 C C . VAL B 1 30 ? 5.859 -10.297 -60.25 1 15.59 30 VAL B C 1
ATOM 4826 O O . VAL B 1 30 ? 5.547 -11.484 -60.156 1 15.59 30 VAL B O 1
ATOM 4829 N N . ILE B 1 31 ? 7.512 -10.656 -59.969 1 15.32 31 ILE B N 1
ATOM 4830 C CA . ILE B 1 31 ? 8.375 -11.773 -60.344 1 15.32 31 ILE B CA 1
ATOM 4831 C C . ILE B 1 31 ? 8.742 -12.578 -59.094 1 15.32 31 ILE B C 1
ATOM 4833 O O . ILE B 1 31 ? 8.688 -12.062 -58 1 15.32 31 ILE B O 1
ATOM 4837 N N . SER B 1 32 ? 10.203 -13.484 -59.031 1 14.8 32 SER B N 1
ATOM 4838 C CA . SER B 1 32 ? 10.852 -14.781 -59.219 1 14.8 32 SER B CA 1
ATOM 4839 C C . SER B 1 32 ? 11.547 -15.234 -57.938 1 14.8 32 SER B C 1
ATOM 4841 O O . SER B 1 32 ? 11.281 -16.328 -57.438 1 14.8 32 SER B O 1
ATOM 4843 N N . HIS B 1 33 ? 13.188 -15.391 -57.75 1 15.1 33 HIS B N 1
ATOM 4844 C CA . HIS B 1 33 ? 14.156 -16.453 -57.938 1 15.1 33 HIS B CA 1
ATOM 4845 C C . HIS B 1 33 ? 14.633 -17.031 -56.594 1 15.1 33 HIS B C 1
ATOM 4847 O O . HIS B 1 33 ? 14.43 -16.406 -55.562 1 15.1 33 HIS B O 1
ATOM 4853 N N . ALA B 1 34 ? 16.266 -17.344 -56.219 1 15.3 34 ALA B N 1
ATOM 4854 C CA . ALA B 1 34 ? 17.234 -18.438 -56.375 1 15.3 34 ALA B CA 1
ATOM 4855 C C . ALA B 1 34 ? 17.656 -18.969 -55 1 15.3 34 ALA B C 1
ATOM 4857 O O . ALA B 1 34 ? 17.594 -20.172 -54.75 1 15.3 34 ALA B O 1
ATOM 4858 N N . LEU B 1 35 ? 19.188 -18.984 -54.406 1 15.19 35 LEU B N 1
ATOM 4859 C CA . LEU B 1 35 ? 20.266 -19.969 -54.469 1 15.19 35 LEU B CA 1
ATOM 4860 C C . LEU B 1 35 ? 20.453 -20.641 -53.125 1 15.19 35 LEU B C 1
ATOM 4862 O O . LEU B 1 35 ? 19.828 -20.25 -52.125 1 15.19 35 LEU B O 1
ATOM 4866 N N . VAL B 1 36 ? 21.984 -20.797 -52.344 1 15.41 36 VAL B N 1
ATOM 4867 C CA . VAL B 1 36 ? 23.062 -21.781 -52.281 1 15.41 36 VAL B CA 1
ATOM 4868 C C . VAL B 1 36 ? 23.094 -22.453 -50.906 1 15.41 36 VAL B C 1
ATOM 4870 O O . VAL B 1 36 ? 22.641 -21.875 -49.938 1 15.41 36 VAL B O 1
ATOM 4873 N N . GLY B 1 37 ? 24.281 -23.625 -50.406 1 15.41 37 GLY B N 1
ATOM 4874 C CA . GLY B 1 37 ? 24.719 -24.984 -50.156 1 15.41 37 GLY B CA 1
ATOM 4875 C C . GLY B 1 37 ? 25.312 -25.188 -48.781 1 15.41 37 GLY B C 1
ATOM 4876 O O . GLY B 1 37 ? 25.031 -26.188 -48.125 1 15.41 37 GLY B O 1
ATOM 4877 N N . ILE B 1 38 ? 26.469 -24.641 -48.031 1 15.02 38 ILE B N 1
ATOM 4878 C CA . ILE B 1 38 ? 27.703 -25.391 -47.844 1 15.02 38 ILE B CA 1
ATOM 4879 C C . ILE B 1 38 ? 27.562 -26.281 -46.594 1 15.02 38 ILE B C 1
ATOM 4881 O O . ILE B 1 38 ? 26.781 -25.984 -45.688 1 15.02 38 ILE B O 1
ATOM 4885 N N . LEU B 1 39 ? 28.891 -26.953 -45.875 1 14.8 39 LEU B N 1
ATOM 4886 C CA . LEU B 1 39 ? 29.688 -28.172 -45.75 1 14.8 39 LEU B CA 1
ATOM 4887 C C . LEU B 1 39 ? 29.672 -28.672 -44.312 1 14.8 39 LEU B C 1
ATOM 4889 O O . LEU B 1 39 ? 29.344 -29.828 -44.062 1 14.8 39 LEU B O 1
ATOM 4893 N N . CYS B 1 40 ? 30.984 -28.828 -43.375 1 14.76 40 CYS B N 1
ATOM 4894 C CA . CYS B 1 40 ? 31.859 -29.969 -43.125 1 14.76 40 CYS B CA 1
ATOM 4895 C C . CYS B 1 40 ? 31.641 -30.516 -41.719 1 14.76 40 CYS B C 1
ATOM 4897 O O . CYS B 1 40 ? 31.422 -31.719 -41.531 1 14.76 40 CYS B O 1
ATOM 4899 N N . LEU B 1 41 ? 32.781 -30.422 -40.531 1 14.85 41 LEU B N 1
ATOM 4900 C CA . LEU B 1 41 ? 33.719 -31.438 -40.094 1 14.85 41 LEU B CA 1
ATOM 4901 C C . LEU B 1 41 ? 33.219 -32.125 -38.844 1 14.85 41 LEU B C 1
ATOM 4903 O O . LEU B 1 41 ? 32.438 -31.562 -38.062 1 14.85 41 LEU B O 1
ATOM 4907 N N . TYR B 1 42 ? 33.969 -33.438 -38.156 1 14.75 42 TYR B N 1
ATOM 4908 C CA . TYR B 1 42 ? 33.938 -34.844 -37.75 1 14.75 42 TYR B CA 1
ATOM 4909 C C . TYR B 1 42 ? 34.188 -35 -36.25 1 14.75 42 TYR B C 1
ATOM 4911 O O . TYR B 1 42 ? 33.531 -35.812 -35.594 1 14.75 42 TYR B O 1
ATOM 4919 N N . LEU B 1 43 ? 35.219 -34.469 -35.375 1 14.76 43 LEU B N 1
ATOM 4920 C CA . LEU B 1 43 ? 36.219 -35.375 -34.781 1 14.76 43 LEU B CA 1
ATOM 4921 C C . LEU B 1 43 ? 35.625 -36.062 -33.562 1 14.76 43 LEU B C 1
ATOM 4923 O O . LEU B 1 43 ? 34.656 -35.594 -32.969 1 14.76 43 LEU B O 1
ATOM 4927 N N . GLY B 1 44 ? 36.594 -36.906 -32.562 1 15.22 44 GLY B N 1
ATOM 4928 C CA . GLY B 1 44 ? 36.969 -38.219 -32.125 1 15.22 44 GLY B CA 1
ATOM 4929 C C . GLY B 1 44 ? 36.531 -38.531 -30.703 1 15.22 44 GLY B C 1
ATOM 4930 O O . GLY B 1 44 ? 36.125 -37.625 -29.969 1 15.22 44 GLY B O 1
ATOM 4931 N N . TYR B 1 45 ? 37.344 -39.594 -29.75 1 15.59 45 TYR B N 1
ATOM 4932 C CA . TYR B 1 45 ? 37.25 -40.938 -29.203 1 15.59 45 TYR B CA 1
ATOM 4933 C C . TYR B 1 45 ? 37.219 -40.938 -27.688 1 15.59 45 TYR B C 1
ATOM 4935 O O . TYR B 1 45 ? 36.344 -41.5 -27.047 1 15.59 45 TYR B O 1
ATOM 4943 N N . GLY B 1 46 ? 38.375 -40.656 -26.797 1 15.05 46 GLY B N 1
ATOM 4944 C CA . GLY B 1 46 ? 39.031 -41.688 -26.047 1 15.05 46 GLY B CA 1
ATOM 4945 C C . GLY B 1 46 ? 38.344 -42 -24.719 1 15.05 46 GLY B C 1
ATOM 4946 O O . GLY B 1 46 ? 37.562 -41.188 -24.219 1 15.05 46 GLY B O 1
ATOM 4947 N N . VAL B 1 47 ? 38.906 -43.094 -23.672 1 15.88 47 VAL B N 1
ATOM 4948 C CA . VAL B 1 47 ? 38.75 -44.375 -23.031 1 15.88 47 VAL B CA 1
ATOM 4949 C C . VAL B 1 47 ? 38.781 -44.219 -21.516 1 15.88 47 VAL B C 1
ATOM 4951 O O . VAL B 1 47 ? 37.906 -44.75 -20.797 1 15.88 47 VAL B O 1
ATOM 4954 N N . GLY B 1 48 ? 39.812 -43.688 -20.688 1 15.54 48 GLY B N 1
ATOM 4955 C CA . GLY B 1 48 ? 40.469 -44.594 -19.766 1 15.54 48 GLY B CA 1
ATOM 4956 C C . GLY B 1 48 ? 39.688 -44.781 -18.453 1 15.54 48 GLY B C 1
ATOM 4957 O O . GLY B 1 48 ? 38.844 -43.938 -18.125 1 15.54 48 GLY B O 1
ATOM 4958 N N . THR B 1 49 ? 40.156 -45.781 -17.344 1 15.77 49 THR B N 1
ATOM 4959 C CA . THR B 1 49 ? 39.844 -46.906 -16.5 1 15.77 49 THR B CA 1
ATOM 4960 C C . THR B 1 49 ? 39.75 -46.5 -15.031 1 15.77 49 THR B C 1
ATOM 4962 O O . THR B 1 49 ? 38.875 -46.969 -14.297 1 15.77 49 THR B O 1
ATOM 4965 N N . ILE B 1 50 ? 40.656 -45.594 -14.43 1 15.58 50 ILE B N 1
ATOM 4966 C CA . ILE B 1 50 ? 41.406 -46.156 -13.305 1 15.58 50 ILE B CA 1
ATOM 4967 C C . ILE B 1 50 ? 40.5 -46.25 -12.086 1 15.58 50 ILE B C 1
ATOM 4969 O O . ILE B 1 50 ? 39.531 -45.5 -11.953 1 15.58 50 ILE B O 1
ATOM 4973 N N . GLN B 1 51 ? 41.062 -46.875 -10.922 1 15.73 51 GLN B N 1
ATOM 4974 C CA . GLN B 1 51 ? 41 -47.906 -9.891 1 15.73 51 GLN B CA 1
ATOM 4975 C C . GLN B 1 51 ? 40.469 -47.344 -8.578 1 15.73 51 GLN B C 1
ATOM 4977 O O . GLN B 1 51 ? 40.688 -46.156 -8.281 1 15.73 51 GLN B O 1
ATOM 4982 N N . ASN B 1 52 ? 39.656 -48.094 -7.777 1 16.56 52 ASN B N 1
ATOM 4983 C CA . ASN B 1 52 ? 38.625 -48.156 -6.723 1 16.56 52 ASN B CA 1
ATOM 4984 C C . ASN B 1 52 ? 39.281 -48.031 -5.34 1 16.56 52 ASN B C 1
ATOM 4986 O O . ASN B 1 52 ? 38.562 -48.125 -4.324 1 16.56 52 ASN B O 1
ATOM 4990 N N . THR B 1 53 ? 40.656 -47.75 -5.223 1 15.6 53 THR B N 1
ATOM 4991 C CA . THR B 1 53 ? 41.125 -48.531 -4.062 1 15.6 53 THR B CA 1
ATOM 4992 C C . THR B 1 53 ? 40.531 -47.938 -2.775 1 15.6 53 THR B C 1
ATOM 4994 O O . THR B 1 53 ? 40.406 -46.719 -2.639 1 15.6 53 THR B O 1
ATOM 4997 N N . ARG B 1 54 ? 40.188 -48.875 -1.804 1 16.58 54 ARG B N 1
ATOM 4998 C CA . ARG B 1 54 ? 39.375 -49.125 -0.607 1 16.58 54 ARG B CA 1
ATOM 4999 C C . ARG B 1 54 ? 40.062 -48.594 0.637 1 16.58 54 ARG B C 1
ATOM 5001 O O . ARG B 1 54 ? 39.562 -48.719 1.749 1 16.58 54 ARG B O 1
ATOM 5008 N N . VAL B 1 55 ? 41.094 -47.594 0.535 1 16.14 55 VAL B N 1
ATOM 5009 C CA . VAL B 1 55 ? 42 -47.781 1.66 1 16.14 55 VAL B CA 1
ATOM 5010 C C . VAL B 1 55 ? 41.25 -47.594 2.975 1 16.14 55 VAL B C 1
ATOM 5012 O O . VAL B 1 55 ? 40.469 -46.625 3.115 1 16.14 55 VAL B O 1
ATOM 5015 N N . THR B 1 56 ? 41.344 -48.562 3.986 1 16.91 56 THR B N 1
ATOM 5016 C CA . THR B 1 56 ? 40.844 -49.188 5.211 1 16.91 56 THR B CA 1
ATOM 5017 C C . THR B 1 56 ? 41.281 -48.375 6.434 1 16.91 56 THR B C 1
ATOM 5019 O O . THR B 1 56 ? 40.781 -48.594 7.539 1 16.91 56 THR B O 1
ATOM 5022 N N . SER B 1 57 ? 42.156 -47.281 6.363 1 16.31 57 SER B N 1
ATOM 5023 C CA . SER B 1 57 ? 43.031 -47.281 7.535 1 16.31 57 SER B CA 1
ATOM 5024 C C . SER B 1 57 ? 42.219 -47.062 8.82 1 16.31 57 SER B C 1
ATOM 5026 O O . SER B 1 57 ? 41.188 -46.406 8.805 1 16.31 57 SER B O 1
ATOM 5028 N N . GLU B 1 58 ? 42.781 -47.719 9.938 1 17.45 58 GLU B N 1
ATOM 5029 C CA . GLU B 1 58 ? 42.656 -48.25 11.289 1 17.45 58 GLU B CA 1
ATOM 5030 C C . GLU B 1 58 ? 42.531 -47.125 12.32 1 17.45 58 GLU B C 1
ATOM 5032 O O . GLU B 1 58 ? 43.031 -46 12.109 1 17.45 58 GLU B O 1
ATOM 5037 N N . CYS B 1 59 ? 41.656 -47.375 13.398 1 18.77 59 CYS B N 1
ATOM 5038 C CA . CYS B 1 59 ? 40.812 -46.812 14.453 1 18.77 59 CYS B CA 1
ATOM 5039 C C . CYS B 1 59 ? 41.656 -46.344 15.617 1 18.77 59 CYS B C 1
ATOM 5041 O O . CYS B 1 59 ? 41.125 -45.875 16.625 1 18.77 59 CYS B O 1
ATOM 5043 N N . SER B 1 60 ? 43.125 -46.281 15.406 1 17.27 60 SER B N 1
ATOM 5044 C CA . SER B 1 60 ? 43.688 -46.625 16.719 1 17.27 60 SER B CA 1
ATOM 5045 C C . SER B 1 60 ? 43.375 -45.531 17.75 1 17.27 60 SER B C 1
ATOM 5047 O O . SER B 1 60 ? 43.156 -44.375 17.391 1 17.27 60 SER B O 1
ATOM 5049 N N . GLY B 1 61 ? 43.094 -45.969 19.031 1 18.83 61 GLY B N 1
ATOM 5050 C CA . GLY B 1 61 ? 42.5 -45.688 20.328 1 18.83 61 GLY B CA 1
ATOM 5051 C C . GLY B 1 61 ? 43.344 -44.719 21.172 1 18.83 61 GLY B C 1
ATOM 5052 O O . GLY B 1 61 ? 43 -44.469 22.328 1 18.83 61 GLY B O 1
ATOM 5053 N N . SER B 1 62 ? 44.531 -44.156 20.609 1 17.78 62 SER B N 1
ATOM 5054 C CA . SER B 1 62 ? 45.469 -43.969 21.688 1 17.78 62 SER B CA 1
ATOM 5055 C C . SER B 1 62 ? 45 -42.906 22.672 1 17.78 62 SER B C 1
ATOM 5057 O O . SER B 1 62 ? 44.25 -42 22.297 1 17.78 62 SER B O 1
ATOM 5059 N N . THR B 1 63 ? 45.25 -43.25 23.984 1 20.16 63 THR B N 1
ATOM 5060 C CA . THR B 1 63 ? 44.969 -42.938 25.375 1 20.16 63 THR B CA 1
ATOM 5061 C C . THR B 1 63 ? 45.625 -41.594 25.75 1 20.16 63 THR B C 1
ATOM 5063 O O . THR B 1 63 ? 45.562 -41.156 26.906 1 20.16 63 THR B O 1
ATOM 5066 N N . ILE B 1 64 ? 45.656 -40.531 24.875 1 19.59 64 ILE B N 1
ATOM 5067 C CA . ILE B 1 64 ? 46.656 -39.562 25.234 1 19.59 64 ILE B CA 1
ATOM 5068 C C . ILE B 1 64 ? 46.375 -39.031 26.641 1 19.59 64 ILE B C 1
ATOM 5070 O O . ILE B 1 64 ? 45.219 -38.719 26.969 1 19.59 64 ILE B O 1
ATOM 5074 N N . GLU B 1 65 ? 47.469 -39.188 27.469 1 19.55 65 GLU B N 1
ATOM 5075 C CA . GLU B 1 65 ? 47.844 -38.906 28.844 1 19.55 65 GLU B CA 1
ATOM 5076 C C . GLU B 1 65 ? 47.594 -37.469 29.219 1 19.55 65 GLU B C 1
ATOM 5078 O O . GLU B 1 65 ? 47.812 -36.562 28.422 1 19.55 65 GLU B O 1
ATOM 5083 N N . THR B 1 66 ? 46.781 -37.281 30.312 1 20.59 66 THR B N 1
ATOM 5084 C CA . THR B 1 66 ? 46.062 -36.219 30.984 1 20.59 66 THR B CA 1
ATOM 5085 C C . THR B 1 66 ? 47.062 -35.25 31.625 1 20.59 66 THR B C 1
ATOM 5087 O O . THR B 1 66 ? 46.656 -34.344 32.375 1 20.59 66 THR B O 1
ATOM 5090 N N . SER B 1 67 ? 48.344 -35.062 30.953 1 19.22 67 SER B N 1
ATOM 5091 C CA . SER B 1 67 ? 49.312 -34.438 31.859 1 19.22 67 SER B CA 1
ATOM 5092 C C . SER B 1 67 ? 48.781 -33.094 32.344 1 19.22 67 SER B C 1
ATOM 5094 O O . SER B 1 67 ? 48.188 -32.344 31.594 1 19.22 67 SER B O 1
ATOM 5096 N N . THR B 1 68 ? 48.75 -32.969 33.688 1 22.42 68 THR B N 1
ATOM 5097 C CA . THR B 1 68 ? 48.219 -32.031 34.688 1 22.42 68 THR B CA 1
ATOM 5098 C C . THR B 1 68 ? 48.969 -30.719 34.625 1 22.42 68 THR B C 1
ATOM 5100 O O . THR B 1 68 ? 48.75 -29.844 35.469 1 22.42 68 THR B O 1
ATOM 5103 N N . ASP B 1 69 ? 49.75 -30.406 33.5 1 19.58 69 ASP B N 1
ATOM 5104 C CA . ASP B 1 69 ? 50.781 -29.438 33.781 1 19.58 69 ASP B CA 1
ATOM 5105 C C . ASP B 1 69 ? 50.188 -28.141 34.312 1 19.58 69 ASP B C 1
ATOM 5107 O O . ASP B 1 69 ? 49.094 -27.734 33.875 1 19.58 69 ASP B O 1
ATOM 5111 N N . THR B 1 70 ? 50.719 -27.75 35.5 1 23.8 70 THR B N 1
ATOM 5112 C CA . THR B 1 70 ? 50.531 -26.672 36.469 1 23.8 70 THR B CA 1
ATOM 5113 C C . THR B 1 70 ? 50.812 -25.312 35.812 1 23.8 70 THR B C 1
ATOM 5115 O O . THR B 1 70 ? 51.938 -24.969 35.531 1 23.8 70 THR B O 1
ATOM 5118 N N . VAL B 1 71 ? 50.125 -24.969 34.688 1 22.52 71 VAL B N 1
ATOM 5119 C CA . VAL B 1 71 ? 50.562 -23.75 34.031 1 22.52 71 VAL B CA 1
ATOM 5120 C C . VAL B 1 71 ? 50.5 -22.578 35 1 22.52 71 VAL B C 1
ATOM 5122 O O . VAL B 1 71 ? 49.469 -22.328 35.625 1 22.52 71 VAL B O 1
ATOM 5125 N N . VAL B 1 72 ? 51.688 -22.234 35.5 1 24.42 72 VAL B N 1
ATOM 5126 C CA . VAL B 1 72 ? 52.094 -21.078 36.281 1 24.42 72 VAL B CA 1
ATOM 5127 C C . VAL B 1 72 ? 51.469 -19.812 35.688 1 24.42 72 VAL B C 1
ATOM 5129 O O . VAL B 1 72 ? 51.594 -19.562 34.5 1 24.42 72 VAL B O 1
ATOM 5132 N N . ILE B 1 73 ? 50.562 -19.172 36.469 1 24.05 73 ILE B N 1
ATOM 5133 C CA . ILE B 1 73 ? 49.688 -18.031 36.219 1 24.05 73 ILE B CA 1
ATOM 5134 C C . ILE B 1 73 ? 50.531 -16.766 36.062 1 24.05 73 ILE B C 1
ATOM 5136 O O . ILE B 1 73 ? 51.188 -16.328 37 1 24.05 73 ILE B O 1
ATOM 5140 N N . PRO B 1 74 ? 51.375 -16.781 34.969 1 23.47 74 PRO B N 1
ATOM 5141 C CA . PRO B 1 74 ? 52.281 -15.609 35 1 23.47 74 PRO B CA 1
ATOM 5142 C C . PRO B 1 74 ? 51.531 -14.312 35.312 1 23.47 74 PRO B C 1
ATOM 5144 O O . PRO B 1 74 ? 50.312 -14.219 35.062 1 23.47 74 PRO B O 1
ATOM 5147 N N . SER B 1 75 ? 52.219 -13.422 36.062 1 26.52 75 SER B N 1
ATOM 5148 C CA . SER B 1 75 ? 51.969 -12.117 36.688 1 26.52 75 SER B CA 1
ATOM 5149 C C . SER B 1 75 ? 51.531 -11.102 35.625 1 26.52 75 SER B C 1
ATOM 5151 O O . SER B 1 75 ? 52.125 -11 34.562 1 26.52 75 SER B O 1
ATOM 5153 N N . VAL B 1 76 ? 50.25 -10.688 35.688 1 26.12 76 VAL B N 1
ATOM 5154 C CA . VAL B 1 76 ? 49.531 -9.836 34.75 1 26.12 76 VAL B CA 1
ATOM 5155 C C . VAL B 1 76 ? 50.25 -8.5 34.594 1 26.12 76 VAL B C 1
ATOM 5157 O O . VAL B 1 76 ? 50.438 -7.785 35.562 1 26.12 76 VAL B O 1
ATOM 5160 N N . PRO B 1 77 ? 51.25 -8.406 33.656 1 26.83 77 PRO B N 1
ATOM 5161 C CA . PRO B 1 77 ? 51.969 -7.133 33.562 1 26.83 77 PRO B CA 1
ATOM 5162 C C . PRO B 1 77 ? 51.031 -5.93 33.625 1 26.83 77 PRO B C 1
ATOM 5164 O O . PRO B 1 77 ? 49.844 -6.059 33.312 1 26.83 77 PRO B O 1
ATOM 5167 N N . SER B 1 78 ? 51.562 -4.824 34.25 1 25.58 78 SER B N 1
ATOM 5168 C CA . SER B 1 78 ? 51 -3.498 34.5 1 25.58 78 SER B CA 1
ATOM 5169 C C . SER B 1 78 ? 50.406 -2.893 33.219 1 25.58 78 SER B C 1
ATOM 5171 O O . SER B 1 78 ? 51.031 -3 32.156 1 25.58 78 SER B O 1
ATOM 5173 N N . LYS B 1 79 ? 49.156 -2.525 33.281 1 27.58 79 LYS B N 1
ATOM 5174 C CA . LYS B 1 79 ? 48.344 -2.031 32.188 1 27.58 79 LYS B CA 1
ATOM 5175 C C . LYS B 1 79 ? 49 -0.846 31.469 1 27.58 79 LYS B C 1
ATOM 5177 O O . LYS B 1 79 ? 49.062 0.251 32.031 1 27.58 79 LYS B O 1
ATOM 5182 N N . ARG B 1 80 ? 50.125 -1.094 30.812 1 27.75 80 ARG B N 1
ATOM 5183 C CA . ARG B 1 80 ? 50.594 -0.005 29.953 1 27.75 80 ARG B CA 1
ATOM 5184 C C . ARG B 1 80 ? 49.406 0.687 29.266 1 27.75 80 ARG B C 1
ATOM 5186 O O . ARG B 1 80 ? 48.438 0.033 28.875 1 27.75 80 ARG B O 1
ATOM 5193 N N . ASN B 1 81 ? 49.281 1.975 29.578 1 26.8 81 ASN B N 1
ATOM 5194 C CA . ASN B 1 81 ? 48.375 2.959 28.969 1 26.8 81 ASN B CA 1
ATOM 5195 C C . ASN B 1 81 ? 48.344 2.812 27.453 1 26.8 81 ASN B C 1
ATOM 5197 O O . ASN B 1 81 ? 49.312 3.158 26.766 1 26.8 81 ASN B O 1
ATOM 5201 N N . VAL B 1 82 ? 48.031 1.611 27.016 1 27.94 82 VAL B N 1
ATOM 5202 C CA . VAL B 1 82 ? 47.875 1.552 25.562 1 27.94 82 VAL B CA 1
ATOM 5203 C C . VAL B 1 82 ? 47 2.703 25.078 1 27.94 82 VAL B C 1
ATOM 5205 O O . VAL B 1 82 ? 45.781 2.729 25.359 1 27.94 82 VAL B O 1
ATOM 5208 N N . ASP B 1 83 ? 47.438 3.889 25.297 1 28.53 83 ASP B N 1
ATOM 5209 C CA . ASP B 1 83 ? 46.938 4.953 24.438 1 28.53 83 ASP B CA 1
ATOM 5210 C C . ASP B 1 83 ? 46.562 4.418 23.047 1 28.53 83 ASP B C 1
ATOM 5212 O O . ASP B 1 83 ? 47.438 3.898 22.328 1 28.53 83 ASP B O 1
ATOM 5216 N N . SER B 1 84 ? 45.625 3.643 23.078 1 29.44 84 SER B N 1
ATOM 5217 C CA . SER B 1 84 ? 45.031 3.1 21.859 1 29.44 84 SER B CA 1
ATOM 5218 C C . SER B 1 84 ? 45.156 4.082 20.688 1 29.44 84 SER B C 1
ATOM 5220 O O . SER B 1 84 ? 44.594 5.184 20.75 1 29.44 84 SER B O 1
ATOM 5222 N N . GLN B 1 85 ? 46.406 4.254 20.266 1 29.59 85 GLN B N 1
ATOM 5223 C CA . GLN B 1 85 ? 46.469 4.793 18.906 1 29.59 85 GLN B CA 1
ATOM 5224 C C . GLN B 1 85 ? 45.312 4.309 18.062 1 29.59 85 GLN B C 1
ATOM 5226 O O . GLN B 1 85 ? 45.25 3.143 17.672 1 29.59 85 GLN B O 1
ATOM 5231 N N . HIS B 1 86 ? 44.156 4.602 18.453 1 30.45 86 HIS B N 1
ATOM 5232 C CA . HIS B 1 86 ? 43.219 4.578 17.328 1 30.45 86 HIS B CA 1
ATOM 5233 C C . HIS B 1 86 ? 43.906 4.91 16.016 1 30.45 86 HIS B C 1
ATOM 5235 O O . HIS B 1 86 ? 44.219 6.074 15.758 1 30.45 86 HIS B O 1
ATOM 5241 N N . GLU B 1 87 ? 44.969 4.242 15.75 1 31.61 87 GLU B N 1
ATOM 5242 C CA . GLU B 1 87 ? 45.438 4.383 14.375 1 31.61 87 GLU B CA 1
ATOM 5243 C C . GLU B 1 87 ? 44.281 4.766 13.445 1 31.61 87 GLU B C 1
ATOM 5245 O O . GLU B 1 87 ? 43.25 4.113 13.438 1 31.61 87 GLU B O 1
ATOM 5250 N N . LYS B 1 88 ? 44.219 5.918 13.117 1 35.66 88 LYS B N 1
ATOM 5251 C CA . LYS B 1 88 ? 43.438 6.367 11.969 1 35.66 88 LYS B CA 1
ATOM 5252 C C . LYS B 1 88 ? 43.406 5.309 10.867 1 35.66 88 LYS B C 1
ATOM 5254 O O . LYS B 1 88 ? 44.344 5.227 10.062 1 35.66 88 LYS B O 1
ATOM 5259 N N . LEU B 1 89 ? 43.156 4.148 11.172 1 35.91 89 LEU B N 1
ATOM 5260 C CA . LEU B 1 89 ? 42.906 3.256 10.047 1 35.91 89 LEU B CA 1
ATOM 5261 C C . LEU B 1 89 ? 42.281 4.02 8.875 1 35.91 89 LEU B C 1
ATOM 5263 O O . LEU B 1 89 ? 41.25 4.68 9.031 1 35.91 89 LEU B O 1
ATOM 5267 N N . SER B 1 90 ? 43.031 4.457 8.086 1 44.81 90 SER B N 1
ATOM 5268 C CA . SER B 1 90 ? 42.656 5.133 6.848 1 44.81 90 SER B CA 1
ATOM 5269 C C . SER B 1 90 ? 41.344 4.57 6.285 1 44.81 90 SER B C 1
ATOM 5271 O O . SER B 1 90 ? 41.219 3.359 6.082 1 44.81 90 SER B O 1
ATOM 5273 N N . ARG B 1 91 ? 40.281 5.141 6.648 1 57.41 91 ARG B N 1
ATOM 5274 C CA . ARG B 1 91 ? 38.969 4.789 6.102 1 57.41 91 ARG B CA 1
ATOM 5275 C C . ARG B 1 91 ? 39.094 4.363 4.641 1 57.41 91 ARG B C 1
ATOM 5277 O O . ARG B 1 91 ? 39.531 5.137 3.795 1 57.41 91 ARG B O 1
ATOM 5284 N N . THR B 1 92 ? 39.125 3.111 4.293 1 68.94 92 THR B N 1
ATOM 5285 C CA . THR B 1 92 ? 39.156 2.562 2.941 1 68.94 92 THR B CA 1
ATOM 5286 C C . THR B 1 92 ? 37.812 2.74 2.254 1 68.94 92 THR B C 1
ATOM 5288 O O . THR B 1 92 ? 37.625 2.244 1.144 1 68.94 92 THR B O 1
ATOM 5291 N N . SER B 1 93 ? 37 3.523 2.885 1 84.81 93 SER B N 1
ATOM 5292 C CA . SER B 1 93 ? 35.688 3.742 2.25 1 84.81 93 SER B CA 1
ATOM 5293 C C . SER B 1 93 ? 35.812 4.695 1.065 1 84.81 93 SER B C 1
ATOM 5295 O O . SER B 1 93 ? 36.469 5.73 1.157 1 84.81 93 SER B O 1
ATOM 5297 N N . PRO B 1 94 ? 35.25 4.273 0.037 1 87.81 94 PRO B N 1
ATOM 5298 C CA . PRO B 1 94 ? 35.281 5.184 -1.109 1 87.81 94 PRO B CA 1
ATOM 5299 C C . PRO B 1 94 ? 34.344 6.363 -0.953 1 87.81 94 PRO B C 1
ATOM 5301 O O . PRO B 1 94 ? 34.375 7.309 -1.744 1 87.81 94 PRO B O 1
ATOM 5304 N N . PHE B 1 95 ? 33.562 6.344 0.046 1 92.94 95 PHE B N 1
ATOM 5305 C CA . PHE B 1 95 ? 32.531 7.367 0.184 1 92.94 95 PHE B CA 1
ATOM 5306 C C . PHE B 1 95 ? 33.062 8.555 0.98 1 92.94 95 PHE B C 1
ATOM 5308 O O . PHE B 1 95 ? 33.781 8.383 1.955 1 92.94 95 PHE B O 1
ATOM 5315 N N . PRO B 1 96 ? 32.656 9.734 0.542 1 94.31 96 PRO B N 1
ATOM 5316 C CA . PRO B 1 96 ? 33.125 10.922 1.259 1 94.31 96 PRO B CA 1
ATOM 5317 C C . PRO B 1 96 ? 32.5 11.062 2.639 1 94.31 96 PRO B C 1
ATOM 5319 O O . PRO B 1 96 ? 31.438 10.477 2.9 1 94.31 96 PRO B O 1
ATOM 5322 N N . ASN B 1 97 ? 33 11.922 3.496 1 94.38 97 ASN B N 1
ATOM 5323 C CA . ASN B 1 97 ? 32.531 12.148 4.863 1 94.38 97 ASN B CA 1
ATOM 5324 C C . ASN B 1 97 ? 31.156 12.789 4.887 1 94.38 97 ASN B C 1
ATOM 5326 O O . ASN B 1 97 ? 30.391 12.594 5.832 1 94.38 97 ASN B O 1
ATOM 5330 N N . LYS B 1 98 ? 30.812 13.469 3.865 1 96.06 98 LYS B N 1
ATOM 5331 C CA . LYS B 1 98 ? 29.562 14.203 3.789 1 96.06 98 LYS B CA 1
ATOM 5332 C C . LYS B 1 98 ? 28.375 13.258 3.779 1 96.06 98 LYS B C 1
ATOM 5334 O O . LYS B 1 98 ? 27.234 13.688 3.967 1 96.06 98 LYS B O 1
ATOM 5339 N N . ILE B 1 99 ? 28.625 11.93 3.568 1 97 99 ILE B N 1
ATOM 5340 C CA . ILE B 1 99 ? 27.531 10.969 3.605 1 97 99 ILE B CA 1
ATOM 5341 C C . ILE B 1 99 ? 27.859 9.844 4.586 1 97 99 ILE B C 1
ATOM 5343 O O . ILE B 1 99 ? 27.281 8.758 4.512 1 97 99 ILE B O 1
ATOM 5347 N N . SER B 1 100 ? 28.75 10.047 5.52 1 95.06 100 SER B N 1
ATOM 5348 C CA . SER B 1 100 ? 29.25 9 6.398 1 95.06 100 SER B CA 1
ATOM 5349 C C . SER B 1 100 ? 28.172 8.508 7.355 1 95.06 100 SER B C 1
ATOM 5351 O O . SER B 1 100 ? 28.281 7.406 7.902 1 95.06 100 SER B O 1
ATOM 5353 N N . LYS B 1 101 ? 27.125 9.312 7.602 1 95.19 101 LYS B N 1
ATOM 5354 C CA . LYS B 1 101 ? 26.016 8.883 8.461 1 95.19 101 LYS B CA 1
ATOM 5355 C C . LYS B 1 101 ? 24.875 8.297 7.637 1 95.19 101 LYS B C 1
ATOM 5357 O O . LYS B 1 101 ? 23.875 7.84 8.195 1 95.19 101 LYS B O 1
ATOM 5362 N N . LEU B 1 102 ? 25.047 8.344 6.355 1 96.31 102 LEU B N 1
ATOM 5363 C CA . LEU B 1 102 ? 24.078 7.762 5.43 1 96.31 102 LEU B CA 1
ATOM 5364 C C . LEU B 1 102 ? 24.562 6.398 4.941 1 96.31 102 LEU B C 1
ATOM 5366 O O . LEU B 1 102 ? 23.844 5.402 5.066 1 96.31 102 LEU B O 1
ATOM 5370 N N . VAL B 1 103 ? 25.703 6.438 4.387 1 96.69 103 VAL B N 1
ATOM 5371 C CA . VAL B 1 103 ? 26.406 5.246 3.938 1 96.69 103 VAL B CA 1
ATOM 5372 C C . VAL B 1 103 ? 27.891 5.352 4.32 1 96.69 103 VAL B C 1
ATOM 5374 O O . VAL B 1 103 ? 28.578 6.289 3.912 1 96.69 103 VAL B O 1
ATOM 5377 N N . TYR B 1 104 ? 28.312 4.363 5.02 1 94.44 104 TYR B N 1
ATOM 5378 C CA . TYR B 1 104 ? 29.672 4.391 5.555 1 94.44 104 TYR B CA 1
ATOM 5379 C C . TYR B 1 104 ? 30.625 3.594 4.672 1 94.44 104 TYR B C 1
ATOM 5381 O O . TYR B 1 104 ? 31.75 4.02 4.422 1 94.44 104 TYR B O 1
ATOM 5389 N N . ASP B 1 105 ? 30.219 2.492 4.219 1 94.69 105 ASP B N 1
ATOM 5390 C CA . ASP B 1 105 ? 31.016 1.589 3.395 1 94.69 105 ASP B CA 1
ATOM 5391 C C . ASP B 1 105 ? 30.125 0.593 2.652 1 94.69 105 ASP B C 1
ATOM 5393 O O . ASP B 1 105 ? 28.906 0.672 2.729 1 94.69 105 ASP B O 1
ATOM 5397 N N . PHE B 1 106 ? 30.844 -0.283 1.824 1 96.38 106 PHE B N 1
ATOM 5398 C CA . PHE B 1 106 ? 30.047 -1.274 1.107 1 96.38 106 PHE B CA 1
ATOM 5399 C C . PHE B 1 106 ? 30.781 -2.607 1.035 1 96.38 106 PHE B C 1
ATOM 5401 O O . PHE B 1 106 ? 31.984 -2.676 1.311 1 96.38 106 PHE B O 1
ATOM 5408 N N . ALA B 1 107 ? 30.062 -3.633 0.786 1 95.94 107 ALA B N 1
ATOM 5409 C CA . ALA B 1 107 ? 30.547 -4.953 0.38 1 95.94 107 ALA B CA 1
ATOM 5410 C C . ALA B 1 107 ? 29.625 -5.566 -0.677 1 95.94 107 ALA B C 1
ATOM 5412 O O . ALA B 1 107 ? 28.562 -5.023 -0.971 1 95.94 107 ALA B O 1
ATOM 5413 N N . THR B 1 108 ? 30.141 -6.586 -1.303 1 97.19 108 THR B N 1
ATOM 5414 C CA . THR B 1 108 ? 29.266 -7.355 -2.189 1 97.19 108 THR B CA 1
ATOM 5415 C C . THR B 1 108 ? 29.109 -8.789 -1.688 1 97.19 108 THR B C 1
ATOM 5417 O O . THR B 1 108 ? 29.984 -9.297 -0.972 1 97.19 108 THR B O 1
ATOM 5420 N N . ILE B 1 109 ? 28.016 -9.344 -1.965 1 97.88 109 ILE B N 1
ATOM 5421 C CA . ILE B 1 109 ? 27.656 -10.703 -1.581 1 97.88 109 ILE B CA 1
ATOM 5422 C C . ILE B 1 109 ? 27.172 -11.469 -2.809 1 97.88 109 ILE B C 1
ATOM 5424 O O . ILE B 1 109 ? 26.375 -10.961 -3.592 1 97.88 109 ILE B O 1
ATOM 5428 N N . PRO B 1 110 ? 27.656 -12.75 -2.982 1 97.44 110 PRO B N 1
ATOM 5429 C CA . PRO B 1 110 ? 27.078 -13.523 -4.082 1 97.44 110 PRO B CA 1
ATOM 5430 C C . PRO B 1 110 ? 25.547 -13.586 -4.016 1 97.44 110 PRO B C 1
ATOM 5432 O O . PRO B 1 110 ? 24.984 -13.891 -2.961 1 97.44 110 PRO B O 1
ATOM 5435 N N . ARG B 1 111 ? 24.906 -13.344 -5.078 1 97.25 111 ARG B N 1
ATOM 5436 C CA . ARG B 1 111 ? 23.453 -13.172 -5.141 1 97.25 111 ARG B CA 1
ATOM 5437 C C . ARG B 1 111 ? 22.734 -14.422 -4.645 1 97.25 111 ARG B C 1
ATOM 5439 O O . ARG B 1 111 ? 21.812 -14.336 -3.834 1 97.25 111 ARG B O 1
ATOM 5446 N N . ASP B 1 112 ? 23.125 -15.562 -5.082 1 94.44 112 ASP B N 1
ATOM 5447 C CA . ASP B 1 112 ? 22.438 -16.797 -4.742 1 94.44 112 ASP B CA 1
ATOM 5448 C C . ASP B 1 112 ? 22.562 -17.109 -3.25 1 94.44 112 ASP B C 1
ATOM 5450 O O . ASP B 1 112 ? 21.594 -17.531 -2.615 1 94.44 112 ASP B O 1
ATOM 5454 N N . SER B 1 113 ? 23.75 -16.844 -2.709 1 96.56 113 SER B N 1
ATOM 5455 C CA . SER B 1 113 ? 23.953 -17.047 -1.276 1 96.56 113 SER B CA 1
ATOM 5456 C C . SER B 1 113 ? 23.125 -16.062 -0.461 1 96.56 113 SER B C 1
ATOM 5458 O O . SER B 1 113 ? 22.594 -16.406 0.594 1 96.56 113 SER B O 1
ATOM 5460 N N . PHE B 1 114 ? 23.078 -14.867 -0.944 1 97.69 114 PHE B N 1
ATOM 5461 C CA . PHE B 1 114 ? 22.25 -13.859 -0.292 1 97.69 114 PHE B CA 1
ATOM 5462 C C . PHE B 1 114 ? 20.797 -14.305 -0.26 1 97.69 114 PHE B C 1
ATOM 5464 O O . PHE B 1 114 ? 20.141 -14.234 0.784 1 97.69 114 PHE B O 1
ATOM 5471 N N . ASN B 1 115 ? 20.281 -14.797 -1.36 1 95.38 115 ASN B N 1
ATOM 5472 C CA . ASN B 1 115 ? 18.891 -15.188 -1.51 1 95.38 115 ASN B CA 1
ATOM 5473 C C . ASN B 1 115 ? 18.547 -16.391 -0.635 1 95.38 115 ASN B C 1
ATOM 5475 O O . ASN B 1 115 ? 17.375 -16.578 -0.259 1 95.38 115 ASN B O 1
ATOM 5479 N N . GLU B 1 116 ? 19.469 -17.188 -0.353 1 94.25 116 GLU B N 1
ATOM 5480 C CA . GLU B 1 116 ? 19.25 -18.312 0.547 1 94.25 116 GLU B CA 1
ATOM 5481 C C . GLU B 1 116 ? 19.016 -17.844 1.979 1 94.25 116 GLU B C 1
ATOM 5483 O O . GLU B 1 116 ? 18.219 -18.422 2.709 1 94.25 116 GLU B O 1
ATOM 5488 N N . LEU B 1 117 ? 19.703 -16.812 2.293 1 95.94 117 LEU B N 1
ATOM 5489 C CA . LEU B 1 117 ? 19.594 -16.281 3.646 1 95.94 117 LEU B CA 1
ATOM 5490 C C . LEU B 1 117 ? 18.391 -15.352 3.758 1 95.94 117 LEU B C 1
ATOM 5492 O O . LEU B 1 117 ? 17.688 -15.352 4.777 1 95.94 117 LEU B O 1
ATOM 5496 N N . ILE B 1 118 ? 18.172 -14.523 2.711 1 96.56 118 ILE B N 1
ATOM 5497 C CA . ILE B 1 118 ? 17.109 -13.539 2.625 1 96.56 118 ILE B CA 1
ATOM 5498 C C . ILE B 1 118 ? 16.219 -13.844 1.425 1 96.56 118 ILE B C 1
ATOM 5500 O O . ILE B 1 118 ? 16.516 -13.445 0.298 1 96.56 118 ILE B O 1
ATOM 5504 N N . ASP B 1 119 ? 15.117 -14.438 1.739 1 94.75 119 ASP B N 1
ATOM 5505 C CA . ASP B 1 119 ? 14.195 -14.805 0.673 1 94.75 119 ASP B CA 1
ATOM 5506 C C . ASP B 1 119 ? 13.016 -13.836 0.616 1 94.75 119 ASP B C 1
ATOM 5508 O O . ASP B 1 119 ? 12.086 -13.93 1.419 1 94.75 119 ASP B O 1
ATOM 5512 N N . VAL B 1 120 ? 12.984 -12.984 -0.42 1 94.69 120 VAL B N 1
ATOM 5513 C CA . VAL B 1 120 ? 11.914 -12 -0.566 1 94.69 120 VAL B CA 1
ATOM 5514 C C . VAL B 1 120 ? 10.688 -12.656 -1.193 1 94.69 120 VAL B C 1
ATOM 5516 O O . VAL B 1 120 ? 9.609 -12.055 -1.239 1 94.69 120 VAL B O 1
ATOM 5519 N N . GLY B 1 121 ? 10.781 -13.836 -1.643 1 95.5 121 GLY B N 1
ATOM 5520 C CA . GLY B 1 121 ? 9.641 -14.625 -2.078 1 95.5 121 GLY B CA 1
ATOM 5521 C C . GLY B 1 121 ? 9.375 -14.516 -3.566 1 95.5 121 GLY B C 1
ATOM 5522 O O . GLY B 1 121 ? 8.414 -15.094 -4.074 1 95.5 121 GLY B O 1
ATOM 5523 N N . VAL B 1 122 ? 10.203 -13.82 -4.367 1 95.62 122 VAL B N 1
ATOM 5524 C CA . VAL B 1 122 ? 10.016 -13.617 -5.801 1 95.62 122 VAL B CA 1
ATOM 5525 C C . VAL B 1 122 ? 10.578 -14.812 -6.57 1 95.62 122 VAL B C 1
ATOM 5527 O O . VAL B 1 122 ? 11.375 -15.578 -6.035 1 95.62 122 VAL B O 1
ATOM 5530 N N . PRO B 1 123 ? 10.07 -15 -7.785 1 93 123 PRO B N 1
ATOM 5531 C CA . PRO B 1 123 ? 10.742 -15.992 -8.633 1 93 123 PRO B CA 1
ATOM 5532 C C . PRO B 1 123 ? 12.078 -15.492 -9.188 1 93 123 PRO B C 1
ATOM 5534 O O . PRO B 1 123 ? 12.094 -14.695 -10.133 1 93 123 PRO B O 1
ATOM 5537 N N . TYR B 1 124 ? 13.117 -15.906 -8.656 1 87.56 124 TYR B N 1
ATOM 5538 C CA . TYR B 1 124 ? 14.43 -15.352 -8.969 1 87.56 124 TYR B CA 1
ATOM 5539 C C . TYR B 1 124 ? 14.781 -15.578 -10.43 1 87.56 124 TYR B C 1
ATOM 5541 O O . TYR B 1 124 ? 14.656 -16.688 -10.945 1 87.56 124 TYR B O 1
ATOM 5549 N N . ASP B 1 125 ? 15.227 -14.578 -11.039 1 84.56 125 ASP B N 1
ATOM 5550 C CA . ASP B 1 125 ? 15.68 -14.609 -12.43 1 84.56 125 ASP B CA 1
ATOM 5551 C C . ASP B 1 125 ? 17.062 -15.242 -12.539 1 84.56 125 ASP B C 1
ATOM 5553 O O . ASP B 1 125 ? 17.781 -15.375 -11.547 1 84.56 125 ASP B O 1
ATOM 5557 N N . ASP B 1 126 ? 17.375 -15.516 -13.758 1 84.62 126 ASP B N 1
ATOM 5558 C CA . ASP B 1 126 ? 18.719 -16.047 -14 1 84.62 126 ASP B CA 1
ATOM 5559 C C . ASP B 1 126 ? 19.766 -14.953 -13.828 1 84.62 126 ASP B C 1
ATOM 5561 O O . ASP B 1 126 ? 19.516 -13.781 -14.117 1 84.62 126 ASP B O 1
ATOM 5565 N N . THR B 1 127 ? 20.891 -15.406 -13.406 1 89.19 127 THR B N 1
ATOM 5566 C CA . THR B 1 127 ? 22 -14.469 -13.219 1 89.19 127 THR B CA 1
ATOM 5567 C C . THR B 1 127 ? 22.625 -14.109 -14.562 1 89.19 127 THR B C 1
ATOM 5569 O O . THR B 1 127 ? 22.844 -14.977 -15.414 1 89.19 127 THR B O 1
ATOM 5572 N N . VAL B 1 128 ? 22.906 -12.867 -14.766 1 89.81 128 VAL B N 1
ATOM 5573 C CA . VAL B 1 128 ? 23.625 -12.398 -15.953 1 89.81 128 VAL B CA 1
ATOM 5574 C C . VAL B 1 128 ? 24.969 -11.797 -15.539 1 89.81 128 VAL B C 1
ATOM 5576 O O . VAL B 1 128 ? 25.125 -11.344 -14.406 1 89.81 128 VAL B O 1
ATOM 5579 N N . PRO B 1 129 ? 25.875 -11.852 -16.5 1 93.5 129 PRO B N 1
ATOM 5580 C CA . PRO B 1 129 ? 27.156 -11.219 -16.172 1 93.5 129 PRO B CA 1
ATOM 5581 C C . PRO B 1 129 ? 27.016 -9.758 -15.773 1 93.5 129 PRO B C 1
ATOM 5583 O O . PRO B 1 129 ? 26.297 -9 -16.422 1 93.5 129 PRO B O 1
ATOM 5586 N N . GLY B 1 130 ? 27.688 -9.422 -14.672 1 95.06 130 GLY B N 1
ATOM 5587 C CA . GLY B 1 130 ? 27.594 -8.062 -14.156 1 95.06 130 GLY B CA 1
ATOM 5588 C C . GLY B 1 130 ? 26.516 -7.902 -13.094 1 95.06 130 GLY B C 1
ATOM 5589 O O . GLY B 1 130 ? 26.312 -6.805 -12.57 1 95.06 130 GLY B O 1
ATOM 5590 N N . SER B 1 131 ? 25.812 -8.992 -12.82 1 96.31 131 SER B N 1
ATOM 5591 C CA . SER B 1 131 ? 24.797 -8.992 -11.789 1 96.31 131 SER B CA 1
ATOM 5592 C C . SER B 1 131 ? 24.906 -10.219 -10.883 1 96.31 131 SER B C 1
ATOM 5594 O O . SER B 1 131 ? 23.906 -10.789 -10.469 1 96.31 131 SER B O 1
ATOM 5596 N N . GLU B 1 132 ? 26.094 -10.664 -10.633 1 97.31 132 GLU B N 1
ATOM 5597 C CA . GLU B 1 132 ? 26.375 -11.883 -9.891 1 97.31 132 GLU B CA 1
ATOM 5598 C C . GLU B 1 132 ? 26.312 -11.648 -8.391 1 97.31 132 GLU B C 1
ATOM 5600 O O . GLU B 1 132 ? 26.109 -12.586 -7.613 1 97.31 132 GLU B O 1
ATOM 5605 N N . ASP B 1 133 ? 26.516 -10.398 -8.055 1 97.94 133 ASP B N 1
ATOM 5606 C CA . ASP B 1 133 ? 26.578 -10.086 -6.633 1 97.94 133 ASP B CA 1
ATOM 5607 C C . ASP B 1 133 ? 25.5 -9.062 -6.254 1 97.94 133 ASP B C 1
ATOM 5609 O O . ASP B 1 133 ? 24.938 -8.391 -7.125 1 97.94 133 ASP B O 1
ATOM 5613 N N . VAL B 1 134 ? 25.219 -9.062 -4.965 1 98.38 134 VAL B N 1
ATOM 5614 C CA . VAL B 1 134 ? 24.391 -8.055 -4.293 1 98.38 134 VAL B CA 1
ATOM 5615 C C . VAL B 1 134 ? 25.297 -6.953 -3.736 1 98.38 134 VAL B C 1
ATOM 5617 O O . VAL B 1 134 ? 26.375 -7.23 -3.221 1 98.38 134 VAL B O 1
ATOM 5620 N N . LEU B 1 135 ? 24.875 -5.703 -3.93 1 98.31 135 LEU B N 1
ATOM 5621 C CA . LEU B 1 135 ? 25.562 -4.609 -3.252 1 98.31 135 LEU B CA 1
ATOM 5622 C C . LEU B 1 135 ? 25.016 -4.41 -1.844 1 98.31 135 LEU B C 1
ATOM 5624 O O . LEU B 1 135 ? 23.828 -4.148 -1.669 1 98.31 135 LEU B O 1
ATOM 5628 N N . LEU B 1 136 ? 25.844 -4.555 -0.857 1 98.25 136 LEU B N 1
ATOM 5629 C CA . LEU B 1 136 ? 25.5 -4.293 0.533 1 98.25 136 LEU B CA 1
ATOM 5630 C C . LEU B 1 136 ? 26.109 -2.988 1.016 1 98.25 136 LEU B C 1
ATOM 5632 O O . LEU B 1 136 ? 27.328 -2.818 0.96 1 98.25 136 LEU B O 1
ATOM 5636 N N . LEU B 1 137 ? 25.297 -2.062 1.432 1 97.81 137 LEU B N 1
ATOM 5637 C CA . LEU B 1 137 ? 25.75 -0.792 1.986 1 97.81 137 LEU B CA 1
ATOM 5638 C C . LEU B 1 137 ? 25.641 -0.795 3.508 1 97.81 137 LEU B C 1
ATOM 5640 O O . LEU B 1 137 ? 24.578 -1.083 4.062 1 97.81 137 LEU B O 1
ATOM 5644 N N . TYR B 1 138 ? 26.766 -0.505 4.148 1 96.19 138 TYR B N 1
ATOM 5645 C CA . TYR B 1 138 ? 26.781 -0.311 5.594 1 96.19 138 TYR B CA 1
ATOM 5646 C C . TYR B 1 138 ? 26.453 1.135 5.953 1 96.19 138 TYR B C 1
ATOM 5648 O O . TYR B 1 138 ? 27.125 2.061 5.48 1 96.19 138 TYR B O 1
ATOM 5656 N N . THR B 1 139 ? 25.5 1.324 6.789 1 94.88 139 THR B N 1
ATOM 5657 C CA . THR B 1 139 ? 25 2.678 6.984 1 94.88 139 THR B CA 1
ATOM 5658 C C . THR B 1 139 ? 25.719 3.363 8.141 1 94.88 139 THR B C 1
ATOM 5660 O O . THR B 1 139 ? 25.562 4.57 8.344 1 94.88 139 THR B O 1
ATOM 5663 N N . ASN B 1 140 ? 26.422 2.637 8.922 1 91.94 140 ASN B N 1
ATOM 5664 C CA . ASN B 1 140 ? 27.266 3.17 9.984 1 91.94 140 ASN B CA 1
ATOM 5665 C C . ASN B 1 140 ? 28.422 2.234 10.305 1 91.94 140 ASN B C 1
ATOM 5667 O O . ASN B 1 140 ? 28.453 1.09 9.852 1 91.94 140 ASN B O 1
ATOM 5671 N N . PRO B 1 141 ? 29.391 2.707 11.078 1 89.88 141 PRO B N 1
ATOM 5672 C CA . PRO B 1 141 ? 30.562 1.884 11.367 1 89.88 141 PRO B CA 1
ATOM 5673 C C . PRO B 1 141 ? 30.219 0.623 12.156 1 89.88 141 PRO B C 1
ATOM 5675 O O . PRO B 1 141 ? 30.891 -0.405 12.008 1 89.88 141 PRO B O 1
ATOM 5678 N N . LYS B 1 142 ? 29.25 0.661 12.93 1 91.69 142 LYS B N 1
ATOM 5679 C CA . LYS B 1 142 ? 28.891 -0.47 13.781 1 91.69 142 LYS B CA 1
ATOM 5680 C C . LYS B 1 142 ? 28.328 -1.617 12.945 1 91.69 142 LYS B C 1
ATOM 5682 O O . LYS B 1 142 ? 28.266 -2.76 13.414 1 91.69 142 LYS B O 1
ATOM 5687 N N . SER B 1 143 ? 27.844 -1.285 11.773 1 93.38 143 SER B N 1
ATOM 5688 C CA . SER B 1 143 ? 27.266 -2.309 10.914 1 93.38 143 SER B CA 1
ATOM 5689 C C . SER B 1 143 ? 28.344 -3.117 10.203 1 93.38 143 SER B C 1
ATOM 5691 O O . SER B 1 143 ? 28.062 -4.168 9.625 1 93.38 143 SER B O 1
ATOM 5693 N N . LEU B 1 144 ? 29.547 -2.701 10.281 1 92.56 144 LEU B N 1
ATOM 5694 C CA . LEU B 1 144 ? 30.641 -3.402 9.617 1 92.56 144 LEU B CA 1
ATOM 5695 C C . LEU B 1 144 ? 30.891 -4.754 10.273 1 92.56 144 LEU B C 1
ATOM 5697 O O . LEU B 1 144 ? 30.75 -4.895 11.492 1 92.56 144 LEU B O 1
ATOM 5701 N N . PRO B 1 145 ? 31.234 -5.727 9.43 1 92.5 145 PRO B N 1
ATOM 5702 C CA . PRO B 1 145 ? 31.609 -7.012 10.031 1 92.5 145 PRO B CA 1
ATOM 5703 C C . PRO B 1 145 ? 32.844 -6.91 10.914 1 92.5 145 PRO B C 1
ATOM 5705 O O . PRO B 1 145 ? 33.719 -6.078 10.672 1 92.5 145 PRO B O 1
ATOM 5708 N N . ASN B 1 146 ? 32.875 -7.844 11.93 1 87.19 146 ASN B N 1
ATOM 5709 C CA . ASN B 1 146 ? 34 -7.871 12.844 1 87.19 146 ASN B CA 1
ATOM 5710 C C . ASN B 1 146 ? 35.281 -8.305 12.125 1 87.19 146 ASN B C 1
ATOM 5712 O O . ASN B 1 146 ? 35.25 -9.188 11.273 1 87.19 146 ASN B O 1
ATOM 5716 N N . GLY B 1 147 ? 36.5 -7.777 12.711 1 71.44 147 GLY B N 1
ATOM 5717 C CA . GLY B 1 147 ? 37.812 -8.219 12.281 1 71.44 147 GLY B CA 1
ATOM 5718 C C . GLY B 1 147 ? 38.125 -7.836 10.844 1 71.44 147 GLY B C 1
ATOM 5719 O O . GLY B 1 147 ? 39.188 -8.172 10.328 1 71.44 147 GLY B O 1
ATOM 5720 N N . THR B 1 148 ? 37.219 -7.641 10.031 1 56.38 148 THR B N 1
ATOM 5721 C CA . THR B 1 148 ? 37.531 -7.402 8.633 1 56.38 148 THR B CA 1
ATOM 5722 C C . THR B 1 148 ? 38.062 -5.988 8.43 1 56.38 148 THR B C 1
ATOM 5724 O O . THR B 1 148 ? 37.406 -5.012 8.781 1 56.38 148 THR B O 1
ATOM 5727 N N . GLY B 1 149 ? 39.281 -5.695 8.672 1 52.88 149 GLY B N 1
ATOM 5728 C CA . GLY B 1 149 ? 39.844 -4.508 8.062 1 52.88 149 GLY B CA 1
ATOM 5729 C C . GLY B 1 149 ? 39.344 -4.262 6.648 1 52.88 149 GLY B C 1
ATOM 5730 O O . GLY B 1 149 ? 39.875 -4.844 5.691 1 52.88 149 GLY B O 1
ATOM 5731 N N . LEU B 1 150 ? 38.219 -3.996 6.398 1 54.22 150 LEU B N 1
ATOM 5732 C CA . LEU B 1 150 ? 37.375 -4.203 5.242 1 54.22 150 LEU B CA 1
ATOM 5733 C C . LEU B 1 150 ? 38.094 -3.887 3.947 1 54.22 150 LEU B C 1
ATOM 5735 O O . LEU B 1 150 ? 37.469 -3.717 2.898 1 54.22 150 LEU B O 1
ATOM 5739 N N . SER B 1 151 ? 39.25 -3.475 3.895 1 49.53 151 SER B N 1
ATOM 5740 C CA . SER B 1 151 ? 39.75 -3.225 2.549 1 49.53 151 SER B CA 1
ATOM 5741 C C . SER B 1 151 ? 39.625 -4.465 1.672 1 49.53 151 SER B C 1
ATOM 5743 O O . SER B 1 151 ? 39.094 -4.406 0.57 1 49.53 151 SER B O 1
ATOM 5745 N N . ASP B 1 152 ? 40.594 -5.469 1.827 1 54.09 152 ASP B N 1
ATOM 5746 C CA . ASP B 1 152 ? 41.031 -6.297 0.697 1 54.09 152 ASP B CA 1
ATOM 5747 C C . ASP B 1 152 ? 39.938 -7.297 0.326 1 54.09 152 ASP B C 1
ATOM 5749 O O . ASP B 1 152 ? 39.844 -7.742 -0.821 1 54.09 152 ASP B O 1
ATOM 5753 N N . ASP B 1 153 ? 39.031 -7.871 1.225 1 72.94 153 ASP B N 1
ATOM 5754 C CA . ASP B 1 153 ? 38.188 -8.898 0.589 1 72.94 153 ASP B CA 1
ATOM 5755 C C . ASP B 1 153 ? 36.719 -8.57 0.704 1 72.94 153 ASP B C 1
ATOM 5757 O O . ASP B 1 153 ? 35.969 -9.281 1.384 1 72.94 153 ASP B O 1
ATOM 5761 N N . LYS B 1 154 ? 36.25 -7.414 0.343 1 87.62 154 LYS B N 1
ATOM 5762 C CA . LYS B 1 154 ? 34.875 -6.949 0.39 1 87.62 154 LYS B CA 1
ATOM 5763 C C . LYS B 1 154 ? 34.094 -7.48 -0.797 1 87.62 154 LYS B C 1
ATOM 5765 O O . LYS B 1 154 ? 32.875 -7.219 -0.914 1 87.62 154 LYS B O 1
ATOM 5770 N N . ILE B 1 155 ? 34.688 -8.133 -1.572 1 92.06 155 ILE B N 1
ATOM 5771 C CA . ILE B 1 155 ? 34.031 -8.602 -2.795 1 92.06 155 ILE B CA 1
ATOM 5772 C C . ILE B 1 155 ? 33.594 -10.047 -2.615 1 92.06 155 ILE B C 1
ATOM 5774 O O . ILE B 1 155 ? 34.375 -10.906 -2.215 1 92.06 155 ILE B O 1
ATOM 5778 N N . SER B 1 156 ? 32.344 -10.297 -2.803 1 95.5 156 SER B N 1
ATOM 5779 C CA . SER B 1 156 ? 31.734 -11.617 -2.76 1 95.5 156 SER B CA 1
ATOM 5780 C C . SER B 1 156 ? 31.891 -12.258 -1.388 1 95.5 156 SER B C 1
ATOM 5782 O O . SER B 1 156 ? 32.344 -13.406 -1.281 1 95.5 156 SER B O 1
ATOM 5784 N N . MET B 1 157 ? 31.484 -11.531 -0.429 1 94.94 157 MET B N 1
ATOM 5785 C CA . MET B 1 157 ? 31.609 -12 0.948 1 94.94 157 MET B CA 1
ATOM 5786 C C . MET B 1 157 ? 30.516 -13.008 1.27 1 94.94 157 MET B C 1
ATOM 5788 O O . MET B 1 157 ? 29.438 -12.984 0.662 1 94.94 157 MET B O 1
ATOM 5792 N N . ASP B 1 158 ? 30.891 -13.883 2.232 1 94.94 158 ASP B N 1
ATOM 5793 C CA . ASP B 1 158 ? 29.844 -14.727 2.795 1 94.94 158 ASP B CA 1
ATOM 5794 C C . ASP B 1 158 ? 28.734 -13.891 3.42 1 94.94 158 ASP B C 1
ATOM 5796 O O . ASP B 1 158 ? 29 -12.969 4.188 1 94.94 158 ASP B O 1
ATOM 5800 N N . PRO B 1 159 ? 27.531 -14.211 3.045 1 97.06 159 PRO B N 1
ATOM 5801 C CA . PRO B 1 159 ? 26.438 -13.352 3.496 1 97.06 159 PRO B CA 1
ATOM 5802 C C . PRO B 1 159 ? 26.328 -13.281 5.02 1 97.06 159 PRO B C 1
ATOM 5804 O O . PRO B 1 159 ? 26.016 -12.219 5.57 1 97.06 159 PRO B O 1
ATOM 5807 N N . GLN B 1 160 ? 26.516 -14.352 5.789 1 95.94 160 GLN B N 1
ATOM 5808 C CA . GLN B 1 160 ? 26.438 -14.344 7.246 1 95.94 160 GLN B CA 1
ATOM 5809 C C . GLN B 1 160 ? 27.5 -13.43 7.852 1 95.94 160 GLN B C 1
ATOM 5811 O O . GLN B 1 160 ? 27.219 -12.68 8.789 1 95.94 160 GLN B O 1
ATOM 5816 N N . LYS B 1 161 ? 28.625 -13.539 7.285 1 94.62 161 LYS B N 1
ATOM 5817 C CA . LYS B 1 161 ? 29.719 -12.695 7.762 1 94.62 161 LYS B CA 1
ATOM 5818 C C . LYS B 1 161 ? 29.484 -11.234 7.395 1 94.62 161 LYS B C 1
ATOM 5820 O O . LYS B 1 161 ? 29.641 -10.344 8.234 1 94.62 161 LYS B O 1
ATOM 5825 N N . ALA B 1 162 ? 29.109 -10.977 6.156 1 96.56 162 ALA B N 1
ATOM 5826 C CA . ALA B 1 162 ? 28.906 -9.617 5.664 1 96.56 162 ALA B CA 1
ATOM 5827 C C . ALA B 1 162 ? 27.859 -8.883 6.492 1 96.56 162 ALA B C 1
ATOM 5829 O O . ALA B 1 162 ? 27.984 -7.676 6.73 1 96.56 162 ALA B O 1
ATOM 5830 N N . MET B 1 163 ? 26.844 -9.578 6.965 1 97.31 163 MET B N 1
ATOM 5831 C CA . MET B 1 163 ? 25.719 -8.922 7.625 1 97.31 163 MET B CA 1
ATOM 5832 C C . MET B 1 163 ? 25.688 -9.25 9.109 1 97.31 163 MET B C 1
ATOM 5834 O O . MET B 1 163 ? 24.656 -9.102 9.766 1 97.31 163 MET B O 1
ATOM 5838 N N . GLU B 1 164 ? 26.766 -9.742 9.672 1 96.25 164 GLU B N 1
ATOM 5839 C CA . GLU B 1 164 ? 26.781 -10.273 11.031 1 96.25 164 GLU B CA 1
ATOM 5840 C C . GLU B 1 164 ? 26.391 -9.203 12.047 1 96.25 164 GLU B C 1
ATOM 5842 O O . GLU B 1 164 ? 25.844 -9.523 13.117 1 96.25 164 GLU B O 1
ATOM 5847 N N . ASN B 1 165 ? 26.609 -7.891 11.703 1 96.31 165 ASN B N 1
ATOM 5848 C CA . ASN B 1 165 ? 26.312 -6.824 12.656 1 96.31 165 ASN B CA 1
ATOM 5849 C C . ASN B 1 165 ? 25.125 -5.98 12.195 1 96.31 165 ASN B C 1
ATOM 5851 O O . ASN B 1 165 ? 24.906 -4.879 12.703 1 96.31 165 ASN B O 1
ATOM 5855 N N . CYS B 1 166 ? 24.391 -6.422 11.227 1 97.38 166 CYS B N 1
ATOM 5856 C CA . CYS B 1 166 ? 23.188 -5.727 10.781 1 97.38 166 CYS B CA 1
ATOM 5857 C C . CYS B 1 166 ? 21.953 -6.242 11.516 1 97.38 166 CYS B C 1
ATOM 5859 O O . CYS B 1 166 ? 21.562 -7.402 11.359 1 97.38 166 CYS B O 1
ATOM 5861 N N . HIS B 1 167 ? 21.297 -5.363 12.273 1 98.06 167 HIS B N 1
ATOM 5862 C CA . HIS B 1 167 ? 20.047 -5.723 12.922 1 98.06 167 HIS B CA 1
ATOM 5863 C C . HIS B 1 167 ? 18.891 -5.754 11.922 1 98.06 167 HIS B C 1
ATOM 5865 O O . HIS B 1 167 ? 18.016 -6.613 12.008 1 98.06 167 HIS B O 1
ATOM 5871 N N . THR B 1 168 ? 18.891 -4.797 11.039 1 97.38 168 THR B N 1
ATOM 5872 C CA . THR B 1 168 ? 17.891 -4.629 9.992 1 97.38 168 THR B CA 1
ATOM 5873 C C . THR B 1 168 ? 18.547 -4.535 8.617 1 97.38 168 THR B C 1
ATOM 5875 O O . THR B 1 168 ? 19.578 -3.891 8.461 1 97.38 168 THR B O 1
ATOM 5878 N N . VAL B 1 169 ? 17.969 -5.211 7.66 1 98.38 169 VAL B N 1
ATOM 5879 C CA . VAL B 1 169 ? 18.406 -5.086 6.273 1 98.38 169 VAL B CA 1
ATOM 5880 C C . VAL B 1 169 ? 17.234 -4.621 5.406 1 98.38 169 VAL B C 1
ATOM 5882 O O . VAL B 1 169 ? 16.188 -5.262 5.379 1 98.38 169 VAL B O 1
ATOM 5885 N N . LYS B 1 170 ? 17.406 -3.512 4.805 1 97.75 170 LYS B N 1
ATOM 5886 C CA . LYS B 1 170 ? 16.5 -3.039 3.762 1 97.75 170 LYS B CA 1
ATOM 5887 C C . LYS B 1 170 ? 16.891 -3.596 2.396 1 97.75 170 LYS B C 1
ATOM 5889 O O . LYS B 1 170 ? 18.016 -3.406 1.946 1 97.75 170 LYS B O 1
ATOM 5894 N N . VAL B 1 171 ? 15.961 -4.266 1.796 1 98.31 171 VAL B N 1
ATOM 5895 C CA . VAL B 1 171 ? 16.266 -4.938 0.535 1 98.31 171 VAL B CA 1
ATOM 5896 C C . VAL B 1 171 ? 15.539 -4.234 -0.611 1 98.31 171 VAL B C 1
ATOM 5898 O O . VAL B 1 171 ? 14.305 -4.137 -0.611 1 98.31 171 VAL B O 1
ATOM 5901 N N . LEU B 1 172 ? 16.297 -3.783 -1.538 1 97.69 172 LEU B N 1
ATOM 5902 C CA . LEU B 1 172 ? 15.789 -3.184 -2.77 1 97.69 172 LEU B CA 1
ATOM 5903 C C . LEU B 1 172 ? 16.078 -4.082 -3.969 1 97.69 172 LEU B C 1
ATOM 5905 O O . LEU B 1 172 ? 17.234 -4.375 -4.266 1 97.69 172 LEU B O 1
ATOM 5909 N N . LEU B 1 173 ? 15.023 -4.484 -4.602 1 96.88 173 LEU B N 1
ATOM 5910 C CA . LEU B 1 173 ? 15.195 -5.211 -5.855 1 96.88 173 LEU B CA 1
ATOM 5911 C C . LEU B 1 173 ? 15.336 -4.246 -7.027 1 96.88 173 LEU B C 1
ATOM 5913 O O . LEU B 1 173 ? 14.508 -3.348 -7.195 1 96.88 173 LEU B O 1
ATOM 5917 N N . HIS B 1 174 ? 16.359 -4.43 -7.766 1 96.06 174 HIS B N 1
ATOM 5918 C CA . HIS B 1 174 ? 16.609 -3.578 -8.922 1 96.06 174 HIS B CA 1
ATOM 5919 C C . HIS B 1 174 ? 16.969 -4.41 -10.148 1 96.06 174 HIS B C 1
ATOM 5921 O O . HIS B 1 174 ? 17.844 -5.281 -10.078 1 96.06 174 HIS B O 1
ATOM 5927 N N . ALA B 1 175 ? 16.328 -4.082 -11.203 1 93.06 175 ALA B N 1
ATOM 5928 C CA . ALA B 1 175 ? 16.578 -4.836 -12.43 1 93.06 175 ALA B CA 1
ATOM 5929 C C . ALA B 1 175 ? 17.953 -4.512 -13.008 1 93.06 175 ALA B C 1
ATOM 5931 O O . ALA B 1 175 ? 18.297 -3.34 -13.172 1 93.06 175 ALA B O 1
ATOM 5932 N N . PRO B 1 176 ? 18.688 -5.516 -13.328 1 93.69 176 PRO B N 1
ATOM 5933 C CA . PRO B 1 176 ? 19.953 -5.258 -13.992 1 93.69 176 PRO B CA 1
ATOM 5934 C C . PRO B 1 176 ? 19.797 -4.566 -15.344 1 93.69 176 PRO B C 1
ATOM 5936 O O . PRO B 1 176 ? 18.859 -4.867 -16.078 1 93.69 176 PRO B O 1
ATOM 5939 N N . SER B 1 177 ? 20.719 -3.734 -15.625 1 89.81 177 SER B N 1
ATOM 5940 C CA . SER B 1 177 ? 20.688 -2.998 -16.891 1 89.81 177 SER B CA 1
ATOM 5941 C C . SER B 1 177 ? 21.031 -3.898 -18.062 1 89.81 177 SER B C 1
ATOM 5943 O O . SER B 1 177 ? 21.828 -4.824 -17.938 1 89.81 177 SER B O 1
ATOM 5945 N N . ASN B 1 178 ? 20.234 -3.641 -19.031 1 78 178 ASN B N 1
ATOM 5946 C CA . ASN B 1 178 ? 20.547 -4.297 -20.281 1 78 178 ASN B CA 1
ATOM 5947 C C . ASN B 1 178 ? 21.141 -3.311 -21.297 1 78 178 ASN B C 1
ATOM 5949 O O . ASN B 1 178 ? 20.781 -2.133 -21.297 1 78 178 ASN B O 1
ATOM 5953 N N . ARG B 1 179 ? 22.109 -3.73 -21.969 1 59.72 179 ARG B N 1
ATOM 5954 C CA . ARG B 1 179 ? 22.844 -2.895 -22.922 1 59.72 179 ARG B CA 1
ATOM 5955 C C . ARG B 1 179 ? 21.875 -2.215 -23.891 1 59.72 179 ARG B C 1
ATOM 5957 O O . ARG B 1 179 ? 22.141 -1.098 -24.344 1 59.72 179 ARG B O 1
ATOM 5964 N N . GLN B 1 180 ? 20.859 -2.838 -24.078 1 66.62 180 GLN B N 1
ATOM 5965 C CA . GLN B 1 180 ? 19.938 -2.342 -25.094 1 66.62 180 GLN B CA 1
ATOM 5966 C C . GLN B 1 180 ? 18.859 -1.449 -24.469 1 66.62 180 GLN B C 1
ATOM 5968 O O . GLN B 1 180 ? 17.984 -0.936 -25.172 1 66.62 180 GLN B O 1
ATOM 5973 N N . GLN B 1 181 ? 19.203 -1.163 -23.312 1 76.94 181 GLN B N 1
ATOM 5974 C CA . GLN B 1 181 ? 18.172 -0.381 -22.641 1 76.94 181 GLN B CA 1
ATOM 5975 C C . GLN B 1 181 ? 18.219 1.079 -23.078 1 76.94 181 GLN B C 1
ATOM 5977 O O . GLN B 1 181 ? 19.266 1.719 -23.031 1 76.94 181 GLN B O 1
ATOM 5982 N N . LYS B 1 182 ? 17.109 1.546 -23.562 1 85.31 182 LYS B N 1
ATOM 5983 C CA . LYS B 1 182 ? 16.922 2.906 -24.062 1 85.31 182 LYS B CA 1
ATOM 5984 C C . LYS B 1 182 ? 16.906 3.912 -22.922 1 85.31 182 LYS B C 1
ATOM 5986 O O . LYS B 1 182 ? 17.344 5.055 -23.078 1 85.31 182 LYS B O 1
ATOM 5991 N N . TYR B 1 183 ? 16.5 3.49 -21.844 1 94.19 183 TYR B N 1
ATOM 5992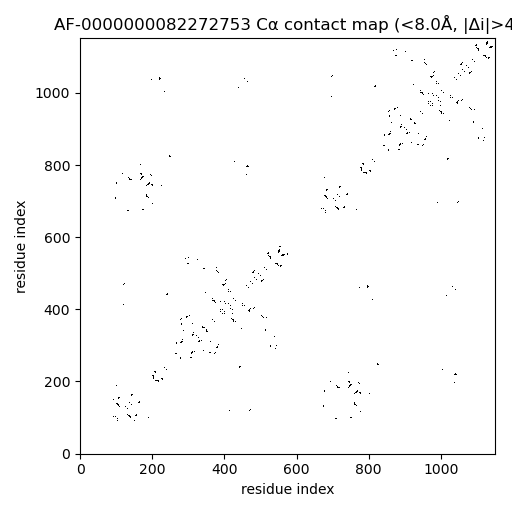 C CA . TYR B 1 183 ? 16.281 4.402 -20.719 1 94.19 183 TYR B CA 1
ATOM 5993 C C . TYR B 1 183 ? 17.266 4.102 -19.594 1 94.19 183 TYR B C 1
ATOM 5995 O O . TYR B 1 183 ? 17.609 2.943 -19.344 1 94.19 183 TYR B O 1
ATOM 6003 N N . SER B 1 184 ? 17.719 5.125 -18.953 1 94.62 184 SER B N 1
ATOM 6004 C CA . SER B 1 184 ? 18.672 4.992 -17.859 1 94.62 184 SER B CA 1
ATOM 6005 C C . SER B 1 184 ? 18.031 5.371 -16.531 1 94.62 184 SER B C 1
ATOM 6007 O O . SER B 1 184 ? 17.25 6.328 -16.453 1 94.62 184 SER B O 1
ATOM 6009 N N . GLN B 1 185 ? 18.422 4.605 -15.516 1 95.62 185 GLN B N 1
ATOM 6010 C CA . GLN B 1 185 ? 17.891 4.855 -14.18 1 95.62 185 GLN B CA 1
ATOM 6011 C C . GLN B 1 185 ? 19 5.207 -13.195 1 95.62 185 GLN B C 1
ATOM 6013 O O . GLN B 1 185 ? 20.156 4.84 -13.414 1 95.62 185 GLN B O 1
ATOM 6018 N N . CYS B 1 186 ? 18.688 5.945 -12.219 1 97.62 186 CYS B N 1
ATOM 6019 C CA . CYS B 1 186 ? 19.547 6.238 -11.078 1 97.62 186 CYS B CA 1
ATOM 6020 C C . CYS B 1 186 ? 18.828 5.945 -9.766 1 97.62 186 CYS B C 1
ATOM 6022 O O . CYS B 1 186 ? 17.594 5.883 -9.727 1 97.62 186 CYS B O 1
ATOM 6024 N N . ILE B 1 187 ? 19.578 5.684 -8.727 1 98.44 187 ILE B N 1
ATOM 6025 C CA . ILE B 1 187 ? 19.062 5.488 -7.383 1 98.44 187 ILE B CA 1
ATOM 6026 C C . ILE B 1 187 ? 19.641 6.551 -6.445 1 98.44 187 ILE B C 1
ATOM 6028 O O . ILE B 1 187 ? 20.859 6.695 -6.336 1 98.44 187 ILE B O 1
ATOM 6032 N N . ALA B 1 188 ? 18.797 7.277 -5.84 1 98.75 188 ALA B N 1
ATOM 6033 C CA . ALA B 1 188 ? 19.219 8.289 -4.867 1 98.75 188 ALA B CA 1
ATOM 6034 C C . ALA B 1 188 ? 18.875 7.844 -3.443 1 98.75 188 ALA B C 1
ATOM 6036 O O . ALA B 1 188 ? 17.719 7.539 -3.139 1 98.75 188 ALA B O 1
ATOM 6037 N N . ILE B 1 189 ? 19.828 7.738 -2.596 1 98.5 189 ILE B N 1
ATOM 6038 C CA . ILE B 1 189 ? 19.625 7.527 -1.165 1 98.5 189 ILE B CA 1
ATOM 6039 C C . ILE B 1 189 ? 19.75 8.859 -0.426 1 98.5 189 ILE B C 1
ATOM 6041 O O . ILE B 1 189 ? 20.828 9.461 -0.405 1 98.5 189 ILE B O 1
ATOM 6045 N N . VAL B 1 190 ? 18.672 9.273 0.143 1 97.94 190 VAL B N 1
ATOM 6046 C CA . VAL B 1 190 ? 18.547 10.625 0.676 1 97.94 190 VAL B CA 1
ATOM 6047 C C . VAL B 1 190 ? 18.5 10.578 2.201 1 97.94 190 VAL B C 1
ATOM 6049 O O . VAL B 1 190 ? 17.703 9.844 2.777 1 97.94 190 VAL B O 1
ATOM 6052 N N . PRO B 1 191 ? 19.391 11.352 2.857 1 96.69 191 PRO B N 1
ATOM 6053 C CA . PRO B 1 191 ? 19.297 11.414 4.316 1 96.69 191 PRO B CA 1
ATOM 6054 C C . PRO B 1 191 ? 18.031 12.125 4.793 1 96.69 191 PRO B C 1
ATOM 6056 O O . PRO B 1 191 ? 17.922 13.352 4.672 1 96.69 191 PRO B O 1
ATOM 6059 N N . GLN B 1 192 ? 17.141 11.398 5.285 1 93.62 192 GLN B N 1
ATOM 6060 C CA . GLN B 1 192 ? 15.828 11.82 5.746 1 93.62 192 GLN B CA 1
ATOM 6061 C C . GLN B 1 192 ? 15.164 10.734 6.586 1 93.62 192 GLN B C 1
ATOM 6063 O O . GLN B 1 192 ? 15.602 9.586 6.582 1 93.62 192 GLN B O 1
ATOM 6068 N N . TRP B 1 193 ? 14.227 11.211 7.383 1 91 193 TRP B N 1
ATOM 6069 C CA . TRP B 1 193 ? 13.445 10.195 8.086 1 91 193 TRP B CA 1
ATOM 6070 C C . TRP B 1 193 ? 13.008 9.086 7.129 1 91 193 TRP B C 1
ATOM 6072 O O . TRP B 1 193 ? 12.547 9.367 6.02 1 91 193 TRP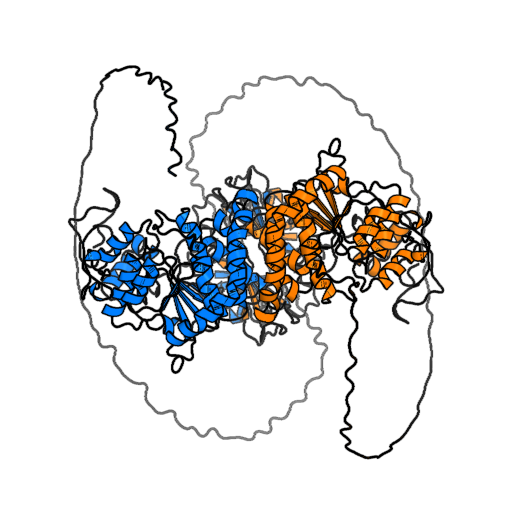 B O 1
ATOM 6082 N N . GLU B 1 194 ? 13.156 7.875 7.57 1 88.56 194 GLU B N 1
ATOM 6083 C CA . GLU B 1 194 ? 13.211 6.758 6.633 1 88.56 194 GLU B CA 1
ATOM 6084 C C . GLU B 1 194 ? 11.82 6.438 6.082 1 88.56 194 GLU B C 1
ATOM 6086 O O . GLU B 1 194 ? 10.812 6.703 6.738 1 88.56 194 GLU B O 1
ATOM 6091 N N . SER B 1 195 ? 11.852 5.934 4.859 1 90.19 195 SER B N 1
ATOM 6092 C CA . SER B 1 195 ? 10.695 5.422 4.129 1 90.19 195 SER B CA 1
ATOM 6093 C C . SER B 1 195 ? 10.914 3.979 3.688 1 90.19 195 SER B C 1
ATOM 6095 O O . SER B 1 195 ? 12.055 3.539 3.533 1 90.19 195 SER B O 1
ATOM 6097 N N . PHE B 1 196 ? 9.844 3.238 3.578 1 92.81 196 PHE B N 1
ATOM 6098 C CA . PHE B 1 196 ? 9.945 1.867 3.094 1 92.81 196 PHE B CA 1
ATOM 6099 C C . PHE B 1 196 ? 9.219 1.706 1.763 1 92.81 196 PHE B C 1
ATOM 6101 O O . PHE B 1 196 ? 8.828 0.598 1.395 1 92.81 196 PHE B O 1
ATOM 6108 N N . ILE B 1 197 ? 9.008 2.836 1.144 1 93.5 197 ILE B N 1
ATOM 6109 C CA . ILE B 1 197 ? 8.617 2.861 -0.26 1 93.5 197 ILE B CA 1
ATOM 6110 C C . ILE B 1 197 ? 9.711 3.523 -1.092 1 93.5 197 ILE B C 1
ATOM 6112 O O . ILE B 1 197 ? 10.469 4.355 -0.584 1 93.5 197 ILE B O 1
ATOM 6116 N N . VAL B 1 198 ? 9.805 3.09 -2.256 1 96.62 198 VAL B N 1
ATOM 6117 C CA . VAL B 1 198 ? 10.688 3.738 -3.223 1 96.62 198 VAL B CA 1
ATOM 6118 C C . VAL B 1 198 ? 9.914 4.801 -3.998 1 96.62 198 VAL B C 1
ATOM 6120 O O . VAL B 1 198 ? 8.992 4.477 -4.754 1 96.62 198 VAL B O 1
ATOM 6123 N N . HIS B 1 199 ? 10.289 6.016 -3.727 1 97.25 199 HIS B N 1
ATOM 6124 C CA . HIS B 1 199 ? 9.664 7.098 -4.477 1 97.25 199 HIS B CA 1
ATOM 6125 C C . HIS B 1 199 ? 10.203 7.16 -5.902 1 97.25 199 HIS B C 1
ATOM 6127 O O . HIS B 1 199 ? 11.414 7.156 -6.113 1 97.25 199 HIS B O 1
ATOM 6133 N N . LYS B 1 200 ? 9.312 7.242 -6.832 1 96.75 200 LYS B N 1
ATOM 6134 C CA . LYS B 1 200 ? 9.695 7.152 -8.234 1 96.75 200 LYS B CA 1
ATOM 6135 C C . LYS B 1 200 ? 9.477 8.484 -8.953 1 96.75 200 LYS B C 1
ATOM 6137 O O . LYS B 1 200 ? 8.359 8.984 -9.008 1 96.75 200 LYS B O 1
ATOM 6142 N N . PHE B 1 201 ? 10.562 9.039 -9.492 1 98.25 201 PHE B N 1
ATOM 6143 C CA . PHE B 1 201 ? 10.5 10.219 -10.352 1 98.25 201 PHE B CA 1
ATOM 6144 C C . PHE B 1 201 ? 10.938 9.883 -11.766 1 98.25 201 PHE B C 1
ATOM 6146 O O . PHE B 1 201 ? 11.898 9.125 -11.969 1 98.25 201 PHE B O 1
ATOM 6153 N N . MET B 1 202 ? 10.219 10.359 -12.719 1 97.81 202 MET B N 1
ATOM 6154 C CA . MET B 1 202 ? 10.523 10.117 -14.125 1 97.81 202 MET B CA 1
ATOM 6155 C C . MET B 1 202 ? 10.367 11.391 -14.945 1 97.81 202 MET B C 1
ATOM 6157 O O . MET B 1 202 ? 9.5 12.219 -14.656 1 97.81 202 MET B O 1
ATOM 6161 N N . ARG B 1 203 ? 11.219 11.547 -15.906 1 98.06 203 ARG B N 1
ATOM 6162 C CA . ARG B 1 203 ? 11.094 12.656 -16.844 1 98.06 203 ARG B CA 1
ATOM 6163 C C . ARG B 1 203 ? 10.031 12.367 -17.906 1 98.06 203 ARG B C 1
ATOM 6165 O O . ARG B 1 203 ? 10.336 11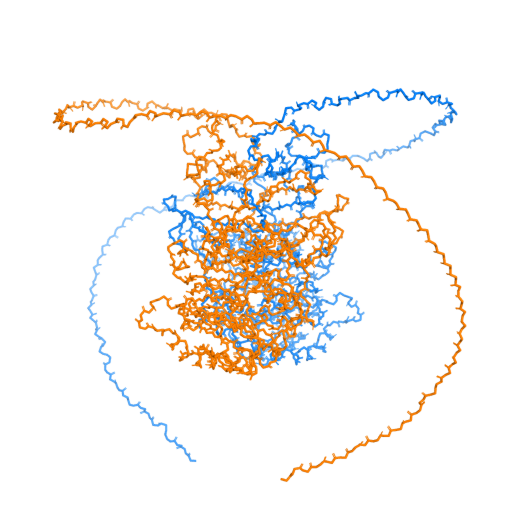.789 -18.953 1 98.06 203 ARG B O 1
ATOM 6172 N N . VAL B 1 204 ? 8.844 12.859 -17.562 1 97.69 204 VAL B N 1
ATOM 6173 C CA . VAL B 1 204 ? 7.738 12.625 -18.484 1 97.69 204 VAL B CA 1
ATOM 6174 C C . VAL B 1 204 ? 6.953 13.914 -18.688 1 97.69 204 VAL B C 1
ATOM 6176 O O . VAL B 1 204 ? 6.879 14.75 -17.781 1 97.69 204 VAL B O 1
ATOM 6179 N N . LYS B 1 205 ? 6.359 14.055 -19.828 1 96.06 205 LYS B N 1
ATOM 6180 C CA . LYS B 1 205 ? 5.484 15.195 -20.094 1 96.06 205 LYS B CA 1
ATOM 6181 C C . LYS B 1 205 ? 4.203 15.117 -19.281 1 96.06 205 LYS B C 1
ATOM 6183 O O . LYS B 1 205 ? 3.719 16.125 -18.766 1 96.06 205 LYS B O 1
ATOM 6188 N N . SER B 1 206 ? 3.658 13.945 -19.234 1 93.38 206 SER B N 1
ATOM 6189 C CA . SER B 1 206 ? 2.469 13.617 -18.453 1 93.38 206 SER B CA 1
ATOM 6190 C C . SER B 1 206 ? 2.406 12.133 -18.125 1 93.38 206 SER B C 1
ATOM 6192 O O . SER B 1 206 ? 3.115 11.328 -18.734 1 93.38 206 SER B O 1
ATOM 6194 N N . LEU B 1 207 ? 1.629 11.805 -17.188 1 92 207 LEU B N 1
ATOM 6195 C CA . LEU B 1 207 ? 1.445 10.383 -16.906 1 92 207 LEU B CA 1
ATOM 6196 C C . LEU B 1 207 ? 1.02 9.625 -18.156 1 92 207 LEU B C 1
ATOM 6198 O O . LEU B 1 207 ? 0.147 10.086 -18.906 1 92 207 LEU B O 1
ATOM 6202 N N . GLY B 1 208 ? 1.634 8.531 -18.359 1 93.19 208 GLY B N 1
ATOM 6203 C CA . GLY B 1 208 ? 1.331 7.734 -19.547 1 93.19 208 GLY B CA 1
ATOM 6204 C C . GLY B 1 208 ? 2.24 8.039 -20.719 1 93.19 208 GLY B C 1
ATOM 6205 O O . GLY B 1 208 ? 2.299 7.266 -21.672 1 93.19 208 GLY B O 1
ATOM 6206 N N . SER B 1 209 ? 2.967 9.141 -20.672 1 96.25 209 SER B N 1
ATOM 6207 C CA . SER B 1 209 ? 3.912 9.484 -21.734 1 96.25 209 SER B CA 1
ATOM 6208 C C . SER B 1 209 ? 5.238 8.75 -21.547 1 96.25 209 SER B C 1
ATOM 6210 O O . SER B 1 209 ? 5.598 8.383 -20.422 1 96.25 209 SER B O 1
ATOM 6212 N N . PRO B 1 210 ? 5.938 8.516 -22.625 1 96.75 210 PRO B N 1
ATOM 6213 C CA . PRO B 1 210 ? 7.273 7.93 -22.5 1 96.75 210 PRO B CA 1
ATOM 6214 C C . PRO B 1 210 ? 8.266 8.867 -21.797 1 96.75 210 PRO B C 1
ATOM 6216 O O . PRO B 1 210 ? 8.086 10.086 -21.844 1 96.75 210 PRO B O 1
ATOM 6219 N N . ALA B 1 211 ? 9.273 8.297 -21.25 1 97.44 211 ALA B N 1
ATOM 6220 C CA . ALA B 1 211 ? 10.32 9.094 -20.625 1 97.44 211 ALA B CA 1
ATOM 6221 C C . ALA B 1 211 ? 11.109 9.891 -21.656 1 97.44 211 ALA B C 1
ATOM 6223 O O . ALA B 1 211 ? 11.375 9.406 -22.75 1 97.44 211 ALA B O 1
ATOM 6224 N N . ASP B 1 212 ? 11.453 11.148 -21.312 1 97.81 212 ASP B N 1
ATOM 6225 C CA . ASP B 1 212 ? 12.172 12.086 -22.172 1 97.81 212 ASP B CA 1
ATOM 6226 C C . ASP B 1 212 ? 13.086 12.992 -21.344 1 97.81 212 ASP B C 1
ATOM 6228 O O . ASP B 1 212 ? 12.617 13.742 -20.484 1 97.81 212 ASP B O 1
ATOM 6232 N N . LEU B 1 213 ? 14.383 13 -21.688 1 96.94 213 LEU B N 1
ATOM 6233 C CA . LEU B 1 213 ? 15.391 13.727 -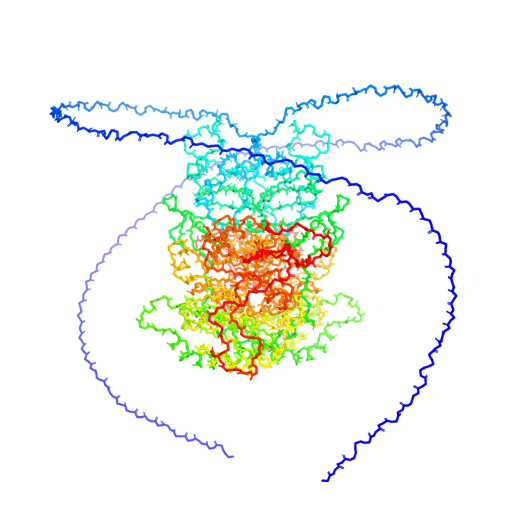20.922 1 96.94 213 LEU B CA 1
ATOM 6234 C C . LEU B 1 213 ? 15.125 15.227 -20.953 1 96.94 213 LEU B C 1
ATOM 6236 O O . LEU B 1 213 ? 15.648 15.977 -20.125 1 96.94 213 LEU B O 1
ATOM 6240 N N . SER B 1 214 ? 14.352 15.688 -21.875 1 97.19 214 SER B N 1
ATOM 6241 C CA . SER B 1 214 ? 14.07 17.109 -22.016 1 97.19 214 SER B CA 1
ATOM 6242 C C . SER B 1 214 ? 12.992 17.562 -21.031 1 97.19 214 SER B C 1
ATOM 6244 O O . SER B 1 214 ? 12.797 18.75 -20.828 1 97.19 214 SER B O 1
ATOM 6246 N N . GLU B 1 215 ? 12.281 16.641 -20.438 1 97.69 215 GLU B N 1
ATOM 6247 C CA . GLU B 1 215 ? 11.203 16.938 -19.516 1 97.69 215 GLU B CA 1
ATOM 6248 C C . GLU B 1 215 ? 11.719 17.016 -18.078 1 97.69 215 GLU B C 1
ATOM 6250 O O . GLU B 1 215 ? 12.719 16.391 -17.734 1 97.69 215 GLU B O 1
ATOM 6255 N N . PRO B 1 216 ? 11.094 17.797 -17.266 1 96.44 216 PRO B N 1
ATOM 6256 C CA . PRO B 1 216 ? 11.453 17.781 -15.844 1 96.44 216 PRO B CA 1
ATOM 6257 C C . PRO B 1 216 ? 11.031 16.5 -15.133 1 96.44 216 PRO B C 1
ATOM 6259 O O . PRO B 1 216 ? 10.172 15.766 -15.633 1 96.44 216 PRO B O 1
ATOM 6262 N N . PHE B 1 217 ? 11.641 16.219 -14.016 1 97.31 217 PHE B N 1
ATOM 6263 C CA . PHE B 1 217 ? 11.234 15.078 -13.203 1 97.31 217 PHE B CA 1
ATOM 6264 C C . PHE B 1 217 ? 9.82 15.273 -12.664 1 97.31 217 PHE B C 1
ATOM 6266 O O . PHE B 1 217 ? 9.477 16.359 -12.188 1 97.31 217 PHE B O 1
ATOM 6273 N N . THR B 1 218 ? 9.039 14.273 -12.781 1 96.25 218 THR B N 1
ATOM 6274 C CA . THR B 1 218 ? 7.688 14.211 -12.242 1 96.25 218 THR B CA 1
ATOM 6275 C C . THR B 1 218 ? 7.512 12.969 -11.367 1 96.25 218 THR B C 1
ATOM 6277 O O . THR B 1 218 ? 8.016 11.891 -11.703 1 96.25 218 THR B O 1
ATOM 6280 N N . TYR B 1 219 ? 6.836 13.188 -10.25 1 96.94 219 TYR B N 1
ATOM 6281 C CA . TYR B 1 219 ? 6.484 12.039 -9.422 1 96.94 219 TYR B CA 1
ATOM 6282 C C . TYR B 1 219 ? 5.496 11.133 -10.133 1 96.94 219 TYR B C 1
ATOM 6284 O O . TYR B 1 219 ? 4.441 11.586 -10.594 1 96.94 219 TYR B O 1
ATOM 6292 N N . VAL B 1 220 ? 5.793 9.82 -10.234 1 96.44 220 VAL B N 1
ATOM 6293 C CA . VAL B 1 220 ? 4.949 8.922 -11.016 1 96.44 220 VAL B CA 1
ATOM 6294 C C . VAL B 1 220 ? 4.645 7.66 -10.203 1 96.44 220 VAL B C 1
ATOM 6296 O O . VAL B 1 220 ? 5.391 7.312 -9.289 1 96.44 220 VAL B O 1
ATOM 6299 N N . PRO B 1 221 ? 3.502 7.008 -10.5 1 94.88 221 PRO B N 1
ATOM 6300 C CA . PRO B 1 221 ? 3.215 5.723 -9.852 1 94.88 221 PRO B CA 1
ATOM 6301 C C . PRO B 1 221 ? 4.199 4.629 -10.258 1 94.88 221 PRO B C 1
ATOM 6303 O O . PRO B 1 221 ? 4.836 4.723 -11.305 1 94.88 221 PRO B O 1
ATOM 6306 N N . ARG B 1 222 ? 4.262 3.602 -9.453 1 93 222 ARG B N 1
ATOM 6307 C CA . ARG B 1 222 ? 5.203 2.514 -9.695 1 93 222 ARG B CA 1
ATOM 6308 C C . ARG B 1 222 ? 4.898 1.809 -11.016 1 93 222 ARG B C 1
ATOM 6310 O O . ARG B 1 222 ? 5.789 1.226 -11.633 1 93 222 ARG B O 1
ATOM 6317 N N . SER B 1 223 ? 3.668 1.886 -11.539 1 91.12 223 SER B N 1
ATOM 6318 C CA . SER B 1 223 ? 3.271 1.164 -12.742 1 91.12 223 SER B CA 1
ATOM 6319 C C . SER B 1 223 ? 3.654 1.936 -14 1 91.12 223 SER B C 1
ATOM 6321 O O . SER B 1 223 ? 3.58 1.402 -15.109 1 91.12 223 SER B O 1
ATOM 6323 N N . GLN B 1 224 ? 4.062 3.223 -13.836 1 94.69 224 GLN B N 1
ATOM 6324 C CA . GLN B 1 224 ? 4.488 3.996 -15 1 94.69 224 GLN B CA 1
ATOM 6325 C C . GLN B 1 224 ? 5.727 3.387 -15.641 1 94.69 224 GLN B C 1
ATOM 6327 O O . GLN B 1 224 ? 6.758 3.219 -14.984 1 94.69 224 GLN B O 1
ATOM 6332 N N . LYS B 1 225 ? 5.574 3.141 -16.922 1 92.75 225 LYS B N 1
ATOM 6333 C CA . LYS B 1 225 ? 6.695 2.59 -17.672 1 92.75 225 LYS B CA 1
ATOM 6334 C C . LYS B 1 225 ? 7.469 3.693 -18.391 1 92.75 225 LYS B C 1
ATOM 6336 O O . LYS B 1 225 ? 6.891 4.703 -18.797 1 92.75 225 LYS B O 1
ATOM 6341 N N . GLU B 1 226 ? 8.703 3.428 -18.562 1 93.56 226 GLU B N 1
ATOM 6342 C CA . GLU B 1 226 ? 9.547 4.391 -19.266 1 93.56 226 GLU B CA 1
ATOM 6343 C C . GLU B 1 226 ? 9.125 4.523 -20.734 1 93.56 226 GLU B C 1
ATOM 6345 O O . GLU B 1 226 ? 9.266 5.598 -21.328 1 93.56 226 GLU B O 1
ATOM 6350 N N . GLU B 1 227 ? 8.578 3.473 -21.312 1 93.19 227 GLU B N 1
ATOM 6351 C CA . GLU B 1 227 ? 8.133 3.488 -22.703 1 93.19 227 GLU B CA 1
ATOM 6352 C C . GLU B 1 227 ? 6.801 4.219 -22.844 1 93.19 227 GLU B C 1
ATOM 6354 O O . GLU B 1 227 ? 6.367 4.516 -23.953 1 93.19 227 GLU B O 1
ATOM 6359 N N . GLY B 1 228 ? 6.289 4.391 -21.688 1 91.56 228 GLY B N 1
ATOM 6360 C CA . GLY B 1 228 ? 4.969 5.008 -21.688 1 91.56 228 GLY B CA 1
ATOM 6361 C C . GLY B 1 228 ? 3.871 4.066 -21.234 1 91.56 228 GLY B C 1
ATOM 6362 O O . GLY B 1 228 ? 4.102 2.869 -21.062 1 91.56 228 GLY B O 1
ATOM 6363 N N . SER B 1 229 ? 2.791 4.543 -20.656 1 89.94 229 SER B N 1
ATOM 6364 C CA . SER B 1 229 ? 1.598 3.865 -20.156 1 89.94 229 SER B CA 1
ATOM 6365 C C . SER B 1 229 ? 1.654 3.684 -18.641 1 89.94 229 SER B C 1
ATOM 6367 O O . SER B 1 229 ? 2.738 3.602 -18.062 1 89.94 229 SER B O 1
ATOM 6369 N N . PHE B 1 230 ? 0.7 3.75 -18.031 1 87.25 230 PHE B N 1
ATOM 6370 C CA . PHE B 1 230 ? 0.542 3.422 -16.609 1 87.25 230 PHE B CA 1
ATOM 6371 C C . PHE B 1 230 ? -0.864 2.906 -16.328 1 87.25 230 PHE B C 1
ATOM 6373 O O . PHE B 1 230 ? -1.748 3.002 -17.188 1 87.25 230 PHE B O 1
ATOM 6380 N N . GLU B 1 231 ? -0.917 2.42 -15.203 1 84.75 231 GLU B N 1
ATOM 6381 C CA . GLU B 1 231 ? -2.221 1.876 -14.828 1 84.75 231 GLU B CA 1
ATOM 6382 C C . GLU B 1 231 ? -3.213 2.99 -14.508 1 84.75 231 GLU B C 1
ATOM 6384 O O . GLU B 1 231 ? -2.893 3.916 -13.766 1 84.75 231 GLU B O 1
ATOM 6389 N N . GLY B 1 232 ? -4.234 3.162 -15.141 1 87.38 232 GLY B N 1
ATOM 6390 C CA . GLY B 1 232 ? -5.289 4.148 -14.969 1 87.38 232 GLY B CA 1
ATOM 6391 C C . GLY B 1 232 ? -5.793 4.234 -13.539 1 87.38 232 GLY B C 1
ATOM 6392 O O . GLY B 1 232 ? -5.48 3.371 -12.711 1 87.38 232 GLY B O 1
ATOM 6393 N N . ILE B 1 233 ? -6.43 5.285 -13.18 1 93.5 233 ILE B N 1
ATOM 6394 C CA . ILE B 1 233 ? -7.016 5.539 -11.867 1 93.5 233 ILE B CA 1
ATOM 6395 C C . ILE B 1 233 ? -8.523 5.309 -11.922 1 93.5 233 ILE B C 1
ATOM 6397 O O . ILE B 1 233 ? -9.211 5.824 -12.805 1 93.5 233 ILE B O 1
ATOM 6401 N N . PRO B 1 234 ? -9.031 4.543 -10.945 1 95.5 234 PRO B N 1
ATOM 6402 C CA . PRO B 1 234 ? -10.484 4.371 -10.914 1 95.5 234 PRO B CA 1
ATOM 6403 C C . PRO B 1 234 ? -11.234 5.699 -10.836 1 95.5 234 PRO B C 1
ATOM 6405 O O . PRO B 1 234 ? -10.812 6.613 -10.133 1 95.5 234 PRO B O 1
ATOM 6408 N N . LYS B 1 235 ? -12.234 5.77 -11.617 1 95.44 235 LYS B N 1
ATOM 6409 C CA . LYS B 1 235 ? -13.125 6.93 -11.586 1 95.44 235 LYS B CA 1
ATOM 6410 C C . LYS B 1 235 ? -14.352 6.664 -10.711 1 95.44 235 LYS B C 1
ATOM 6412 O O . LYS B 1 235 ? -14.906 5.562 -10.734 1 95.44 235 LYS B O 1
ATOM 6417 N N . MET B 1 236 ? -14.766 7.656 -10.016 1 93.31 236 MET B N 1
ATOM 6418 C CA . MET B 1 236 ? -15.844 7.527 -9.039 1 93.31 236 MET B CA 1
ATOM 6419 C C . MET B 1 236 ? -17.125 7.062 -9.711 1 93.31 236 MET B C 1
ATOM 6421 O O . MET B 1 236 ? -17.719 6.062 -9.297 1 93.31 236 MET B O 1
ATOM 6425 N N . LYS B 1 237 ? -17.531 7.664 -10.805 1 91.38 237 LYS B N 1
ATOM 6426 C CA . LYS B 1 237 ? -18.828 7.422 -11.414 1 91.38 237 LYS B CA 1
ATOM 6427 C C . LYS B 1 237 ? -18.828 6.145 -12.25 1 91.38 237 LYS B C 1
ATOM 6429 O O . LYS B 1 237 ? -19.859 5.484 -12.398 1 91.38 237 LYS B O 1
ATOM 6434 N N . ILE B 1 238 ? -17.688 5.773 -12.695 1 93 238 ILE B N 1
ATOM 6435 C CA . ILE B 1 238 ? -17.609 4.684 -13.664 1 93 238 ILE B CA 1
ATOM 6436 C C . ILE B 1 238 ? -17.188 3.395 -12.953 1 93 238 ILE B C 1
ATOM 6438 O O . ILE B 1 238 ? -17.625 2.305 -13.328 1 93 238 ILE B O 1
ATOM 6442 N N . HIS B 1 239 ? -16.391 3.555 -11.922 1 94 239 HIS B N 1
ATOM 6443 C CA . HIS B 1 239 ? -15.812 2.359 -11.32 1 94 239 HIS B CA 1
ATOM 6444 C C . HIS B 1 239 ? -16.234 2.223 -9.859 1 94 239 HIS B C 1
ATOM 6446 O O . HIS B 1 239 ? -16.781 1.188 -9.461 1 94 239 HIS B O 1
ATOM 6452 N N . THR B 1 240 ? -16.109 3.25 -9.086 1 95.19 240 THR B N 1
ATOM 6453 C CA . THR B 1 240 ? -16.234 3.156 -7.633 1 95.19 240 THR B CA 1
ATOM 6454 C C . THR B 1 240 ? -17.703 3.008 -7.23 1 95.19 240 THR B C 1
ATOM 6456 O O . THR B 1 240 ? -18.062 2.051 -6.543 1 95.19 240 THR B O 1
ATOM 6459 N N . GLN B 1 241 ? -18.516 3.885 -7.68 1 92.62 241 GLN B N 1
ATOM 6460 C CA . GLN B 1 241 ? -19.922 3.869 -7.281 1 92.62 241 GLN B CA 1
ATOM 6461 C C . GLN B 1 241 ? -20.609 2.588 -7.742 1 92.62 241 GLN B C 1
ATOM 6463 O O . GLN B 1 241 ? -21.312 1.938 -6.961 1 92.62 241 GLN B O 1
ATOM 6468 N N . PRO B 1 242 ? -20.344 2.141 -8.953 1 89.25 242 PRO B N 1
ATOM 6469 C CA . PRO B 1 242 ? -20.984 0.888 -9.375 1 89.25 242 PRO B CA 1
ATOM 6470 C C . PRO B 1 242 ? -20.516 -0.313 -8.555 1 89.25 242 PRO B C 1
ATOM 6472 O O . PRO B 1 242 ? -21.266 -1.284 -8.398 1 89.25 242 PRO B O 1
ATOM 6475 N N . SER B 1 243 ? -19.344 -0.267 -8.016 1 92.25 243 SER B N 1
ATOM 6476 C CA . SER B 1 243 ? -18.797 -1.386 -7.246 1 92.25 243 SER B CA 1
ATOM 6477 C C . SER B 1 243 ? -19.469 -1.494 -5.883 1 92.25 243 SER B C 1
ATOM 6479 O O . SER B 1 243 ? -19.438 -2.551 -5.25 1 92.25 243 SER B O 1
ATOM 6481 N N . TYR B 1 244 ? -20.172 -0.447 -5.414 1 93 244 TYR B N 1
ATOM 6482 C CA . TYR B 1 244 ? -20.781 -0.426 -4.09 1 93 244 TYR B CA 1
ATOM 6483 C C . TYR B 1 244 ? -21.953 -1.396 -4.012 1 93 244 TYR B C 1
ATOM 6485 O O . TYR B 1 244 ? -22.188 -2.023 -2.977 1 93 244 TYR B O 1
ATOM 6493 N N . LYS B 1 245 ? -22.641 -1.503 -5.066 1 89.44 245 LYS B N 1
ATOM 6494 C CA . LYS B 1 245 ? -23.828 -2.355 -5.047 1 89.44 245 LYS B CA 1
ATOM 6495 C C . LYS B 1 245 ? -23.469 -3.801 -4.723 1 89.44 245 LYS B C 1
ATOM 6497 O O . LYS B 1 245 ? -24.047 -4.406 -3.82 1 89.44 245 LYS B O 1
ATOM 6502 N N . GLY B 1 246 ? -22.5 -4.359 -5.488 1 89.88 246 GLY B N 1
ATOM 6503 C CA . GLY B 1 246 ? -22.062 -5.727 -5.234 1 89.88 246 GLY B CA 1
ATOM 6504 C C . GLY B 1 246 ? -21.516 -5.926 -3.836 1 89.88 246 GLY B C 1
ATOM 6505 O O . GLY B 1 246 ? -21.766 -6.957 -3.207 1 89.88 246 GLY B O 1
ATOM 6506 N N . LEU B 1 247 ? -20.812 -4.926 -3.346 1 94.19 247 LEU B N 1
ATOM 6507 C CA . LEU B 1 247 ? -20.219 -5.004 -2.014 1 94.19 247 LEU B CA 1
ATOM 6508 C C . LEU B 1 247 ? -21.312 -5.055 -0.941 1 94.19 247 LEU B C 1
ATOM 6510 O O . LEU B 1 247 ? -21.25 -5.887 -0.033 1 94.19 247 LEU B O 1
ATOM 6514 N N . VAL B 1 248 ? -22.297 -4.176 -1.055 1 94.69 248 VAL B N 1
ATOM 6515 C CA . VAL B 1 248 ? -23.391 -4.109 -0.085 1 94.69 248 VAL B CA 1
ATOM 6516 C C . VAL B 1 248 ? -24.172 -5.422 -0.096 1 94.69 248 VAL B C 1
ATOM 6518 O O . VAL B 1 248 ? -24.469 -5.98 0.961 1 94.69 248 VAL B O 1
ATOM 6521 N N . GLU B 1 249 ? -24.438 -5.941 -1.278 1 92.94 249 GLU B N 1
ATOM 6522 C CA . GLU B 1 249 ? -25.156 -7.199 -1.4 1 92.94 249 GLU B CA 1
ATOM 6523 C C . GLU B 1 249 ? -24.391 -8.344 -0.748 1 92.94 249 GLU B C 1
ATOM 6525 O O . GLU B 1 249 ? -24.984 -9.164 -0.041 1 92.94 249 GLU B O 1
ATOM 6530 N N . TYR B 1 250 ? -23.172 -8.422 -1.02 1 95 250 TYR B N 1
ATOM 6531 C CA . TYR B 1 250 ? -22.328 -9.461 -0.432 1 95 250 TYR B CA 1
ATOM 6532 C C . TYR B 1 250 ? -22.344 -9.375 1.09 1 95 250 TYR B C 1
ATOM 6534 O O . TYR B 1 250 ? -22.562 -10.375 1.775 1 95 250 TYR B O 1
ATOM 6542 N N . LEU B 1 251 ? -22.125 -8.164 1.633 1 96.25 251 LEU B N 1
ATOM 6543 C CA . LEU B 1 251 ? -21.969 -7.988 3.072 1 96.25 251 LEU B CA 1
ATOM 6544 C C . LEU B 1 251 ? -23.297 -8.227 3.791 1 96.25 251 LEU B C 1
ATOM 6546 O O . LEU B 1 251 ? -23.312 -8.734 4.918 1 96.25 251 LEU B O 1
ATOM 6550 N N . GLN B 1 252 ? -24.359 -7.938 3.133 1 95.31 252 GLN B N 1
ATOM 6551 C CA . GLN B 1 252 ? -25.672 -8.141 3.734 1 95.31 252 GLN B CA 1
ATOM 6552 C C . GLN B 1 252 ? -26.016 -9.625 3.828 1 95.31 252 GLN B C 1
ATOM 6554 O O . GLN B 1 252 ? -26.766 -10.039 4.711 1 95.31 252 GLN B O 1
ATOM 6559 N N . ASN B 1 253 ? -25.422 -10.422 2.932 1 95.38 253 ASN B N 1
ATOM 6560 C CA . ASN B 1 253 ? -25.75 -11.844 2.887 1 95.38 253 ASN B CA 1
ATOM 6561 C C . ASN B 1 253 ? -24.625 -12.703 3.473 1 95.38 253 ASN B C 1
ATOM 6563 O O . ASN B 1 253 ? -24.734 -13.93 3.525 1 95.38 253 ASN B O 1
ATOM 6567 N N . TYR B 1 254 ? -23.688 -12.055 3.943 1 94.5 254 TYR B N 1
ATOM 6568 C CA . TYR B 1 254 ? -22.422 -12.656 4.363 1 94.5 254 TYR B CA 1
ATOM 6569 C C . TYR B 1 254 ? -22.656 -13.68 5.473 1 94.5 254 TYR B C 1
ATOM 6571 O O . TYR B 1 254 ? -22.234 -14.828 5.359 1 94.5 254 TYR B O 1
ATOM 6579 N N . ASP B 1 255 ? -23.328 -13.328 6.523 1 94.56 255 ASP B N 1
ATOM 6580 C CA . ASP B 1 255 ? -23.547 -14.203 7.676 1 94.56 255 ASP B CA 1
ATOM 6581 C C . ASP B 1 255 ? -24.391 -15.406 7.297 1 94.56 255 ASP B C 1
ATOM 6583 O O . ASP B 1 255 ? -24.109 -16.531 7.703 1 94.56 255 ASP B O 1
ATOM 6587 N N . ARG B 1 256 ? -25.391 -15.18 6.582 1 97.06 256 ARG B N 1
ATOM 6588 C CA . ARG B 1 256 ? -26.25 -16.266 6.137 1 97.06 256 ARG B CA 1
ATOM 6589 C C . ARG B 1 256 ? -25.484 -17.281 5.301 1 97.06 256 ARG B C 1
ATOM 6591 O O . ARG B 1 256 ? -25.609 -18.484 5.508 1 97.06 256 ARG B O 1
ATOM 6598 N N . ILE B 1 257 ? -24.703 -16.828 4.387 1 97.38 257 ILE B N 1
ATOM 6599 C CA . ILE B 1 257 ? -23.938 -17.688 3.484 1 97.38 257 ILE B CA 1
ATOM 6600 C C . ILE B 1 257 ? -22.938 -18.516 4.281 1 97.38 257 ILE B C 1
ATOM 6602 O O . ILE B 1 257 ? -22.781 -19.719 4.031 1 97.38 257 ILE B O 1
ATOM 6606 N N . LEU B 1 258 ? -22.281 -17.906 5.25 1 96.69 258 LEU B N 1
ATOM 6607 C CA . LEU B 1 258 ? -21.328 -18.641 6.078 1 96.69 258 LEU B CA 1
ATOM 6608 C C . LEU B 1 258 ? -22 -19.797 6.801 1 96.69 258 LEU B C 1
ATOM 6610 O O . LEU B 1 258 ? -21.438 -20.891 6.918 1 96.69 258 LEU B O 1
ATOM 6614 N N . GLU B 1 259 ? -23.188 -19.547 7.27 1 97.12 259 GLU B N 1
ATOM 6615 C CA . GLU B 1 259 ? -23.938 -20.594 7.945 1 97.12 259 GLU B CA 1
ATOM 6616 C C . GLU B 1 259 ? -24.281 -21.734 6.984 1 97.12 259 GLU B C 1
ATOM 6618 O O . GLU B 1 259 ? -24.203 -22.906 7.355 1 97.12 259 GLU B O 1
ATOM 6623 N N . GLU B 1 260 ? -24.578 -21.391 5.809 1 97.25 260 GLU B N 1
ATOM 6624 C CA . GLU B 1 260 ? -24.938 -22.375 4.805 1 97.25 260 GLU B CA 1
ATOM 6625 C C . GLU B 1 260 ? -23.719 -23.188 4.355 1 97.25 260 GLU B C 1
ATOM 6627 O O . GLU B 1 260 ? -23.844 -24.359 3.99 1 97.25 260 GLU B O 1
ATOM 6632 N N . LEU B 1 261 ? -22.562 -22.672 4.426 1 97.12 261 LEU B N 1
ATOM 6633 C CA . LEU B 1 261 ? -21.344 -23.297 3.916 1 97.12 261 LEU B CA 1
ATOM 6634 C C . LEU B 1 261 ? -20.766 -24.266 4.938 1 97.12 261 LEU B C 1
ATOM 6636 O O . LEU B 1 261 ? -19.969 -25.141 4.586 1 97.12 261 LEU B O 1
ATOM 6640 N N . LYS B 1 262 ? -21.109 -24.125 6.195 1 94.75 262 LYS B N 1
ATOM 6641 C CA . LYS B 1 262 ? -20.547 -24.953 7.262 1 94.75 262 LYS B CA 1
ATOM 6642 C C . LYS B 1 262 ? -20.703 -26.438 6.953 1 94.75 262 LYS B C 1
ATOM 6644 O O . LYS B 1 262 ? -19.719 -27.172 6.879 1 94.75 262 LYS B O 1
ATOM 6649 N N . PRO B 1 263 ? -21.938 -26.906 6.699 1 94.06 263 PRO B N 1
ATOM 6650 C CA . PRO B 1 263 ? -22.078 -28.328 6.418 1 94.06 263 PRO B CA 1
ATOM 6651 C C . PRO B 1 263 ? -21.391 -28.75 5.121 1 94.06 263 PRO B C 1
ATOM 6653 O O . PRO B 1 263 ? -20.906 -29.891 5.012 1 94.06 263 PRO B O 1
ATOM 6656 N N . LEU B 1 264 ? -21.359 -27.906 4.18 1 94.12 264 LEU B N 1
ATOM 6657 C CA . LEU B 1 264 ? -20.719 -28.219 2.908 1 94.12 264 LEU B CA 1
ATOM 6658 C C . LEU B 1 264 ? -19.234 -28.453 3.102 1 94.12 264 LEU B C 1
ATOM 6660 O O . LEU B 1 264 ? -18.688 -29.453 2.609 1 94.12 264 LEU B O 1
ATOM 6664 N N . PHE B 1 265 ? -18.562 -27.562 3.791 1 93.25 265 PHE B N 1
ATOM 6665 C CA . PHE B 1 265 ? -17.141 -27.688 4.023 1 93.25 265 PHE B CA 1
ATOM 6666 C C . PHE B 1 265 ? -16.828 -28.891 4.914 1 93.25 265 PHE B C 1
ATOM 6668 O O . PHE B 1 265 ? -15.836 -29.578 4.707 1 93.25 265 PHE B O 1
ATOM 6675 N N . GLN B 1 266 ? -17.656 -29.094 5.848 1 88.44 266 GLN B N 1
ATOM 6676 C CA . GLN B 1 266 ? -17.484 -30.266 6.715 1 88.44 266 GLN B CA 1
ATOM 6677 C C . GLN B 1 266 ? -17.609 -31.562 5.918 1 88.44 266 GLN B C 1
ATOM 6679 O O . GLN B 1 266 ? -16.875 -32.531 6.176 1 88.44 266 GLN B O 1
ATOM 6684 N N . GLY B 1 267 ? -18.469 -31.578 5.027 1 86.31 267 GLY B N 1
ATOM 6685 C CA . GLY B 1 267 ? -18.641 -32.75 4.176 1 86.31 267 GLY B CA 1
ATOM 6686 C C . GLY B 1 267 ? -17.453 -32.969 3.24 1 86.31 267 GLY B C 1
ATOM 6687 O O . GLY B 1 267 ? -17.078 -34.125 2.99 1 86.31 267 GLY B O 1
ATOM 6688 N N . ALA B 1 268 ? -16.969 -31.938 2.744 1 85.38 268 ALA B N 1
ATOM 6689 C CA . ALA B 1 268 ? -15.852 -32.031 1.815 1 85.38 268 ALA B CA 1
ATOM 6690 C C . ALA B 1 268 ? -14.586 -32.469 2.529 1 85.38 268 ALA B C 1
ATOM 6692 O O . ALA B 1 268 ? -13.727 -33.125 1.925 1 85.38 268 ALA B O 1
ATOM 6693 N N . MET B 1 269 ? -14.477 -32.062 3.811 1 78.06 269 MET B N 1
ATOM 6694 C CA . MET B 1 269 ? -13.289 -32.406 4.578 1 78.06 269 MET B CA 1
ATOM 6695 C C . MET B 1 269 ? -13.453 -33.75 5.27 1 78.06 269 MET B C 1
ATOM 6697 O O . MET B 1 269 ? -14.531 -34.062 5.773 1 78.06 269 MET B O 1
ATOM 6701 N N . ASN B 1 270 ? -13.141 -34.688 4.699 1 58.06 270 ASN B N 1
ATOM 6702 C CA . ASN B 1 270 ? -13.172 -35.812 5.637 1 58.06 270 ASN B CA 1
ATOM 6703 C C . ASN B 1 270 ? -12.461 -35.469 6.941 1 58.06 270 ASN B C 1
ATOM 6705 O O . ASN B 1 270 ? -11.305 -35.844 7.137 1 58.06 270 ASN B O 1
ATOM 6709 N N . VAL B 1 271 ? -13.023 -34.406 7.609 1 49.19 271 VAL B N 1
ATOM 6710 C CA . VAL B 1 271 ? -12.461 -33.688 8.75 1 49.19 271 VAL B CA 1
ATOM 6711 C C . VAL B 1 271 ? -11.828 -34.688 9.719 1 49.19 271 VAL B C 1
ATOM 6713 O O . VAL B 1 271 ? -10.945 -34.344 10.5 1 49.19 271 VAL B O 1
ATOM 6716 N N . LYS B 1 272 ? -12.312 -35.812 9.922 1 47.25 272 LYS B N 1
ATOM 6717 C CA . LYS B 1 272 ? -11.742 -36.719 10.914 1 47.25 272 LYS B CA 1
ATOM 6718 C C . LYS B 1 272 ? -10.289 -37.062 10.594 1 47.25 272 LYS B C 1
ATOM 6720 O O . LYS B 1 272 ? -9.484 -37.281 11.508 1 47.25 272 LYS B O 1
ATOM 6725 N N . LYS B 1 273 ? -9.875 -36.938 9.5 1 48.97 273 LYS B N 1
ATOM 6726 C CA . LYS B 1 273 ? -8.547 -37.469 9.18 1 48.97 273 LYS B CA 1
ATOM 6727 C C . LYS B 1 273 ? -7.598 -36.312 8.797 1 48.97 273 LYS B C 1
ATOM 6729 O O . LYS B 1 273 ? -6.387 -36.438 8.977 1 48.97 273 LYS B O 1
ATOM 6734 N N . ASP B 1 274 ? -8.25 -35.188 8.281 1 56.72 274 ASP B N 1
ATOM 6735 C CA . ASP B 1 274 ? -7.34 -34.219 7.656 1 56.72 274 ASP B CA 1
ATOM 6736 C C . ASP B 1 274 ? -7.141 -33 8.547 1 56.72 274 ASP B C 1
ATOM 6738 O O . ASP B 1 274 ? -8.055 -32.188 8.703 1 56.72 274 ASP B O 1
ATOM 6742 N N . LYS B 1 275 ? -6.148 -33.031 9.359 1 59.62 275 LYS B N 1
ATOM 6743 C CA . LYS B 1 275 ? -5.762 -32 10.312 1 59.62 275 LYS B CA 1
ATOM 6744 C C . LYS B 1 275 ? -5.469 -30.688 9.602 1 59.62 275 LYS B C 1
ATOM 6746 O O . LYS B 1 275 ? -5.441 -29.625 10.234 1 59.62 275 LYS B O 1
ATOM 6751 N N . SER B 1 276 ? -5.309 -30.75 8.25 1 65.44 276 SER B N 1
ATOM 6752 C CA . SER B 1 276 ? -4.75 -29.562 7.621 1 65.44 276 SER B CA 1
ATOM 6753 C C . SER B 1 276 ? -5.844 -28.547 7.301 1 65.44 276 SER B C 1
ATOM 6755 O O . SER B 1 276 ? -5.562 -27.359 7.121 1 65.44 276 SER B O 1
ATOM 6757 N N . ARG B 1 277 ? -7.078 -28.812 7.387 1 86.75 277 ARG B N 1
ATOM 6758 C CA . ARG B 1 277 ? -8.227 -27.969 7.078 1 86.75 277 ARG B CA 1
ATOM 6759 C C . ARG B 1 277 ? -7.973 -27.156 5.812 1 86.75 277 ARG B C 1
ATOM 6761 O O . ARG B 1 277 ? -8.055 -25.922 5.832 1 86.75 277 ARG B O 1
ATOM 6768 N N . ILE B 1 278 ? -7.641 -27.875 4.641 1 93.56 278 ILE B N 1
ATOM 6769 C CA . ILE B 1 278 ? -7.426 -27.234 3.352 1 93.56 278 ILE B CA 1
ATOM 6770 C C . ILE B 1 278 ? -8.547 -27.609 2.391 1 93.56 278 ILE B C 1
ATOM 6772 O O . ILE B 1 278 ? -8.93 -28.766 2.293 1 93.56 278 ILE B O 1
ATOM 6776 N N . ILE B 1 279 ? -9.086 -26.672 1.775 1 95.31 279 ILE B N 1
ATOM 6777 C CA . ILE B 1 279 ? -10.086 -26.922 0.745 1 95.31 279 ILE B CA 1
ATOM 6778 C C . ILE B 1 279 ? -9.609 -26.344 -0.588 1 95.31 279 ILE B C 1
ATOM 6780 O O . ILE B 1 279 ? -8.891 -25.344 -0.618 1 95.31 279 ILE B O 1
ATOM 6784 N N . VAL B 1 280 ? -9.906 -27.016 -1.648 1 97.12 280 VAL B N 1
ATOM 6785 C CA . VAL B 1 280 ? -9.664 -26.516 -3.002 1 97.12 280 VAL B CA 1
ATOM 6786 C C . VAL B 1 280 ? -10.922 -25.828 -3.529 1 97.12 280 VAL B C 1
ATOM 6788 O O . VAL B 1 280 ? -12 -26.422 -3.564 1 97.12 280 VAL B O 1
ATOM 6791 N N . VAL B 1 281 ? -10.742 -24.609 -3.924 1 97.69 281 VAL B N 1
ATOM 6792 C CA . VAL B 1 281 ? -11.891 -23.812 -4.344 1 97.69 281 VAL B CA 1
ATOM 6793 C C . VAL B 1 281 ? -11.758 -23.453 -5.82 1 97.69 281 VAL B C 1
ATOM 6795 O O . VAL B 1 281 ? -10.68 -23.047 -6.27 1 97.69 281 VAL B O 1
ATOM 6798 N N . LEU B 1 282 ? -12.914 -23.594 -6.551 1 96.69 282 LEU B N 1
ATOM 6799 C CA . LEU B 1 282 ? -13.062 -23.188 -7.945 1 96.69 282 LEU B CA 1
ATOM 6800 C C . LEU B 1 282 ? -14.328 -22.359 -8.141 1 96.69 282 LEU B C 1
ATOM 6802 O O . LEU B 1 282 ? -15.266 -22.453 -7.34 1 96.69 282 LEU B O 1
ATOM 6806 N N . THR B 1 283 ? -14.258 -21.609 -9.156 1 96.12 283 THR B N 1
ATOM 6807 C CA . THR B 1 283 ? -15.469 -20.922 -9.578 1 96.12 283 THR B CA 1
ATOM 6808 C C . THR B 1 283 ? -15.516 -20.797 -11.102 1 96.12 283 THR B C 1
ATOM 6810 O O . THR B 1 283 ? -14.477 -20.672 -11.758 1 96.12 283 THR B O 1
ATOM 6813 N N . CYS B 1 284 ? -16.688 -21.031 -11.641 1 92.75 284 CYS B N 1
ATOM 6814 C CA . CYS B 1 284 ? -16.891 -20.797 -13.07 1 92.75 284 CYS B CA 1
ATOM 6815 C C . CYS B 1 284 ? -18.359 -20.656 -13.398 1 92.75 284 CYS B C 1
ATOM 6817 O O . CYS B 1 284 ? -19.219 -20.859 -12.539 1 92.75 284 CYS B O 1
ATOM 6819 N N . ASN B 1 285 ? -18.578 -20.188 -14.547 1 91.06 285 ASN B N 1
ATOM 6820 C CA . ASN B 1 285 ? -19.938 -20.125 -15.086 1 91.06 285 ASN B CA 1
ATOM 6821 C C . ASN B 1 285 ? -20.172 -21.188 -16.141 1 91.06 285 ASN B C 1
ATOM 6823 O O . ASN B 1 285 ? -19.266 -21.984 -16.438 1 91.06 285 ASN B O 1
ATOM 6827 N N . LYS B 1 286 ? -21.344 -21.188 -16.656 1 90.19 286 LYS B N 1
ATOM 6828 C CA . LYS B 1 286 ? -21.734 -22.172 -17.672 1 90.19 286 LYS B CA 1
ATOM 6829 C C . LYS B 1 286 ? -20.828 -22.094 -18.891 1 90.19 286 LYS B C 1
ATOM 6831 O O . LYS B 1 286 ? -20.5 -23.125 -19.484 1 90.19 286 LYS B O 1
ATOM 6836 N N . GLY B 1 287 ? -20.438 -20.984 -19.188 1 88.12 287 GLY B N 1
ATOM 6837 C CA . GLY B 1 287 ? -19.594 -20.781 -20.359 1 88.12 287 GLY B CA 1
ATOM 6838 C C . GLY B 1 287 ? -18.266 -21.5 -20.266 1 88.12 287 GLY B C 1
ATOM 6839 O O . GLY B 1 287 ? -17.672 -21.859 -21.281 1 88.12 287 GLY B O 1
ATOM 6840 N N . GLN B 1 288 ? -17.766 -21.812 -19.078 1 91.75 288 GLN B N 1
ATOM 6841 C CA . GLN B 1 288 ? -16.469 -22.453 -18.875 1 91.75 288 GLN B CA 1
ATOM 6842 C C . GLN B 1 288 ? -16.641 -23.875 -18.312 1 91.75 288 GLN B C 1
ATOM 6844 O O . GLN B 1 288 ? -15.672 -24.516 -17.938 1 91.75 288 GLN B O 1
ATOM 6849 N N . SER B 1 289 ? -17.797 -24.344 -18.344 1 91.69 289 SER B N 1
ATOM 6850 C CA . SER B 1 289 ? -18.141 -25.594 -17.672 1 91.69 289 SER B CA 1
ATOM 6851 C C . SER B 1 289 ? -17.469 -26.781 -18.328 1 91.69 289 SER B C 1
ATOM 6853 O O . SER B 1 289 ? -17.188 -27.797 -17.688 1 91.69 289 SER B O 1
ATOM 6855 N N . GLU B 1 290 ? -17.188 -26.703 -19.609 1 93.38 290 GLU B N 1
ATOM 6856 C CA . GLU B 1 290 ? -16.516 -27.812 -20.297 1 93.38 290 GLU B CA 1
ATOM 6857 C C . GLU B 1 290 ? -15.109 -28.016 -19.75 1 93.38 290 GLU B C 1
ATOM 6859 O O . GLU B 1 290 ? -14.617 -29.141 -19.672 1 93.38 290 GLU B O 1
ATOM 6864 N N . LEU B 1 291 ? -14.484 -26.938 -19.469 1 96.12 291 LEU B N 1
ATOM 6865 C CA . LEU B 1 291 ? -13.148 -27.016 -18.875 1 96.12 291 LEU B CA 1
ATOM 6866 C C . LEU B 1 291 ? -13.203 -27.609 -17.469 1 96.12 291 LEU B C 1
ATOM 6868 O O . LEU B 1 291 ? -12.328 -28.391 -17.094 1 96.12 291 LEU B O 1
ATOM 6872 N N . PHE B 1 292 ? -14.234 -27.25 -16.766 1 96.56 292 PHE B N 1
ATOM 6873 C CA . PHE B 1 292 ? -14.445 -27.828 -15.445 1 96.56 292 PHE B CA 1
ATOM 6874 C C . PHE B 1 292 ? -14.672 -29.328 -15.539 1 96.56 292 PHE B C 1
ATOM 6876 O O . PHE B 1 292 ? -14.062 -30.094 -14.789 1 96.56 292 PHE B O 1
ATOM 6883 N N . ARG B 1 293 ? -15.453 -29.688 -16.438 1 96.62 293 ARG B N 1
ATOM 6884 C CA . ARG B 1 293 ? -15.688 -31.109 -16.672 1 96.62 293 ARG B CA 1
ATOM 6885 C C . ARG B 1 293 ? -14.391 -31.844 -17 1 96.62 293 ARG B C 1
ATOM 6887 O O . ARG B 1 293 ? -14.125 -32.938 -16.484 1 96.62 293 ARG B O 1
ATOM 6894 N N . ASN B 1 294 ? -13.664 -31.25 -17.828 1 97.81 294 ASN B N 1
ATOM 6895 C CA . ASN B 1 294 ? -12.391 -31.859 -18.188 1 97.81 294 ASN B CA 1
ATOM 6896 C C . ASN B 1 294 ? -11.484 -32.031 -16.969 1 97.81 294 ASN B C 1
ATOM 6898 O O . ASN B 1 294 ? -10.797 -33.031 -16.828 1 97.81 294 ASN B O 1
ATOM 6902 N N . PHE B 1 295 ? -11.438 -31.062 -16.109 1 98.12 295 PHE B N 1
ATOM 6903 C CA . PHE B 1 295 ? -10.633 -31.141 -14.898 1 98.12 295 PHE B CA 1
ATOM 6904 C C . PHE B 1 295 ? -11.039 -32.375 -14.07 1 98.12 295 PHE B C 1
ATOM 6906 O O . PHE B 1 295 ? -10.195 -33.156 -13.68 1 98.12 295 PHE B O 1
ATOM 6913 N N . VAL B 1 296 ? -12.289 -32.438 -13.867 1 97.94 296 VAL B N 1
ATOM 6914 C CA . VAL B 1 296 ? -12.805 -33.531 -13.023 1 97.94 296 VAL B CA 1
ATOM 6915 C C . VAL B 1 296 ? -12.523 -34.875 -13.68 1 97.94 296 VAL B C 1
ATOM 6917 O O . VAL B 1 296 ? -12 -35.781 -13.047 1 97.94 296 VAL B O 1
ATOM 6920 N N . CYS B 1 297 ? -12.852 -34.969 -14.977 1 97.81 297 CYS B N 1
ATOM 6921 C CA . CYS B 1 297 ? -12.648 -36.219 -15.711 1 97.81 297 CYS B CA 1
ATOM 6922 C C . CYS B 1 297 ? -11.172 -36.625 -15.727 1 97.81 297 CYS B C 1
ATOM 6924 O O . CYS B 1 297 ? -10.828 -37.781 -15.539 1 97.81 297 CYS B O 1
ATOM 6926 N N . ASN B 1 298 ? -10.383 -35.625 -15.93 1 97.62 298 ASN B N 1
ATOM 6927 C CA . ASN B 1 298 ? -8.938 -35.844 -15.977 1 97.62 298 ASN B CA 1
ATOM 6928 C C . ASN B 1 298 ? -8.406 -36.344 -14.633 1 97.62 298 ASN B C 1
ATOM 6930 O O . ASN B 1 298 ? -7.672 -37.344 -14.586 1 97.62 298 ASN B O 1
ATOM 6934 N N . ALA B 1 299 ? -8.75 -35.719 -13.57 1 97.25 299 ALA B N 1
ATOM 6935 C CA . ALA B 1 299 ? -8.305 -36.094 -12.227 1 97.25 299 ALA B CA 1
ATOM 6936 C C . ALA B 1 299 ? -8.781 -37.5 -11.867 1 97.25 299 ALA B C 1
ATOM 6938 O O . ALA B 1 299 ? -8.023 -38.312 -11.297 1 97.25 299 ALA B O 1
ATOM 6939 N N . ARG B 1 300 ? -9.93 -37.812 -12.211 1 95.5 300 ARG B N 1
ATOM 6940 C CA . ARG B 1 300 ? -10.484 -39.125 -11.891 1 95.5 300 ARG B CA 1
ATOM 6941 C C . ARG B 1 300 ? -9.805 -40.219 -12.703 1 95.5 300 ARG B C 1
ATOM 6943 O O . ARG B 1 300 ? -9.547 -41.312 -12.188 1 95.5 300 ARG B O 1
ATOM 6950 N N . ALA B 1 301 ? -9.617 -39.906 -13.945 1 96 301 ALA B N 1
ATOM 6951 C CA . ALA B 1 301 ? -8.914 -40.875 -14.789 1 96 301 ALA B CA 1
ATOM 6952 C C . ALA B 1 301 ? -7.547 -41.219 -14.203 1 96 301 ALA B C 1
ATOM 6954 O O . ALA B 1 301 ? -7.051 -42.344 -14.375 1 96 301 ALA B O 1
ATOM 6955 N N . LYS B 1 302 ? -7.016 -40.312 -13.477 1 95 302 LYS B N 1
ATOM 6956 C CA . LYS B 1 302 ? -5.695 -40.5 -12.883 1 95 302 LYS B CA 1
ATOM 6957 C C . LYS B 1 302 ? -5.797 -41.031 -11.445 1 95 302 LYS B C 1
ATOM 6959 O O . LYS B 1 302 ? -4.789 -41.125 -10.75 1 95 302 LYS B O 1
ATOM 6964 N N . GLY B 1 303 ? -7.012 -41.219 -10.984 1 95 303 GLY B N 1
ATOM 6965 C CA . GLY B 1 303 ? -7.254 -41.812 -9.672 1 95 303 GLY B CA 1
ATOM 6966 C C . GLY B 1 303 ? -7.082 -40.812 -8.539 1 95 303 GLY B C 1
ATOM 6967 O O . GLY B 1 303 ? -6.832 -41.188 -7.398 1 95 303 GLY B O 1
ATOM 6968 N N . LEU B 1 304 ? -7.164 -39.562 -8.797 1 95.5 304 LEU B N 1
ATOM 6969 C CA . LEU B 1 304 ? -6.957 -38.531 -7.785 1 95.5 304 LEU B CA 1
ATOM 6970 C C . LEU B 1 304 ? -8.242 -38.281 -7 1 95.5 304 LEU B C 1
ATOM 6972 O O . LEU B 1 304 ? -9.336 -38.281 -7.57 1 95.5 304 LEU B O 1
ATOM 6976 N N . ASN B 1 305 ? -8.055 -38.094 -5.738 1 92.06 305 ASN B N 1
ATOM 6977 C CA . ASN B 1 305 ? -9.164 -37.781 -4.836 1 92.06 305 ASN B CA 1
ATOM 6978 C C . ASN B 1 305 ? -9.578 -36.312 -4.906 1 92.06 305 ASN B C 1
ATOM 6980 O O . ASN B 1 305 ? -8.758 -35.438 -4.68 1 92.06 305 ASN B O 1
ATOM 6984 N N . LEU B 1 306 ? -10.883 -36.125 -5.18 1 93.88 306 LEU B N 1
ATOM 6985 C CA . LEU B 1 306 ? -11.375 -34.75 -5.34 1 93.88 306 LEU B CA 1
ATOM 6986 C C . LEU B 1 306 ? -12.352 -34.375 -4.223 1 93.88 306 LEU B C 1
ATOM 6988 O O . LEU B 1 306 ? -13.141 -33.438 -4.359 1 93.88 306 LEU B O 1
ATOM 6992 N N . SER B 1 307 ? -12.273 -35.062 -3.127 1 90.69 307 SER B N 1
ATOM 6993 C CA . SER B 1 307 ? -13.219 -34.844 -2.039 1 90.69 307 SER B CA 1
ATOM 6994 C C . SER B 1 307 ? -13.07 -33.438 -1.463 1 90.69 307 SER B C 1
ATOM 6996 O O . SER B 1 307 ? -14.039 -32.844 -0.981 1 90.69 307 SER B O 1
ATOM 6998 N N . HIS B 1 308 ? -11.859 -32.844 -1.57 1 92.25 308 HIS B N 1
ATOM 6999 C CA . HIS B 1 308 ? -11.578 -31.547 -0.98 1 92.25 308 HIS B CA 1
ATOM 7000 C C . HIS B 1 308 ? -11.961 -30.422 -1.93 1 92.25 308 HIS B C 1
ATOM 7002 O O . HIS B 1 308 ? -11.844 -29.234 -1.581 1 92.25 308 HIS B O 1
ATOM 7008 N N . VAL B 1 309 ? -12.469 -30.766 -3.076 1 95.94 309 VAL B N 1
ATOM 7009 C CA . VAL B 1 309 ? -12.758 -29.766 -4.094 1 95.94 309 VAL B CA 1
ATOM 7010 C C . VAL B 1 309 ? -14.18 -29.25 -3.92 1 95.94 309 VAL B C 1
ATOM 7012 O O . VAL B 1 309 ? -15.125 -30.031 -3.85 1 95.94 309 VAL B O 1
ATOM 7015 N N . VAL B 1 310 ? -14.273 -27.953 -3.811 1 97.19 310 VAL B N 1
ATOM 7016 C CA . VAL B 1 310 ? -15.57 -27.297 -3.705 1 97.19 310 VAL B CA 1
ATOM 7017 C C . VAL B 1 310 ? -15.734 -26.297 -4.836 1 97.19 310 VAL B C 1
ATOM 7019 O O . VAL B 1 310 ? -14.914 -25.375 -4.988 1 97.19 310 VAL B O 1
ATOM 7022 N N . MET B 1 311 ? -16.844 -26.469 -5.609 1 97.69 311 MET B N 1
ATOM 7023 C CA . MET B 1 311 ? -17.188 -25.547 -6.688 1 97.69 311 MET B CA 1
ATOM 7024 C C . MET B 1 311 ? -18.156 -24.484 -6.199 1 97.69 311 MET B C 1
ATOM 7026 O O . MET B 1 311 ? -19.234 -24.797 -5.688 1 97.69 311 MET B O 1
ATOM 7030 N N . PHE B 1 312 ? -17.688 -23.219 -6.305 1 97.12 312 PHE B N 1
ATOM 7031 C CA . PHE B 1 312 ? -18.625 -22.109 -6.18 1 97.12 312 PHE B CA 1
ATOM 7032 C C . PHE B 1 312 ? -19.188 -21.719 -7.543 1 97.12 312 PHE B C 1
ATOM 7034 O O . PHE B 1 312 ? -18.594 -20.922 -8.266 1 97.12 312 PHE B O 1
ATOM 7041 N N . ALA B 1 313 ? -20.391 -22.234 -7.809 1 96.06 313 ALA B N 1
ATOM 7042 C CA . ALA B 1 313 ? -21.031 -22.031 -9.109 1 96.06 313 ALA B CA 1
ATOM 7043 C C . ALA B 1 313 ? -21.641 -20.641 -9.211 1 96.06 313 ALA B C 1
ATOM 7045 O O . ALA B 1 313 ? -22.25 -20.141 -8.25 1 96.06 313 ALA B O 1
ATOM 7046 N N . THR B 1 314 ? -21.469 -20.031 -10.359 1 94.19 314 THR B N 1
ATOM 7047 C CA . THR B 1 314 ? -22.031 -18.688 -10.508 1 94.19 314 THR B CA 1
ATOM 7048 C C . THR B 1 314 ? -23.391 -18.734 -11.195 1 94.19 314 THR B C 1
ATOM 7050 O O . THR B 1 314 ? -24.016 -17.703 -11.445 1 94.19 314 THR B O 1
ATOM 7053 N N . ASP B 1 315 ? -23.828 -19.938 -11.508 1 93 315 ASP B N 1
ATOM 7054 C CA . ASP B 1 315 ? -25.156 -20.141 -12.07 1 93 315 ASP B CA 1
ATOM 7055 C C . ASP B 1 315 ? -25.672 -21.547 -11.75 1 93 315 ASP B C 1
ATOM 7057 O O . ASP B 1 315 ? -24.906 -22.406 -11.297 1 93 315 ASP B O 1
ATOM 7061 N N . LEU B 1 316 ? -26.953 -21.734 -12 1 93.5 316 LEU B N 1
ATOM 7062 C CA . LEU B 1 316 ? -27.609 -22.969 -11.617 1 93.5 316 LEU B CA 1
ATOM 7063 C C . LEU B 1 316 ? -27.141 -24.141 -12.477 1 93.5 316 LEU B C 1
ATOM 7065 O O . LEU B 1 316 ? -27.062 -25.281 -12.008 1 93.5 316 LEU B O 1
ATOM 7069 N N . ASP B 1 317 ? -26.828 -23.938 -13.703 1 92.62 317 ASP B N 1
ATOM 7070 C CA . ASP B 1 317 ? -26.359 -25 -14.594 1 92.62 317 ASP B CA 1
ATOM 7071 C C . ASP B 1 317 ? -25.031 -25.578 -14.117 1 92.62 317 ASP B C 1
ATOM 7073 O O . ASP B 1 317 ? -24.844 -26.797 -14.094 1 92.62 317 ASP B O 1
ATOM 7077 N N . THR B 1 318 ? -24.156 -24.719 -13.719 1 94.81 318 THR B N 1
ATOM 7078 C CA . THR B 1 318 ? -22.859 -25.141 -13.219 1 94.81 318 THR B CA 1
ATOM 7079 C C . THR B 1 318 ? -23.016 -25.875 -11.883 1 94.81 318 THR B C 1
ATOM 7081 O O . THR B 1 318 ? -22.297 -26.844 -11.609 1 94.81 318 THR B O 1
ATOM 7084 N N . HIS B 1 319 ? -23.891 -25.375 -11.094 1 95.94 319 HIS B N 1
ATOM 7085 C CA . HIS B 1 319 ? -24.188 -26.047 -9.828 1 95.94 319 HIS B CA 1
ATOM 7086 C C . HIS B 1 319 ? -24.672 -27.469 -10.047 1 95.94 319 HIS B C 1
ATOM 7088 O O . HIS B 1 319 ? -24.172 -28.406 -9.406 1 95.94 319 HIS B O 1
ATOM 7094 N N . LYS B 1 320 ? -25.531 -27.625 -10.953 1 95.06 320 LYS B N 1
ATOM 7095 C CA . LYS B 1 320 ? -26.078 -28.938 -11.273 1 95.06 320 LYS B CA 1
ATOM 7096 C C . LYS B 1 320 ? -25 -29.859 -11.852 1 95.06 320 LYS B C 1
ATOM 7098 O O . LYS B 1 320 ? -24.891 -31.016 -11.453 1 95.06 320 LYS B O 1
ATOM 7103 N N . LEU B 1 321 ? -24.297 -29.359 -12.742 1 94.75 321 LEU B N 1
ATOM 7104 C CA . LEU B 1 321 ? -23.203 -30.125 -13.328 1 94.75 321 LEU B CA 1
ATOM 7105 C C . LEU B 1 321 ? -22.25 -30.625 -12.25 1 94.75 321 LEU B C 1
ATOM 7107 O O . LEU B 1 321 ? -21.797 -31.781 -12.297 1 94.75 321 LEU B O 1
ATOM 7111 N N . SER B 1 322 ? -21.906 -29.797 -11.328 1 96.69 322 SER B N 1
ATOM 7112 C CA . SER B 1 322 ? -20.984 -30.156 -10.25 1 96.69 322 SER B CA 1
ATOM 7113 C C . SER B 1 322 ? -21.531 -31.344 -9.445 1 96.69 322 SER B C 1
ATOM 7115 O O . SER B 1 322 ? -20.781 -32.281 -9.148 1 96.69 322 SER B O 1
ATOM 7117 N N . GLN B 1 323 ? -22.734 -31.266 -9.195 1 95.31 323 GLN B N 1
ATOM 7118 C CA . GLN B 1 323 ? -23.359 -32.344 -8.445 1 95.31 323 GLN B CA 1
ATOM 7119 C C . GLN B 1 323 ? -23.359 -33.656 -9.25 1 95.31 323 GLN B C 1
ATOM 7121 O O . GLN B 1 323 ? -23.062 -34.719 -8.703 1 95.31 323 GLN B O 1
ATOM 7126 N N . GLU B 1 324 ? -23.625 -33.531 -10.469 1 95.62 324 GLU B N 1
ATOM 7127 C CA . GLU B 1 324 ? -23.641 -34.688 -11.344 1 95.62 324 GLU B CA 1
ATOM 7128 C C . GLU B 1 324 ? -22.25 -35.312 -11.453 1 95.62 324 GLU B C 1
ATOM 7130 O O . GLU B 1 324 ? -22.109 -36.531 -11.641 1 95.62 324 GLU B O 1
ATOM 7135 N N . LEU B 1 325 ? -21.266 -34.531 -11.305 1 96.31 325 LEU B N 1
ATOM 7136 C CA . LEU B 1 325 ? -19.891 -35 -11.391 1 96.31 325 LEU B CA 1
ATOM 7137 C C . LEU B 1 325 ? -19.375 -35.438 -10.023 1 96.31 325 LEU B C 1
ATOM 7139 O O . LEU B 1 325 ? -18.219 -35.844 -9.891 1 96.31 325 LEU B O 1
ATOM 7143 N N . GLY B 1 326 ? -20.188 -35.312 -9.031 1 94.44 326 GLY B N 1
ATOM 7144 C CA . GLY B 1 326 ? -19.812 -35.75 -7.688 1 94.44 326 GLY B CA 1
ATOM 7145 C C . GLY B 1 326 ? -18.922 -34.75 -6.973 1 94.44 326 GLY B C 1
ATOM 7146 O O . GLY B 1 326 ? -18.141 -35.125 -6.105 1 94.44 326 GLY B O 1
ATOM 7147 N N . ILE B 1 327 ? -18.953 -33.531 -7.359 1 96.44 327 ILE B N 1
ATOM 7148 C CA . ILE B 1 327 ? -18.172 -32.469 -6.73 1 96.44 327 ILE B CA 1
ATOM 7149 C C . ILE B 1 327 ? -19.078 -31.609 -5.848 1 96.44 327 ILE B C 1
ATOM 7151 O O . ILE B 1 327 ? -20.172 -31.203 -6.27 1 96.44 327 ILE B O 1
ATOM 7155 N N . SER B 1 328 ? -18.656 -31.375 -4.59 1 96 328 SER B N 1
ATOM 7156 C CA . SER B 1 328 ? -19.391 -30.453 -3.73 1 96 328 SER B CA 1
ATOM 7157 C C . SER B 1 328 ? -19.516 -29.078 -4.371 1 96 328 SER B C 1
ATOM 7159 O O . SER B 1 328 ? -18.547 -28.578 -4.945 1 96 328 SER B O 1
ATOM 7161 N N . SER B 1 329 ? -20.75 -28.531 -4.258 1 96.88 329 SER B N 1
ATOM 7162 C CA . SER B 1 329 ? -20.969 -27.266 -4.953 1 96.88 329 SER B CA 1
ATOM 7163 C C . SER B 1 329 ? -21.891 -26.344 -4.16 1 96.88 329 SER B C 1
ATOM 7165 O O . SER B 1 329 ? -22.766 -26.812 -3.424 1 96.88 329 SER B O 1
ATOM 7167 N N . TYR B 1 330 ? -21.641 -25.078 -4.254 1 97 330 TYR B N 1
ATOM 7168 C CA . TYR B 1 330 ? -22.469 -24.031 -3.637 1 97 330 TYR B CA 1
ATOM 7169 C C . TYR B 1 330 ? -22.891 -22.984 -4.66 1 97 330 TYR B C 1
ATOM 7171 O O . TYR B 1 330 ? -22.094 -22.594 -5.512 1 97 330 TYR B O 1
ATOM 7179 N N . TYR B 1 331 ? -24.141 -22.578 -4.625 1 96.06 331 TYR B N 1
ATOM 7180 C CA . TYR B 1 331 ? -24.688 -21.5 -5.441 1 96.06 331 TYR B CA 1
ATOM 7181 C C . TYR B 1 331 ? -25.609 -20.594 -4.617 1 96.06 331 TYR B C 1
ATOM 7183 O O . TYR B 1 331 ? -26.469 -21.094 -3.887 1 96.06 331 TYR B O 1
ATOM 7191 N N . ASP B 1 332 ? -25.359 -19.328 -4.707 1 95.06 332 ASP B N 1
ATOM 7192 C CA . ASP B 1 332 ? -26.219 -18.344 -4.062 1 95.06 332 ASP B CA 1
ATOM 7193 C C . ASP B 1 332 ? -26.641 -17.266 -5.051 1 95.06 332 ASP B C 1
ATOM 7195 O O . ASP B 1 332 ? -25.812 -16.531 -5.59 1 95.06 332 ASP B O 1
ATOM 7199 N N . GLU B 1 333 ? -27.891 -17.125 -5.188 1 91.56 333 GLU B N 1
ATOM 7200 C CA . GLU B 1 333 ? -28.438 -16.188 -6.172 1 91.56 333 GLU B CA 1
ATOM 7201 C C . GLU B 1 333 ? -28.125 -14.742 -5.793 1 91.56 333 GLU B C 1
ATOM 7203 O O . GLU B 1 333 ? -27.922 -13.898 -6.668 1 91.56 333 GLU B O 1
ATOM 7208 N N . SER B 1 334 ? -28.109 -14.445 -4.602 1 90.62 334 SER B N 1
ATOM 7209 C CA . SER B 1 334 ? -27.953 -13.07 -4.141 1 90.62 334 SER B CA 1
ATOM 7210 C C . SER B 1 334 ? -26.594 -12.508 -4.523 1 90.62 334 SER B C 1
ATOM 7212 O O . SER B 1 334 ? -26.469 -11.328 -4.875 1 90.62 334 SER B O 1
ATOM 7214 N N . ILE B 1 335 ? -25.516 -13.328 -4.5 1 89.19 335 ILE B N 1
ATOM 7215 C CA . ILE B 1 335 ? -24.188 -12.766 -4.711 1 89.19 335 ILE B CA 1
ATOM 7216 C C . ILE B 1 335 ? -23.672 -13.18 -6.086 1 89.19 335 ILE B C 1
ATOM 7218 O O . ILE B 1 335 ? -22.766 -12.547 -6.637 1 89.19 335 ILE B O 1
ATOM 7222 N N . PHE B 1 336 ? -24.328 -14.156 -6.727 1 87.31 336 PHE B N 1
ATOM 7223 C CA . PHE B 1 336 ? -23.844 -14.617 -8.016 1 87.31 336 PHE B CA 1
ATOM 7224 C C . PHE B 1 336 ? -24.875 -14.383 -9.109 1 87.31 336 PHE B C 1
ATOM 7226 O O . PHE B 1 336 ? -24.578 -14.555 -10.297 1 87.31 336 PHE B O 1
ATOM 7233 N N . GLY B 1 337 ? -26.047 -14.023 -8.711 1 73.69 337 GLY B N 1
ATOM 7234 C CA . GLY B 1 337 ? -27.172 -13.992 -9.648 1 73.69 337 GLY B CA 1
ATOM 7235 C C . GLY B 1 337 ? -26.938 -13.07 -10.828 1 73.69 337 GLY B C 1
ATOM 7236 O O . GLY B 1 337 ? -27.406 -13.336 -11.93 1 73.69 337 GLY B O 1
ATOM 7237 N N . ASP B 1 338 ? -26.203 -12.078 -10.617 1 69.44 338 ASP B N 1
ATOM 7238 C CA . ASP B 1 338 ? -25.984 -11.094 -11.68 1 69.44 338 ASP B CA 1
ATOM 7239 C C . ASP B 1 338 ? -24.734 -11.414 -12.484 1 69.44 338 ASP B C 1
ATOM 7241 O O . ASP B 1 338 ? -24.375 -10.68 -13.414 1 69.44 338 ASP B O 1
ATOM 7245 N N . MET B 1 339 ? -24.266 -12.547 -12.242 1 76.5 339 MET B N 1
ATOM 7246 C CA . MET B 1 339 ? -23.031 -12.906 -12.953 1 76.5 339 MET B CA 1
ATOM 7247 C C . MET B 1 339 ? -23.359 -13.492 -14.328 1 76.5 339 MET B C 1
ATOM 7249 O O . MET B 1 339 ? -24.375 -14.18 -14.484 1 76.5 339 MET B O 1
ATOM 7253 N N . PRO B 1 340 ? -22.516 -13.195 -15.266 1 74.56 340 PRO B N 1
ATOM 7254 C CA . PRO B 1 340 ? -22.797 -13.68 -16.625 1 74.56 340 PRO B CA 1
ATOM 7255 C C . PRO B 1 340 ? -22.719 -15.203 -16.734 1 74.56 340 PRO B C 1
ATOM 7257 O O . PRO B 1 340 ? -21.875 -15.828 -16.078 1 74.56 340 PRO B O 1
ATOM 7260 N N . GLU B 1 341 ? -23.625 -15.711 -17.578 1 74.75 341 GLU B N 1
ATOM 7261 C CA . GLU B 1 341 ? -23.625 -17.156 -17.812 1 74.75 341 GLU B CA 1
ATOM 7262 C C . GLU B 1 341 ? -22.703 -17.531 -18.969 1 74.75 341 GLU B C 1
ATOM 7264 O O . GLU B 1 341 ? -22.25 -18.672 -19.062 1 74.75 341 GLU B O 1
ATOM 7269 N N . GLN B 1 342 ? -22.438 -16.484 -19.781 1 69.19 342 GLN B N 1
ATOM 7270 C CA . GLN B 1 342 ? -21.609 -16.719 -20.953 1 69.19 342 GLN B CA 1
ATOM 7271 C C . GLN B 1 342 ? -20.125 -16.672 -20.594 1 69.19 342 GLN B C 1
ATOM 7273 O O . GLN B 1 342 ? -19.734 -16.016 -19.625 1 69.19 342 GLN B O 1
ATOM 7278 N N . ALA B 1 343 ? -19.438 -17.484 -21.281 1 67.5 343 ALA B N 1
ATOM 7279 C CA . ALA B 1 343 ? -18 -17.438 -21.109 1 67.5 343 ALA B CA 1
ATOM 7280 C C . ALA B 1 343 ? -17.438 -16.078 -21.562 1 67.5 343 ALA B C 1
ATOM 7282 O O . ALA B 1 343 ? -17.984 -15.461 -22.484 1 67.5 343 ALA B O 1
ATOM 7283 N N . ALA B 1 344 ? -16.391 -15.734 -20.828 1 64.25 344 ALA B N 1
ATOM 7284 C CA . ALA B 1 344 ? -15.68 -14.562 -21.328 1 64.25 344 ALA B CA 1
ATOM 7285 C C . ALA B 1 344 ? -15.117 -14.812 -22.719 1 64.25 344 ALA B C 1
ATOM 7287 O O . ALA B 1 344 ? -14.641 -15.906 -23.031 1 64.25 344 ALA B O 1
ATOM 7288 N N . ASN B 1 345 ? -15.266 -13.836 -23.547 1 59.28 345 ASN B N 1
ATOM 7289 C CA . ASN B 1 345 ? -14.703 -13.969 -24.891 1 59.28 345 ASN B CA 1
ATOM 7290 C C . ASN B 1 345 ? -13.188 -13.797 -24.891 1 59.28 345 ASN B C 1
ATOM 7292 O O . ASN B 1 345 ? -12.484 -14.445 -25.672 1 59.28 345 ASN B O 1
ATOM 7296 N N . ARG B 1 346 ? -12.844 -12.867 -24.125 1 60.72 346 ARG B N 1
ATOM 7297 C CA . ARG B 1 346 ? -11.414 -12.602 -24.031 1 60.72 346 ARG B CA 1
ATOM 7298 C C . ARG B 1 346 ? -11.039 -12.148 -22.625 1 60.72 346 ARG B C 1
ATOM 7300 O O . ARG B 1 346 ? -11.898 -11.703 -21.859 1 60.72 346 ARG B O 1
ATOM 7307 N N . TYR B 1 347 ? -9.82 -12.344 -22.516 1 54.03 347 TYR B N 1
ATOM 7308 C CA . TYR B 1 347 ? -9.273 -11.805 -21.281 1 54.03 347 TYR B CA 1
ATOM 7309 C C . TYR B 1 347 ? -9.633 -10.328 -21.125 1 54.03 347 TYR B C 1
ATOM 7311 O O . TYR B 1 347 ? -9.555 -9.562 -22.094 1 54.03 347 TYR B O 1
ATOM 7319 N N . ALA B 1 348 ? -10.273 -9.883 -19.828 1 57.81 348 ALA B N 1
ATOM 7320 C CA . ALA B 1 348 ? -10.508 -8.508 -19.391 1 57.81 348 ALA B CA 1
ATOM 7321 C C . ALA B 1 348 ? -11.789 -7.949 -20 1 57.81 348 ALA B C 1
ATOM 7323 O O . ALA B 1 348 ? -12.016 -6.738 -19.984 1 57.81 348 ALA B O 1
ATOM 7324 N N . ASP B 1 349 ? -12.617 -8.758 -20.547 1 63.5 349 ASP B N 1
ATOM 7325 C CA . ASP B 1 349 ? -13.914 -8.242 -20.969 1 63.5 349 ASP B CA 1
ATOM 7326 C C . ASP B 1 349 ? -14.859 -8.102 -19.781 1 63.5 349 ASP B C 1
ATOM 7328 O O . ASP B 1 349 ? -14.484 -8.391 -18.641 1 63.5 349 ASP B O 1
ATOM 7332 N N . MET B 1 350 ? -16.062 -7.555 -19.953 1 64.12 350 MET B N 1
ATOM 7333 C CA . MET B 1 350 ? -16.984 -7.219 -18.875 1 64.12 350 MET B CA 1
ATOM 7334 C C . MET B 1 350 ? -17.422 -8.477 -18.125 1 64.12 350 MET B C 1
ATOM 7336 O O . MET B 1 350 ? -17.594 -8.445 -16.906 1 64.12 350 MET B O 1
ATOM 7340 N N . ILE B 1 351 ? -17.594 -9.461 -18.875 1 63.09 351 ILE B N 1
ATOM 7341 C CA . ILE B 1 351 ? -17.969 -10.727 -18.25 1 63.09 351 ILE B CA 1
ATOM 7342 C C . ILE B 1 351 ? -16.844 -11.227 -17.359 1 63.09 351 ILE B C 1
ATOM 7344 O O . ILE B 1 351 ? -17.078 -11.617 -16.203 1 63.09 351 ILE B O 1
ATOM 7348 N N . PHE B 1 352 ? -15.75 -11.109 -17.875 1 64 352 PHE B N 1
ATOM 7349 C CA . PHE B 1 352 ? -14.57 -11.5 -17.109 1 64 352 PHE B CA 1
ATOM 7350 C C . PHE B 1 352 ? -14.469 -10.688 -15.82 1 64 352 PHE B C 1
ATOM 7352 O O . PHE B 1 352 ? -14.195 -11.234 -14.75 1 64 352 PHE B O 1
ATOM 7359 N N . THR B 1 353 ? -14.828 -9.5 -15.844 1 68.62 353 THR B N 1
ATOM 7360 C CA . THR B 1 353 ? -14.695 -8.602 -14.695 1 68.62 353 THR B CA 1
ATOM 7361 C C . THR B 1 353 ? -15.664 -8.992 -13.586 1 68.62 353 THR B C 1
ATOM 7363 O O . THR B 1 353 ? -15.305 -8.977 -12.406 1 68.62 353 THR B O 1
ATOM 7366 N N . ARG B 1 354 ? -16.703 -9.375 -13.977 1 74.38 354 ARG B N 1
ATOM 7367 C CA . ARG B 1 354 ? -17.688 -9.781 -12.977 1 74.38 354 ARG B CA 1
ATOM 7368 C C . ARG B 1 354 ? -17.281 -11.109 -12.328 1 74.38 354 ARG B C 1
ATOM 7370 O O . ARG B 1 354 ? -17.484 -11.305 -11.125 1 74.38 354 ARG B O 1
ATOM 7377 N N . MET B 1 355 ? -16.641 -11.906 -13.125 1 82.62 355 MET B N 1
ATOM 7378 C CA . MET B 1 355 ? -16.203 -13.195 -12.625 1 82.62 355 MET B CA 1
ATOM 7379 C C . MET B 1 355 ? -15.047 -13.031 -11.648 1 82.62 355 MET B C 1
ATOM 7381 O O . MET B 1 355 ? -14.82 -13.891 -10.789 1 82.62 355 MET B O 1
ATOM 7385 N N . MET B 1 356 ? -14.391 -11.969 -11.773 1 88.94 356 MET B N 1
ATOM 7386 C CA . MET B 1 356 ? -13.258 -11.727 -10.883 1 88.94 356 MET B CA 1
ATOM 7387 C C . MET B 1 356 ? -13.727 -11.555 -9.445 1 88.94 356 MET B C 1
ATOM 7389 O O . MET B 1 356 ? -13.055 -12 -8.508 1 88.94 356 MET B O 1
ATOM 7393 N N . MET B 1 357 ? -14.906 -10.992 -9.336 1 91.62 357 MET B N 1
ATOM 7394 C CA . MET B 1 357 ? -15.445 -10.852 -7.988 1 91.62 357 MET B CA 1
ATOM 7395 C C . MET B 1 357 ? -15.82 -12.211 -7.402 1 91.62 357 MET B C 1
ATOM 7397 O O . MET B 1 357 ? -15.68 -12.43 -6.199 1 91.62 357 MET B O 1
ATOM 7401 N N . ALA B 1 358 ? -16.25 -13.117 -8.258 1 93.88 358 ALA B N 1
ATOM 7402 C CA . ALA B 1 358 ? -16.594 -14.461 -7.789 1 93.88 358 ALA B CA 1
ATOM 7403 C C . ALA B 1 358 ? -15.367 -15.156 -7.191 1 93.88 358 ALA B C 1
ATOM 7405 O O . ALA B 1 358 ? -15.477 -15.852 -6.176 1 93.88 358 ALA B O 1
ATOM 7406 N N . LYS B 1 359 ? -14.258 -14.977 -7.801 1 95.69 359 LYS B N 1
ATOM 7407 C CA . LYS B 1 359 ? -13.016 -15.539 -7.277 1 95.69 359 LYS B CA 1
ATOM 7408 C C . LYS B 1 359 ? -12.734 -15.031 -5.867 1 95.69 359 LYS B C 1
ATOM 7410 O O . LYS B 1 359 ? -12.359 -15.812 -4.984 1 95.69 359 LYS B O 1
ATOM 7415 N N . ILE B 1 360 ? -12.969 -13.766 -5.684 1 97 360 ILE B N 1
ATOM 7416 C CA . ILE B 1 360 ? -12.688 -13.141 -4.398 1 97 360 ILE B CA 1
ATOM 7417 C C . ILE B 1 360 ? -13.68 -13.641 -3.352 1 97 360 ILE B C 1
ATOM 7419 O O . ILE B 1 360 ? -13.289 -13.992 -2.236 1 97 360 ILE B O 1
ATOM 7423 N N . TYR B 1 361 ? -14.953 -13.75 -3.732 1 96.38 361 TYR B N 1
ATOM 7424 C CA . TYR B 1 361 ? -15.992 -14.203 -2.812 1 96.38 361 TYR B CA 1
ATOM 7425 C C . TYR B 1 361 ? -15.688 -15.602 -2.293 1 96.38 361 TYR B C 1
ATOM 7427 O O . TYR B 1 361 ? -15.734 -15.844 -1.085 1 96.38 361 TYR B O 1
ATOM 7435 N N . CYS B 1 362 ? -15.375 -16.453 -3.172 1 96.44 362 CYS B N 1
ATOM 7436 C CA . CYS B 1 362 ? -15.258 -17.859 -2.787 1 96.44 362 CYS B CA 1
ATOM 7437 C C . CYS B 1 362 ? -14.07 -18.062 -1.854 1 96.44 362 CYS B C 1
ATOM 7439 O O . CYS B 1 362 ? -14.172 -18.797 -0.866 1 96.44 362 CYS B O 1
ATOM 7441 N N . VAL B 1 363 ? -12.93 -17.391 -2.156 1 98.31 363 VAL B N 1
ATOM 7442 C CA . VAL B 1 363 ? -11.758 -17.547 -1.3 1 98.31 363 VAL B CA 1
ATOM 7443 C C . VAL B 1 363 ? -12.023 -16.906 0.06 1 98.31 363 VAL B C 1
ATOM 7445 O O . VAL B 1 363 ? -11.703 -17.484 1.101 1 98.31 363 VAL B O 1
ATOM 7448 N N . HIS B 1 364 ? -12.617 -15.703 0.06 1 98.19 364 HIS B N 1
ATOM 7449 C CA . HIS B 1 364 ? -12.93 -15.016 1.306 1 98.19 364 HIS B CA 1
ATOM 7450 C C . HIS B 1 364 ? -13.852 -15.852 2.186 1 98.19 364 HIS B C 1
ATOM 7452 O O . HIS B 1 364 ? -13.625 -15.969 3.393 1 98.19 364 HIS B O 1
ATOM 7458 N N . LEU B 1 365 ? -14.836 -16.438 1.604 1 97.75 365 LEU B N 1
ATOM 7459 C CA . LEU B 1 365 ? -15.805 -17.25 2.34 1 97.75 365 LEU B CA 1
ATOM 7460 C C . LEU B 1 365 ? -15.141 -18.5 2.916 1 97.75 365 LEU B C 1
ATOM 7462 O O . LEU B 1 365 ? -15.383 -18.844 4.07 1 97.75 365 LEU B O 1
ATOM 7466 N N . ALA B 1 366 ? -14.312 -19.109 2.131 1 97.56 366 ALA B N 1
ATOM 7467 C CA . ALA B 1 366 ? -13.625 -20.312 2.607 1 97.56 366 ALA B CA 1
ATOM 7468 C C . ALA B 1 366 ? -12.688 -19.984 3.766 1 97.56 366 ALA B C 1
ATOM 7470 O O . ALA B 1 366 ? -12.695 -20.656 4.793 1 97.56 366 ALA B O 1
ATOM 7471 N N . LEU B 1 367 ? -11.922 -18.938 3.643 1 97.5 367 LEU B N 1
ATOM 7472 C CA . LEU B 1 367 ? -11 -18.516 4.691 1 97.5 367 LEU B CA 1
ATOM 7473 C C . LEU B 1 367 ? -11.75 -18.172 5.973 1 97.5 367 LEU B C 1
ATOM 7475 O O . LEU B 1 367 ? -11.336 -18.547 7.066 1 97.5 367 LEU B O 1
ATOM 7479 N N . THR B 1 368 ? -12.789 -17.453 5.82 1 96.62 368 THR B N 1
ATOM 7480 C CA . THR B 1 368 ? -13.555 -17.016 6.984 1 96.62 368 THR B CA 1
ATOM 7481 C C . THR B 1 368 ? -14.203 -18.219 7.68 1 96.62 368 THR B C 1
ATOM 7483 O O . THR B 1 368 ? -14.422 -18.188 8.891 1 96.62 368 THR B O 1
ATOM 7486 N N . SER B 1 369 ? -14.461 -19.234 6.898 1 95.62 369 SER B N 1
ATOM 7487 C CA . SER B 1 369 ? -15.062 -20.453 7.445 1 95.62 369 SER B CA 1
ATOM 7488 C C . SER B 1 369 ? -14.031 -21.297 8.172 1 95.62 369 SER B C 1
ATOM 7490 O O . SER B 1 369 ? -14.352 -22.359 8.711 1 95.62 369 SER B O 1
ATOM 7492 N N . GLY B 1 370 ? -12.805 -20.922 8.117 1 94.12 370 GLY B N 1
ATOM 7493 C CA . GLY B 1 370 ? -11.797 -21.578 8.945 1 94.12 370 GLY B CA 1
ATOM 7494 C C . GLY B 1 370 ? -10.867 -22.484 8.156 1 94.12 370 GLY B C 1
ATOM 7495 O O . GLY B 1 370 ? -10.133 -23.281 8.734 1 94.12 370 GLY B O 1
ATOM 7496 N N . TYR B 1 371 ? -10.82 -22.359 6.867 1 95.69 371 TYR B N 1
ATOM 7497 C CA . TYR B 1 371 ? -10.031 -23.266 6.051 1 95.69 371 TYR B CA 1
ATOM 7498 C C . TYR B 1 371 ? -8.93 -22.531 5.305 1 95.69 371 TYR B C 1
ATOM 7500 O O . TYR B 1 371 ? -9.117 -21.391 4.887 1 95.69 371 TYR B O 1
ATOM 7508 N N . SER B 1 372 ? -7.762 -23.156 5.184 1 96.56 372 SER B N 1
ATOM 7509 C CA . SER B 1 372 ? -6.812 -22.75 4.152 1 96.56 372 SER B CA 1
ATOM 7510 C C . SER B 1 372 ? -7.316 -23.125 2.762 1 96.56 372 SER B C 1
ATOM 7512 O O . SER B 1 372 ? -8.148 -24.016 2.615 1 96.56 372 SER B O 1
ATOM 7514 N N . VAL B 1 373 ? -6.797 -22.391 1.777 1 97.75 373 VAL B N 1
ATOM 7515 C CA . VAL B 1 373 ? -7.457 -22.531 0.481 1 97.75 373 VAL B CA 1
ATOM 7516 C C . VAL B 1 373 ? -6.406 -22.703 -0.615 1 97.75 373 VAL B C 1
ATOM 7518 O O . VAL B 1 373 ? -5.426 -21.953 -0.668 1 97.75 373 VAL B O 1
ATOM 7521 N N . LEU B 1 374 ? -6.57 -23.688 -1.406 1 98 374 LEU B N 1
ATOM 7522 C CA . LEU B 1 374 ? -5.992 -23.688 -2.744 1 98 374 LEU B CA 1
ATOM 7523 C C . LEU B 1 374 ? -7.008 -23.234 -3.779 1 98 374 LEU B C 1
ATOM 7525 O O . LEU B 1 374 ? -8.023 -23.891 -3.998 1 98 374 LEU B O 1
ATOM 7529 N N . PHE B 1 375 ? -6.738 -22.109 -4.312 1 98.56 375 PHE B N 1
ATOM 7530 C CA . PHE B 1 375 ? -7.574 -21.656 -5.418 1 98.56 375 PHE B CA 1
ATOM 7531 C C . PHE B 1 375 ? -6.977 -22.078 -6.754 1 98.56 375 PHE B C 1
ATOM 7533 O O . PHE B 1 375 ? -5.773 -21.938 -6.973 1 98.56 375 PHE B O 1
ATOM 7540 N N . GLN B 1 376 ? -7.832 -22.516 -7.688 1 98.31 376 GLN B N 1
ATOM 7541 C CA . GLN B 1 376 ? -7.375 -22.766 -9.047 1 98.31 376 GLN B CA 1
ATOM 7542 C C . GLN B 1 376 ? -8.469 -22.438 -10.062 1 98.31 376 GLN B C 1
ATOM 7544 O O . GLN B 1 376 ? -9.656 -22.562 -9.766 1 98.31 376 GLN B O 1
ATOM 7549 N N . ASP B 1 377 ? -8.055 -22.047 -11.219 1 96.81 377 ASP B N 1
ATOM 7550 C CA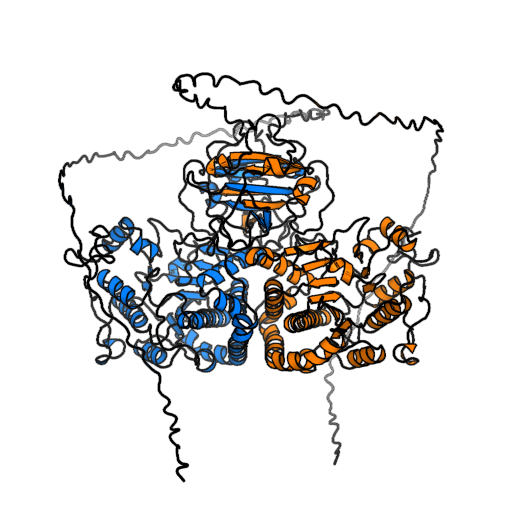 . ASP B 1 377 ? -8.961 -21.969 -12.352 1 96.81 377 ASP B CA 1
ATOM 7551 C C . ASP B 1 377 ? -9.359 -23.344 -12.852 1 96.81 377 ASP B C 1
ATOM 7553 O O . ASP B 1 377 ? -8.805 -24.359 -12.406 1 96.81 377 ASP B O 1
ATOM 7557 N N . VAL B 1 378 ? -10.328 -23.344 -13.75 1 97.06 378 VAL B N 1
ATOM 7558 C CA . VAL B 1 378 ? -10.852 -24.625 -14.195 1 97.06 378 VAL B CA 1
ATOM 7559 C C . VAL B 1 378 ? -9.992 -25.172 -15.328 1 97.06 378 VAL B C 1
ATOM 7561 O O . VAL B 1 378 ? -10.086 -26.344 -15.68 1 97.06 378 VAL B O 1
ATOM 7564 N N . ASP B 1 379 ? -9.133 -24.312 -15.875 1 97.5 379 ASP B N 1
ATOM 7565 C CA . ASP B 1 379 ? -8.258 -24.766 -16.953 1 97.5 379 ASP B CA 1
ATOM 7566 C C . ASP B 1 379 ? -6.93 -25.281 -16.406 1 97.5 379 ASP B C 1
ATOM 7568 O O . ASP B 1 379 ? -5.875 -25.047 -16.984 1 97.5 379 ASP B O 1
ATOM 7572 N N . VAL B 1 380 ? -6.961 -25.891 -15.281 1 98.31 380 VAL B N 1
ATOM 7573 C CA . VAL B 1 380 ? -5.852 -26.594 -14.641 1 98.31 380 VAL B CA 1
ATOM 7574 C C . VAL B 1 380 ? -6.094 -28.094 -14.68 1 98.31 380 VAL B C 1
ATOM 7576 O O . VAL B 1 380 ? -7.227 -28.562 -14.523 1 98.31 380 VAL B O 1
ATOM 7579 N N . VAL B 1 381 ? -5.082 -28.891 -14.945 1 98.19 381 VAL B N 1
ATOM 7580 C CA . VAL B 1 381 ? -5.125 -30.344 -14.766 1 98.19 381 VAL B CA 1
ATOM 7581 C C . VAL B 1 381 ? -4.082 -30.766 -13.727 1 98.19 381 VAL B C 1
ATOM 7583 O O . VAL B 1 381 ? -3.014 -30.156 -13.633 1 98.19 381 VAL B O 1
ATOM 7586 N N . TRP B 1 382 ? -4.422 -31.812 -12.969 1 98.12 382 TRP B N 1
ATOM 7587 C CA . TRP B 1 382 ? -3.523 -32.344 -11.953 1 98.12 382 TRP B CA 1
ATOM 7588 C C . TRP B 1 382 ? -2.838 -33.625 -12.453 1 98.12 382 TRP B C 1
ATOM 7590 O O . TRP B 1 382 ? -3.48 -34.469 -13.047 1 98.12 382 TRP B O 1
ATOM 7600 N N . TYR B 1 383 ? -1.557 -33.625 -12.258 1 97.06 383 TYR B N 1
ATOM 7601 C CA . TYR B 1 383 ? -0.832 -34.875 -12.445 1 97.06 383 TYR B CA 1
ATOM 7602 C C . TYR B 1 383 ? -0.635 -35.594 -11.117 1 97.06 383 TYR B C 1
ATOM 7604 O O . TYR B 1 383 ? -0.539 -36.812 -11.07 1 97.06 383 TYR B O 1
ATOM 7612 N N . LYS B 1 384 ? -0.464 -34.812 -10.086 1 95.94 384 LYS B N 1
ATOM 7613 C CA . LYS B 1 384 ? -0.405 -35.25 -8.695 1 95.94 384 LYS B CA 1
ATOM 7614 C C . LYS B 1 384 ? -1.16 -34.281 -7.785 1 95.94 384 LYS B C 1
ATOM 7616 O O . LYS B 1 384 ? -1.361 -33.125 -8.141 1 95.94 384 LYS B O 1
ATOM 7621 N N . ASN B 1 385 ? -1.54 -34.812 -6.668 1 95.12 385 ASN B N 1
ATOM 7622 C CA . ASN B 1 385 ? -2.154 -33.938 -5.676 1 95.12 385 ASN B CA 1
ATOM 7623 C C . ASN B 1 385 ? -1.167 -32.906 -5.168 1 95.12 385 ASN B C 1
ATOM 7625 O O . ASN B 1 385 ? -0.168 -33.25 -4.531 1 95.12 385 ASN B O 1
ATOM 7629 N N . PRO B 1 386 ? -1.477 -31.641 -5.379 1 95.56 386 PRO B N 1
ATOM 7630 C CA . PRO B 1 386 ? -0.5 -30.609 -5.004 1 95.56 386 PRO B CA 1
ATOM 7631 C C . PRO B 1 386 ? -0.543 -30.281 -3.516 1 95.56 386 PRO B C 1
ATOM 7633 O O . PRO B 1 386 ? 0.354 -29.594 -3.006 1 95.56 386 PRO B O 1
ATOM 7636 N N . LEU B 1 387 ? -1.506 -30.672 -2.73 1 93.62 387 LEU B N 1
ATOM 7637 C CA . LEU B 1 387 ? -1.771 -30.203 -1.375 1 93.62 387 LEU B CA 1
ATOM 7638 C C . LEU B 1 387 ? -0.643 -30.609 -0.431 1 93.62 387 LEU B C 1
ATOM 7640 O O . LEU B 1 387 ? -0.136 -29.781 0.327 1 93.62 387 LEU B O 1
ATOM 7644 N N . PRO B 1 388 ? -0.18 -31.859 -0.486 1 92.12 388 PRO B N 1
ATOM 7645 C CA . PRO B 1 388 ? 0.922 -32.219 0.41 1 92.12 388 PRO B CA 1
ATOM 7646 C C . PRO B 1 388 ? 2.178 -31.375 0.166 1 92.12 388 PRO B C 1
ATOM 7648 O O . PRO B 1 388 ? 2.887 -31.031 1.113 1 92.12 388 PRO B O 1
ATOM 7651 N N . TYR B 1 389 ? 2.449 -31.094 -1.051 1 93.31 389 TYR B N 1
ATOM 7652 C CA . TYR B 1 389 ? 3.607 -30.281 -1.395 1 93.31 389 TYR B CA 1
ATOM 7653 C C . TYR B 1 389 ? 3.467 -28.875 -0.828 1 93.31 389 TYR B C 1
ATOM 7655 O O . TYR B 1 389 ? 4.414 -28.328 -0.255 1 93.31 389 TYR B O 1
ATOM 7663 N N . LEU B 1 390 ? 2.324 -28.312 -0.953 1 94.25 390 LEU B N 1
ATOM 7664 C CA . LEU B 1 390 ? 2.059 -26.953 -0.521 1 94.25 390 LEU B CA 1
ATOM 7665 C C . LEU B 1 390 ? 2.057 -26.859 1.001 1 94.25 390 LEU B C 1
ATOM 7667 O O . LEU B 1 390 ? 2.348 -25.797 1.56 1 94.25 390 LEU B O 1
ATOM 7671 N N . GLU B 1 391 ? 1.783 -27.891 1.657 1 91.5 391 GLU B N 1
ATOM 7672 C CA . GLU B 1 391 ? 1.742 -27.922 3.117 1 91.5 391 GLU B CA 1
ATOM 7673 C C . GLU B 1 391 ? 3.096 -28.312 3.699 1 91.5 391 GLU B C 1
ATOM 7675 O O . GLU B 1 391 ? 3.273 -28.328 4.918 1 91.5 391 GLU B O 1
ATOM 7680 N N . SER B 1 392 ? 3.99 -28.594 2.9 1 91.31 392 SER B N 1
ATOM 7681 C CA . SER B 1 392 ? 5.285 -29.094 3.361 1 91.31 392 SER B CA 1
ATOM 7682 C C . SER B 1 392 ? 6.055 -28.016 4.105 1 91.31 392 SER B C 1
ATOM 7684 O O . SER B 1 392 ? 5.688 -26.828 4.055 1 91.31 392 SER B O 1
ATOM 7686 N N . ASP B 1 393 ? 7.125 -28.359 4.645 1 91.56 393 ASP B N 1
ATOM 7687 C CA . ASP B 1 393 ? 7.965 -27.469 5.434 1 91.56 393 ASP B CA 1
ATOM 7688 C C . ASP B 1 393 ? 8.641 -26.422 4.547 1 91.56 393 ASP B C 1
ATOM 7690 O O . ASP B 1 393 ? 9.016 -25.344 5.016 1 91.56 393 ASP B O 1
ATOM 7694 N N . THR B 1 394 ? 8.695 -26.734 3.373 1 89.75 394 THR B N 1
ATOM 7695 C CA . THR B 1 394 ? 9.305 -25.828 2.41 1 89.75 394 THR B CA 1
ATOM 7696 C C . THR B 1 394 ? 8.602 -24.484 2.416 1 89.75 394 THR B C 1
ATOM 7698 O O . THR B 1 394 ? 9.227 -23.438 2.182 1 89.75 394 THR B O 1
ATOM 7701 N N . PHE B 1 395 ? 7.324 -24.547 2.672 1 93.94 395 PHE B N 1
ATOM 7702 C CA . PHE B 1 395 ? 6.531 -23.328 2.543 1 93.94 395 PHE B CA 1
ATOM 7703 C C . PHE B 1 395 ? 5.98 -22.906 3.896 1 93.94 395 PHE B C 1
ATOM 7705 O O . PHE B 1 395 ? 5.09 -22.047 3.967 1 93.94 395 PHE B O 1
ATOM 7712 N N . SER B 1 396 ? 6.492 -23.438 4.949 1 92.62 396 SER B N 1
ATOM 7713 C CA . SER B 1 396 ? 5.906 -23.25 6.27 1 92.62 396 SER B CA 1
ATOM 7714 C C . SER B 1 396 ? 5.965 -21.781 6.699 1 92.62 396 SER B C 1
ATOM 7716 O O . SER B 1 396 ? 5.121 -21.328 7.469 1 92.62 396 SER B O 1
ATOM 7718 N N . GLU B 1 397 ? 6.875 -21.062 6.164 1 93.06 397 GLU B N 1
ATOM 7719 C CA . GLU B 1 397 ? 7.051 -19.672 6.602 1 93.06 397 GLU B CA 1
ATOM 7720 C C . GLU B 1 397 ? 6.215 -18.719 5.758 1 93.06 397 GLU B C 1
ATOM 7722 O O . GLU B 1 397 ? 6.09 -17.547 6.09 1 93.06 397 GLU B O 1
ATOM 7727 N N . PHE B 1 398 ? 5.609 -19.172 4.742 1 97.12 398 PHE B N 1
ATOM 7728 C CA . PHE B 1 398 ? 4.902 -18.297 3.811 1 97.12 398 PHE B CA 1
ATOM 7729 C C . PHE B 1 398 ? 3.4 -18.344 4.062 1 97.12 398 PHE B C 1
ATOM 7731 O O . PHE B 1 398 ? 2.848 -19.406 4.359 1 97.12 398 PHE B O 1
ATOM 7738 N N . ASP B 1 399 ? 2.793 -17.203 3.941 1 98 399 ASP B N 1
ATOM 7739 C CA . ASP B 1 399 ? 1.349 -17.062 4.105 1 98 399 ASP B CA 1
ATOM 7740 C C . ASP B 1 399 ? 0.612 -17.438 2.82 1 98 399 ASP B C 1
ATOM 7742 O O . ASP B 1 399 ? -0.521 -17.922 2.863 1 98 399 ASP B O 1
ATOM 7746 N N . MET B 1 400 ? 1.202 -17.125 1.733 1 98.56 400 MET B N 1
ATOM 7747 C CA . MET B 1 400 ? 0.629 -17.406 0.419 1 98.56 400 MET B CA 1
ATOM 7748 C C . MET B 1 400 ? 1.69 -17.938 -0.537 1 98.56 400 MET B C 1
ATOM 7750 O O . MET B 1 400 ? 2.834 -17.469 -0.521 1 98.56 400 MET B O 1
ATOM 7754 N N . VAL B 1 401 ? 1.326 -18.875 -1.353 1 98.31 401 VAL B N 1
ATOM 7755 C CA . VAL B 1 401 ? 2.197 -19.484 -2.357 1 98.31 401 VAL B CA 1
ATOM 7756 C C . VAL B 1 401 ? 1.522 -19.422 -3.727 1 98.31 401 VAL B C 1
ATOM 7758 O O . VAL B 1 401 ? 0.366 -19.828 -3.871 1 98.31 401 VAL B O 1
ATOM 7761 N N . PHE B 1 402 ? 2.25 -18.906 -4.73 1 98.19 402 PHE B N 1
ATOM 7762 C CA . PHE B 1 402 ? 1.673 -18.703 -6.051 1 98.19 402 PHE B CA 1
ATOM 7763 C C . PHE B 1 402 ? 2.461 -19.469 -7.109 1 98.19 402 PHE B C 1
ATOM 7765 O O . PHE B 1 402 ? 3.67 -19.656 -6.973 1 98.19 402 PHE B O 1
ATOM 7772 N N . GLN B 1 403 ? 1.719 -19.859 -8.172 1 97.25 403 GLN B N 1
ATOM 7773 C CA . GLN B 1 403 ? 2.355 -20.188 -9.445 1 97.25 403 GLN B CA 1
ATOM 7774 C C . GLN B 1 403 ? 2.973 -18.938 -10.078 1 97.25 403 GLN B C 1
ATOM 7776 O O . GLN B 1 403 ? 2.408 -17.844 -9.992 1 97.25 403 GLN B O 1
ATOM 7781 N N . ASP B 1 404 ? 4.137 -19.078 -10.68 1 96.12 404 ASP B N 1
ATOM 7782 C CA . ASP B 1 404 ? 4.738 -18 -11.453 1 96.12 404 ASP B CA 1
ATOM 7783 C C . ASP B 1 404 ? 4.031 -17.812 -12.789 1 96.12 404 ASP B C 1
ATOM 7785 O O . ASP B 1 404 ? 4.004 -18.734 -13.617 1 96.12 404 ASP B O 1
ATOM 7789 N N . ASP B 1 405 ? 3.533 -16.656 -13.016 1 94.31 405 ASP B N 1
ATOM 7790 C CA . ASP B 1 405 ? 2.865 -16.375 -14.289 1 94.31 405 ASP B CA 1
ATOM 7791 C C . ASP B 1 405 ? 3.865 -16.359 -15.438 1 94.31 405 ASP B C 1
ATOM 7793 O O . ASP B 1 405 ? 3.527 -16.734 -16.562 1 94.31 405 ASP B O 1
ATOM 7797 N N . GLY B 1 406 ? 5.016 -15.867 -15.148 1 89.81 406 GLY B N 1
ATOM 7798 C CA . GLY B 1 406 ? 6.047 -15.781 -16.172 1 89.81 406 GLY B CA 1
ATOM 7799 C C . GLY B 1 406 ? 6.152 -14.406 -16.797 1 89.81 406 GLY B C 1
ATOM 7800 O O . GLY B 1 406 ? 7.203 -14.039 -17.344 1 89.81 406 GLY B O 1
ATOM 7801 N N . SER B 1 407 ? 5.098 -13.656 -16.719 1 88.25 407 SER B N 1
ATOM 7802 C CA . SER B 1 407 ? 5.117 -12.305 -17.266 1 88.25 407 SER B CA 1
ATOM 7803 C C . SER B 1 407 ? 5.914 -11.359 -16.375 1 88.25 407 SER B C 1
ATOM 7805 O O . SER B 1 407 ? 5.727 -11.344 -15.148 1 88.25 407 SER B O 1
ATOM 7807 N N . ARG B 1 408 ? 6.852 -10.586 -16.969 1 88.44 408 ARG B N 1
ATOM 7808 C CA . ARG B 1 408 ? 7.641 -9.617 -16.219 1 88.44 408 ARG B CA 1
ATOM 7809 C C . ARG B 1 408 ? 7.27 -8.188 -16.609 1 88.44 408 ARG B C 1
ATOM 7811 O O . ARG B 1 408 ? 8.141 -7.367 -16.891 1 88.44 408 ARG B O 1
ATOM 7818 N N . GLN B 1 409 ? 6.004 -7.922 -16.516 1 86.88 409 GLN B N 1
ATOM 7819 C CA . GLN B 1 409 ? 5.484 -6.574 -16.719 1 86.88 409 GLN B CA 1
ATOM 7820 C C . GLN B 1 409 ? 5.453 -5.793 -15.406 1 86.88 409 GLN B C 1
ATOM 7822 O O . GLN B 1 409 ? 5.242 -6.367 -14.336 1 86.88 409 GLN B O 1
ATOM 7827 N N . ALA B 1 410 ? 5.562 -4.523 -15.516 1 85.25 410 ALA B N 1
ATOM 7828 C CA . ALA B 1 410 ? 5.668 -3.648 -14.344 1 85.25 410 ALA B CA 1
ATOM 7829 C C . ALA B 1 410 ? 4.461 -3.807 -13.43 1 85.25 410 ALA B C 1
ATOM 7831 O O . ALA B 1 410 ? 4.594 -3.787 -12.203 1 85.25 410 ALA B O 1
ATOM 7832 N N . ARG B 1 411 ? 3.301 -4.004 -13.961 1 87.25 411 ARG B N 1
ATOM 7833 C CA . ARG B 1 411 ? 2.074 -4.082 -13.172 1 87.25 411 ARG B CA 1
ATOM 7834 C C . ARG B 1 411 ? 2.035 -5.355 -12.344 1 87.25 411 ARG B C 1
ATOM 7836 O O . ARG B 1 411 ? 1.224 -5.477 -11.422 1 87.25 411 ARG B O 1
ATOM 7843 N N . PHE B 1 412 ? 2.957 -6.305 -12.656 1 92.31 412 PHE B N 1
ATOM 7844 C CA . PHE B 1 412 ? 2.979 -7.566 -11.922 1 92.31 412 PHE B CA 1
ATOM 7845 C C . PHE B 1 412 ? 4.227 -7.668 -11.055 1 92.31 412 PHE B C 1
ATOM 7847 O O . PHE B 1 412 ? 4.504 -8.719 -10.477 1 92.31 412 PHE B O 1
ATOM 7854 N N . SER B 1 413 ? 4.992 -6.578 -10.961 1 91.69 413 SER B N 1
ATOM 7855 C CA . SER B 1 413 ? 6.238 -6.574 -10.195 1 91.69 413 SER B CA 1
ATOM 7856 C C . SER B 1 413 ? 5.965 -6.477 -8.695 1 91.69 413 SER B C 1
ATOM 7858 O O . SER B 1 413 ? 5.012 -5.816 -8.273 1 91.69 413 SER B O 1
ATOM 7860 N N . PRO B 1 414 ? 6.793 -7.148 -7.938 1 94.19 414 PRO B N 1
ATOM 7861 C CA . PRO B 1 414 ? 7.953 -7.969 -8.305 1 94.19 414 PRO B CA 1
ATOM 7862 C C . PRO B 1 414 ? 7.625 -9.461 -8.352 1 94.19 414 PRO B C 1
ATOM 7864 O O . PRO B 1 414 ? 8.484 -10.273 -8.703 1 94.19 414 PRO B O 1
ATOM 7867 N N . TYR B 1 415 ? 6.434 -9.805 -8.023 1 95.56 415 TYR B N 1
ATOM 7868 C CA . TYR B 1 415 ? 6.137 -11.203 -7.723 1 95.56 415 TYR B CA 1
ATOM 7869 C C . TYR B 1 415 ? 5.703 -11.953 -8.977 1 95.56 415 TYR B C 1
ATOM 7871 O O . TYR B 1 415 ? 5.969 -13.148 -9.117 1 95.56 415 TYR B O 1
ATOM 7879 N N . SER B 1 416 ? 4.949 -11.289 -9.859 1 94.38 416 SER B N 1
ATOM 7880 C CA . SER B 1 416 ? 4.383 -11.906 -11.055 1 94.38 416 SER B CA 1
ATOM 7881 C C . SER B 1 416 ? 3.578 -13.156 -10.703 1 94.38 416 SER B C 1
ATOM 7883 O O . SER B 1 416 ? 3.781 -14.219 -11.297 1 94.38 416 SER B O 1
ATOM 7885 N N . PRO B 1 417 ? 2.707 -13.031 -9.805 1 97.06 417 PRO B N 1
ATOM 7886 C CA . PRO B 1 417 ? 1.921 -14.195 -9.398 1 97.06 417 PRO B CA 1
ATOM 7887 C C . PRO B 1 417 ? 0.86 -14.586 -10.422 1 97.06 417 PRO B C 1
ATOM 7889 O O . PRO B 1 417 ? 0.259 -13.711 -11.055 1 97.06 417 PRO B O 1
ATOM 7892 N N . ASN B 1 418 ? 0.678 -15.82 -10.641 1 96.94 418 ASN B N 1
ATOM 7893 C CA . ASN B 1 418 ? -0.505 -16.266 -11.359 1 96.94 418 ASN B CA 1
ATOM 7894 C C . ASN B 1 418 ? -1.715 -16.391 -10.438 1 96.94 418 ASN B C 1
ATOM 7896 O O . ASN B 1 418 ? -1.718 -17.203 -9.516 1 96.94 418 ASN B O 1
ATOM 7900 N N . SER B 1 419 ? -2.713 -15.625 -10.695 1 96.62 419 SER B N 1
ATOM 7901 C CA . SER B 1 419 ? -3.865 -15.578 -9.797 1 96.62 419 SER B CA 1
ATOM 7902 C C . SER B 1 419 ? -4.879 -16.672 -10.141 1 96.62 419 SER B C 1
ATOM 7904 O O . SER B 1 419 ? -6.008 -16.641 -9.656 1 96.62 419 SER B O 1
ATOM 7906 N N . GLY B 1 420 ? -4.484 -17.625 -11 1 97.19 420 GLY B N 1
ATOM 7907 C CA . GLY B 1 420 ? -5.332 -18.766 -11.312 1 97.19 420 GLY B CA 1
ATOM 7908 C C . GLY B 1 420 ? -4.938 -20.016 -10.57 1 97.19 420 GLY B C 1
ATOM 7909 O O . GLY B 1 420 ? -5.617 -21.047 -10.664 1 97.19 420 GLY B O 1
ATOM 7910 N N . PHE B 1 421 ? -3.84 -19.938 -9.852 1 98.25 421 PHE B N 1
ATOM 7911 C CA . PHE B 1 421 ? -3.396 -21.062 -9.031 1 98.25 421 PHE B CA 1
ATOM 7912 C C . PHE B 1 421 ? -2.543 -20.578 -7.867 1 98.25 421 PHE B C 1
ATOM 7914 O O . PHE B 1 421 ? -1.364 -20.266 -8.039 1 98.25 421 PHE B O 1
ATOM 7921 N N . TYR B 1 422 ? -3.111 -20.578 -6.688 1 98.44 422 TYR B N 1
ATOM 7922 C CA . TYR B 1 422 ? -2.367 -20.125 -5.52 1 98.44 422 TYR B CA 1
ATOM 7923 C C . TYR B 1 422 ? -2.943 -20.719 -4.242 1 98.44 422 TYR B C 1
ATOM 7925 O O . TYR B 1 422 ? -4.125 -21.062 -4.188 1 98.44 422 TYR B O 1
ATOM 7933 N N . TYR B 1 423 ? -2.111 -20.906 -3.295 1 98.12 423 TYR B N 1
ATOM 7934 C CA . TYR B 1 423 ? -2.436 -21.438 -1.978 1 98.12 423 TYR B CA 1
ATOM 7935 C C . TYR B 1 423 ? -2.408 -20.344 -0.922 1 98.12 423 TYR B C 1
ATOM 7937 O O . TYR B 1 423 ? -1.479 -19.531 -0.886 1 98.12 423 TYR B O 1
ATOM 7945 N N . VAL B 1 424 ? -3.447 -20.281 -0.097 1 98.5 424 VAL B N 1
ATOM 7946 C CA . VAL B 1 424 ? -3.578 -19.297 0.966 1 98.5 424 VAL B CA 1
ATOM 7947 C C . VAL B 1 424 ? -3.719 -20 2.314 1 98.5 424 VAL B C 1
ATOM 7949 O O . VAL B 1 424 ? -4.691 -20.719 2.547 1 98.5 42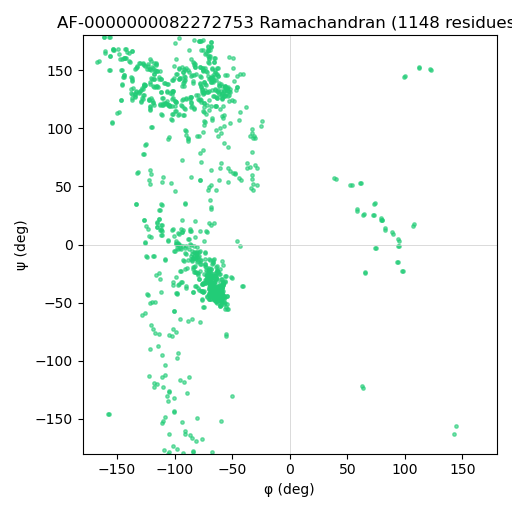4 VAL B O 1
ATOM 7952 N N . ARG B 1 425 ? -2.754 -19.781 3.176 1 97.25 425 ARG B N 1
ATOM 7953 C CA . ARG B 1 425 ? -2.859 -20.266 4.551 1 97.25 425 ARG B CA 1
ATOM 7954 C C . ARG B 1 425 ? -3.797 -19.391 5.371 1 97.25 425 ARG B C 1
ATOM 7956 O O . ARG B 1 425 ? -3.682 -18.156 5.348 1 97.25 425 ARG B O 1
ATOM 7963 N N . ARG B 1 426 ? -4.664 -20.016 6.086 1 96.44 426 ARG B N 1
ATOM 7964 C CA . ARG B 1 426 ? -5.617 -19.25 6.883 1 96.44 426 ARG B CA 1
ATOM 7965 C C . ARG B 1 426 ? -4.945 -18.656 8.117 1 96.44 426 ARG B C 1
ATOM 7967 O O . ARG B 1 426 ? -4.469 -19.391 8.984 1 96.44 426 ARG B O 1
ATOM 7974 N N . ASN B 1 427 ? -4.84 -17.406 8.227 1 96.12 427 ASN B N 1
ATOM 7975 C CA . ASN B 1 427 ? -4.387 -16.641 9.375 1 96.12 427 ASN B CA 1
ATOM 7976 C C . ASN B 1 427 ? -4.922 -15.203 9.328 1 96.12 427 ASN B C 1
ATOM 7978 O O . ASN B 1 427 ? -5.664 -14.844 8.414 1 96.12 427 ASN B O 1
ATOM 7982 N N . ASP B 1 428 ? -4.648 -14.406 10.25 1 95.62 428 ASP B N 1
ATOM 7983 C CA . ASP B 1 428 ? -5.219 -13.062 10.352 1 95.62 428 ASP B CA 1
ATOM 7984 C C . ASP B 1 428 ? -4.785 -12.195 9.18 1 95.62 428 ASP B C 1
ATOM 7986 O O . ASP B 1 428 ? -5.566 -11.375 8.68 1 95.62 428 ASP B O 1
ATOM 7990 N N . LYS B 1 429 ? -3.555 -12.336 8.734 1 96.75 429 LYS B N 1
ATOM 7991 C CA . LYS B 1 429 ? -3.053 -11.531 7.625 1 96.75 429 LYS B CA 1
ATOM 7992 C C . LYS B 1 429 ? -3.811 -11.844 6.336 1 96.75 429 LYS B C 1
ATOM 7994 O O . LYS B 1 429 ? -4.23 -10.93 5.621 1 96.75 429 LYS B O 1
ATOM 7999 N N . THR B 1 430 ? -3.965 -13.078 6.055 1 98.31 430 THR B N 1
ATOM 8000 C CA . THR B 1 430 ? -4.598 -13.469 4.801 1 98.31 430 THR B CA 1
ATOM 8001 C C . THR B 1 430 ? -6.102 -13.203 4.848 1 98.31 430 THR B C 1
ATOM 8003 O O . THR B 1 430 ? -6.707 -12.867 3.83 1 98.31 430 THR B O 1
ATOM 8006 N N . LEU B 1 431 ? -6.715 -13.344 6.016 1 97.94 431 LEU B N 1
ATOM 8007 C CA . LEU B 1 431 ? -8.117 -12.953 6.164 1 97.94 431 LEU B CA 1
ATOM 8008 C C . LEU B 1 431 ? -8.297 -11.469 5.867 1 97.94 431 LEU B C 1
ATOM 8010 O O . LEU B 1 431 ? -9.219 -11.086 5.137 1 97.94 431 LEU B O 1
ATOM 8014 N N . LEU B 1 432 ? -7.441 -10.719 6.43 1 97.62 432 LEU B N 1
ATOM 8015 C CA . LEU B 1 432 ? -7.5 -9.281 6.18 1 97.62 432 LEU B CA 1
ATOM 8016 C C . LEU B 1 432 ? -7.234 -8.977 4.711 1 97.62 432 LEU B C 1
ATOM 8018 O O . LEU B 1 432 ? -7.84 -8.062 4.145 1 97.62 432 LEU B O 1
ATOM 8022 N N . PHE B 1 433 ? -6.332 -9.672 4.105 1 98.31 433 PHE B N 1
ATOM 8023 C CA . PHE B 1 433 ? -6 -9.508 2.695 1 98.31 433 PHE B CA 1
ATOM 8024 C C . PHE B 1 433 ? -7.238 -9.648 1.822 1 98.31 433 PHE B C 1
ATOM 8026 O O . PHE B 1 433 ? -7.555 -8.766 1.03 1 98.31 433 PHE B O 1
ATOM 8033 N N . PHE B 1 434 ? -7.926 -10.68 2.025 1 98.44 434 PHE B N 1
ATOM 8034 C CA . PHE B 1 434 ? -9.062 -10.945 1.15 1 98.44 434 PHE B CA 1
ATOM 8035 C C . PHE B 1 434 ? -10.258 -10.086 1.54 1 98.44 434 PHE B C 1
ATOM 8037 O O . PHE B 1 434 ? -11.078 -9.727 0.69 1 98.44 434 PHE B O 1
ATOM 8044 N N . ALA B 1 435 ? -10.367 -9.75 2.824 1 98 435 ALA B N 1
ATOM 8045 C CA . ALA B 1 435 ? -11.383 -8.766 3.203 1 98 435 ALA B CA 1
ATOM 8046 C C . ALA B 1 435 ? -11.141 -7.43 2.518 1 98 435 ALA B C 1
ATOM 8048 O O . ALA B 1 435 ? -12.086 -6.762 2.09 1 98 435 ALA B O 1
ATOM 8049 N N . THR B 1 436 ? -9.898 -7.062 2.447 1 97.81 436 THR B N 1
ATOM 8050 C CA . THR B 1 436 ? -9.523 -5.832 1.758 1 97.81 436 THR B CA 1
ATOM 8051 C C . THR B 1 436 ? -9.773 -5.957 0.258 1 97.81 436 THR B C 1
ATOM 8053 O O . THR B 1 436 ? -10.297 -5.031 -0.37 1 97.81 436 THR B O 1
ATOM 8056 N N . PHE B 1 437 ? -9.414 -7.082 -0.3 1 97.69 437 PHE B N 1
ATOM 8057 C CA . PHE B 1 437 ? -9.617 -7.348 -1.721 1 97.69 437 PHE B CA 1
ATOM 8058 C C . PHE B 1 437 ? -11.086 -7.238 -2.088 1 97.69 437 PHE B C 1
ATOM 8060 O O . PHE B 1 437 ? -11.438 -6.672 -3.125 1 97.69 437 PHE B O 1
ATOM 8067 N N . LEU B 1 438 ? -11.898 -7.73 -1.22 1 96.31 438 LEU B N 1
ATOM 8068 C CA . LEU B 1 438 ? -13.352 -7.684 -1.383 1 96.31 438 LEU B CA 1
ATOM 8069 C C . LEU B 1 438 ? -13.828 -6.25 -1.58 1 96.31 438 LEU B C 1
ATOM 8071 O O . LEU B 1 438 ? -14.781 -6.004 -2.32 1 96.31 438 LEU B O 1
ATOM 8075 N N . ARG B 1 439 ? -13.18 -5.359 -1.01 1 96.5 439 ARG B N 1
ATOM 8076 C CA . ARG B 1 439 ? -13.602 -3.963 -0.995 1 96.5 439 ARG B CA 1
ATOM 8077 C C . ARG B 1 439 ? -12.898 -3.168 -2.09 1 96.5 439 ARG B C 1
ATOM 8079 O O . ARG B 1 439 ? -12.961 -1.937 -2.107 1 96.5 439 ARG B O 1
ATOM 8086 N N . LYS B 1 440 ? -12.211 -3.82 -2.99 1 96.12 440 LYS B N 1
ATOM 8087 C CA . LYS B 1 440 ? -11.477 -3.154 -4.066 1 96.12 440 LYS B CA 1
ATOM 8088 C C . LYS B 1 440 ? -12.117 -3.438 -5.422 1 96.12 440 LYS B C 1
ATOM 8090 O O . LYS B 1 440 ? -11.422 -3.568 -6.43 1 96.12 440 LYS B O 1
ATOM 8095 N N . GLY B 1 441 ? -13.453 -3.549 -5.434 1 93.75 441 GLY B N 1
ATOM 8096 C CA . GLY B 1 441 ? -14.172 -3.771 -6.676 1 93.75 441 GLY B CA 1
ATOM 8097 C C . GLY B 1 441 ? -13.93 -2.686 -7.707 1 93.75 441 GLY B C 1
ATOM 8098 O O . GLY B 1 441 ? -13.906 -2.957 -8.906 1 93.75 441 GLY B O 1
ATOM 8099 N N . ASP B 1 442 ? -13.742 -1.457 -7.27 1 94.5 442 ASP B N 1
ATOM 8100 C CA . ASP B 1 442 ? -13.492 -0.327 -8.164 1 94.5 442 ASP B CA 1
ATOM 8101 C C . ASP B 1 442 ? -12.148 -0.469 -8.867 1 94.5 442 ASP B C 1
ATOM 8103 O O . ASP B 1 442 ? -12.055 -0.269 -10.086 1 94.5 442 ASP B O 1
ATOM 8107 N N . VAL B 1 443 ? -11.156 -0.876 -8.125 1 94.31 443 VAL B N 1
ATOM 8108 C CA . VAL B 1 443 ? -9.836 -1.071 -8.711 1 94.31 443 VAL B CA 1
ATOM 8109 C C . VAL B 1 443 ? -9.875 -2.23 -9.703 1 94.31 443 VAL B C 1
ATOM 8111 O O . VAL B 1 443 ? -9.25 -2.166 -10.766 1 94.31 443 VAL B O 1
ATOM 8114 N N . LEU B 1 444 ? -10.609 -3.234 -9.352 1 93.62 444 LEU B N 1
ATOM 8115 C CA . LEU B 1 444 ? -10.75 -4.391 -10.227 1 93.62 444 LEU B CA 1
ATOM 8116 C C . LEU B 1 444 ? -11.438 -3.998 -11.539 1 93.62 444 LEU B C 1
ATOM 8118 O O . LEU B 1 444 ? -11.016 -4.426 -12.617 1 93.62 444 LEU B O 1
ATOM 8122 N N . LEU B 1 445 ? -12.5 -3.227 -11.43 1 91.38 445 LEU B N 1
ATOM 8123 C CA . LEU B 1 445 ? -13.234 -2.777 -12.602 1 91.38 445 LEU B CA 1
ATOM 8124 C C . LEU B 1 445 ? -12.344 -1.935 -13.516 1 91.38 445 LEU B C 1
ATOM 8126 O O . LEU B 1 445 ? -12.422 -2.037 -14.742 1 91.38 445 LEU B O 1
ATOM 8130 N N . GLN B 1 446 ? -11.539 -1.137 -12.938 1 92.88 446 GLN B N 1
ATOM 8131 C CA . GLN B 1 446 ? -10.641 -0.276 -13.695 1 92.88 446 GLN B CA 1
ATOM 8132 C C . GLN B 1 446 ? -9.523 -1.085 -14.344 1 92.88 446 GLN B C 1
ATOM 8134 O O . GLN B 1 446 ? -9.203 -0.887 -15.523 1 92.88 446 GLN B O 1
ATOM 8139 N N . ALA B 1 447 ? -8.922 -2.006 -13.586 1 91.56 447 ALA B N 1
ATOM 8140 C CA . ALA B 1 447 ? -7.762 -2.756 -14.047 1 91.56 447 ALA B CA 1
ATOM 8141 C C . ALA B 1 447 ? -8.164 -3.836 -15.047 1 91.56 447 ALA B C 1
ATOM 8143 O O . ALA B 1 447 ? -7.367 -4.23 -15.906 1 91.56 447 ALA B O 1
ATOM 8144 N N . LYS B 1 448 ? -9.367 -4.406 -14.844 1 90.31 448 LYS B N 1
ATOM 8145 C CA . LYS B 1 448 ? -9.867 -5.531 -15.633 1 90.31 448 LYS B CA 1
ATOM 8146 C C . LYS B 1 448 ? -8.922 -6.727 -15.539 1 90.31 448 LYS B C 1
ATOM 8148 O O . LYS B 1 448 ? -8.719 -7.441 -16.531 1 90.31 448 LYS B O 1
ATOM 8153 N N . SER B 1 449 ? -8.273 -6.82 -14.43 1 91.25 449 SER B N 1
ATOM 8154 C CA . SER B 1 449 ? -7.285 -7.867 -14.203 1 91.25 449 SER B CA 1
ATOM 8155 C C . SER B 1 449 ? -7.211 -8.25 -12.727 1 91.25 449 SER B C 1
ATOM 8157 O O . SER B 1 449 ? -6.809 -7.441 -11.891 1 91.25 449 SER B O 1
ATOM 8159 N N . HIS B 1 450 ? -7.617 -9.453 -12.492 1 94.12 450 HIS B N 1
ATOM 8160 C CA . HIS B 1 450 ? -7.496 -10 -11.141 1 94.12 450 HIS B CA 1
ATOM 8161 C C . HIS B 1 450 ? -6.039 -10.039 -10.695 1 94.12 450 HIS B C 1
ATOM 8163 O O . HIS B 1 450 ? -5.723 -9.688 -9.555 1 94.12 450 HIS B O 1
ATOM 8169 N N . GLN B 1 451 ? -5.18 -10.344 -11.578 1 94.5 451 GLN B N 1
ATOM 8170 C CA . GLN B 1 451 ? -3.754 -10.508 -11.312 1 94.5 451 GLN B CA 1
ATOM 8171 C C . GLN B 1 451 ? -3.111 -9.188 -10.914 1 94.5 451 GLN B C 1
ATOM 8173 O O . GLN B 1 451 ? -2.287 -9.141 -9.992 1 94.5 451 GLN B O 1
ATOM 8178 N N . GLU B 1 452 ? -3.463 -8.203 -11.602 1 94 452 GLU B N 1
ATOM 8179 C CA . GLU B 1 452 ? -2.908 -6.887 -11.305 1 94 452 GLU B CA 1
ATOM 8180 C C . GLU B 1 452 ? -3.273 -6.438 -9.891 1 94 452 GLU B C 1
ATOM 8182 O O . GLU B 1 452 ? -2.422 -5.941 -9.156 1 94 452 GLU B O 1
ATOM 8187 N N . VAL B 1 453 ? -4.512 -6.621 -9.523 1 95.94 453 VAL B N 1
ATOM 8188 C CA . VAL B 1 453 ? -4.984 -6.156 -8.227 1 95.94 453 VAL B CA 1
ATOM 8189 C C . VAL B 1 453 ? -4.375 -7.012 -7.117 1 95.94 453 VAL B C 1
ATOM 8191 O O . VAL B 1 453 ? -3.961 -6.492 -6.078 1 95.94 453 VAL B O 1
ATOM 8194 N N . VAL B 1 454 ? -4.258 -8.289 -7.348 1 97.25 454 VAL B N 1
ATOM 8195 C CA . VAL B 1 454 ? -3.619 -9.18 -6.383 1 97.25 454 VAL B CA 1
ATOM 8196 C C . VAL B 1 454 ? -2.166 -8.758 -6.172 1 97.25 454 VAL B C 1
ATOM 8198 O O . VAL B 1 454 ? -1.696 -8.672 -5.035 1 97.25 454 VAL B O 1
ATOM 8201 N N . THR B 1 455 ? -1.512 -8.508 -7.207 1 96.31 455 THR B N 1
ATOM 8202 C CA . THR B 1 455 ? -0.109 -8.117 -7.121 1 96.31 455 THR B CA 1
ATOM 8203 C C . THR B 1 455 ? 0.043 -6.832 -6.309 1 96.31 455 THR B C 1
ATOM 8205 O O . THR B 1 455 ? 0.925 -6.734 -5.453 1 96.31 455 THR B O 1
ATOM 8208 N N . SER B 1 456 ? -0.761 -5.883 -6.637 1 95.31 456 SER B N 1
ATOM 8209 C CA . SER B 1 456 ? -0.73 -4.625 -5.898 1 95.31 456 SER B CA 1
ATOM 8210 C C . SER B 1 456 ? -0.962 -4.848 -4.41 1 95.31 456 SER B C 1
ATOM 8212 O O . SER B 1 456 ? -0.276 -4.258 -3.574 1 95.31 456 SER B O 1
ATOM 8214 N N . LEU B 1 457 ? -1.908 -5.648 -4.117 1 97.19 457 LEU B N 1
ATOM 8215 C CA . LEU B 1 457 ? -2.23 -5.938 -2.723 1 97.19 457 LEU B CA 1
ATOM 8216 C C . LEU B 1 457 ? -1.093 -6.695 -2.047 1 97.19 457 LEU B C 1
ATOM 8218 O O . LEU B 1 457 ? -0.812 -6.477 -0.866 1 97.19 457 LEU B O 1
ATOM 8222 N N . LEU B 1 458 ? -0.483 -7.609 -2.779 1 97.88 458 LEU B N 1
ATOM 8223 C CA . LEU B 1 458 ? 0.664 -8.32 -2.219 1 97.88 458 LEU B CA 1
ATOM 8224 C C . LEU B 1 458 ? 1.757 -7.336 -1.806 1 97.88 458 LEU B C 1
ATOM 8226 O O . LEU B 1 458 ? 2.307 -7.441 -0.707 1 97.88 458 LEU B O 1
ATOM 8230 N N . ASN B 1 459 ? 2.039 -6.43 -2.654 1 95.88 459 ASN B N 1
ATOM 8231 C CA . ASN B 1 459 ? 3.033 -5.41 -2.344 1 95.88 459 ASN B CA 1
ATOM 8232 C C . ASN B 1 459 ? 2.65 -4.617 -1.097 1 95.88 459 ASN B C 1
ATOM 8234 O O . ASN B 1 459 ? 3.482 -4.402 -0.213 1 95.88 459 ASN B O 1
ATOM 8238 N N . GLU B 1 460 ? 1.424 -4.266 -1.054 1 95.06 460 GLU B N 1
ATOM 8239 C CA . GLU B 1 460 ? 0.936 -3.479 0.075 1 95.06 460 GLU B CA 1
ATOM 8240 C C . GLU B 1 460 ? 1.024 -4.27 1.378 1 95.06 460 GLU B C 1
ATOM 8242 O O . GLU B 1 460 ? 1.546 -3.771 2.377 1 95.06 460 GLU B O 1
ATOM 8247 N N . PHE B 1 461 ? 0.598 -5.457 1.353 1 97.06 461 PHE B N 1
ATOM 8248 C CA . PHE B 1 461 ? 0.449 -6.238 2.574 1 97.06 461 PHE B CA 1
ATOM 8249 C C . PHE B 1 461 ? 1.803 -6.734 3.07 1 97.06 461 PHE B C 1
ATOM 8251 O O . PHE B 1 461 ? 2.014 -6.875 4.277 1 97.06 461 PHE B O 1
ATOM 8258 N N . THR B 1 462 ? 2.686 -7.031 2.172 1 96.19 462 THR B N 1
ATOM 8259 C CA . THR B 1 462 ? 4.035 -7.375 2.609 1 96.19 462 THR B CA 1
ATOM 8260 C C . THR B 1 462 ? 4.672 -6.207 3.359 1 96.19 462 THR B C 1
ATOM 8262 O O . THR B 1 462 ? 5.344 -6.41 4.375 1 96.19 462 THR B O 1
ATOM 8265 N N . SER B 1 463 ? 4.422 -5.082 2.904 1 94.06 463 SER B N 1
ATOM 8266 C CA . SER B 1 463 ? 4.992 -3.881 3.506 1 94.06 463 SER B CA 1
ATOM 8267 C C . SER B 1 463 ? 4.281 -3.523 4.809 1 94.06 463 SER B C 1
ATOM 8269 O O . SER B 1 463 ? 4.93 -3.176 5.797 1 94.06 463 SER B O 1
ATOM 8271 N N . THR B 1 464 ? 2.963 -3.658 4.883 1 93.62 464 THR B N 1
ATOM 8272 C CA . THR B 1 464 ? 2.199 -3.102 5.992 1 93.62 464 THR B CA 1
ATOM 8273 C C . THR B 1 464 ? 1.983 -4.148 7.082 1 93.62 464 THR B C 1
ATOM 8275 O O . THR B 1 464 ? 1.877 -3.814 8.258 1 93.62 464 THR B O 1
ATOM 8278 N N . HIS B 1 465 ? 1.872 -5.391 6.645 1 94.75 465 HIS B N 1
ATOM 8279 C CA . HIS B 1 465 ? 1.452 -6.391 7.617 1 94.75 465 HIS B CA 1
ATOM 8280 C C . HIS B 1 465 ? 2.439 -7.555 7.672 1 94.75 465 HIS B C 1
ATOM 8282 O O . HIS B 1 465 ? 2.205 -8.539 8.375 1 94.75 465 HIS B O 1
ATOM 8288 N N . GLY B 1 466 ? 3.467 -7.457 6.91 1 94.75 466 GLY B N 1
ATOM 8289 C CA . GLY B 1 466 ? 4.473 -8.508 6.945 1 94.75 466 GLY B CA 1
ATOM 8290 C C . GLY B 1 466 ? 4.02 -9.797 6.285 1 94.75 466 GLY B C 1
ATOM 8291 O O . GLY B 1 466 ? 4.445 -10.883 6.676 1 94.75 466 GLY B O 1
ATOM 8292 N N . LEU B 1 467 ? 3.086 -9.695 5.344 1 97.56 467 LEU B N 1
ATOM 8293 C CA . LEU B 1 467 ? 2.65 -10.859 4.586 1 97.56 467 LEU B CA 1
ATOM 8294 C C . LEU B 1 467 ? 3.83 -11.531 3.893 1 97.56 467 LEU B C 1
ATOM 8296 O O . LEU B 1 467 ? 4.617 -10.867 3.215 1 97.56 467 LEU B O 1
ATOM 8300 N N . ARG B 1 468 ? 3.941 -12.805 4.094 1 97.62 468 ARG B N 1
ATOM 8301 C CA . ARG B 1 468 ? 4.988 -13.562 3.414 1 97.62 468 ARG B CA 1
ATOM 8302 C C . ARG B 1 468 ? 4.434 -14.281 2.188 1 97.62 468 ARG B C 1
ATOM 8304 O O . ARG B 1 468 ? 3.52 -15.102 2.301 1 97.62 468 ARG B O 1
ATOM 8311 N N . VAL B 1 469 ? 5.031 -13.977 1.093 1 98 469 VAL B N 1
ATOM 8312 C CA . VAL B 1 469 ? 4.578 -14.5 -0.193 1 98 469 VAL B CA 1
ATOM 8313 C C . VAL B 1 469 ? 5.703 -15.289 -0.858 1 98 469 VAL B C 1
ATOM 8315 O O . VAL B 1 469 ? 6.871 -14.906 -0.774 1 98 469 VAL B O 1
ATOM 8318 N N . LYS B 1 470 ? 5.363 -16.391 -1.461 1 97.38 470 LYS B N 1
ATOM 8319 C CA . LYS B 1 470 ? 6.309 -17.141 -2.275 1 97.38 470 LYS B CA 1
ATOM 8320 C C . LYS B 1 470 ? 5.73 -17.438 -3.658 1 97.38 470 LYS B C 1
ATOM 8322 O O . LYS B 1 470 ? 4.602 -17.906 -3.779 1 97.38 470 LYS B O 1
ATOM 8327 N N . VAL B 1 471 ? 6.445 -17.078 -4.652 1 96.88 471 VAL B N 1
ATOM 8328 C CA . VAL B 1 471 ? 6.113 -17.5 -6.008 1 96.88 471 VAL B CA 1
ATOM 8329 C C . VAL B 1 471 ? 7.07 -18.594 -6.461 1 96.88 471 VAL B C 1
ATOM 8331 O O . VAL B 1 471 ? 8.289 -18.391 -6.496 1 96.88 471 VAL B O 1
ATOM 8334 N N . VAL B 1 472 ? 6.543 -19.672 -6.734 1 93.56 472 VAL B N 1
ATOM 8335 C CA . VAL B 1 472 ? 7.359 -20.844 -7.082 1 93.56 472 VAL B CA 1
ATOM 8336 C C . VAL B 1 472 ? 7.996 -20.625 -8.453 1 93.56 472 VAL B C 1
ATOM 8338 O O . VAL B 1 472 ? 7.297 -20.359 -9.438 1 93.56 472 VAL B O 1
ATOM 8341 N N . LYS B 1 473 ? 9.234 -20.734 -8.453 1 79.69 473 LYS B N 1
ATOM 8342 C CA . LYS B 1 473 ? 10.039 -20.375 -9.617 1 79.69 473 LYS B CA 1
ATOM 8343 C C . LYS B 1 473 ? 9.734 -21.281 -10.805 1 79.69 473 LYS B C 1
ATOM 8345 O O . LYS B 1 473 ? 9.539 -22.484 -10.633 1 79.69 473 LYS B O 1
ATOM 8350 N N . LYS B 1 474 ? 9.93 -20.609 -11.875 1 70 474 LYS B N 1
ATOM 8351 C CA . LYS B 1 474 ? 9.883 -21.297 -13.164 1 70 474 LYS B CA 1
ATOM 8352 C C . LYS B 1 474 ? 11.234 -21.906 -13.508 1 70 474 LYS B C 1
ATOM 8354 O O . LYS B 1 474 ? 12.234 -21.625 -12.844 1 70 474 LYS B O 1
ATOM 8359 N N . GLY B 1 475 ? 11.336 -22.75 -14.266 1 70.31 475 GLY B N 1
ATOM 8360 C CA . GLY B 1 475 ? 12.562 -23.359 -14.758 1 70.31 475 GLY B CA 1
ATOM 8361 C C . GLY B 1 475 ? 12.438 -24.859 -14.984 1 70.31 475 GLY B C 1
ATOM 8362 O O . GLY B 1 475 ? 11.328 -25.375 -15.102 1 70.31 475 GLY B O 1
ATOM 8363 N N . MET B 1 476 ? 13.508 -25.391 -15.07 1 69.69 476 MET B N 1
ATOM 8364 C CA . MET B 1 476 ? 13.516 -26.812 -15.422 1 69.69 476 MET B CA 1
ATOM 8365 C C . MET B 1 476 ? 12.914 -27.656 -14.305 1 69.69 476 MET B C 1
ATOM 8367 O O . MET B 1 476 ? 12.43 -28.766 -14.539 1 69.69 476 MET B O 1
ATOM 8371 N N . ASN B 1 477 ? 12.805 -27.078 -13.133 1 80.12 477 ASN B N 1
ATOM 8372 C CA . ASN B 1 477 ? 12.211 -27.812 -12.023 1 80.12 477 ASN B CA 1
ATOM 8373 C C . ASN B 1 477 ? 10.875 -27.203 -11.602 1 80.12 477 ASN B C 1
ATOM 8375 O O . ASN B 1 477 ? 10.469 -27.328 -10.438 1 80.12 477 ASN B O 1
ATOM 8379 N N . ASN B 1 478 ? 10.25 -26.641 -12.555 1 90.44 478 ASN B N 1
ATOM 8380 C CA . ASN B 1 478 ? 8.969 -26 -12.273 1 90.44 478 ASN B CA 1
ATOM 8381 C C . ASN B 1 478 ? 7.887 -27.016 -11.93 1 90.44 478 ASN B C 1
ATOM 8383 O O . ASN B 1 478 ? 7.512 -27.844 -12.766 1 90.44 478 ASN B O 1
ATOM 8387 N N . ASN B 1 479 ? 7.359 -26.906 -10.766 1 94.12 479 ASN B N 1
ATOM 8388 C CA . ASN B 1 479 ? 6.355 -27.844 -10.266 1 94.12 479 ASN B CA 1
ATOM 8389 C C . ASN B 1 479 ? 4.945 -27.406 -10.648 1 94.12 479 ASN B C 1
ATOM 8391 O O . ASN B 1 479 ? 4 -28.203 -10.562 1 94.12 479 ASN B O 1
ATOM 8395 N N . PHE B 1 480 ? 4.816 -26.172 -11.094 1 97.12 480 PHE B N 1
ATOM 8396 C CA . PHE B 1 480 ? 3.518 -25.625 -11.453 1 97.12 480 PHE B CA 1
ATOM 8397 C C . PHE B 1 480 ? 3.588 -24.922 -12.805 1 97.12 480 PHE B C 1
ATOM 8399 O O . PHE B 1 480 ? 3.307 -23.719 -12.906 1 97.12 480 PHE B O 1
ATOM 8406 N N . PRO B 1 481 ? 3.914 -25.672 -13.844 1 96.5 481 PRO B N 1
ATOM 8407 C CA . PRO B 1 481 ? 4.023 -25.047 -15.164 1 96.5 481 PRO B CA 1
ATOM 8408 C C . PRO B 1 481 ? 2.668 -24.609 -15.719 1 96.5 481 PRO B C 1
ATOM 8410 O O . PRO B 1 481 ? 1.625 -25.062 -15.242 1 96.5 481 PRO B O 1
ATOM 8413 N N . GLY B 1 482 ? 2.699 -23.734 -16.703 1 95.38 482 GLY B N 1
ATOM 8414 C CA . GLY B 1 482 ? 1.489 -23.25 -17.359 1 95.38 482 GLY B CA 1
ATOM 8415 C C . GLY B 1 482 ? 1.734 -22.703 -18.75 1 95.38 482 GLY B C 1
ATOM 8416 O O . GLY B 1 482 ? 2.525 -23.266 -19.516 1 95.38 482 GLY B O 1
ATOM 8417 N N . GLY B 1 483 ? 0.969 -21.703 -19.062 1 95.06 483 GLY B N 1
ATOM 8418 C CA . GLY B 1 483 ? 0.995 -21.156 -20.406 1 95.06 483 GLY B CA 1
ATOM 8419 C C . GLY B 1 483 ? 2.359 -20.625 -20.812 1 95.06 483 GLY B C 1
ATOM 8420 O O . GLY B 1 483 ? 2.75 -20.734 -21.984 1 95.06 483 GLY B O 1
ATOM 8421 N N . SER B 1 484 ? 3.072 -20.125 -19.891 1 93.56 484 SER B N 1
ATOM 8422 C CA . SER B 1 484 ? 4.398 -19.594 -20.203 1 93.56 484 SER B CA 1
ATOM 8423 C C . SER B 1 484 ? 5.309 -20.703 -20.734 1 93.56 484 SER B C 1
ATOM 8425 O O . SER B 1 484 ? 6.027 -20.5 -21.719 1 93.56 484 SER B O 1
ATOM 8427 N N . GLU B 1 485 ? 5.32 -21.812 -20.125 1 94.62 485 GLU B N 1
ATOM 8428 C CA . GLU B 1 485 ? 6.098 -22.953 -20.594 1 94.62 485 GLU B CA 1
ATOM 8429 C C . GLU B 1 485 ? 5.551 -23.484 -21.922 1 94.62 485 GLU B C 1
ATOM 8431 O O . GLU B 1 485 ? 6.316 -23.781 -22.828 1 94.62 485 GLU B O 1
ATOM 8436 N N . PHE B 1 486 ? 4.289 -23.531 -22.016 1 95.56 486 PHE B N 1
ATOM 8437 C CA . PHE B 1 486 ? 3.635 -24.078 -23.188 1 95.56 486 PHE B CA 1
ATOM 8438 C C . PHE B 1 486 ? 4.016 -23.297 -24.438 1 95.56 486 PHE B C 1
ATOM 8440 O O . PHE B 1 486 ? 4.285 -23.875 -25.484 1 95.56 486 PHE B O 1
ATOM 8447 N N . HIS B 1 487 ? 4.055 -22.031 -24.297 1 94.12 487 HIS B N 1
ATOM 8448 C CA . HIS B 1 487 ? 4.219 -21.172 -25.484 1 94.12 487 HIS B CA 1
ATOM 8449 C C . HIS B 1 487 ? 5.684 -20.812 -25.688 1 94.12 487 HIS B C 1
ATOM 8451 O O . HIS B 1 487 ? 6.086 -20.469 -26.812 1 94.12 487 HIS B O 1
ATOM 8457 N N . ASN B 1 488 ? 6.523 -20.891 -24.562 1 91.56 488 ASN B N 1
ATOM 8458 C CA . ASN B 1 488 ? 7.84 -20.281 -24.703 1 91.56 488 ASN B CA 1
ATOM 8459 C C . ASN B 1 488 ? 8.953 -21.266 -24.391 1 91.56 488 ASN B C 1
ATOM 8461 O O . ASN B 1 488 ? 10.125 -20.984 -24.625 1 91.56 488 ASN B O 1
ATOM 8465 N N . SER B 1 489 ? 8.617 -22.438 -23.859 1 92.38 489 SER B N 1
ATOM 8466 C CA . SER B 1 489 ? 9.68 -23.344 -23.422 1 92.38 489 SER B CA 1
ATOM 8467 C C . SER B 1 489 ? 9.523 -24.719 -24.062 1 92.38 489 SER B C 1
ATOM 8469 O O . SER B 1 489 ? 9.109 -25.688 -23.406 1 92.38 489 SER B O 1
ATOM 8471 N N . LYS B 1 490 ? 10.039 -24.859 -25.219 1 93.88 490 LYS B N 1
ATOM 8472 C CA . LYS B 1 490 ? 9.914 -26.094 -25.984 1 93.88 490 LYS B CA 1
ATOM 8473 C C . LYS B 1 490 ? 10.602 -27.25 -25.266 1 93.88 490 LYS B C 1
ATOM 8475 O O . LYS B 1 490 ? 10.055 -28.359 -25.203 1 93.88 490 LYS B O 1
ATOM 8480 N N . ASP B 1 491 ? 11.75 -27 -24.734 1 94.12 491 ASP B N 1
ATOM 8481 C CA . ASP B 1 491 ? 12.508 -28.047 -24.062 1 94.12 491 ASP B CA 1
ATOM 8482 C C . ASP B 1 491 ? 11.781 -28.562 -22.828 1 94.12 491 ASP B C 1
ATOM 8484 O O . ASP B 1 491 ? 11.711 -29.781 -22.594 1 94.12 491 ASP B O 1
ATOM 8488 N N . PHE B 1 492 ? 11.281 -27.703 -22.094 1 94.69 492 PHE B N 1
ATOM 8489 C CA . PHE B 1 492 ? 10.531 -28.094 -20.906 1 94.69 492 PHE B CA 1
ATOM 8490 C C . PHE B 1 492 ? 9.336 -28.969 -21.281 1 94.69 492 PHE B C 1
ATOM 8492 O O . PHE B 1 492 ? 9.117 -30.016 -20.688 1 94.69 492 PHE B O 1
ATOM 8499 N N . MET B 1 493 ? 8.602 -28.516 -22.25 1 96.44 493 MET B N 1
ATOM 8500 C CA . MET B 1 493 ? 7.391 -29.234 -22.656 1 96.44 493 MET B CA 1
ATOM 8501 C C . MET B 1 493 ? 7.734 -30.609 -23.219 1 96.44 493 MET B C 1
ATOM 8503 O O . MET B 1 493 ? 7.027 -31.594 -22.938 1 96.44 493 MET B O 1
ATOM 8507 N N . ARG B 1 494 ? 8.758 -30.656 -23.969 1 96.06 494 ARG B N 1
ATOM 8508 C CA . ARG B 1 494 ? 9.188 -31.953 -24.516 1 96.06 494 ARG B CA 1
ATOM 8509 C C . ARG B 1 494 ? 9.523 -32.938 -23.391 1 96.06 494 ARG B C 1
ATOM 8511 O O . ARG B 1 494 ? 9.109 -34.094 -23.438 1 96.06 494 ARG B O 1
ATOM 8518 N N . GLU B 1 495 ? 10.25 -32.438 -22.438 1 95.88 495 GLU B N 1
ATOM 8519 C CA . GLU B 1 495 ? 10.633 -33.281 -21.312 1 95.88 495 GLU B CA 1
ATOM 8520 C C . GLU B 1 495 ? 9.414 -33.719 -20.5 1 95.88 495 GLU B C 1
ATOM 8522 O O . GLU B 1 495 ? 9.352 -34.844 -20.016 1 95.88 495 GLU B O 1
ATOM 8527 N N . MET B 1 496 ? 8.516 -32.812 -20.344 1 95.19 496 MET B N 1
ATOM 8528 C CA . MET B 1 496 ? 7.297 -33.156 -19.609 1 95.19 496 MET B CA 1
ATOM 8529 C C . MET B 1 496 ? 6.48 -34.188 -20.344 1 95.19 496 MET B C 1
ATOM 8531 O O . MET B 1 496 ? 6.02 -35.156 -19.734 1 95.19 496 MET B O 1
ATOM 8535 N N . ILE B 1 497 ? 6.312 -34.062 -21.625 1 95.75 497 ILE B N 1
ATOM 8536 C CA . ILE B 1 497 ? 5.516 -34.969 -22.453 1 95.75 497 ILE B CA 1
ATOM 8537 C C . ILE B 1 497 ? 6.176 -36.344 -22.484 1 95.75 497 ILE B C 1
ATOM 8539 O O . ILE B 1 497 ? 5.492 -37.344 -22.484 1 95.75 497 ILE B O 1
ATOM 8543 N N . LEU B 1 498 ? 7.496 -36.344 -22.469 1 94.88 498 LEU B N 1
ATOM 8544 C CA . LEU B 1 498 ? 8.242 -37.594 -22.531 1 94.88 498 LEU B CA 1
ATOM 8545 C C . LEU B 1 498 ? 8.336 -38.25 -21.156 1 94.88 498 LEU B C 1
ATOM 8547 O O . LEU B 1 498 ? 8.922 -39.312 -21 1 94.88 498 LEU B O 1
ATOM 8551 N N . GLY B 1 499 ? 7.875 -37.562 -20.172 1 93.06 499 GLY B N 1
ATOM 8552 C CA . GLY B 1 499 ? 7.805 -38.156 -18.844 1 93.06 499 GLY B CA 1
ATOM 8553 C C . GLY B 1 499 ? 9.07 -37.938 -18.016 1 93.06 499 GLY B C 1
ATOM 8554 O O . GLY B 1 499 ? 9.211 -38.469 -16.938 1 93.06 499 GLY B O 1
ATOM 8555 N N . LYS B 1 500 ? 9.93 -37.125 -18.5 1 93.62 500 LYS B N 1
ATOM 8556 C CA . LYS B 1 500 ? 11.18 -36.844 -17.797 1 93.62 500 LYS B CA 1
ATOM 8557 C C . LYS B 1 500 ? 10.953 -35.844 -16.672 1 93.62 500 LYS B C 1
ATOM 8559 O O . LYS B 1 500 ? 11.734 -35.75 -15.719 1 93.62 500 LYS B O 1
ATOM 8564 N N . ARG B 1 501 ? 9.93 -35.031 -16.828 1 92.38 501 ARG B N 1
ATOM 8565 C CA . ARG B 1 501 ? 9.477 -34.094 -15.805 1 92.38 501 ARG B CA 1
ATOM 8566 C C . ARG B 1 501 ? 8.055 -34.406 -15.352 1 92.38 501 ARG B C 1
ATOM 8568 O O . ARG B 1 501 ? 7.18 -34.688 -16.172 1 92.38 501 ARG B O 1
ATOM 8575 N N . LYS B 1 502 ? 7.977 -34.344 -14.062 1 91.56 502 LYS B N 1
ATOM 8576 C CA . LYS B 1 502 ? 6.68 -34.719 -13.508 1 91.56 502 LYS B CA 1
ATOM 8577 C C . LYS B 1 502 ? 6.141 -33.625 -12.578 1 91.56 502 LYS B C 1
ATOM 8579 O O . LYS B 1 502 ? 6.141 -33.812 -11.359 1 91.56 502 LYS B O 1
ATOM 8584 N N . PRO B 1 503 ? 5.621 -32.594 -13.164 1 96.19 503 PRO B N 1
ATOM 8585 C CA . PRO B 1 503 ? 5.043 -31.547 -12.336 1 96.19 503 PRO B CA 1
ATOM 8586 C C . PRO B 1 503 ? 3.775 -31.984 -11.609 1 96.19 503 PRO B C 1
ATOM 8588 O O . PRO B 1 503 ? 3.291 -33.094 -11.828 1 96.19 503 PRO B O 1
ATOM 8591 N N . PHE B 1 504 ? 3.352 -31.141 -10.719 1 96.88 504 PHE B N 1
ATOM 8592 C CA . PHE B 1 504 ? 2.123 -31.438 -9.992 1 96.88 504 PHE B CA 1
ATOM 8593 C C . PHE B 1 504 ? 0.9 -31.094 -10.836 1 96.88 504 PHE B C 1
ATOM 8595 O O . PHE B 1 504 ? -0.116 -31.781 -10.773 1 96.88 504 PHE B O 1
ATOM 8602 N N . ILE B 1 505 ? 1.044 -29.969 -11.586 1 98.06 505 ILE B N 1
ATOM 8603 C CA . ILE B 1 505 ? -0.107 -29.5 -12.352 1 98.06 505 ILE B CA 1
ATOM 8604 C C . ILE B 1 505 ? 0.359 -28.938 -13.688 1 98.06 505 ILE B C 1
ATOM 8606 O O . ILE B 1 505 ? 1.561 -28.797 -13.922 1 98.06 505 ILE B O 1
ATOM 8610 N N . PHE B 1 506 ? -0.613 -28.719 -14.523 1 97.62 506 PHE B N 1
ATOM 8611 C CA . PHE B 1 506 ? -0.434 -27.891 -15.703 1 97.62 506 PHE B CA 1
ATOM 8612 C C . PHE B 1 506 ? -1.601 -26.922 -15.859 1 97.62 506 PHE B C 1
ATOM 8614 O O . PHE B 1 506 ? -2.762 -27.328 -15.852 1 97.62 506 PHE B O 1
ATOM 8621 N N . HIS B 1 507 ? -1.338 -25.656 -15.992 1 98 507 HIS B N 1
ATOM 8622 C CA . HIS B 1 507 ? -2.326 -24.578 -16.109 1 98 507 HIS B CA 1
ATOM 8623 C C . HIS B 1 507 ? -2.314 -23.969 -17.5 1 98 507 HIS B C 1
ATOM 8625 O O . HIS B 1 507 ? -1.354 -23.297 -17.891 1 98 507 HIS B O 1
ATOM 8631 N N . MET B 1 508 ? -3.363 -24.156 -18.281 1 97.62 508 MET B N 1
ATOM 8632 C CA . MET B 1 508 ? -3.404 -23.656 -19.656 1 97.62 508 MET B CA 1
ATOM 8633 C C . MET B 1 508 ? -3.703 -22.172 -19.688 1 97.62 508 MET B C 1
ATOM 8635 O O . MET B 1 508 ? -4.621 -21.719 -20.375 1 97.62 508 MET B O 1
ATOM 8639 N N . SER B 1 509 ? -2.883 -21.438 -18.984 1 95 509 SER B N 1
ATOM 8640 C CA . SER B 1 509 ? -2.93 -19.984 -18.969 1 95 509 SER B CA 1
ATOM 8641 C C . SER B 1 509 ? -2.289 -19.406 -20.234 1 95 509 SER B C 1
ATOM 8643 O O . SER B 1 509 ? -1.819 -20.141 -21.094 1 95 509 SER B O 1
ATOM 8645 N N . TRP B 1 510 ? -2.312 -18.125 -20.469 1 93.81 510 TRP B N 1
ATOM 8646 C CA . TRP B 1 510 ? -1.764 -17.406 -21.609 1 93.81 510 TRP B CA 1
ATOM 8647 C C . TRP B 1 510 ? -2.477 -17.812 -22.891 1 93.81 510 TRP B C 1
ATOM 8649 O O . TRP B 1 510 ? -1.855 -17.875 -23.953 1 93.81 510 TRP B O 1
ATOM 8659 N N . THR B 1 511 ? -3.67 -18.234 -22.75 1 90.75 511 THR B N 1
ATOM 8660 C CA . THR B 1 511 ? -4.48 -18.641 -23.891 1 90.75 511 THR B CA 1
ATOM 8661 C C . THR B 1 511 ? -5.77 -17.828 -23.953 1 90.75 511 THR B C 1
ATOM 8663 O O . THR B 1 511 ? -6.496 -17.734 -22.969 1 90.75 511 THR B O 1
ATOM 8666 N N . GLU B 1 512 ? -5.992 -17.25 -24.984 1 80.12 512 GLU B N 1
ATOM 8667 C CA . GLU B 1 512 ? -6.961 -16.172 -25.156 1 80.12 512 GLU B CA 1
ATOM 8668 C C . GLU B 1 512 ? -8.383 -16.672 -24.906 1 80.12 512 GLU B C 1
ATOM 8670 O O . GLU B 1 512 ? -9.195 -15.977 -24.297 1 80.12 512 GLU B O 1
ATOM 8675 N N . ASN B 1 513 ? -8.727 -17.828 -25.484 1 83.69 513 ASN B N 1
ATOM 8676 C CA . ASN B 1 513 ? -10.125 -18.219 -25.406 1 83.69 513 ASN B CA 1
ATOM 8677 C C . ASN B 1 513 ? -10.273 -19.703 -25.078 1 83.69 513 ASN B C 1
ATOM 8679 O O . ASN B 1 513 ? -9.297 -20.453 -25.156 1 83.69 513 ASN B O 1
ATOM 8683 N N . LYS B 1 514 ? -11.461 -20 -24.734 1 88.62 514 LYS B N 1
ATOM 8684 C CA . LYS B 1 514 ? -11.812 -21.344 -24.297 1 88.62 514 LYS B CA 1
ATOM 8685 C C . LYS B 1 514 ? -11.586 -22.359 -25.422 1 88.62 514 LYS B C 1
ATOM 8687 O O . LYS B 1 514 ? -11.148 -23.484 -25.172 1 88.62 514 LYS B O 1
ATOM 8692 N N . GLU B 1 515 ? -11.836 -21.969 -26.609 1 91.06 515 GLU B N 1
ATOM 8693 C CA . GLU B 1 515 ? -11.695 -22.875 -27.75 1 91.06 515 GLU B CA 1
ATOM 8694 C C . GLU B 1 515 ? -10.25 -23.328 -27.922 1 91.06 515 GLU B C 1
ATOM 8696 O O . GLU B 1 515 ? -9.984 -24.516 -28.125 1 91.06 515 GLU B O 1
ATOM 8701 N N . ASN B 1 516 ? -9.398 -22.438 -27.844 1 93.38 516 ASN B N 1
ATOM 8702 C CA . ASN B 1 516 ? -7.988 -22.766 -27.969 1 93.38 516 ASN B CA 1
ATOM 8703 C C . ASN B 1 516 ? -7.5 -23.594 -26.781 1 93.38 516 ASN B C 1
ATOM 8705 O O . ASN B 1 516 ? -6.656 -24.484 -26.938 1 93.38 516 ASN B O 1
ATOM 8709 N N . LYS B 1 517 ? -7.977 -23.297 -25.625 1 95.56 517 LYS B N 1
ATOM 8710 C CA . LYS B 1 517 ? -7.605 -24.078 -24.453 1 95.56 517 LYS B CA 1
ATOM 8711 C C . LYS B 1 517 ? -7.977 -25.547 -24.641 1 95.56 517 LYS B C 1
ATOM 8713 O O . LYS B 1 517 ? -7.184 -26.438 -24.344 1 95.56 517 LYS B O 1
ATOM 8718 N N . LYS B 1 518 ? -9.164 -25.734 -25.141 1 96.12 518 LYS B N 1
ATOM 8719 C CA . LYS B 1 518 ? -9.594 -27.094 -25.438 1 96.12 518 LYS B CA 1
ATOM 8720 C C . LYS B 1 518 ? -8.68 -27.766 -26.453 1 96.12 518 LYS B C 1
ATOM 8722 O O . LYS B 1 518 ? -8.211 -28.891 -26.234 1 96.12 518 LYS B O 1
ATOM 8727 N N . LYS B 1 519 ? -8.398 -27.062 -27.5 1 96.62 519 LYS B N 1
ATOM 8728 C CA . LYS B 1 519 ? -7.543 -27.609 -28.547 1 96.62 519 LYS B CA 1
ATOM 8729 C C . LYS B 1 519 ? -6.168 -27.969 -28 1 96.62 519 LYS B C 1
ATOM 8731 O O . LYS B 1 519 ? -5.629 -29.031 -28.312 1 96.62 519 LYS B O 1
ATOM 8736 N N . TYR B 1 520 ? -5.645 -27.156 -27.219 1 97.56 520 TYR B N 1
ATOM 8737 C CA . TYR B 1 520 ? -4.312 -27.391 -26.672 1 97.56 520 TYR B CA 1
ATOM 8738 C C . TYR B 1 520 ? -4.32 -28.578 -25.703 1 97.56 520 TYR B C 1
ATOM 8740 O O . TYR B 1 520 ? -3.381 -29.375 -25.688 1 97.56 520 TYR B O 1
ATOM 8748 N N . PHE B 1 521 ? -5.398 -28.719 -24.938 1 97.88 521 PHE B N 1
ATOM 8749 C CA . PHE B 1 521 ? -5.508 -29.859 -24.047 1 97.88 521 PHE B CA 1
ATOM 8750 C C . PHE B 1 521 ? -5.656 -31.156 -24.828 1 97.88 521 PHE B C 1
ATOM 8752 O O . PHE B 1 521 ? -5.098 -32.188 -24.453 1 97.88 521 PHE B O 1
ATOM 8759 N N . GLU B 1 522 ? -6.379 -31.078 -25.891 1 97.75 522 GLU B N 1
ATOM 8760 C CA . GLU B 1 522 ? -6.523 -32.25 -26.734 1 97.75 522 GLU B CA 1
ATOM 8761 C C . GLU B 1 522 ? -5.176 -32.688 -27.328 1 97.75 522 GLU B C 1
ATOM 8763 O O . GLU B 1 522 ? -4.824 -33.844 -27.297 1 97.75 522 GLU B O 1
ATOM 8768 N N . GLN B 1 523 ? -4.578 -31.688 -27.719 1 96.62 523 GLN B N 1
ATOM 8769 C CA . GLN B 1 523 ? -3.295 -31.953 -28.375 1 96.62 523 GLN B CA 1
ATOM 8770 C C . GLN B 1 523 ? -2.264 -32.438 -27.359 1 96.62 523 GLN B C 1
ATOM 8772 O O . GLN B 1 523 ? -1.385 -33.25 -27.703 1 96.62 523 GLN B O 1
ATOM 8777 N N . LEU B 1 524 ? -2.324 -32.062 -26.156 1 97.06 524 LEU B N 1
ATOM 8778 C CA . LEU B 1 524 ? -1.417 -32.469 -25.094 1 97.06 524 LEU B CA 1
ATOM 8779 C C . LEU B 1 524 ? -1.808 -33.812 -24.516 1 97.06 524 LEU B C 1
ATOM 8781 O O . LEU B 1 524 ? -1.065 -34.406 -23.734 1 97.06 524 LEU B O 1
ATOM 8785 N N . GLY B 1 525 ? -2.965 -34.312 -24.953 1 96.94 525 GLY B N 1
ATOM 8786 C CA . GLY B 1 525 ? -3.473 -35.562 -24.406 1 96.94 525 GLY B CA 1
ATOM 8787 C C . GLY B 1 525 ? -4.008 -35.438 -23 1 96.94 525 GLY B C 1
ATOM 8788 O O . GLY B 1 525 ? -3.84 -36.312 -22.172 1 96.94 525 GLY B O 1
ATOM 8789 N N . GLU B 1 526 ? -4.617 -34.281 -22.719 1 97.81 526 GLU B N 1
ATOM 8790 C CA . GLU B 1 526 ? -5.109 -34 -21.375 1 97.81 526 GLU B CA 1
ATOM 8791 C C . GLU B 1 526 ? -6.602 -33.688 -21.375 1 97.81 526 GLU B C 1
ATOM 8793 O O . GLU B 1 526 ? -7.133 -33.156 -20.406 1 97.81 526 GLU B O 1
ATOM 8798 N N . TRP B 1 527 ? -7.246 -33.969 -22.469 1 98.12 527 TRP B N 1
ATOM 8799 C CA . TRP B 1 527 ? -8.688 -33.781 -22.562 1 98.12 527 TRP B CA 1
ATOM 8800 C C . TRP B 1 527 ? -9.43 -35.094 -22.375 1 98.12 527 TRP B C 1
ATOM 8802 O O . TRP B 1 527 ? -9.32 -36 -23.203 1 98.12 527 TRP B O 1
ATOM 8812 N N . TYR B 1 528 ? -10.273 -35.188 -21.359 1 97.88 528 TYR B N 1
ATOM 8813 C CA . TYR B 1 528 ? -10.914 -36.438 -20.984 1 97.88 528 TYR B CA 1
ATOM 8814 C C . TYR B 1 528 ? -12.43 -36.312 -21.016 1 97.88 528 TYR B C 1
ATOM 8816 O O . TYR B 1 528 ? -13.156 -37.25 -20.641 1 97.88 528 TYR B O 1
ATOM 8824 N N . ALA B 1 529 ? -12.961 -35.188 -21.5 1 95.81 529 ALA B N 1
ATOM 8825 C CA . ALA B 1 529 ? -14.398 -34.969 -21.531 1 95.81 529 ALA B CA 1
ATOM 8826 C C . ALA B 1 529 ? -14.969 -35.281 -22.922 1 95.81 529 ALA B C 1
ATOM 8828 O O . ALA B 1 529 ? -14.352 -34.969 -23.938 1 95.81 529 ALA B O 1
ATOM 8829 N N . MET B 1 530 ? -16.125 -35.75 -22.875 1 92.44 530 MET B N 1
ATOM 8830 C CA . MET B 1 530 ? -16.797 -36.031 -24.141 1 92.44 530 MET B CA 1
ATOM 8831 C C . MET B 1 530 ? -17.281 -34.75 -24.812 1 92.44 530 MET B C 1
ATOM 8833 O O . MET B 1 530 ? -17.609 -33.781 -24.125 1 92.44 530 MET B O 1
ATOM 8837 N N . GLU B 1 531 ? -17.359 -34.781 -26.062 1 79.12 531 GLU B N 1
ATOM 8838 C CA . GLU B 1 531 ? -17.781 -33.625 -26.844 1 79.12 531 GLU B CA 1
ATOM 8839 C C . GLU B 1 531 ? -19.297 -33.438 -26.766 1 79.12 531 GLU B C 1
ATOM 8841 O O . GLU B 1 531 ? -19.797 -32.312 -26.609 1 79.12 531 GLU B O 1
ATOM 8846 N N . ASP B 1 532 ? -19.922 -34.531 -26.953 1 74.25 532 ASP B N 1
ATOM 8847 C CA . ASP B 1 532 ? -21.391 -34.5 -27 1 74.25 532 ASP B CA 1
ATOM 8848 C C . ASP B 1 532 ? -21.984 -34.656 -25.609 1 74.25 532 ASP B C 1
ATOM 8850 O O . ASP B 1 532 ? -22.344 -35.75 -25.203 1 74.25 532 ASP B O 1
ATOM 8854 N N . VAL B 1 533 ? -22.203 -33.562 -24.969 1 72.5 533 VAL B N 1
ATOM 8855 C CA . VAL B 1 533 ? -22.609 -33.594 -23.562 1 72.5 533 VAL B CA 1
ATOM 8856 C C . VAL B 1 533 ? -24.109 -33.844 -23.469 1 72.5 533 VAL B C 1
ATOM 8858 O O . VAL B 1 533 ? -24.625 -34.219 -22.422 1 72.5 533 VAL B O 1
ATOM 8861 N N . GLU B 1 534 ? -24.703 -33.75 -24.531 1 75.25 534 GLU B N 1
ATOM 8862 C CA . GLU B 1 534 ? -26.141 -34 -24.531 1 75.25 534 GLU B CA 1
ATOM 8863 C C . GLU B 1 534 ? -26.453 -35.5 -24.359 1 75.25 534 GLU B C 1
ATOM 8865 O O . GLU B 1 534 ? -27.531 -35.875 -23.906 1 75.25 534 GLU B O 1
ATOM 8870 N N . SER B 1 535 ? -25.484 -36.219 -24.641 1 78.56 535 SER B N 1
ATOM 8871 C CA . SER B 1 535 ? -25.719 -37.688 -24.672 1 78.56 535 SER B CA 1
ATOM 8872 C C . SER B 1 535 ? -25.266 -38.344 -23.375 1 78.56 535 SER B C 1
ATOM 8874 O O . SER B 1 535 ? -25.344 -39.562 -23.234 1 78.56 535 SER B O 1
ATOM 8876 N N . CYS B 1 536 ? -24.812 -37.531 -22.516 1 82.12 536 CYS B N 1
ATOM 8877 C CA . CYS B 1 536 ? -24.297 -38.094 -21.281 1 82.12 536 CYS B CA 1
ATOM 8878 C C . CYS B 1 536 ? -24.609 -37.188 -20.094 1 82.12 536 CYS B C 1
ATOM 8880 O O . CYS B 1 536 ? -25.031 -36.062 -20.266 1 82.12 536 CYS B O 1
ATOM 8882 N N . VAL B 1 537 ? -24.5 -37.938 -18.938 1 86.94 537 VAL B N 1
ATOM 8883 C CA . VAL B 1 537 ? -24.766 -37.188 -17.719 1 86.94 537 VAL B CA 1
ATOM 8884 C C . VAL B 1 537 ? -23.641 -37.438 -16.703 1 86.94 537 VAL B C 1
ATOM 8886 O O . VAL B 1 537 ? -23.188 -38.562 -16.547 1 86.94 537 VAL B O 1
ATOM 8889 N N . GLY B 1 538 ? -23.172 -36.344 -16.219 1 89.94 538 GLY B N 1
ATOM 8890 C CA . GLY B 1 538 ? -22.203 -36.469 -15.141 1 89.94 538 GLY B CA 1
ATOM 8891 C C . GLY B 1 538 ? -20.938 -37.156 -15.547 1 89.94 538 GLY B C 1
ATOM 8892 O O . GLY B 1 538 ? -20.312 -36.812 -16.547 1 89.94 538 GLY B O 1
ATOM 8893 N N . LEU B 1 539 ? -20.672 -38.219 -14.812 1 91.81 539 LEU B N 1
ATOM 8894 C CA . LEU B 1 539 ? -19.422 -38.938 -14.984 1 91.81 539 LEU B CA 1
ATOM 8895 C C . LEU B 1 539 ? -19.453 -39.812 -16.234 1 91.81 539 LEU B C 1
ATOM 8897 O O . LEU B 1 539 ? -18.406 -40.25 -16.719 1 91.81 539 LEU B O 1
ATOM 8901 N N . ASP B 1 540 ? -20.562 -40.062 -16.734 1 92.69 540 ASP B N 1
ATOM 8902 C CA . ASP B 1 540 ? -20.688 -40.812 -17.984 1 92.69 540 ASP B CA 1
ATOM 8903 C C . ASP B 1 540 ? -20.109 -40 -19.156 1 92.69 540 ASP B C 1
ATOM 8905 O O . ASP B 1 540 ? -19.844 -40.562 -20.219 1 92.69 540 ASP B O 1
ATOM 8909 N N . CYS B 1 541 ? -19.953 -38.781 -18.844 1 94.19 541 CYS B N 1
ATOM 8910 C CA . CYS B 1 541 ? -19.438 -37.906 -19.875 1 94.19 541 CYS B CA 1
ATOM 8911 C C . CYS B 1 541 ? -17.906 -37.906 -19.859 1 94.19 541 CYS B C 1
ATOM 8913 O O . CYS B 1 541 ? -17.281 -37.156 -20.625 1 94.19 541 CYS B O 1
ATOM 8915 N N . CYS B 1 542 ? -17.328 -38.688 -19.062 1 96.19 542 CYS B N 1
ATOM 8916 C CA . CYS B 1 542 ? -15.875 -38.75 -18.984 1 96.19 542 CYS B CA 1
ATOM 8917 C C . CYS B 1 542 ? -15.344 -39.875 -19.859 1 96.19 542 CYS B C 1
ATOM 8919 O O . CYS B 1 542 ? -15.93 -40.969 -19.906 1 96.19 542 CYS B O 1
ATOM 8921 N N . LEU B 1 543 ? -14.242 -39.625 -20.453 1 95.06 543 LEU B N 1
ATOM 8922 C CA . LEU B 1 543 ? -13.57 -40.625 -21.281 1 95.06 543 LEU B CA 1
ATOM 8923 C C . LEU B 1 543 ? -12.578 -41.438 -20.453 1 95.06 543 LEU B C 1
ATOM 8925 O O . LEU B 1 543 ? -11.914 -40.906 -19.562 1 95.06 543 LEU B O 1
ATOM 8929 N N . PRO B 1 544 ? -12.445 -42.719 -20.75 1 92.94 544 PRO B N 1
ATOM 8930 C CA . PRO B 1 544 ? -11.445 -43.531 -20.047 1 92.94 544 PRO B CA 1
ATOM 8931 C C . PRO B 1 544 ? -10.016 -43.188 -20.469 1 92.94 544 PRO B C 1
ATOM 8933 O O . PRO B 1 544 ? -9.07 -43.438 -19.703 1 92.94 544 PRO B O 1
ATOM 8936 N N . GLN B 1 545 ? -9.898 -42.781 -21.75 1 95.44 545 GLN B N 1
ATOM 8937 C CA . GLN B 1 545 ? -8.625 -42.312 -22.297 1 95.44 545 GLN B CA 1
ATOM 8938 C C . GLN B 1 545 ? -8.766 -40.906 -22.859 1 95.44 545 GLN B C 1
ATOM 8940 O O . GLN B 1 545 ? -9.859 -40.469 -23.234 1 95.44 545 GLN B O 1
ATOM 8945 N N . PRO B 1 546 ? -7.648 -40.188 -22.875 1 96.88 546 PRO B N 1
ATOM 8946 C CA . PRO B 1 546 ? -7.773 -38.812 -23.359 1 96.88 546 PRO B CA 1
ATOM 8947 C C . PRO B 1 546 ? -8.078 -38.719 -24.844 1 96.88 546 PRO B C 1
ATOM 8949 O O . PRO B 1 546 ? -7.609 -39.562 -25.625 1 96.88 546 PRO B O 1
ATOM 8952 N N . ASN B 1 547 ? -8.852 -37.781 -25.141 1 96 547 ASN B N 1
ATOM 8953 C CA . ASN B 1 547 ? -9.031 -37.406 -26.547 1 96 547 ASN B CA 1
ATOM 8954 C C . ASN B 1 547 ? -7.812 -36.656 -27.094 1 96 547 ASN B C 1
ATOM 8956 O O . ASN B 1 547 ? -7.59 -35.5 -26.766 1 96 547 ASN B O 1
ATOM 8960 N N . ILE B 1 548 ? -7.02 -37.344 -27.906 1 96.94 548 ILE B N 1
ATOM 8961 C CA . ILE B 1 548 ? -5.832 -36.75 -28.516 1 96.94 548 ILE B CA 1
ATOM 8962 C C . ILE B 1 548 ? -6.121 -36.375 -29.953 1 96.94 548 ILE B C 1
ATOM 8964 O O . ILE B 1 548 ? -6.371 -37.219 -30.797 1 96.94 548 ILE B O 1
ATOM 8968 N N . THR B 1 549 ? -6.145 -35.094 -30.203 1 96.38 549 THR B N 1
ATOM 8969 C CA . THR B 1 549 ? -6.391 -34.562 -31.547 1 96.38 549 THR B CA 1
ATOM 8970 C C . THR B 1 549 ? -5.316 -33.531 -31.922 1 96.38 549 THR B C 1
ATOM 8972 O O . THR B 1 549 ? -4.988 -32.656 -31.141 1 96.38 549 THR B O 1
ATOM 8975 N N . CYS B 1 550 ? -4.754 -33.656 -33.125 1 96.94 550 CYS B N 1
ATOM 8976 C CA . CYS B 1 550 ? -3.766 -32.719 -33.625 1 96.94 550 CYS B CA 1
ATOM 8977 C C . CYS B 1 550 ? -4.438 -31.469 -34.188 1 96.94 550 CYS B C 1
ATOM 8979 O O . CYS B 1 550 ? -5.355 -31.547 -35 1 96.94 550 CYS B O 1
ATOM 8981 N N . HIS B 1 551 ? -3.951 -30.375 -33.719 1 96.5 551 HIS B N 1
ATOM 8982 C CA . HIS B 1 551 ? -4.52 -29.109 -34.188 1 96.5 551 HIS B CA 1
ATOM 8983 C C . HIS B 1 551 ? -3.445 -28.219 -34.781 1 96.5 551 HIS B C 1
ATOM 8985 O O . HIS B 1 551 ? -3.682 -27.562 -35.812 1 96.5 551 HIS B O 1
ATOM 8991 N N . TYR B 1 552 ? -2.309 -28.172 -34.125 1 95.88 552 TYR B N 1
ATOM 8992 C CA . TYR B 1 552 ? -1.236 -27.281 -34.562 1 95.88 552 TYR B CA 1
ATOM 8993 C C . TYR B 1 552 ? 0.113 -27.984 -34.531 1 95.88 552 TYR B C 1
ATOM 8995 O O . TYR B 1 552 ? 0.462 -28.609 -33.5 1 95.88 552 TYR B O 1
ATOM 9003 N N . LYS B 1 553 ? 0.919 -27.844 -35.562 1 95.62 553 LYS B N 1
ATOM 9004 C CA . LYS B 1 553 ? 2.18 -28.578 -35.656 1 95.62 553 LYS B CA 1
ATOM 9005 C C . LYS B 1 553 ? 3.277 -27.859 -34.875 1 95.62 553 LYS B C 1
ATOM 9007 O O . LYS B 1 553 ? 4.289 -28.469 -34.531 1 95.62 553 LYS B O 1
ATOM 9012 N N . ASP B 1 554 ? 3.076 -26.547 -34.594 1 94.44 554 ASP B N 1
ATOM 9013 C CA . ASP B 1 554 ? 4.133 -25.766 -33.938 1 94.44 554 ASP B CA 1
ATOM 9014 C C . ASP B 1 554 ? 3.857 -25.594 -32.469 1 94.44 554 ASP B C 1
ATOM 9016 O O . ASP B 1 554 ? 4.473 -24.75 -31.797 1 94.44 554 ASP B O 1
ATOM 9020 N N . LYS B 1 555 ? 2.92 -26.344 -31.891 1 96.06 555 LYS B N 1
ATOM 9021 C CA . LYS B 1 555 ? 2.627 -26.328 -30.469 1 96.06 555 LYS B CA 1
ATOM 9022 C C . LYS B 1 555 ? 2.889 -27.703 -29.828 1 96.06 555 LYS B C 1
ATOM 9024 O O . LYS B 1 555 ? 2.875 -28.719 -30.516 1 96.06 555 LYS B O 1
ATOM 9029 N N . PRO B 1 556 ? 3.139 -27.656 -28.5 1 97.12 556 PRO B N 1
ATOM 9030 C CA . PRO B 1 556 ? 3.393 -28.922 -27.812 1 97.12 556 PRO B CA 1
ATOM 9031 C C . PRO B 1 556 ? 2.264 -29.938 -28 1 97.12 556 PRO B C 1
ATOM 9033 O O . PRO B 1 556 ? 1.087 -29.578 -27.922 1 97.12 556 PRO B O 1
ATOM 9036 N N . SER B 1 557 ? 2.686 -31.156 -28.297 1 97.44 557 SER B N 1
ATOM 9037 C CA . SER B 1 557 ? 1.712 -32.219 -28.562 1 97.44 557 SER B CA 1
ATOM 9038 C C . SER B 1 557 ? 2.203 -33.562 -28.062 1 97.44 557 SER B C 1
ATOM 9040 O O . SER B 1 557 ? 3.4 -33.844 -28.109 1 97.44 557 SER B O 1
ATOM 9042 N N . LYS B 1 558 ? 1.186 -34.312 -27.578 1 97.12 558 LYS B N 1
ATOM 9043 C CA . LYS B 1 558 ? 1.479 -35.625 -27.047 1 97.12 558 LYS B CA 1
ATOM 9044 C C . LYS B 1 558 ? 2.068 -36.531 -28.141 1 97.12 558 LYS B C 1
ATOM 9046 O O . LYS B 1 558 ? 2.936 -37.375 -27.859 1 97.12 558 LYS B O 1
ATOM 9051 N N . VAL B 1 559 ? 1.569 -36.344 -29.344 1 96 559 VAL B N 1
ATOM 9052 C CA . VAL B 1 559 ? 2.055 -37.062 -30.516 1 96 559 VAL B CA 1
ATOM 9053 C C . VAL B 1 559 ? 2.449 -36.094 -31.609 1 96 559 VAL B C 1
ATOM 9055 O O . VAL B 1 559 ? 1.957 -34.938 -31.641 1 96 559 VAL B O 1
ATOM 9058 N N . PRO B 1 560 ? 3.379 -36.5 -32.5 1 95.69 560 PRO B N 1
ATOM 9059 C CA . PRO B 1 560 ? 3.713 -35.594 -33.594 1 95.69 560 PRO B CA 1
ATOM 9060 C C . PRO B 1 560 ? 2.506 -35.25 -34.469 1 95.69 560 PRO B C 1
ATOM 9062 O O . PRO B 1 560 ? 1.67 -36.094 -34.75 1 95.69 560 PRO B O 1
ATOM 9065 N N . CYS B 1 561 ? 2.438 -33.969 -34.812 1 95.56 561 CYS B N 1
ATOM 9066 C CA . CYS B 1 561 ? 1.338 -33.469 -35.625 1 95.56 561 CYS B CA 1
ATOM 9067 C C . CYS B 1 561 ? 1.857 -32.844 -36.938 1 95.56 561 CYS B C 1
ATOM 9069 O O . CYS B 1 561 ? 1.573 -31.672 -37.219 1 95.56 561 CYS B O 1
ATOM 9071 N N . PRO B 1 562 ? 2.535 -33.625 -37.781 1 93.12 562 PRO B N 1
ATOM 9072 C CA . PRO B 1 562 ? 3.248 -33.031 -38.938 1 93.12 562 PRO B CA 1
ATOM 9073 C C . PRO B 1 562 ? 2.303 -32.469 -39.969 1 93.12 562 PRO B C 1
ATOM 9075 O O . PRO B 1 562 ? 2.697 -31.578 -40.75 1 93.12 562 PRO B O 1
ATOM 9078 N N . HIS B 1 563 ? 1.038 -32.906 -40.094 1 93.5 563 HIS B N 1
ATOM 9079 C CA . HIS B 1 563 ? 0.125 -32.469 -41.156 1 93.5 563 HIS B CA 1
ATOM 9080 C C . HIS B 1 563 ? -0.812 -31.375 -40.656 1 93.5 563 HIS B C 1
ATOM 9082 O O . HIS B 1 563 ? -1.661 -30.891 -41.406 1 93.5 563 HIS B O 1
ATOM 9088 N N . SER B 1 564 ? -0.673 -30.922 -39.438 1 95.25 564 SER B N 1
ATOM 9089 C CA . SER B 1 564 ? -1.502 -29.859 -38.875 1 95.25 564 SER B CA 1
ATOM 9090 C C . SER B 1 564 ? -0.967 -28.484 -39.281 1 95.25 564 SER B C 1
ATOM 9092 O O . SER B 1 564 ? 0.219 -28.328 -39.594 1 95.25 564 SER B O 1
ATOM 9094 N N . PRO B 1 565 ? -1.864 -27.484 -39.312 1 94.38 565 PRO B N 1
ATOM 9095 C CA . PRO B 1 565 ? -1.406 -26.141 -39.625 1 94.38 565 PRO B CA 1
ATOM 9096 C C . PRO B 1 565 ? -0.624 -25.5 -38.469 1 94.38 565 PRO B C 1
ATOM 9098 O O . PRO B 1 565 ? -0.65 -26 -37.344 1 94.38 565 PRO B O 1
ATOM 9101 N N . HIS B 1 566 ? 0.069 -24.453 -38.844 1 93 566 HIS B N 1
ATOM 9102 C CA . HIS B 1 566 ? 0.635 -23.594 -37.812 1 93 566 HIS B CA 1
ATOM 9103 C C . HIS B 1 566 ? -0.445 -22.75 -37.125 1 93 566 HIS B C 1
ATOM 9105 O O . HIS B 1 566 ? -1.488 -22.484 -37.75 1 93 566 HIS B O 1
ATOM 9111 N N . VAL B 1 567 ? -0.262 -22.375 -35.875 1 89.31 567 VAL B N 1
ATOM 9112 C CA . VAL B 1 567 ? -1.206 -21.484 -35.219 1 89.31 567 VAL B CA 1
ATOM 9113 C C . VAL B 1 567 ? -1.353 -20.203 -36.031 1 89.31 567 VAL B C 1
ATOM 9115 O O . VAL B 1 567 ? -2.469 -19.734 -36.281 1 89.31 567 VAL B O 1
ATOM 9118 N N . VAL B 1 568 ? -0.166 -19.578 -36.25 1 82.31 568 VAL B N 1
ATOM 9119 C CA . VAL B 1 568 ? -0.104 -18.453 -37.188 1 82.31 568 VAL B CA 1
ATOM 9120 C C . VAL B 1 568 ? 0.575 -18.906 -38.5 1 82.31 568 VAL B C 1
ATOM 9122 O O . VAL B 1 568 ? 1.728 -19.344 -38.469 1 82.31 568 VAL B O 1
ATOM 9125 N N . GLU B 1 569 ? -0.162 -18.781 -39.531 1 73.12 569 GLU B N 1
ATOM 9126 C CA . GLU B 1 569 ? 0.294 -19.312 -40.812 1 73.12 569 GLU B CA 1
ATOM 9127 C C . GLU B 1 569 ? 1.688 -18.781 -41.156 1 73.12 569 GLU B C 1
ATOM 9129 O O . GLU B 1 569 ? 1.94 -17.578 -41.094 1 73.12 569 GLU B O 1
ATOM 9134 N N . GLY B 1 570 ? 2.547 -19.734 -41.625 1 66.31 570 GLY B N 1
ATOM 9135 C CA . GLY B 1 570 ? 3.879 -19.406 -42.125 1 66.31 570 GLY B CA 1
ATOM 9136 C C . GLY B 1 570 ? 4.855 -19.062 -41 1 66.31 570 GLY B C 1
ATOM 9137 O O . GLY B 1 570 ? 6.016 -18.75 -41.25 1 66.31 570 GLY B O 1
ATOM 9138 N N . LYS B 1 571 ? 4.375 -19.047 -39.781 1 71.88 571 LYS B N 1
ATOM 9139 C CA . LYS B 1 571 ? 5.281 -18.672 -38.688 1 71.88 571 LYS B CA 1
ATOM 9140 C C . LYS B 1 571 ? 5.438 -19.812 -37.688 1 71.88 571 LYS B C 1
ATOM 9142 O O . LYS B 1 571 ? 4.465 -20.5 -37.375 1 71.88 571 LYS B O 1
ATOM 9147 N N . GLY B 1 572 ? 6.613 -20.266 -37.469 1 74.56 572 GLY B N 1
ATOM 9148 C CA . GLY B 1 572 ? 6.93 -21.172 -36.375 1 74.56 572 GLY B CA 1
ATOM 9149 C C . GLY B 1 572 ? 7.535 -22.484 -36.844 1 74.56 572 GLY B C 1
ATOM 9150 O O . GLY B 1 572 ? 7.414 -22.844 -38.031 1 74.56 572 GLY B O 1
ATOM 9151 N N . LYS B 1 573 ? 8.328 -23.062 -36.062 1 85.5 573 LYS B N 1
ATOM 9152 C CA . LYS B 1 573 ? 8.898 -24.391 -36.281 1 85.5 573 LYS B CA 1
ATOM 9153 C C . LYS B 1 573 ? 8.055 -25.469 -35.625 1 85.5 573 LYS B C 1
ATOM 9155 O O . LYS B 1 573 ? 7.336 -25.188 -34.656 1 85.5 573 LYS B O 1
ATOM 9160 N N . SER B 1 574 ? 8.086 -26.609 -36.281 1 91.25 574 SER B N 1
ATOM 9161 C CA . SER B 1 574 ? 7.383 -27.734 -35.688 1 91.25 574 SER B CA 1
ATOM 9162 C C . SER B 1 574 ? 7.863 -28.016 -34.281 1 91.25 574 SER B C 1
ATOM 9164 O O . SER B 1 574 ? 9.055 -27.875 -33.969 1 91.25 574 SER B O 1
ATOM 9166 N N . PHE B 1 575 ? 6.953 -28.453 -33.469 1 94.56 575 PHE B N 1
ATOM 9167 C CA . PHE B 1 575 ? 7.281 -28.734 -32.094 1 94.56 575 PHE B CA 1
ATOM 9168 C C . PHE B 1 575 ? 8.195 -29.938 -31.969 1 94.56 575 PHE B C 1
ATOM 9170 O O . PHE B 1 575 ? 9.211 -29.891 -31.266 1 94.56 575 PHE B O 1
ATOM 9177 N N . TRP B 1 576 ? 7.871 -31.016 -32.656 1 94 576 TRP B N 1
ATOM 9178 C CA . TRP B 1 576 ? 8.68 -32.219 -32.625 1 94 576 TRP B CA 1
ATOM 9179 C C . TRP B 1 576 ? 9.82 -32.156 -33.625 1 94 576 TRP B C 1
ATOM 9181 O O . TRP B 1 576 ? 10.758 -32.969 -33.562 1 94 576 TRP B O 1
#

pLDDT: mean 80.37, std 27.65, range [14.58, 98.75]

Organism: NCBI:txid303405